Protein AF-A0A9D5WD44-F1 (afdb_monomer_lite)

Foldseek 3Di:
DVVVVVVVVVVVVVVVVVPDPDPDFDDQDADDDLVCCCVPFNDFQADWDWFDQLLALFIWTWTWHQQQKIWTAFPRNHDIDIDRPERGFQEGWAWAPQQPDSGTKIWTKAANDGNPDKGQKIWTFIARSNVRHTPDIDIDGAHFNEYWDWDQQLLFQGIWTWTDGQFIWIWDSVCVNVVDPIDIDTDHDQADFLEYKDWDQLQLFFHIKIKTWGDDPNWIKIWTWHDQSHGNDTDIDMDTDDAHANYAWQWDWDDDPFKIWIWTWGAHPLQKIWIKIWIHGPVVRDIDIGTQDIGRAFFGDQSNFYFDWFDFVPDAIWTWTATPVNAFIFTADSRVRDTDPQPLTHGDDQKFKFFFAQDPLGDTFTWGWDDDDQFIWIQGPSDIGTQGGLPDDGPATADIDTDHRDDDDPDDPDCFDQDPVSDTDHDSSDPDDHSDDDDDDPRDDRDDDRDAPCPVVVLVVVVVDDPLPCVVVVVVVLVVSCSSHVRDVVSVVSSVVVVVVSVVVVVVVVVLVVLLVVLVVCLVDDDLVVLVVCVVDHPNVVSVCVNCVVPVCSCVPPSNVVVVVSNVVSVVCVVPVPVCVVVCVPPVVPPVPDDDCPVVCVVVVVVVVLVVLLVVLVCVVVVDDDLPVVLVVCVVVVLLDPPDDPSSVVSVLSNLLVVLVDPPPSSVVVLVSSVCSVVVVVDDDLVNQLVVLVVSLVSLVVSLLSVQCVVPVVVSVVQVVVCVVPPLPPDDDCVLVVVNLVSLLVNLLSCVSNLVLVSNVLSLLVLLLCVVVNPPDPVSVVSNVVSLVSDDQVSLQVCCRNCVVVLDVRQDALLSQLSSLLVNVVDPHRSNSVVSSQVSNLVSCVVNSHRVCCSSFWGFNHRWDDLQQWIWTWTQGNNNRAIWIKTKGFCVLVVQPQSNDPLLQPADDLEFHFSHWRDHNTTIITITHDDPFDFQLVDLVVPDALVVLLLQLLQVLVSCVVRQPLQAQAQLDSRQWGDDPRHIHGYPGSGGNLSSVLSVCVVQVPPQAFDFDLFQLVCNVPSDRCVCRVGSLSSQLRNLLSSLQSSLCSQQVDGDTSVCSVPPPQQDQGPRFRLCSVLSSLSNDDSVRRDGSVVSSVSSVVGDRD

Sequence (1106 aa):
MNKLRILAILLLLLLLLNGNAEAGGTFWRFPENLSNYESLYGDISTPLTFGDIKGDGKNEIIFGTKKGYLFALEQNGKKAKSLKVGDSIKVQPLLLNLERDTYPDIVVFSRLSEYNKPAKESLMVIVDGKTFTKKLEIKIEGSVVSKPAVADFDNDGNVDFLVSGHGLYLIDGAYLANMASPQIHSYSMSGVSYTSPVVDDFNDDGISDFLIPYSSKNHNFIDVFLSTGKGFGYEKVTFQVDGEMKVPPTIIKTSDDAIVTWLLIAPHPDSSISTYTLSWSHEAEKLSLKFNKRVSSGVKTDSKNQTPLICETGKECRLMVRPADNSTLTLLDPVSGKSDNSSDIIPQYNNIPVYFRSDNEQSLSSNLIFIEGAALNAYENGKKIKLAPVSGEIPKLDEIYLFPLSKDKDGEFALIGTDEDGTIWCDSGNAFKANLFEPNEQGYLNQGVYPLKETGALFEDTDNFIDIRNESHLKEVLKLMAQLYPGNQDFHKKVEALKVRIKTEAVKYAKLGQMKDKLRKRASKYDYFVLVQWLLTNNIETDLNYVIKHDPEFLEEERIAGFYKDLGHVKSFLKAFFPIAIGILILTTVVLVIFNYSFFIKIYLNLFDRMGTTLLFKKLIKERDGVKELNEYLEAEDFFKWPPSQKTDFRFRIFLALLLKEKDCLWLEVLTAYEMAVLASGSLKDQDRWTFYRYLSYLYKRLFYKKIHKGSPFLWLIFQIRHALRRDFYDYPDKGDTEISILKYELARVFMNMNEYKPAFNYFHKLILNYSSILKTPEAVNDVLRFLEFIPEKKLENYLINYRRHFFSRVKGLTGQLKVLSFYRLKNLNNKTILLINSMCEESLLRGALPRVIVSNYTPVDVPRVHGAFLTIRAFNRLKRTEVVLRCISNKYQALSIGLDAEIKALPGAFARVINVHANKQWTVLVEQFLPYKSLKKAVAEGITVKEAGEILVLLAEYLLNNKPGWFVPNLHPSFIFRSDSNVYFAATGISKVNMDRIYLRAFKKKIKGEPSFIDPDFIKTPAAEKVLSSKQAIEKNTVALLGLIGYYLIEGQQLLQDNFVSGEHIIQLTKCKSAEKLINSAVSPSGERISLEEFCKLARETVWE

Radius of gyration: 39.27 Å; chains: 1; bounding box: 85×123×102 Å

pLDDT: mean 71.0, std 18.58, range [21.03, 96.12]

Structure (mmCIF, N/CA/C/O backbone):
data_AF-A0A9D5WD44-F1
#
_entry.id   AF-A0A9D5WD44-F1
#
loop_
_atom_site.group_PDB
_atom_site.id
_atom_site.type_symbol
_atom_site.label_atom_id
_atom_site.label_alt_id
_atom_site.label_comp_id
_atom_site.label_asym_id
_atom_site.label_entity_id
_atom_site.label_seq_id
_atom_site.pdbx_PDB_ins_code
_atom_site.Cartn_x
_atom_site.Cartn_y
_atom_site.Cartn_z
_atom_site.occupancy
_atom_site.B_iso_or_equiv
_atom_site.auth_seq_id
_atom_site.auth_comp_id
_atom_site.auth_asym_id
_atom_site.auth_atom_id
_atom_site.pdbx_PDB_model_num
ATOM 1 N N . MET A 1 1 ? 32.667 48.370 -51.409 1.00 42.94 1 MET A N 1
ATOM 2 C CA . MET A 1 1 ? 31.277 47.850 -51.405 1.00 42.94 1 MET A CA 1
ATOM 3 C C . MET A 1 1 ? 31.112 46.487 -52.087 1.00 42.94 1 MET A C 1
ATOM 5 O O . MET A 1 1 ? 30.470 45.634 -51.492 1.00 42.94 1 MET A O 1
ATOM 9 N N . ASN A 1 2 ? 31.729 46.206 -53.246 1.00 39.44 2 ASN A N 1
ATOM 10 C CA . ASN A 1 2 ? 31.581 44.890 -53.906 1.00 39.44 2 ASN A CA 1
ATOM 11 C C . ASN A 1 2 ? 32.272 43.710 -53.187 1.00 39.44 2 ASN A C 1
ATOM 13 O O . ASN A 1 2 ? 31.752 42.602 -53.226 1.00 39.44 2 ASN A O 1
ATOM 17 N N . LYS A 1 3 ? 33.357 43.932 -52.427 1.00 37.38 3 LYS A N 1
ATOM 18 C CA . LYS A 1 3 ? 33.966 42.876 -51.588 1.00 37.38 3 LYS A CA 1
ATOM 19 C C . LYS A 1 3 ? 33.118 42.488 -50.363 1.00 37.38 3 LYS A C 1
ATOM 21 O O . LYS A 1 3 ? 33.148 41.334 -49.967 1.00 37.38 3 LYS A O 1
ATOM 26 N N . LEU A 1 4 ? 32.310 43.407 -49.817 1.00 40.38 4 LEU A N 1
ATOM 27 C CA . LEU A 1 4 ? 31.376 43.099 -48.719 1.00 40.38 4 LEU A CA 1
ATOM 28 C C . LEU A 1 4 ? 30.124 42.353 -49.205 1.00 40.38 4 LEU A C 1
ATOM 30 O O . LEU A 1 4 ? 29.616 41.504 -48.484 1.00 40.38 4 LEU A O 1
ATOM 34 N N . ARG A 1 5 ? 29.650 42.622 -50.431 1.00 41.06 5 ARG A N 1
ATOM 35 C CA . ARG A 1 5 ? 28.539 41.867 -51.040 1.00 41.06 5 ARG A CA 1
ATOM 36 C C . ARG A 1 5 ? 28.939 40.437 -51.401 1.00 41.06 5 ARG A C 1
ATOM 38 O O . ARG A 1 5 ? 28.161 39.531 -51.149 1.00 41.06 5 ARG A O 1
ATOM 45 N N . ILE A 1 6 ? 30.157 40.222 -51.904 1.00 53.00 6 ILE A N 1
ATOM 46 C CA . ILE A 1 6 ? 30.672 38.872 -52.191 1.00 53.00 6 ILE A CA 1
ATOM 47 C C . ILE A 1 6 ? 30.880 38.078 -50.893 1.00 53.00 6 ILE A C 1
ATOM 49 O O . ILE A 1 6 ? 30.505 36.913 -50.842 1.00 53.00 6 ILE A O 1
ATOM 53 N N . LEU A 1 7 ? 31.374 38.710 -49.818 1.00 45.69 7 LEU A N 1
ATOM 54 C CA . LEU A 1 7 ? 31.512 38.052 -48.513 1.00 45.69 7 LEU A CA 1
ATOM 55 C C . LEU A 1 7 ? 30.153 37.727 -47.870 1.00 45.69 7 LEU A C 1
ATOM 57 O O . LEU A 1 7 ? 30.009 36.672 -47.266 1.00 45.69 7 LEU A O 1
ATOM 61 N N . ALA A 1 8 ? 29.154 38.604 -48.025 1.00 48.66 8 ALA A N 1
ATOM 62 C CA . ALA A 1 8 ? 27.797 38.374 -47.530 1.00 48.66 8 ALA A CA 1
ATOM 63 C C . ALA A 1 8 ? 27.057 37.290 -48.331 1.00 48.66 8 ALA A C 1
ATOM 65 O O . ALA A 1 8 ? 26.327 36.509 -47.735 1.00 48.66 8 ALA A O 1
ATOM 66 N N . ILE A 1 9 ? 27.282 37.198 -49.648 1.00 52.09 9 ILE A N 1
ATOM 67 C CA . ILE A 1 9 ? 26.728 36.140 -50.510 1.00 52.09 9 ILE A CA 1
ATOM 68 C C . ILE A 1 9 ? 27.418 34.795 -50.235 1.00 52.09 9 ILE A C 1
ATOM 70 O O . ILE A 1 9 ? 26.730 33.785 -50.161 1.00 52.09 9 ILE A O 1
ATOM 74 N N . LEU A 1 10 ? 28.735 34.771 -49.983 1.00 41.91 10 LEU A N 1
ATOM 75 C CA . LEU A 1 10 ? 29.450 33.568 -49.531 1.00 41.91 10 LEU A CA 1
ATOM 76 C C . LEU A 1 10 ? 29.018 33.125 -48.128 1.00 41.91 10 LEU A C 1
ATOM 78 O O . LEU A 1 10 ? 28.858 31.930 -47.914 1.00 41.91 10 LEU A O 1
ATOM 82 N N . LEU A 1 11 ? 28.762 34.055 -47.196 1.00 43.09 11 LEU A N 1
ATOM 83 C CA . LEU A 1 11 ? 28.203 33.718 -45.880 1.00 43.09 11 LEU A CA 1
ATOM 84 C C . LEU A 1 11 ? 26.748 33.236 -45.971 1.00 43.09 11 LEU A C 1
ATOM 86 O O . LEU A 1 11 ? 26.385 32.325 -45.235 1.00 43.09 11 LEU A O 1
ATOM 90 N N . LEU A 1 12 ? 25.928 33.801 -46.869 1.00 40.03 12 LEU A N 1
ATOM 91 C CA . LEU A 1 12 ? 24.557 33.328 -47.102 1.00 40.03 12 LEU A CA 1
ATOM 92 C C . LEU A 1 12 ? 24.541 31.942 -47.762 1.00 40.03 12 LEU A C 1
ATOM 94 O O . LEU A 1 12 ? 23.732 31.108 -47.377 1.00 40.03 12 LEU A O 1
ATOM 98 N N . LEU A 1 13 ? 25.453 31.669 -48.703 1.00 37.88 13 LEU A N 1
ATOM 99 C CA . LEU A 1 13 ? 25.626 30.347 -49.317 1.00 37.88 13 LEU A CA 1
ATOM 100 C C . LEU A 1 13 ? 26.172 29.317 -48.316 1.00 37.88 13 LEU A C 1
ATOM 102 O O . LEU A 1 13 ? 25.689 28.193 -48.301 1.00 37.88 13 LEU A O 1
ATOM 106 N N . LEU A 1 14 ? 27.090 29.697 -47.419 1.00 40.06 14 LEU A N 1
ATOM 107 C CA . LEU A 1 14 ? 27.559 28.836 -46.320 1.00 40.06 14 LEU A CA 1
ATOM 108 C C . LEU A 1 14 ? 26.485 28.586 -45.245 1.00 40.06 14 LEU A C 1
ATOM 110 O O . LEU A 1 14 ? 26.495 27.530 -44.618 1.00 40.06 14 LEU A O 1
ATOM 114 N N . LEU A 1 15 ? 25.541 29.514 -45.055 1.00 39.19 15 LEU A N 1
ATOM 115 C CA . LEU A 1 15 ? 24.378 29.337 -44.175 1.00 39.19 15 LEU A CA 1
ATOM 116 C C . LEU A 1 15 ? 23.247 28.525 -44.831 1.00 39.19 15 LEU A C 1
ATOM 118 O O . LEU A 1 15 ? 22.488 27.874 -44.118 1.00 39.19 15 LEU A O 1
ATOM 122 N N . LEU A 1 16 ? 23.162 28.512 -46.165 1.00 35.72 16 LEU A N 1
ATOM 123 C CA . LEU A 1 16 ? 22.208 27.702 -46.936 1.00 35.72 16 LEU A CA 1
ATOM 124 C C . LEU A 1 16 ? 22.726 26.286 -47.260 1.00 35.72 16 LEU A C 1
ATOM 126 O O . LEU A 1 16 ? 21.929 25.416 -47.588 1.00 35.72 16 LEU A O 1
ATOM 130 N N . LEU A 1 17 ? 24.031 26.022 -47.118 1.00 33.91 17 LEU A N 1
ATOM 131 C CA . LEU A 1 17 ? 24.652 24.714 -47.393 1.00 33.91 17 LEU A CA 1
ATOM 132 C C . LEU A 1 17 ? 24.687 23.741 -46.198 1.00 33.91 17 LEU A C 1
ATOM 134 O O . LEU A 1 17 ? 25.182 22.631 -46.349 1.00 33.91 17 LEU A O 1
ATOM 138 N N . ASN A 1 18 ? 24.126 24.101 -45.038 1.00 34.56 18 ASN A N 1
ATOM 139 C CA . ASN A 1 18 ? 23.958 23.173 -43.903 1.00 34.56 18 ASN A CA 1
ATOM 140 C C . ASN A 1 18 ? 22.511 22.688 -43.702 1.00 34.56 18 ASN A C 1
ATOM 142 O O . ASN A 1 18 ? 22.189 22.086 -42.680 1.00 34.56 18 ASN A O 1
ATOM 146 N N . GLY A 1 19 ? 21.640 22.929 -44.680 1.00 37.03 19 GLY A N 1
ATOM 147 C CA . GLY A 1 19 ? 20.267 22.440 -44.697 1.00 37.03 19 GLY A CA 1
ATOM 148 C C . GLY A 1 19 ? 20.010 21.627 -45.952 1.00 37.03 19 GLY A C 1
ATOM 149 O O . GLY A 1 19 ? 19.379 22.134 -46.865 1.00 37.03 19 GLY A O 1
ATOM 150 N N . ASN A 1 20 ? 20.567 20.418 -46.008 1.00 32.97 20 ASN A N 1
ATOM 151 C CA . ASN A 1 20 ? 20.069 19.274 -46.778 1.00 32.97 20 ASN A CA 1
ATOM 152 C C . ASN A 1 20 ? 20.936 18.061 -46.413 1.00 32.97 20 ASN A C 1
ATOM 154 O O . ASN A 1 20 ? 21.757 17.594 -47.195 1.00 32.97 20 ASN A O 1
ATOM 158 N N . ALA A 1 21 ? 20.772 17.576 -45.180 1.00 28.72 21 ALA A N 1
ATOM 159 C CA . ALA A 1 21 ? 20.881 16.142 -44.974 1.00 28.72 21 ALA A CA 1
ATOM 160 C C . ALA A 1 21 ? 19.544 15.570 -45.447 1.00 28.72 21 ALA A C 1
ATOM 162 O O . ALA A 1 21 ? 18.483 15.992 -44.987 1.00 28.72 21 ALA A O 1
ATOM 163 N N . GLU A 1 22 ? 19.641 14.719 -46.454 1.00 29.38 22 GLU A N 1
ATOM 164 C CA . GLU A 1 22 ? 18.562 14.036 -47.144 1.00 29.38 22 GLU A CA 1
ATOM 165 C C . GLU A 1 22 ? 17.509 13.483 -46.177 1.00 29.38 22 GLU A C 1
ATOM 167 O O . GLU A 1 22 ? 17.808 13.073 -45.054 1.00 29.38 22 GLU A O 1
ATOM 172 N N . ALA A 1 23 ? 16.266 13.435 -46.652 1.00 30.44 23 ALA A N 1
ATOM 173 C CA . ALA A 1 23 ? 15.204 12.617 -46.091 1.00 30.44 23 ALA A CA 1
ATOM 174 C C . ALA A 1 23 ? 15.568 11.121 -46.218 1.00 30.44 23 ALA A C 1
ATOM 176 O O . ALA A 1 23 ? 15.019 10.396 -47.040 1.00 30.44 23 ALA A O 1
ATOM 177 N N . GLY A 1 24 ? 16.530 10.682 -45.411 1.00 25.75 24 GLY A N 1
ATOM 178 C CA . GLY A 1 24 ? 16.918 9.301 -45.175 1.00 25.75 24 GLY A CA 1
ATOM 179 C C . GLY A 1 24 ? 17.007 9.122 -43.666 1.00 25.75 24 GLY A C 1
ATOM 180 O O . GLY A 1 24 ? 17.791 9.800 -43.002 1.00 25.75 24 GLY A O 1
ATOM 181 N N . GLY A 1 25 ? 16.131 8.295 -43.100 1.00 30.00 25 GLY A N 1
ATOM 182 C CA . GLY A 1 25 ? 16.007 8.165 -41.654 1.00 30.00 25 GLY A CA 1
ATOM 183 C C . GLY A 1 25 ? 17.313 7.727 -40.985 1.00 30.00 25 GLY A C 1
ATOM 184 O O . GLY A 1 25 ? 18.151 7.029 -41.554 1.00 30.00 25 GLY A O 1
ATOM 185 N N . THR A 1 26 ? 17.521 8.190 -39.755 1.00 31.95 26 THR A N 1
ATOM 186 C CA . THR A 1 26 ? 18.718 7.880 -38.973 1.00 31.95 26 THR A CA 1
ATOM 187 C C . THR A 1 26 ? 18.736 6.397 -38.604 1.00 31.95 26 THR A C 1
ATOM 189 O O . THR A 1 26 ? 18.000 5.971 -37.715 1.00 31.95 26 THR A O 1
ATOM 192 N N . PHE A 1 27 ? 19.582 5.618 -39.274 1.00 33.94 27 PHE A N 1
ATOM 193 C CA . PHE A 1 27 ? 19.852 4.222 -38.936 1.00 33.94 27 PHE A CA 1
ATOM 194 C C . PHE A 1 27 ? 20.670 4.109 -37.641 1.00 33.94 27 PHE A C 1
ATOM 196 O O . PHE A 1 27 ? 21.608 4.876 -37.402 1.00 33.94 27 PHE A O 1
ATOM 203 N N . TRP A 1 28 ? 20.340 3.121 -36.812 1.00 39.44 28 TRP A N 1
ATOM 204 C CA . TRP A 1 28 ? 21.116 2.742 -35.632 1.00 39.44 28 TRP A CA 1
ATOM 205 C C . TRP A 1 28 ? 22.316 1.901 -36.073 1.00 39.44 28 TRP A C 1
ATOM 207 O O . TRP A 1 28 ? 22.133 0.851 -36.678 1.00 39.44 28 TRP A O 1
ATOM 217 N N . ARG A 1 29 ? 23.548 2.338 -35.785 1.00 39.91 29 ARG A N 1
ATOM 218 C CA . ARG A 1 29 ? 24.767 1.572 -36.104 1.00 39.91 29 ARG A CA 1
ATOM 219 C C . ARG A 1 29 ? 25.520 1.188 -34.835 1.00 39.91 29 ARG A C 1
ATOM 221 O O . ARG A 1 29 ? 25.861 2.055 -34.032 1.00 39.91 29 ARG A O 1
ATOM 228 N N . PHE A 1 30 ? 25.795 -0.109 -34.689 1.00 44.00 30 PHE A N 1
ATOM 229 C CA . PHE A 1 30 ? 26.792 -0.635 -33.753 1.00 44.00 30 PHE A CA 1
ATOM 230 C C . PHE A 1 30 ? 28.186 -0.062 -34.084 1.00 44.00 30 PHE A C 1
ATOM 232 O O . PHE A 1 30 ? 28.474 0.149 -35.266 1.00 44.00 30 PHE A O 1
ATOM 239 N N . PRO A 1 31 ? 29.076 0.187 -33.105 1.00 39.06 31 PRO A N 1
ATOM 240 C CA . PRO A 1 31 ? 30.435 0.628 -33.407 1.00 39.06 31 PRO A CA 1
ATOM 241 C C . PRO A 1 31 ? 31.314 -0.516 -33.953 1.00 39.06 31 PRO A C 1
ATOM 243 O O . PRO A 1 31 ? 31.342 -1.593 -33.371 1.00 39.06 31 PRO A O 1
ATOM 246 N N . GLU A 1 32 ? 32.021 -0.202 -35.046 1.00 43.16 32 GLU A N 1
ATOM 247 C CA . GLU A 1 32 ? 33.225 -0.789 -35.681 1.00 43.16 32 GLU A CA 1
ATOM 248 C C . GLU A 1 32 ? 33.395 -2.330 -35.800 1.00 43.16 32 GLU A C 1
ATOM 250 O O . GLU A 1 32 ? 33.543 -3.056 -34.823 1.00 43.16 32 GLU A O 1
ATOM 255 N N . ASN A 1 33 ? 33.508 -2.789 -37.063 1.00 46.78 33 ASN A N 1
ATOM 256 C CA . ASN A 1 33 ? 33.787 -4.156 -37.553 1.00 46.78 33 ASN A CA 1
ATOM 257 C C . ASN A 1 33 ? 32.738 -5.244 -37.227 1.00 46.78 33 ASN A C 1
ATOM 259 O O . ASN A 1 33 ? 33.015 -6.236 -36.551 1.00 46.78 33 ASN A O 1
ATOM 263 N N . LEU A 1 34 ? 31.546 -5.094 -37.823 1.00 48.91 34 LEU A N 1
ATOM 264 C CA . LEU A 1 34 ? 30.432 -6.060 -37.808 1.00 48.91 34 LEU A CA 1
ATOM 265 C C . LEU A 1 34 ? 30.809 -7.472 -38.290 1.00 48.91 34 LEU A C 1
ATOM 267 O O . LEU A 1 34 ? 30.267 -8.442 -37.766 1.00 48.91 34 LEU A O 1
ATOM 271 N N . SER A 1 35 ? 31.782 -7.607 -39.197 1.00 52.72 35 SER A N 1
ATOM 272 C CA . SER A 1 35 ? 32.226 -8.906 -39.729 1.00 52.72 35 SER A CA 1
ATOM 273 C C . SER A 1 35 ? 32.725 -9.884 -38.656 1.00 52.72 35 SER A C 1
ATOM 275 O O . SER A 1 35 ? 32.674 -11.094 -38.858 1.00 52.72 35 SER A O 1
ATOM 277 N N . ASN A 1 36 ? 33.147 -9.387 -37.487 1.00 57.97 36 ASN A N 1
ATOM 278 C CA . ASN A 1 36 ? 33.573 -10.223 -36.363 1.00 57.97 36 ASN A CA 1
ATOM 279 C C . ASN A 1 36 ? 32.527 -10.336 -35.237 1.00 57.97 36 ASN A C 1
ATOM 281 O O . ASN A 1 36 ? 32.721 -11.143 -34.330 1.00 57.97 36 ASN A O 1
ATOM 285 N N . TYR A 1 37 ? 31.430 -9.567 -35.255 1.00 65.19 37 TYR A N 1
ATOM 286 C CA . TYR A 1 37 ? 30.470 -9.514 -34.141 1.00 65.19 37 TYR A CA 1
ATOM 287 C C . TYR A 1 37 ? 29.722 -10.835 -33.950 1.00 65.19 37 TYR A C 1
ATOM 289 O O . TYR A 1 37 ? 29.741 -11.401 -32.859 1.00 65.19 37 TYR A O 1
ATOM 297 N N . GLU A 1 38 ? 29.108 -11.360 -35.008 1.00 61.81 38 GLU A N 1
ATOM 298 C CA . GLU A 1 38 ? 28.381 -12.635 -34.966 1.00 61.81 38 GLU A CA 1
ATOM 299 C C . GLU A 1 38 ? 29.325 -13.796 -34.597 1.00 61.81 38 GLU A C 1
ATOM 301 O O . GLU A 1 38 ? 29.022 -14.652 -33.758 1.00 61.81 38 GLU A O 1
ATOM 306 N N . SER A 1 39 ? 30.551 -13.752 -35.126 1.00 71.00 39 SER A N 1
ATOM 307 C CA . SER A 1 39 ? 31.614 -14.700 -34.791 1.00 71.00 39 SER A CA 1
ATOM 308 C C . SER A 1 39 ? 32.066 -14.611 -33.324 1.00 71.00 39 SER A C 1
ATOM 310 O O . SER A 1 39 ? 32.369 -15.636 -32.716 1.00 71.00 39 SER A O 1
ATOM 312 N N . LEU A 1 40 ? 32.052 -13.438 -32.692 1.00 73.81 40 LEU A N 1
ATOM 313 C CA . LEU A 1 40 ? 32.491 -13.270 -31.299 1.00 73.81 40 LEU A CA 1
ATOM 314 C C . LEU A 1 40 ? 31.355 -13.454 -30.280 1.00 73.81 40 LEU A C 1
ATOM 316 O O . LEU A 1 40 ? 31.533 -14.145 -29.277 1.00 73.81 40 LEU A O 1
ATOM 320 N N . TYR A 1 41 ? 30.181 -12.881 -30.542 1.00 77.88 41 TYR A N 1
ATOM 321 C CA . TYR A 1 41 ? 29.088 -12.741 -29.573 1.00 77.88 41 TYR A CA 1
ATOM 322 C C . TYR A 1 41 ? 27.814 -13.508 -29.960 1.00 77.88 41 TYR A C 1
ATOM 324 O O . TYR A 1 41 ? 27.002 -13.817 -29.088 1.00 77.88 41 TYR A O 1
ATOM 332 N N . GLY A 1 42 ? 27.673 -13.892 -31.232 1.00 73.56 42 GLY A N 1
ATOM 333 C CA . GLY A 1 42 ? 26.468 -14.518 -31.782 1.00 73.56 42 GLY A CA 1
ATOM 334 C C . GLY A 1 42 ? 25.276 -13.570 -31.883 1.00 73.56 42 GLY A C 1
ATOM 335 O O . GLY A 1 42 ? 25.270 -12.491 -31.290 1.00 73.56 42 GLY A O 1
ATOM 336 N N . ASP A 1 43 ? 24.251 -14.005 -32.614 1.00 76.25 43 ASP A N 1
ATOM 337 C CA . ASP A 1 43 ? 23.070 -13.178 -32.871 1.00 76.25 43 ASP A CA 1
ATOM 338 C C . ASP A 1 43 ? 22.332 -12.792 -31.599 1.00 76.25 43 ASP A C 1
ATOM 340 O O . ASP A 1 43 ? 22.348 -13.503 -30.586 1.00 76.25 43 ASP A O 1
ATOM 344 N N . ILE A 1 44 ? 21.607 -11.683 -31.689 1.00 76.06 44 ILE A N 1
ATOM 345 C CA . ILE A 1 44 ? 20.612 -11.314 -30.692 1.00 76.06 44 ILE A CA 1
ATOM 346 C C . ILE A 1 44 ? 19.556 -12.419 -30.654 1.00 76.06 44 ILE A C 1
ATOM 348 O O . ILE A 1 44 ? 19.058 -12.883 -31.673 1.00 76.06 44 ILE A O 1
ATOM 352 N N . SER A 1 45 ? 19.247 -12.874 -29.449 1.00 72.56 45 SER A N 1
ATOM 353 C CA . SER A 1 45 ? 18.470 -14.099 -29.227 1.00 72.56 45 SER A CA 1
ATOM 354 C C . SER A 1 45 ? 17.251 -13.901 -28.335 1.00 72.56 45 SER A C 1
ATOM 356 O O . SER A 1 45 ? 16.497 -14.846 -28.101 1.00 72.56 45 SER A O 1
ATOM 358 N N . THR A 1 46 ? 17.073 -12.682 -27.826 1.00 64.12 46 THR A N 1
ATOM 359 C CA . THR A 1 46 ? 15.991 -12.298 -26.924 1.00 64.12 46 THR A CA 1
ATOM 360 C C . THR A 1 46 ? 15.271 -11.061 -27.452 1.00 64.12 46 THR A C 1
ATOM 362 O O . THR A 1 46 ? 15.891 -10.248 -28.143 1.00 64.12 46 THR A O 1
ATOM 365 N N . PRO A 1 47 ? 14.011 -10.835 -27.044 1.00 66.12 47 PRO A N 1
ATOM 366 C CA . PRO A 1 47 ? 13.392 -9.517 -27.143 1.00 66.12 47 PRO A CA 1
ATOM 367 C C . PRO A 1 47 ? 14.240 -8.438 -26.448 1.00 66.12 47 PRO A C 1
ATOM 369 O O . PRO A 1 47 ? 15.036 -8.744 -25.552 1.00 66.12 47 PRO A O 1
ATOM 372 N N . LEU A 1 48 ? 14.050 -7.179 -26.851 1.00 62.41 48 LEU A N 1
ATOM 373 C CA . LEU A 1 48 ? 14.706 -6.028 -26.231 1.00 62.41 48 LEU A CA 1
ATOM 374 C C . LEU A 1 48 ? 14.008 -5.654 -24.916 1.00 62.41 48 LEU A C 1
ATOM 376 O O . LEU A 1 48 ? 12.780 -5.620 -24.839 1.00 62.41 48 LEU A O 1
ATOM 380 N N . THR A 1 49 ? 14.799 -5.327 -23.901 1.00 65.94 49 THR A N 1
ATOM 381 C CA . THR A 1 49 ? 14.344 -4.775 -22.621 1.00 65.94 49 THR A CA 1
ATOM 382 C C . THR A 1 49 ? 14.854 -3.343 -22.496 1.00 65.94 49 THR A C 1
ATOM 384 O O . THR A 1 49 ? 16.012 -3.076 -22.804 1.00 65.94 49 THR A O 1
ATOM 387 N N . PHE A 1 50 ? 14.011 -2.415 -22.046 1.00 64.94 50 PHE A N 1
ATOM 388 C CA . PHE A 1 50 ? 14.382 -1.008 -21.883 1.00 64.94 50 PHE A CA 1
ATOM 389 C C . PHE A 1 50 ? 14.289 -0.600 -20.417 1.00 64.94 50 PHE A C 1
ATOM 391 O O . PHE A 1 50 ? 13.268 -0.847 -19.778 1.00 64.94 50 PHE A O 1
ATOM 398 N N . GLY A 1 51 ? 15.315 0.069 -19.896 1.00 61.16 51 GLY A N 1
ATOM 399 C CA . GLY A 1 51 ? 15.233 0.669 -18.568 1.00 61.16 51 GLY A CA 1
ATOM 400 C C . GLY A 1 51 ? 16.480 1.429 -18.160 1.00 61.16 51 GLY A C 1
ATOM 401 O O . GLY A 1 51 ? 17.564 1.213 -18.694 1.00 61.16 51 GLY A O 1
ATOM 402 N N . ASP A 1 52 ? 16.285 2.354 -17.232 1.00 67.50 52 ASP A N 1
ATOM 403 C CA . ASP A 1 52 ? 17.320 3.221 -16.694 1.00 67.50 52 ASP A CA 1
ATOM 404 C C . ASP A 1 52 ? 18.142 2.485 -15.624 1.00 67.50 52 ASP A C 1
ATOM 406 O O . ASP A 1 52 ? 17.886 2.596 -14.425 1.00 67.50 52 ASP A O 1
ATOM 410 N N . ILE A 1 53 ? 19.132 1.704 -16.057 1.00 73.44 53 ILE A N 1
ATOM 411 C CA . ILE A 1 53 ? 19.987 0.925 -15.146 1.00 73.44 53 ILE A CA 1
ATOM 412 C C . ILE A 1 53 ? 21.072 1.790 -14.489 1.00 73.44 53 ILE A C 1
ATOM 414 O O . ILE A 1 53 ? 21.732 1.356 -13.544 1.00 73.44 53 ILE A O 1
ATOM 418 N N . LYS A 1 54 ? 21.267 3.028 -14.965 1.00 72.19 54 LYS A N 1
ATOM 419 C CA . LYS A 1 54 ? 22.275 3.968 -14.447 1.00 72.19 54 LYS A CA 1
ATOM 420 C C . LYS A 1 54 ? 21.688 5.096 -13.600 1.00 72.19 54 LYS A C 1
ATOM 422 O O . LYS A 1 54 ? 22.467 5.936 -13.146 1.00 72.19 54 LYS A O 1
ATOM 427 N N . GLY A 1 55 ? 20.375 5.086 -13.349 1.00 62.31 55 GLY A N 1
ATOM 428 C CA . GLY A 1 55 ? 19.628 6.080 -12.561 1.00 62.31 55 GLY A CA 1
ATOM 429 C C . GLY A 1 55 ? 19.773 7.473 -13.142 1.00 62.31 55 GLY A C 1
ATOM 430 O O . GLY A 1 55 ? 19.989 8.453 -12.426 1.00 62.31 55 GLY A O 1
ATOM 431 N N . ASP A 1 56 ? 19.753 7.488 -14.462 1.00 60.03 56 ASP A N 1
ATOM 432 C CA . ASP A 1 56 ? 20.034 8.570 -15.333 1.00 60.03 56 ASP A CA 1
ATOM 433 C C . ASP A 1 56 ? 18.831 9.150 -16.083 1.00 60.03 56 ASP A C 1
ATOM 435 O O . ASP A 1 56 ? 18.947 9.981 -16.980 1.00 60.03 56 ASP A O 1
ATOM 439 N N . GLY A 1 57 ? 17.642 8.679 -15.767 1.00 52.38 57 GLY A N 1
ATOM 440 C CA . GLY A 1 57 ? 16.416 8.986 -16.474 1.00 52.38 57 GLY A CA 1
ATOM 441 C C . GLY A 1 57 ? 16.409 8.640 -17.960 1.00 52.38 57 GLY A C 1
ATOM 442 O O . GLY A 1 57 ? 15.564 9.180 -18.679 1.00 52.38 57 GLY A O 1
ATOM 443 N N . LYS A 1 58 ? 17.367 7.852 -18.464 1.00 58.47 58 LYS A N 1
ATOM 444 C CA . LYS A 1 58 ? 17.627 7.659 -19.894 1.00 58.47 58 LYS A CA 1
ATOM 445 C C . LYS A 1 58 ? 17.874 6.180 -20.175 1.00 58.47 58 LYS A C 1
ATOM 447 O O . LYS A 1 58 ? 19.001 5.713 -20.193 1.00 58.47 58 LYS A O 1
ATOM 452 N N . ASN A 1 59 ? 16.792 5.475 -20.494 1.00 59.84 59 ASN A N 1
ATOM 453 C CA . ASN A 1 59 ? 16.809 4.026 -20.669 1.00 59.84 59 ASN A CA 1
ATOM 454 C C . ASN A 1 59 ? 17.928 3.498 -21.577 1.00 59.84 59 ASN A C 1
ATOM 456 O O . ASN A 1 59 ? 18.100 3.930 -22.723 1.00 59.84 59 ASN A O 1
ATOM 460 N N . GLU A 1 60 ? 18.614 2.479 -21.072 1.00 73.75 60 GLU A N 1
ATOM 461 C CA . GLU A 1 60 ? 19.439 1.575 -21.854 1.00 73.75 60 GLU A CA 1
ATOM 462 C C . GLU A 1 60 ? 18.592 0.522 -22.583 1.00 73.75 60 GLU A C 1
ATOM 464 O O . GLU A 1 60 ? 17.494 0.171 -22.149 1.00 73.75 60 GLU A O 1
ATOM 469 N N . ILE A 1 61 ? 19.137 -0.007 -23.683 1.00 72.31 61 ILE A N 1
ATOM 470 C CA . ILE A 1 61 ? 18.600 -1.139 -24.449 1.00 72.31 61 ILE A CA 1
ATOM 471 C C . ILE A 1 61 ? 19.360 -2.402 -24.046 1.00 72.31 61 ILE A C 1
ATOM 473 O O . ILE A 1 61 ? 20.577 -2.469 -24.218 1.00 72.31 61 ILE A O 1
ATOM 477 N N . ILE A 1 62 ? 18.654 -3.402 -23.533 1.00 76.94 62 ILE A N 1
ATOM 478 C CA . ILE A 1 62 ? 19.223 -4.598 -22.911 1.00 76.94 62 ILE A CA 1
ATOM 479 C C . ILE A 1 62 ? 18.740 -5.847 -23.645 1.00 76.94 62 ILE A C 1
ATOM 481 O O . ILE A 1 62 ? 17.550 -5.983 -23.922 1.00 76.94 62 ILE A O 1
ATOM 485 N N . PHE A 1 63 ? 19.651 -6.769 -23.961 1.00 77.38 63 PHE A N 1
ATOM 486 C CA . PHE A 1 63 ? 19.325 -8.023 -24.658 1.00 77.38 63 PHE A CA 1
ATOM 487 C C . PHE A 1 63 ? 20.399 -9.100 -24.457 1.00 77.38 63 PHE A C 1
ATOM 489 O O . PHE A 1 63 ? 21.540 -8.806 -24.096 1.00 77.38 63 PHE A O 1
ATOM 496 N N . GLY A 1 64 ? 20.026 -10.357 -24.701 1.00 82.25 64 GLY A N 1
ATOM 497 C CA . GLY A 1 64 ? 20.906 -11.523 -24.675 1.00 82.25 64 GLY A CA 1
ATOM 498 C C . GLY A 1 64 ? 21.211 -12.082 -26.068 1.00 82.25 64 GLY A C 1
ATOM 499 O O . GLY A 1 64 ? 20.446 -11.895 -27.017 1.00 82.25 64 GLY A O 1
ATOM 500 N N . THR A 1 65 ? 22.311 -12.824 -26.188 1.00 85.50 65 THR A N 1
ATOM 501 C CA . THR A 1 65 ? 22.805 -13.381 -27.466 1.00 85.50 65 THR A CA 1
ATOM 502 C C . THR A 1 65 ? 22.870 -14.913 -27.501 1.00 85.50 65 THR A C 1
ATOM 504 O O . THR A 1 65 ? 22.919 -15.585 -26.460 1.00 85.50 65 THR A O 1
ATOM 507 N N . LYS A 1 66 ? 22.946 -15.477 -28.719 1.00 85.25 66 LYS A N 1
ATOM 508 C CA . LYS A 1 66 ? 23.086 -16.919 -28.983 1.00 85.25 66 LYS A CA 1
ATOM 509 C C . LYS A 1 66 ? 24.361 -17.506 -28.360 1.00 85.25 66 LYS A C 1
ATOM 511 O O . LYS A 1 66 ? 24.343 -18.688 -28.022 1.00 85.25 66 LYS A O 1
ATOM 516 N N . LYS A 1 67 ? 25.419 -16.702 -28.143 1.00 86.69 67 LYS A N 1
ATOM 517 C CA . LYS A 1 67 ? 26.624 -17.096 -27.379 1.00 86.69 67 LYS A CA 1
ATOM 518 C C . LYS A 1 67 ? 26.615 -16.593 -25.935 1.00 86.69 67 LYS A C 1
ATOM 520 O O . LYS A 1 67 ? 27.669 -16.490 -25.322 1.00 86.69 67 LYS A O 1
ATOM 525 N N . GLY A 1 68 ? 25.463 -16.253 -25.366 1.00 91.25 68 GLY A N 1
ATOM 526 C CA . GLY A 1 68 ? 25.290 -16.067 -23.923 1.00 91.25 68 GLY A CA 1
ATOM 527 C C . GLY A 1 68 ? 25.904 -14.795 -23.329 1.00 91.25 68 GLY A C 1
ATOM 528 O O . GLY A 1 68 ? 26.176 -14.739 -22.126 1.00 91.25 68 GLY A O 1
ATOM 529 N N . TYR A 1 69 ? 26.112 -13.773 -24.158 1.00 92.69 69 TYR A N 1
ATOM 530 C CA . TYR A 1 69 ? 26.430 -12.414 -23.723 1.00 92.69 69 TYR A CA 1
ATOM 531 C C . TYR A 1 69 ? 25.157 -11.601 -23.491 1.00 92.69 69 TYR A C 1
ATOM 533 O O . TYR A 1 69 ? 24.275 -11.583 -24.350 1.00 92.69 69 TYR A O 1
ATOM 541 N N . LEU A 1 70 ? 25.102 -10.904 -22.357 1.00 94.00 70 LEU A N 1
ATOM 542 C CA . LEU A 1 70 ? 24.155 -9.835 -22.057 1.00 94.00 70 LEU A CA 1
ATOM 543 C C . LEU A 1 70 ? 24.766 -8.498 -22.476 1.00 94.00 70 LEU A C 1
ATOM 545 O O . LEU A 1 70 ? 25.897 -8.201 -22.091 1.00 94.00 70 LEU A O 1
ATOM 549 N N . PHE A 1 71 ? 24.011 -7.680 -23.198 1.00 86.31 71 PHE A N 1
ATOM 550 C CA . PHE A 1 71 ? 24.403 -6.331 -23.590 1.00 86.31 71 PHE A CA 1
ATOM 551 C C . PHE A 1 71 ? 23.514 -5.275 -22.939 1.00 86.31 71 PHE A C 1
ATOM 553 O O . PHE A 1 71 ? 22.336 -5.520 -22.702 1.00 86.31 71 PHE A O 1
ATOM 560 N N . ALA A 1 72 ? 24.085 -4.095 -22.697 1.00 84.62 72 ALA A N 1
ATOM 561 C CA . ALA A 1 72 ? 23.359 -2.860 -22.422 1.00 84.62 72 ALA A CA 1
ATOM 562 C C . ALA A 1 72 ? 23.921 -1.730 -23.289 1.00 84.62 72 ALA A C 1
ATOM 564 O O . ALA A 1 72 ? 25.091 -1.357 -23.151 1.00 84.62 72 ALA A O 1
ATOM 565 N N . LEU A 1 73 ? 23.089 -1.201 -24.183 1.00 74.94 73 LEU A N 1
ATOM 566 C CA . LEU A 1 73 ? 23.407 -0.099 -25.086 1.00 74.94 73 LEU A CA 1
ATOM 567 C C . LEU A 1 73 ? 22.783 1.199 -24.581 1.00 74.94 73 LEU A C 1
ATOM 569 O O . LEU A 1 73 ? 21.654 1.203 -24.103 1.00 74.94 73 LEU A O 1
ATOM 573 N N . GLU A 1 74 ? 23.476 2.321 -24.740 1.00 65.75 74 GLU A N 1
ATOM 574 C CA . GLU A 1 74 ? 22.841 3.633 -24.565 1.00 65.75 74 GLU A CA 1
ATOM 575 C C . GLU A 1 74 ? 21.768 3.892 -25.637 1.00 65.75 74 GLU A C 1
ATOM 577 O O . GLU A 1 74 ? 21.853 3.376 -26.752 1.00 65.75 74 GLU A O 1
ATOM 582 N N . GLN A 1 75 ? 20.824 4.796 -25.343 1.00 54.41 75 GLN A N 1
ATOM 583 C CA . GLN A 1 75 ? 19.745 5.248 -26.242 1.00 54.41 75 GLN A CA 1
ATOM 584 C C . GLN A 1 75 ? 20.220 5.848 -27.582 1.00 54.41 75 GLN A C 1
ATOM 586 O O . GLN A 1 75 ? 19.413 6.330 -28.361 1.00 54.41 75 GLN A O 1
ATOM 591 N N . ASN A 1 76 ? 21.521 5.908 -27.858 1.00 52.81 76 ASN A N 1
ATOM 592 C CA . ASN A 1 76 ? 22.089 6.384 -29.122 1.00 52.81 76 ASN A CA 1
ATOM 593 C C . ASN A 1 76 ? 22.894 5.295 -29.862 1.00 52.81 76 ASN A C 1
ATOM 595 O O . ASN A 1 76 ? 23.496 5.593 -30.890 1.00 52.81 76 ASN A O 1
ATOM 599 N N . GLY A 1 77 ? 22.956 4.069 -29.321 1.00 54.56 77 GLY A N 1
ATOM 600 C CA . GLY A 1 77 ? 23.698 2.928 -29.869 1.00 54.56 77 GLY A CA 1
ATOM 601 C C . GLY A 1 77 ? 25.228 3.000 -29.742 1.00 54.56 77 GLY A C 1
ATOM 602 O O . GLY A 1 77 ? 25.908 2.035 -30.074 1.00 54.56 77 GLY A O 1
ATOM 603 N N . LYS A 1 78 ? 25.801 4.109 -29.249 1.00 54.44 78 LYS A N 1
ATOM 604 C CA . LYS A 1 78 ? 27.251 4.385 -29.330 1.00 54.44 78 LYS A CA 1
ATOM 605 C C . LYS A 1 78 ? 28.092 3.746 -28.229 1.00 54.44 78 LYS A C 1
ATOM 607 O O . LYS A 1 78 ? 29.311 3.686 -28.369 1.00 54.44 78 LYS A O 1
ATOM 612 N N . LYS A 1 79 ? 27.483 3.312 -27.123 1.00 62.62 79 LYS A N 1
ATOM 613 C CA . LYS A 1 79 ? 28.205 2.721 -25.989 1.00 62.62 79 LYS A CA 1
ATOM 614 C C . LYS A 1 79 ? 27.519 1.449 -25.520 1.00 62.62 79 LYS A C 1
ATOM 616 O O . LYS A 1 79 ? 26.375 1.501 -25.076 1.00 62.62 79 LYS A O 1
ATOM 621 N N . ALA A 1 80 ? 28.252 0.342 -25.594 1.00 70.69 80 ALA A N 1
ATOM 622 C CA . ALA A 1 80 ? 27.823 -0.976 -25.160 1.00 70.69 80 ALA A CA 1
ATOM 623 C C . ALA A 1 80 ? 28.606 -1.409 -23.916 1.00 70.69 80 ALA A C 1
ATOM 625 O O . ALA A 1 80 ? 29.835 -1.326 -23.895 1.00 70.69 80 ALA A O 1
ATOM 626 N N . LYS A 1 81 ? 27.912 -1.896 -22.887 1.00 84.50 81 LYS A N 1
ATOM 627 C CA . LYS A 1 81 ? 28.498 -2.821 -21.910 1.00 84.50 81 LYS A CA 1
ATOM 628 C C . LYS A 1 81 ? 28.088 -4.236 -22.299 1.00 84.50 81 LYS A C 1
ATOM 630 O O . LYS A 1 81 ? 26.959 -4.436 -22.738 1.00 84.50 81 LYS A O 1
ATOM 635 N N . SER A 1 82 ? 28.985 -5.199 -22.125 1.00 87.81 82 SER A N 1
ATOM 636 C CA . SER A 1 82 ? 28.704 -6.611 -22.383 1.00 87.81 82 SER A CA 1
ATOM 637 C C . SER A 1 82 ? 29.211 -7.479 -21.244 1.00 87.81 82 SER A C 1
ATOM 639 O O . SER A 1 82 ? 30.302 -7.235 -20.728 1.00 87.81 82 SER A O 1
ATOM 641 N N . LEU A 1 83 ? 28.462 -8.518 -20.899 1.00 94.00 83 LEU A N 1
ATOM 642 C CA . LEU A 1 83 ? 28.807 -9.463 -19.846 1.00 94.00 83 LEU A CA 1
ATOM 643 C C . LEU A 1 83 ? 28.512 -10.884 -20.323 1.00 94.00 83 LEU A C 1
ATOM 645 O O . LEU A 1 83 ? 27.391 -11.183 -20.725 1.00 94.00 83 LEU A O 1
ATOM 649 N N . LYS A 1 84 ? 29.505 -11.775 -20.267 1.00 94.75 84 LYS A N 1
ATOM 650 C CA . LYS A 1 84 ? 29.304 -13.203 -20.540 1.00 94.75 84 LYS A CA 1
ATOM 651 C C . LYS A 1 84 ? 28.619 -13.842 -19.333 1.00 94.75 84 LYS A C 1
ATOM 653 O O . LYS A 1 84 ? 29.184 -13.884 -18.239 1.00 94.75 84 LYS A O 1
ATOM 658 N N . VAL A 1 85 ? 27.392 -14.316 -19.527 1.00 94.75 85 VAL A N 1
ATOM 659 C CA . VAL A 1 85 ? 26.571 -14.894 -18.455 1.00 94.75 85 VAL A CA 1
ATOM 660 C C . VAL A 1 85 ? 26.661 -16.418 -18.466 1.00 94.75 85 VAL A C 1
ATOM 662 O O . VAL A 1 85 ? 26.895 -17.002 -17.415 1.00 94.75 85 VAL A O 1
ATOM 665 N N . GLY A 1 86 ? 26.560 -17.036 -19.647 1.00 93.31 86 GLY A N 1
ATOM 666 C CA . GLY A 1 86 ? 26.738 -18.478 -19.878 1.00 93.31 86 GLY A CA 1
ATOM 667 C C . GLY A 1 86 ? 26.919 -18.761 -21.371 1.00 93.31 86 GLY A C 1
ATOM 668 O O . GLY A 1 86 ? 27.437 -17.902 -22.084 1.00 93.31 86 GLY A O 1
ATOM 669 N N . ASP A 1 87 ? 26.486 -19.916 -21.869 1.00 95.06 87 ASP A N 1
ATOM 670 C CA . ASP A 1 87 ? 26.761 -20.324 -23.255 1.00 95.06 87 ASP A CA 1
ATOM 671 C C . ASP A 1 87 ? 25.713 -19.842 -24.253 1.00 95.06 87 ASP A C 1
ATOM 673 O O . ASP A 1 87 ? 26.061 -19.545 -25.392 1.00 95.06 87 ASP A O 1
ATOM 677 N N . SER A 1 88 ? 24.457 -19.689 -23.833 1.00 93.06 88 SER A N 1
ATOM 678 C CA . SER A 1 88 ? 23.410 -19.070 -24.649 1.00 93.06 88 SER A CA 1
ATOM 679 C C . SER A 1 88 ? 22.296 -18.476 -23.792 1.00 93.06 88 SER A C 1
ATOM 681 O O . SER A 1 88 ? 21.910 -19.059 -22.783 1.00 93.06 88 SER A O 1
ATOM 683 N N . ILE A 1 89 ? 21.735 -17.338 -24.200 1.00 88.25 89 ILE A N 1
ATOM 684 C CA . ILE A 1 89 ? 20.565 -16.747 -23.539 1.00 88.25 89 ILE A CA 1
ATOM 685 C C . ILE A 1 89 ? 19.355 -16.968 -24.452 1.00 88.25 89 ILE A C 1
ATOM 687 O O . ILE A 1 89 ? 19.447 -16.816 -25.662 1.00 88.25 89 ILE A O 1
ATOM 691 N N . LYS A 1 90 ? 18.229 -17.410 -23.890 1.00 82.06 90 LYS A N 1
ATOM 692 C CA . LYS A 1 90 ? 16.947 -17.546 -24.616 1.00 82.06 90 LYS A CA 1
ATOM 693 C C . LYS A 1 90 ? 15.813 -16.774 -23.961 1.00 82.06 90 LYS A C 1
ATOM 695 O O . LYS A 1 90 ? 14.832 -16.439 -24.612 1.00 82.06 90 LYS A O 1
ATOM 700 N N . VAL A 1 91 ? 15.959 -16.494 -22.673 1.00 78.81 91 VAL A N 1
ATOM 701 C CA . VAL A 1 91 ? 14.956 -15.803 -21.876 1.00 78.81 91 VAL A CA 1
ATOM 702 C C . VAL A 1 91 ? 15.228 -14.307 -21.914 1.00 78.81 91 VAL A C 1
ATOM 704 O O . VAL A 1 91 ? 16.374 -13.877 -21.779 1.00 78.81 91 VAL A O 1
ATOM 707 N N . GLN A 1 92 ? 14.169 -13.518 -22.080 1.00 78.19 92 GLN A N 1
ATOM 708 C CA . GLN A 1 92 ? 14.245 -12.063 -22.023 1.00 78.19 92 GLN A CA 1
ATOM 709 C C . GLN A 1 92 ? 14.826 -11.598 -20.670 1.00 78.19 92 GLN A C 1
ATOM 711 O O . GLN A 1 92 ? 14.306 -12.012 -19.629 1.00 78.19 92 GLN A O 1
ATOM 716 N N . PRO A 1 93 ? 15.864 -10.736 -20.655 1.00 82.12 93 PRO A N 1
ATOM 717 C CA . PRO A 1 93 ? 16.375 -10.138 -19.423 1.00 82.12 93 PRO A CA 1
ATOM 718 C C . PRO A 1 93 ? 15.293 -9.338 -18.689 1.00 82.12 93 PRO A C 1
ATOM 720 O O . PRO A 1 93 ? 14.554 -8.574 -19.316 1.00 82.12 93 PRO A O 1
ATOM 723 N N . LEU A 1 94 ? 15.226 -9.484 -17.366 1.00 81.75 94 LEU A N 1
ATOM 724 C CA . LEU A 1 94 ? 14.269 -8.782 -16.509 1.00 81.75 94 LEU A CA 1
ATOM 725 C C . LEU A 1 94 ? 14.956 -7.644 -15.766 1.00 81.75 94 LEU A C 1
ATOM 727 O O . LEU A 1 94 ? 16.079 -7.815 -15.301 1.00 81.75 94 LEU A O 1
ATOM 731 N N . LEU A 1 95 ? 14.265 -6.519 -15.605 1.00 77.69 95 LEU A N 1
ATOM 732 C CA . LEU A 1 95 ? 14.704 -5.425 -14.745 1.00 77.69 95 LEU A CA 1
ATOM 733 C C . LEU A 1 95 ? 13.906 -5.450 -13.451 1.00 77.69 95 LEU A C 1
ATOM 735 O O . LEU A 1 95 ? 12.680 -5.408 -13.486 1.00 77.69 95 LEU A O 1
ATOM 739 N N . LEU A 1 96 ? 14.597 -5.551 -12.319 1.00 72.75 96 LEU A N 1
ATOM 740 C CA . LEU A 1 96 ? 13.978 -5.624 -11.001 1.00 72.75 96 LEU A CA 1
ATOM 741 C C . LEU A 1 96 ? 14.817 -4.850 -9.995 1.00 72.75 96 LEU A C 1
ATOM 743 O O . LEU A 1 96 ? 16.024 -5.030 -9.898 1.00 72.75 96 LEU A O 1
ATOM 747 N N . ASN A 1 97 ? 14.169 -4.010 -9.199 1.00 70.75 97 ASN A N 1
ATOM 748 C CA . ASN A 1 97 ? 14.830 -3.343 -8.087 1.00 70.75 97 ASN A CA 1
ATOM 749 C C . ASN A 1 97 ? 14.769 -4.233 -6.838 1.00 70.75 97 ASN A C 1
ATOM 751 O O . ASN A 1 97 ? 13.827 -4.148 -6.041 1.00 70.75 97 ASN A O 1
ATOM 755 N N . LEU A 1 98 ? 15.747 -5.130 -6.716 1.00 70.00 98 LEU A N 1
ATOM 756 C CA . LEU A 1 98 ? 15.785 -6.157 -5.674 1.00 70.00 98 LEU A CA 1
ATOM 757 C C . LEU A 1 98 ? 16.202 -5.575 -4.317 1.00 70.00 98 LEU A C 1
ATOM 759 O O . LEU A 1 98 ? 15.682 -5.987 -3.283 1.00 70.00 98 LEU A O 1
ATOM 763 N N . GLU A 1 99 ? 17.058 -4.552 -4.320 1.00 66.88 99 GLU A N 1
ATOM 764 C CA . GLU A 1 99 ? 17.573 -3.894 -3.109 1.00 66.88 99 GLU A CA 1
ATOM 765 C C . GLU A 1 99 ? 16.773 -2.642 -2.697 1.00 66.88 99 GLU A C 1
ATOM 767 O O . GLU A 1 99 ? 17.079 -2.003 -1.689 1.00 66.88 99 GLU A O 1
ATOM 772 N N . ARG A 1 100 ? 15.701 -2.312 -3.434 1.00 63.50 100 ARG A N 1
ATOM 773 C CA . ARG A 1 100 ? 14.851 -1.119 -3.241 1.00 63.50 100 ARG A CA 1
ATOM 774 C C . ARG A 1 100 ? 15.638 0.198 -3.273 1.00 63.50 100 ARG A C 1
ATOM 776 O O . ARG A 1 100 ? 15.294 1.147 -2.561 1.00 63.50 100 ARG A O 1
ATOM 783 N N . ASP A 1 101 ? 16.681 0.265 -4.089 1.00 58.12 101 ASP A N 1
ATOM 784 C CA . ASP A 1 101 ? 17.480 1.469 -4.289 1.00 58.12 101 ASP A CA 1
ATOM 785 C C . ASP A 1 101 ? 16.939 2.296 -5.478 1.00 58.12 101 ASP A C 1
ATOM 787 O O . ASP A 1 101 ? 15.754 2.229 -5.802 1.00 58.12 101 ASP A O 1
ATOM 791 N N . THR A 1 102 ? 17.746 3.159 -6.091 1.00 60.09 102 THR A N 1
ATOM 792 C CA . THR A 1 102 ? 17.320 3.940 -7.267 1.00 60.09 102 THR A CA 1
ATOM 793 C C . THR A 1 102 ? 17.680 3.291 -8.607 1.00 60.09 102 THR A C 1
ATOM 795 O O . THR A 1 102 ? 17.373 3.888 -9.634 1.00 60.09 102 THR A O 1
ATOM 798 N N . TYR A 1 103 ? 18.335 2.126 -8.621 1.00 72.94 103 TYR A N 1
ATOM 799 C CA . TYR A 1 103 ? 18.924 1.507 -9.810 1.00 72.94 103 TYR A CA 1
ATOM 800 C C . TYR A 1 103 ? 18.405 0.065 -9.979 1.00 72.94 103 TYR A C 1
ATOM 802 O O . TYR A 1 103 ? 18.705 -0.795 -9.160 1.00 72.94 103 TYR A O 1
ATOM 810 N N . PRO A 1 104 ? 17.642 -0.261 -11.035 1.00 71.81 104 PRO A N 1
ATOM 811 C CA . PRO A 1 104 ? 17.185 -1.631 -11.240 1.00 71.81 104 PRO A CA 1
ATOM 812 C C . PRO A 1 104 ? 18.363 -2.582 -11.517 1.00 71.81 104 PRO A C 1
ATOM 814 O O . PRO A 1 104 ? 19.229 -2.291 -12.344 1.00 71.81 104 PRO A O 1
ATOM 817 N N . ASP A 1 105 ? 18.356 -3.746 -10.867 1.00 85.44 105 ASP A N 1
ATOM 818 C CA . ASP A 1 105 ? 19.208 -4.884 -11.207 1.00 85.44 105 ASP A CA 1
ATOM 819 C C . ASP A 1 105 ? 18.652 -5.608 -12.446 1.00 85.44 105 ASP A C 1
ATOM 821 O O . ASP A 1 105 ? 17.469 -5.503 -12.783 1.00 85.44 105 ASP A O 1
ATOM 825 N N . ILE A 1 106 ? 19.506 -6.378 -13.122 1.00 89.56 106 ILE A N 1
ATOM 826 C CA . ILE A 1 106 ? 19.148 -7.180 -14.294 1.00 89.56 106 ILE A CA 1
ATOM 827 C C . ILE A 1 106 ? 19.191 -8.659 -13.919 1.00 89.56 106 ILE A C 1
ATOM 829 O O . ILE A 1 106 ? 20.243 -9.176 -13.547 1.00 89.56 106 ILE A O 1
ATOM 833 N N . VAL A 1 107 ? 18.076 -9.366 -14.067 1.00 90.94 107 VAL A N 1
ATOM 834 C CA . VAL A 1 107 ? 18.007 -10.820 -13.884 1.00 90.94 107 VAL A CA 1
ATOM 835 C C . VAL A 1 107 ? 18.041 -11.498 -15.246 1.00 90.94 107 VAL A C 1
ATOM 837 O O . VAL A 1 107 ? 17.230 -11.206 -16.127 1.00 90.94 107 VAL A O 1
ATOM 840 N N . VAL A 1 108 ? 18.993 -12.410 -15.428 1.00 93.50 108 VAL A N 1
ATOM 841 C CA . VAL A 1 108 ? 19.248 -13.093 -16.698 1.00 93.50 108 VAL A CA 1
ATOM 842 C C . VAL A 1 108 ? 19.271 -14.595 -16.488 1.00 93.50 108 VAL A C 1
ATOM 844 O O . VAL A 1 108 ? 19.981 -15.090 -15.617 1.00 93.50 108 VAL A O 1
ATOM 847 N N . PHE A 1 109 ? 18.552 -15.320 -17.343 1.00 91.81 109 PHE A N 1
ATOM 848 C CA . PHE A 1 109 ? 18.603 -16.777 -17.394 1.00 91.81 109 PHE A CA 1
ATOM 849 C C . PHE A 1 109 ? 19.406 -17.210 -18.618 1.00 91.81 109 PHE A C 1
ATOM 851 O O . PHE A 1 109 ? 19.021 -16.957 -19.763 1.00 91.81 109 PHE A O 1
ATOM 858 N N . SER A 1 110 ? 20.550 -17.834 -18.365 1.00 94.31 110 SER A N 1
ATOM 859 C CA . SER A 1 110 ? 21.466 -18.336 -19.386 1.00 94.31 110 SER A CA 1
ATOM 860 C C . SER A 1 110 ? 21.551 -19.853 -19.307 1.00 94.31 110 SER A C 1
ATOM 862 O O . SER A 1 110 ? 21.376 -20.436 -18.247 1.00 94.31 110 SER A O 1
ATOM 864 N N . ARG A 1 111 ? 21.830 -20.519 -20.418 1.00 94.06 111 ARG A N 1
ATOM 865 C CA . ARG A 1 111 ? 21.971 -21.974 -20.488 1.00 94.06 111 ARG A CA 1
ATOM 866 C C . ARG A 1 111 ? 23.442 -22.351 -20.578 1.00 94.06 111 ARG A C 1
ATOM 868 O O . ARG A 1 111 ? 24.213 -21.657 -21.241 1.00 94.06 111 ARG A O 1
ATOM 875 N N . LEU A 1 112 ? 23.813 -23.476 -19.968 1.00 95.62 112 LEU A N 1
ATOM 876 C CA . LEU A 1 112 ? 25.144 -24.086 -20.100 1.00 95.62 112 LEU A CA 1
ATOM 877 C C . LEU A 1 112 ? 25.172 -25.058 -21.289 1.00 95.62 112 LEU A C 1
ATOM 879 O O . LEU A 1 112 ? 25.468 -26.247 -21.167 1.00 95.62 112 LEU A O 1
ATOM 883 N N . SER A 1 113 ? 24.700 -24.565 -22.433 1.00 93.50 113 SER A N 1
ATOM 884 C CA . SER A 1 113 ? 24.701 -25.267 -23.712 1.00 93.50 113 SER A CA 1
ATOM 885 C C . SER A 1 113 ? 24.555 -24.273 -24.861 1.00 93.50 113 SER A C 1
ATOM 887 O O . SER A 1 113 ? 24.034 -23.164 -24.695 1.00 93.50 113 SER A O 1
ATOM 889 N N . GLU A 1 114 ? 24.978 -24.699 -26.047 1.00 90.88 114 GLU A N 1
ATOM 890 C CA . GLU A 1 114 ? 24.813 -23.963 -27.299 1.00 90.88 114 GLU A CA 1
ATOM 891 C C . GLU A 1 114 ? 23.334 -23.672 -27.613 1.00 90.88 114 GLU A C 1
ATOM 893 O O . GLU A 1 114 ? 22.417 -24.377 -27.178 1.00 90.88 114 GLU A O 1
ATOM 898 N N . TYR A 1 115 ? 23.087 -22.648 -28.439 1.00 84.25 115 TYR A N 1
ATOM 899 C CA . TYR A 1 115 ? 21.738 -22.139 -28.691 1.00 84.25 115 TYR A CA 1
ATOM 900 C C . TYR A 1 115 ? 20.732 -23.220 -29.138 1.00 84.25 115 TYR A C 1
ATOM 902 O O . TYR A 1 115 ? 19.619 -23.285 -28.608 1.00 84.25 115 TYR A O 1
ATOM 910 N N . ASN A 1 116 ? 21.141 -24.117 -30.037 1.00 85.06 116 ASN A N 1
ATOM 911 C CA . ASN A 1 116 ? 20.271 -25.121 -30.660 1.00 85.06 116 ASN A CA 1
ATOM 912 C C . ASN A 1 116 ? 20.191 -26.459 -29.908 1.00 85.06 116 ASN A C 1
ATOM 914 O O . ASN A 1 116 ? 19.468 -27.352 -30.341 1.00 85.06 116 ASN A O 1
ATOM 918 N N . LYS A 1 117 ? 20.906 -26.616 -28.787 1.00 85.31 117 LYS A N 1
ATOM 919 C CA . LYS A 1 117 ? 20.924 -27.859 -28.005 1.00 85.31 117 LYS A CA 1
ATOM 920 C C . LYS A 1 117 ? 20.138 -27.696 -26.697 1.00 85.31 117 LYS A C 1
ATOM 922 O O . LYS A 1 117 ? 20.081 -26.588 -26.145 1.00 85.31 117 LYS A O 1
ATOM 927 N N . PRO A 1 118 ? 19.498 -28.769 -26.194 1.00 81.12 118 PRO A N 1
ATOM 928 C CA . PRO A 1 118 ? 18.942 -28.768 -24.849 1.00 81.12 118 PRO A CA 1
ATOM 929 C C . PRO A 1 118 ? 20.081 -28.706 -23.825 1.00 81.12 118 PRO A C 1
ATOM 931 O O . PRO A 1 118 ? 21.104 -29.376 -23.973 1.00 81.12 118 PRO A O 1
ATOM 934 N N . ALA A 1 119 ? 19.901 -27.902 -22.781 1.00 87.69 119 ALA A N 1
ATOM 935 C CA . ALA A 1 119 ? 20.863 -27.790 -21.692 1.00 87.69 119 ALA A CA 1
ATOM 936 C C . ALA A 1 119 ? 20.499 -28.723 -20.531 1.00 87.69 119 ALA A C 1
ATOM 938 O O . ALA A 1 119 ? 19.327 -28.856 -20.181 1.00 87.69 119 ALA A O 1
ATOM 939 N N . LYS A 1 120 ? 21.512 -29.351 -19.921 1.00 90.81 120 LYS A N 1
ATOM 940 C CA . LYS A 1 120 ? 21.344 -30.098 -18.662 1.00 90.81 120 LYS A CA 1
ATOM 941 C C . LYS A 1 120 ? 21.244 -29.171 -17.452 1.00 90.81 120 LYS A C 1
ATOM 943 O O . LYS A 1 120 ? 20.589 -29.520 -16.482 1.00 90.81 120 LYS A O 1
ATOM 948 N N . GLU A 1 121 ? 21.885 -28.010 -17.530 1.00 93.38 121 GLU A N 1
ATOM 949 C CA . GLU A 1 121 ? 21.909 -26.988 -16.488 1.00 93.38 121 GLU A CA 1
ATOM 950 C C . GLU A 1 121 ? 21.722 -25.605 -17.119 1.00 93.38 121 GLU A C 1
ATOM 952 O O . GLU A 1 121 ? 22.167 -25.331 -18.241 1.00 93.38 121 GLU A O 1
ATOM 957 N N . SER A 1 122 ? 21.093 -24.721 -16.361 1.00 94.56 122 SER A N 1
ATOM 958 C CA . SER A 1 122 ? 20.960 -23.299 -16.647 1.00 94.56 122 SER A CA 1
ATOM 959 C C . SER A 1 122 ? 21.423 -22.484 -15.440 1.00 94.56 122 SER A C 1
ATOM 961 O O . SER A 1 122 ? 21.555 -22.996 -14.332 1.00 94.56 122 SER A O 1
ATOM 963 N N . LEU A 1 123 ? 21.681 -21.204 -15.661 1.00 94.75 123 LEU A N 1
ATOM 964 C CA . LEU A 1 123 ? 22.093 -20.230 -14.667 1.00 94.75 123 LEU A CA 1
ATOM 965 C C . LEU A 1 123 ? 21.046 -19.126 -14.573 1.00 94.75 123 LEU A C 1
ATOM 967 O O . LEU A 1 123 ? 20.689 -18.540 -15.594 1.00 94.75 123 LEU A O 1
ATOM 971 N N . MET A 1 124 ? 20.627 -18.791 -13.359 1.00 94.06 124 MET A N 1
ATOM 972 C CA . MET A 1 124 ? 20.038 -17.494 -13.041 1.00 94.06 124 MET A CA 1
ATOM 973 C C . MET A 1 124 ? 21.150 -16.580 -12.535 1.00 94.06 124 MET A C 1
ATOM 975 O O . MET A 1 124 ? 21.836 -16.909 -11.570 1.00 94.06 124 MET A O 1
ATOM 979 N N . VAL A 1 125 ? 21.335 -15.434 -13.182 1.00 93.75 125 VAL A N 1
ATOM 980 C CA . VAL A 1 125 ? 22.371 -14.462 -12.834 1.00 93.75 125 VAL A CA 1
ATOM 981 C C . VAL A 1 125 ? 21.737 -13.111 -12.579 1.00 93.75 125 VAL A C 1
ATOM 983 O O . VAL A 1 125 ? 20.992 -12.603 -13.415 1.00 93.75 125 VAL A O 1
ATOM 986 N N . ILE A 1 126 ? 22.070 -12.520 -11.437 1.00 92.19 126 ILE A N 1
ATOM 987 C CA . ILE A 1 126 ? 21.690 -11.149 -11.104 1.00 92.19 126 ILE A CA 1
ATOM 988 C C . ILE A 1 126 ? 22.885 -10.257 -11.400 1.00 92.19 126 ILE A C 1
ATOM 990 O O . ILE A 1 126 ? 24.002 -10.520 -10.949 1.00 92.19 126 ILE A O 1
ATOM 994 N N . VAL A 1 127 ? 22.651 -9.209 -12.176 1.00 92.44 127 VAL A N 1
ATOM 995 C CA . VAL A 1 127 ? 23.650 -8.245 -12.620 1.00 92.44 127 VAL A CA 1
ATOM 996 C C . VAL A 1 127 ? 23.280 -6.883 -12.056 1.00 92.44 127 VAL A C 1
ATOM 998 O O . VAL A 1 127 ? 22.165 -6.411 -12.247 1.00 92.44 127 VAL A O 1
ATOM 1001 N N . ASP A 1 128 ? 24.230 -6.243 -11.389 1.00 89.62 128 ASP A N 1
ATOM 1002 C CA . ASP A 1 128 ? 24.068 -4.883 -10.880 1.00 89.62 128 ASP A CA 1
ATOM 1003 C C . ASP A 1 128 ? 23.891 -3.909 -12.052 1.00 89.62 128 ASP A C 1
ATOM 1005 O O . ASP A 1 128 ? 24.759 -3.832 -12.924 1.00 89.62 128 ASP A O 1
ATOM 1009 N N . GLY A 1 129 ? 22.781 -3.169 -12.100 1.00 85.00 129 GLY A N 1
ATOM 1010 C CA . GLY A 1 129 ? 22.479 -2.283 -13.232 1.00 85.00 129 GLY A CA 1
ATOM 1011 C C . GLY A 1 129 ? 23.510 -1.164 -13.426 1.00 85.00 129 GLY A C 1
ATOM 1012 O O . GLY A 1 129 ? 23.908 -0.834 -14.550 1.00 85.00 129 GLY A O 1
ATOM 1013 N N . LYS A 1 130 ? 24.034 -0.627 -12.322 1.00 84.06 130 LYS A N 1
ATOM 1014 C CA . LYS A 1 130 ? 24.943 0.523 -12.315 1.00 84.06 130 LYS A CA 1
ATOM 1015 C C . LYS A 1 130 ? 26.341 0.144 -12.806 1.00 84.06 130 LYS A C 1
ATOM 1017 O O . LYS A 1 130 ? 26.929 0.790 -13.686 1.00 84.06 130 LYS A O 1
ATOM 1022 N N . THR A 1 131 ? 26.897 -0.916 -12.240 1.00 88.25 131 THR A N 1
ATOM 1023 C CA . THR A 1 131 ? 28.254 -1.404 -12.514 1.00 88.25 131 THR A CA 1
ATOM 1024 C C . THR A 1 131 ? 28.285 -2.361 -13.704 1.00 88.25 131 THR A C 1
ATOM 1026 O O . THR A 1 131 ? 29.231 -2.295 -14.492 1.00 88.25 131 THR A O 1
ATOM 1029 N N . PHE A 1 132 ? 27.197 -3.096 -13.951 1.00 91.06 132 PHE A N 1
ATOM 1030 C CA . PHE A 1 132 ? 27.059 -4.168 -14.946 1.00 91.06 132 PHE A CA 1
ATOM 1031 C C . PHE A 1 132 ? 27.921 -5.402 -14.635 1.00 91.06 132 PHE A C 1
ATOM 1033 O O . PHE A 1 132 ? 28.475 -6.039 -15.531 1.00 91.06 132 PHE A O 1
ATOM 1040 N N . THR A 1 133 ? 28.063 -5.723 -13.347 1.00 92.75 133 THR A N 1
ATOM 1041 C CA . THR A 1 133 ? 28.806 -6.893 -12.851 1.00 92.75 133 THR A CA 1
ATOM 1042 C C . THR A 1 133 ? 27.873 -7.931 -12.233 1.00 92.75 133 THR A C 1
ATOM 1044 O O . THR A 1 133 ? 26.837 -7.569 -11.678 1.00 92.75 133 THR A O 1
ATOM 1047 N N . LYS A 1 134 ? 28.244 -9.218 -12.295 1.00 93.06 134 LYS A N 1
ATOM 1048 C CA . LYS A 1 134 ? 27.487 -10.300 -11.643 1.00 93.06 134 LYS A CA 1
ATOM 1049 C C . LYS A 1 134 ? 27.493 -10.101 -10.119 1.00 93.06 134 LYS A C 1
ATOM 1051 O O . LYS A 1 134 ? 28.566 -10.068 -9.523 1.00 93.06 134 LYS A O 1
ATOM 1056 N N . LYS A 1 135 ? 26.312 -10.004 -9.508 1.00 88.00 135 LYS A N 1
ATOM 1057 C CA . LYS A 1 135 ? 26.109 -10.026 -8.048 1.00 88.00 135 LYS A CA 1
ATOM 1058 C C . LYS A 1 135 ? 25.960 -11.456 -7.541 1.00 88.00 135 LYS A C 1
ATOM 1060 O O . LYS A 1 135 ? 26.491 -11.801 -6.493 1.00 88.00 135 LYS A O 1
ATOM 1065 N N . LEU A 1 136 ? 25.235 -12.276 -8.300 1.00 88.19 136 LEU A N 1
ATOM 1066 C CA . LEU A 1 136 ? 24.870 -13.631 -7.912 1.00 88.19 136 LEU A CA 1
ATOM 1067 C C . LEU A 1 136 ? 24.736 -14.533 -9.134 1.00 88.19 136 LEU A C 1
ATOM 1069 O O . LEU A 1 136 ? 24.304 -14.084 -10.195 1.00 88.19 136 LEU A O 1
ATOM 1073 N N . GLU A 1 137 ? 25.045 -15.811 -8.941 1.00 91.56 137 GLU A N 1
ATOM 1074 C CA . GLU A 1 137 ? 24.791 -16.886 -9.887 1.00 91.56 137 GLU A CA 1
ATOM 1075 C C . GLU A 1 137 ? 24.185 -18.097 -9.159 1.00 91.56 137 GLU A C 1
ATOM 1077 O O . GLU A 1 137 ? 24.726 -18.558 -8.154 1.00 91.56 137 GLU A O 1
ATOM 1082 N N . ILE A 1 138 ? 23.057 -18.600 -9.661 1.00 91.25 138 ILE A N 1
ATOM 1083 C CA . ILE A 1 138 ? 22.355 -19.785 -9.154 1.00 91.25 138 ILE A CA 1
ATOM 1084 C C . ILE A 1 138 ? 22.242 -20.800 -10.285 1.00 91.25 138 ILE A C 1
ATOM 1086 O O . ILE A 1 138 ? 21.808 -20.459 -11.386 1.00 91.25 138 ILE A O 1
ATOM 1090 N N . LYS A 1 139 ? 22.590 -22.057 -10.006 1.00 92.75 139 LYS A N 1
ATOM 1091 C CA . LYS A 1 139 ? 22.389 -23.168 -10.939 1.00 92.75 139 LYS A CA 1
ATOM 1092 C C . LYS A 1 139 ? 20.973 -23.724 -10.831 1.00 92.75 139 LYS A C 1
ATOM 1094 O O . LYS A 1 139 ? 20.485 -23.970 -9.733 1.00 92.75 139 LYS A O 1
ATOM 1099 N N . ILE A 1 140 ? 20.353 -23.956 -11.980 1.00 92.25 140 ILE A N 1
ATOM 1100 C CA . ILE A 1 140 ? 19.024 -24.547 -12.126 1.00 92.25 140 ILE A CA 1
ATOM 1101 C C . ILE A 1 140 ? 19.161 -25.774 -13.021 1.00 92.25 140 ILE A C 1
ATOM 1103 O O . ILE A 1 140 ? 19.752 -25.704 -14.100 1.00 92.25 140 ILE A O 1
ATOM 1107 N N . GLU A 1 141 ? 18.616 -26.903 -12.586 1.00 90.88 141 GLU A N 1
ATOM 1108 C CA . GLU A 1 141 ? 18.626 -28.124 -13.384 1.00 90.88 141 GLU A CA 1
ATOM 1109 C C . GLU A 1 141 ? 17.650 -28.029 -14.569 1.00 90.88 141 GLU A C 1
ATOM 1111 O O . GLU A 1 141 ? 16.500 -27.590 -14.468 1.00 90.88 141 GLU A O 1
ATOM 1116 N N . GLY A 1 142 ? 18.118 -28.490 -15.724 1.00 88.38 142 GLY A N 1
ATOM 1117 C CA . GLY A 1 142 ? 17.397 -28.461 -16.987 1.00 88.38 142 GLY A CA 1
ATOM 1118 C C . GLY A 1 142 ? 17.605 -27.187 -17.804 1.00 88.38 142 GLY A C 1
ATOM 1119 O O . GLY A 1 142 ? 18.380 -26.286 -17.474 1.00 88.38 142 GLY A O 1
ATOM 1120 N N . SER A 1 143 ? 16.912 -27.145 -18.938 1.00 86.88 143 SER A N 1
ATOM 1121 C CA . SER A 1 143 ? 17.023 -26.078 -19.928 1.00 86.88 143 SER A CA 1
ATOM 1122 C C . SER A 1 143 ? 15.958 -25.016 -19.686 1.00 86.88 143 SER A C 1
ATOM 1124 O O . SER A 1 143 ? 14.818 -25.185 -20.108 1.00 86.88 143 SER A O 1
ATOM 1126 N N . VAL A 1 144 ? 16.341 -23.893 -19.084 1.00 87.44 144 VAL A N 1
ATOM 1127 C CA . VAL A 1 144 ? 15.438 -22.759 -18.872 1.00 87.44 144 VAL A CA 1
ATOM 1128 C C . VAL A 1 144 ? 15.294 -21.985 -20.182 1.00 87.44 144 VAL A C 1
ATOM 1130 O O . VAL A 1 144 ? 16.241 -21.368 -20.675 1.00 87.44 144 VAL A O 1
ATOM 1133 N N . VAL A 1 145 ? 14.106 -22.065 -20.778 1.00 77.31 145 VAL A N 1
ATOM 1134 C CA . VAL A 1 145 ? 13.758 -21.392 -22.046 1.00 77.31 145 VAL A CA 1
ATOM 1135 C C . VAL A 1 145 ? 12.507 -20.523 -21.938 1.00 77.31 145 VAL A C 1
ATOM 1137 O O . VAL A 1 145 ? 12.269 -19.693 -22.809 1.00 77.31 145 VAL A O 1
ATOM 1140 N N . SER A 1 146 ? 11.738 -20.680 -20.862 1.00 74.75 146 SER A N 1
ATOM 1141 C CA . SER A 1 146 ? 10.553 -19.886 -20.545 1.00 74.75 146 SER A CA 1
ATOM 1142 C C . SER A 1 146 ? 10.906 -18.681 -19.668 1.00 74.75 146 SER A C 1
ATOM 1144 O O . SER A 1 146 ? 11.789 -18.770 -18.812 1.00 74.75 146 SER A O 1
ATOM 1146 N N . LYS A 1 147 ? 10.164 -17.576 -19.809 1.00 78.50 147 LYS A N 1
ATOM 1147 C CA . LYS A 1 147 ? 10.226 -16.441 -18.870 1.00 78.50 147 LYS A CA 1
ATOM 1148 C C . LYS A 1 147 ? 9.818 -16.921 -17.466 1.00 78.50 147 LYS A C 1
ATOM 1150 O O . LYS A 1 147 ? 8.829 -17.656 -17.384 1.00 78.50 147 LYS A O 1
ATOM 1155 N N . PRO A 1 148 ? 10.540 -16.566 -16.391 1.00 83.81 148 PRO A N 1
ATOM 1156 C CA . PRO A 1 148 ? 10.120 -16.924 -15.040 1.00 83.81 148 PRO A CA 1
ATOM 1157 C C . PRO A 1 148 ? 8.887 -16.112 -14.636 1.00 83.81 148 PRO A C 1
ATOM 1159 O O . PRO A 1 148 ? 8.689 -14.991 -15.119 1.00 83.81 148 PRO A O 1
ATOM 1162 N N . ALA A 1 149 ? 8.090 -16.652 -13.721 1.00 83.31 149 ALA A N 1
ATOM 1163 C CA . ALA A 1 149 ? 7.107 -15.857 -13.006 1.00 83.31 149 ALA A CA 1
ATOM 1164 C C . ALA A 1 149 ? 7.744 -15.236 -11.761 1.00 83.31 149 ALA A C 1
ATOM 1166 O O . ALA A 1 149 ? 8.644 -15.814 -11.155 1.00 83.31 149 ALA A O 1
ATOM 1167 N N . VAL A 1 150 ? 7.306 -14.029 -11.421 1.00 78.88 150 VAL A N 1
ATOM 1168 C CA . VAL A 1 150 ? 7.929 -13.194 -10.394 1.00 78.88 150 VAL A CA 1
ATOM 1169 C C . VAL A 1 150 ? 6.834 -12.699 -9.462 1.00 78.88 150 VAL A C 1
ATOM 1171 O O . VAL A 1 150 ? 5.936 -11.991 -9.913 1.00 78.88 150 VAL A O 1
ATOM 1174 N N . ALA A 1 151 ? 6.890 -13.078 -8.189 1.00 76.12 151 ALA A N 1
ATOM 1175 C CA . ALA A 1 151 ? 5.902 -12.698 -7.182 1.00 76.12 151 ALA A CA 1
ATOM 1176 C C . ALA A 1 151 ? 6.469 -12.862 -5.767 1.00 76.12 151 ALA A C 1
ATOM 1178 O O . ALA A 1 151 ? 7.555 -13.398 -5.597 1.00 76.12 151 ALA A O 1
ATOM 1179 N N . ASP A 1 152 ? 5.742 -12.362 -4.774 1.00 73.75 152 ASP A N 1
ATOM 1180 C CA . ASP A 1 152 ? 6.002 -12.602 -3.350 1.00 73.75 152 ASP A CA 1
ATOM 1181 C C . ASP A 1 152 ? 5.187 -13.853 -2.975 1.00 73.75 152 ASP A C 1
ATOM 1183 O O . ASP A 1 152 ? 3.976 -13.774 -2.748 1.00 73.75 152 ASP A O 1
ATOM 1187 N N . PHE A 1 153 ? 5.800 -15.029 -3.109 1.00 80.38 153 PHE A N 1
ATOM 1188 C CA . PHE A 1 153 ? 5.125 -16.329 -3.032 1.00 80.38 153 PHE A CA 1
ATOM 1189 C C . PHE A 1 153 ? 4.976 -16.831 -1.594 1.00 80.38 153 PHE A C 1
ATOM 1191 O O . PHE A 1 153 ? 4.093 -17.645 -1.325 1.00 80.38 153 PHE A O 1
ATOM 1198 N N . ASP A 1 154 ? 5.806 -16.354 -0.669 1.00 73.31 154 ASP A N 1
ATOM 1199 C CA . ASP A 1 154 ? 5.686 -16.635 0.764 1.00 73.31 154 ASP A CA 1
ATOM 1200 C C . ASP A 1 154 ? 5.199 -15.432 1.589 1.00 73.31 154 ASP A C 1
ATOM 1202 O O . ASP A 1 154 ? 5.057 -15.538 2.813 1.00 73.31 154 ASP A O 1
ATOM 1206 N N . ASN A 1 155 ? 4.875 -14.314 0.925 1.00 68.50 155 ASN A N 1
ATOM 1207 C CA . ASN A 1 155 ? 4.437 -13.070 1.553 1.00 68.50 155 ASN A CA 1
ATOM 1208 C C . ASN A 1 155 ? 5.457 -12.561 2.589 1.00 68.50 155 ASN A C 1
ATOM 1210 O O . ASN A 1 155 ? 5.080 -12.068 3.655 1.00 68.50 155 ASN A O 1
ATOM 1214 N N . ASP A 1 156 ? 6.760 -12.667 2.323 1.00 64.38 156 ASP A N 1
ATOM 1215 C CA . ASP A 1 156 ? 7.797 -12.117 3.197 1.00 64.38 156 ASP A CA 1
ATOM 1216 C C . ASP A 1 156 ? 8.147 -10.645 2.869 1.00 64.38 156 ASP A C 1
ATOM 1218 O O . ASP A 1 156 ? 8.780 -9.940 3.678 1.00 64.38 156 ASP A O 1
ATOM 1222 N N . GLY A 1 157 ? 7.651 -10.138 1.734 1.00 64.19 157 GLY A N 1
ATOM 1223 C CA . GLY A 1 157 ? 7.855 -8.782 1.229 1.00 64.19 157 GLY A CA 1
ATOM 1224 C C . GLY A 1 157 ? 9.010 -8.636 0.232 1.00 64.19 157 GLY A C 1
ATOM 1225 O O . GLY A 1 157 ? 9.275 -7.505 -0.215 1.00 64.19 157 GLY A O 1
ATOM 1226 N N . ASN A 1 158 ? 9.724 -9.716 -0.079 1.00 72.06 158 ASN A N 1
ATOM 1227 C CA . ASN A 1 158 ? 10.734 -9.786 -1.130 1.00 72.06 158 ASN A CA 1
ATOM 1228 C C . ASN A 1 158 ? 10.111 -10.344 -2.414 1.00 72.06 158 ASN A C 1
ATOM 1230 O O . ASN A 1 158 ? 8.907 -10.549 -2.507 1.00 72.06 158 ASN A O 1
ATOM 1234 N N . VAL A 1 159 ? 10.903 -10.384 -3.479 1.00 75.00 159 VAL A N 1
ATOM 1235 C CA . VAL A 1 159 ? 10.441 -10.848 -4.787 1.00 75.00 159 VAL A CA 1
ATOM 1236 C C . VAL A 1 159 ? 11.112 -12.175 -5.069 1.00 75.00 159 VAL A C 1
ATOM 1238 O O . VAL A 1 159 ? 12.337 -12.208 -5.175 1.00 75.00 159 VAL A O 1
ATOM 1241 N N . ASP A 1 160 ? 10.312 -13.212 -5.261 1.00 84.06 160 ASP A N 1
ATOM 1242 C CA . ASP A 1 160 ? 10.770 -14.562 -5.553 1.00 84.06 160 ASP A CA 1
ATOM 1243 C C . ASP A 1 160 ? 10.581 -14.886 -7.039 1.00 84.06 160 ASP A C 1
ATOM 1245 O O . ASP A 1 160 ? 9.895 -14.182 -7.794 1.00 84.06 160 ASP A O 1
ATOM 1249 N N . PHE A 1 161 ? 11.216 -15.972 -7.472 1.00 89.25 161 PHE A N 1
ATOM 1250 C CA . PHE A 1 161 ? 11.276 -16.365 -8.875 1.00 89.25 161 PHE A CA 1
ATOM 1251 C C . PHE A 1 161 ? 10.833 -17.808 -9.053 1.00 89.25 161 PHE A C 1
ATOM 1253 O O . PHE A 1 161 ? 11.475 -18.719 -8.542 1.00 89.25 161 PHE A O 1
ATOM 1260 N N . LEU A 1 162 ? 9.792 -18.026 -9.849 1.00 91.19 162 LEU A N 1
ATOM 1261 C CA . LEU A 1 162 ? 9.336 -19.348 -10.257 1.00 91.19 162 LEU A CA 1
ATOM 1262 C C . LEU A 1 162 ? 9.779 -19.634 -11.695 1.00 91.19 162 LEU A C 1
ATOM 1264 O O . LEU A 1 162 ? 9.395 -18.942 -12.640 1.00 91.19 162 LEU A O 1
ATOM 1268 N N . VAL A 1 163 ? 10.584 -20.676 -11.867 1.00 89.81 163 VAL A N 1
ATOM 1269 C CA . VAL A 1 163 ? 11.259 -21.012 -13.124 1.00 89.81 163 VAL A CA 1
ATOM 1270 C C . VAL A 1 163 ? 10.905 -22.435 -13.542 1.00 89.81 163 VAL A C 1
ATOM 1272 O O . VAL A 1 163 ? 10.946 -23.350 -12.722 1.00 89.81 163 VAL A O 1
ATOM 1275 N N . SER A 1 164 ? 10.609 -22.637 -14.828 1.00 86.69 164 SER A N 1
ATOM 1276 C CA . SER A 1 164 ? 10.468 -23.975 -15.411 1.00 86.69 164 SER A CA 1
ATOM 1277 C C . SER A 1 164 ? 11.787 -24.430 -16.049 1.00 86.69 164 SER A C 1
ATOM 1279 O O . SER A 1 164 ? 12.391 -23.711 -16.851 1.00 86.69 164 SER A O 1
ATOM 1281 N N . GLY A 1 165 ? 12.245 -25.617 -15.654 1.00 85.06 165 GLY A N 1
ATOM 1282 C CA . GLY A 1 165 ? 13.429 -26.309 -16.162 1.00 85.06 165 GLY A CA 1
ATOM 1283 C C . GLY A 1 165 ? 13.119 -27.795 -16.346 1.00 85.06 165 GLY A C 1
ATOM 1284 O O . GLY A 1 165 ? 12.191 -28.147 -17.067 1.00 85.06 165 GLY A O 1
ATOM 1285 N N . HIS A 1 166 ? 13.872 -28.684 -15.690 1.00 83.94 166 HIS A N 1
ATOM 1286 C CA . HIS A 1 166 ? 13.487 -30.106 -15.623 1.00 83.94 166 HIS A CA 1
ATOM 1287 C C . HIS A 1 166 ? 12.252 -30.340 -14.723 1.00 83.94 166 HIS A C 1
ATOM 1289 O O . HIS A 1 166 ? 11.472 -31.263 -14.950 1.00 83.94 166 HIS A O 1
ATOM 1295 N N . GLY A 1 167 ? 12.059 -29.480 -13.722 1.00 87.75 167 GLY A N 1
ATOM 1296 C CA . GLY A 1 167 ? 10.838 -29.339 -12.928 1.00 87.75 167 GLY A CA 1
ATOM 1297 C C . GLY A 1 167 ? 10.489 -27.862 -12.738 1.00 87.75 167 GLY A C 1
ATOM 1298 O O . GLY A 1 167 ? 10.898 -27.019 -13.542 1.00 87.75 167 GLY A O 1
ATOM 1299 N N . LEU A 1 168 ? 9.762 -27.538 -11.669 1.00 91.25 168 LEU A N 1
ATOM 1300 C CA . LEU A 1 168 ? 9.549 -26.152 -11.243 1.00 91.25 168 LEU A CA 1
ATOM 1301 C C . LEU A 1 168 ? 10.494 -25.820 -10.097 1.00 91.25 168 LEU A C 1
ATOM 1303 O O . LEU A 1 168 ? 10.584 -26.589 -9.142 1.00 91.25 168 LEU A O 1
ATOM 1307 N N . TYR A 1 169 ? 11.155 -24.673 -10.183 1.00 91.94 169 TYR A N 1
ATOM 1308 C CA . TYR A 1 169 ? 12.071 -24.175 -9.163 1.00 91.94 169 TYR A CA 1
ATOM 1309 C C . TYR A 1 169 ? 11.590 -22.810 -8.694 1.00 91.94 169 TYR A C 1
ATOM 1311 O O . TYR A 1 169 ? 11.526 -21.877 -9.493 1.00 91.94 169 TYR A O 1
ATOM 1319 N N . LEU A 1 170 ? 11.249 -22.709 -7.415 1.00 92.75 170 LEU A N 1
ATOM 1320 C CA . LEU A 1 170 ? 10.874 -21.470 -6.755 1.00 92.75 170 LEU A CA 1
ATOM 1321 C C . LEU A 1 170 ? 12.053 -21.004 -5.898 1.00 92.75 170 LEU A C 1
ATOM 1323 O O . LEU A 1 170 ? 12.519 -21.724 -5.017 1.00 92.75 170 LEU A O 1
ATOM 1327 N N . ILE A 1 171 ? 12.577 -19.829 -6.223 1.00 91.06 171 ILE A N 1
ATOM 1328 C CA . ILE A 1 171 ? 13.781 -19.246 -5.639 1.00 91.06 171 ILE A CA 1
ATOM 1329 C C . ILE A 1 171 ? 13.358 -18.054 -4.785 1.00 91.06 171 ILE A C 1
ATOM 1331 O O . ILE A 1 171 ? 12.932 -17.040 -5.338 1.00 91.06 171 ILE A O 1
ATOM 1335 N N . ASP A 1 172 ? 13.505 -18.192 -3.471 1.00 87.38 172 ASP A N 1
ATOM 1336 C CA . ASP A 1 172 ? 13.190 -17.173 -2.460 1.00 87.38 172 ASP A CA 1
ATOM 1337 C C . ASP A 1 172 ? 14.016 -15.898 -2.689 1.00 87.38 172 ASP A C 1
ATOM 1339 O O . ASP A 1 172 ? 15.228 -15.975 -2.832 1.00 87.38 172 ASP A O 1
ATOM 1343 N N . GLY A 1 173 ? 13.410 -14.716 -2.717 1.00 80.50 173 GLY A N 1
ATOM 1344 C CA . GLY A 1 173 ? 14.101 -13.436 -2.855 1.00 80.50 173 GLY A CA 1
ATOM 1345 C C . GLY A 1 173 ? 14.752 -12.916 -1.574 1.00 80.50 173 GLY A C 1
ATOM 1346 O O . GLY A 1 173 ? 15.597 -12.018 -1.630 1.00 80.50 173 GLY A O 1
ATOM 1347 N N . ALA A 1 174 ? 14.393 -13.445 -0.405 1.00 73.44 174 ALA A N 1
ATOM 1348 C CA . ALA A 1 174 ? 14.833 -12.966 0.901 1.00 73.44 174 ALA A CA 1
ATOM 1349 C C . ALA A 1 174 ? 16.351 -13.012 1.095 1.00 73.44 174 ALA A C 1
ATOM 1351 O O . ALA A 1 174 ? 16.909 -12.173 1.817 1.00 73.44 174 ALA A O 1
ATOM 1352 N N . TYR A 1 175 ? 17.043 -13.964 0.459 1.00 68.81 175 TYR A N 1
ATOM 1353 C CA . TYR A 1 175 ? 18.500 -14.063 0.563 1.00 68.81 175 TYR A CA 1
ATOM 1354 C C . TYR A 1 175 ? 19.200 -12.836 -0.044 1.00 68.81 175 TYR A C 1
ATOM 1356 O O . TYR A 1 175 ? 20.282 -12.475 0.420 1.00 68.81 175 TYR A O 1
ATOM 1364 N N . LEU A 1 176 ? 18.577 -12.153 -1.014 1.00 65.19 176 LEU A N 1
ATOM 1365 C CA . LEU A 1 176 ? 19.125 -10.943 -1.638 1.00 65.19 176 LEU A CA 1
ATOM 1366 C C . LEU A 1 176 ? 19.214 -9.783 -0.648 1.00 65.19 176 LEU A C 1
ATOM 1368 O O . LEU A 1 176 ? 20.136 -8.978 -0.723 1.00 65.19 176 LEU A O 1
ATOM 1372 N N . ALA A 1 177 ? 18.304 -9.736 0.327 1.00 58.97 177 ALA A N 1
ATOM 1373 C CA . ALA A 1 177 ? 18.309 -8.716 1.369 1.00 58.97 177 ALA A CA 1
ATOM 1374 C C . ALA A 1 177 ? 19.327 -8.997 2.492 1.00 58.97 177 ALA A C 1
ATOM 1376 O O . ALA A 1 177 ? 19.768 -8.062 3.157 1.00 58.97 177 ALA A O 1
ATOM 1377 N N . ASN A 1 178 ? 19.695 -10.266 2.721 1.00 58.16 178 ASN A N 1
ATOM 1378 C CA . ASN A 1 178 ? 20.463 -10.692 3.901 1.00 58.16 178 ASN A CA 1
ATOM 1379 C C . ASN A 1 178 ? 21.788 -11.424 3.592 1.00 58.16 178 ASN A C 1
ATOM 1381 O O . ASN A 1 178 ? 22.433 -11.896 4.526 1.00 58.16 178 ASN A O 1
ATOM 1385 N N . MET A 1 179 ? 22.205 -11.527 2.321 1.00 54.03 179 MET A N 1
ATOM 1386 C CA . MET A 1 179 ? 23.406 -12.264 1.871 1.00 54.03 179 MET A CA 1
ATOM 1387 C C . MET A 1 179 ? 23.531 -13.683 2.472 1.00 54.03 179 MET A C 1
ATOM 1389 O O . MET A 1 179 ? 24.628 -14.151 2.781 1.00 54.03 179 MET A O 1
ATOM 1393 N N . ALA A 1 180 ? 22.403 -14.371 2.662 1.00 58.88 180 ALA A N 1
ATOM 1394 C CA . ALA A 1 180 ? 22.375 -15.787 3.026 1.00 58.88 180 ALA A CA 1
ATOM 1395 C C . ALA A 1 180 ? 22.504 -16.669 1.766 1.00 58.88 180 ALA A C 1
ATOM 1397 O O . ALA A 1 180 ? 22.482 -16.169 0.642 1.00 58.88 180 ALA A O 1
ATOM 1398 N N . SER A 1 181 ? 22.645 -17.987 1.935 1.00 71.38 181 SER A N 1
ATOM 1399 C CA . SER A 1 181 ? 22.586 -18.912 0.794 1.00 71.38 181 SER A CA 1
ATOM 1400 C C . SER A 1 181 ? 21.182 -18.901 0.160 1.00 71.38 181 SER A C 1
ATOM 1402 O O . SER A 1 181 ? 20.197 -18.793 0.895 1.00 71.38 181 SER A O 1
ATOM 1404 N N . PRO A 1 182 ? 21.068 -18.988 -1.181 1.00 78.75 182 PRO A N 1
ATOM 1405 C CA . PRO A 1 182 ? 19.774 -18.976 -1.854 1.00 78.75 182 PRO A CA 1
ATOM 1406 C C . PRO A 1 182 ? 18.968 -20.224 -1.490 1.00 78.75 182 PRO A C 1
ATOM 1408 O O . PRO A 1 182 ? 19.473 -21.343 -1.603 1.00 78.75 182 PRO A O 1
ATOM 1411 N N . GLN A 1 183 ? 17.716 -20.035 -1.067 1.00 86.12 183 GLN A N 1
ATOM 1412 C CA . GLN A 1 183 ? 16.778 -21.137 -0.862 1.00 86.12 183 GLN A CA 1
ATOM 1413 C C . GLN A 1 183 ? 16.049 -21.435 -2.170 1.00 86.12 183 GLN A C 1
ATOM 1415 O O . GLN A 1 183 ? 15.544 -20.531 -2.836 1.00 86.12 183 GLN A O 1
ATOM 1420 N N . ILE A 1 184 ? 16.039 -22.710 -2.554 1.00 89.75 184 ILE A N 1
ATOM 1421 C CA . ILE A 1 184 ? 15.425 -23.188 -3.792 1.00 89.75 184 ILE A CA 1
ATOM 1422 C C . ILE A 1 184 ? 14.474 -24.321 -3.427 1.00 89.75 184 ILE A C 1
ATOM 1424 O O . ILE A 1 184 ? 14.894 -25.350 -2.897 1.00 89.75 184 ILE A O 1
ATOM 1428 N N . HIS A 1 185 ? 13.200 -24.134 -3.742 1.00 91.50 185 HIS A N 1
ATOM 1429 C CA . HIS A 1 185 ? 12.146 -25.122 -3.572 1.00 91.50 185 HIS A CA 1
ATOM 1430 C C . HIS A 1 185 ? 11.844 -25.752 -4.925 1.00 91.50 185 HIS A C 1
ATOM 1432 O O . HIS A 1 185 ? 11.601 -25.045 -5.902 1.00 91.50 185 HIS A O 1
ATOM 1438 N N . SER A 1 186 ? 11.887 -27.080 -5.005 1.00 90.75 186 SER A N 1
ATOM 1439 C CA . SER A 1 186 ? 11.611 -27.807 -6.240 1.00 90.75 186 SER A CA 1
ATOM 1440 C C . SER A 1 186 ? 10.277 -28.542 -6.166 1.00 90.75 186 SER A C 1
ATOM 1442 O O . SER A 1 186 ? 9.961 -29.205 -5.177 1.00 90.75 186 SER A O 1
ATOM 1444 N N . TYR A 1 187 ? 9.503 -28.459 -7.246 1.00 89.81 187 TYR A N 1
ATOM 1445 C CA . TYR A 1 187 ? 8.252 -29.195 -7.409 1.00 89.81 187 TYR A CA 1
ATOM 1446 C C . TYR A 1 187 ? 8.354 -30.095 -8.635 1.00 89.81 187 TYR A C 1
ATOM 1448 O O . TYR A 1 187 ? 8.739 -29.671 -9.730 1.00 89.81 187 TYR A O 1
ATOM 1456 N N . SER A 1 188 ? 8.020 -31.370 -8.439 1.00 83.06 188 SER A N 1
ATOM 1457 C CA . SER A 1 188 ? 8.071 -32.370 -9.503 1.00 83.06 188 SER A CA 1
ATOM 1458 C C . SER A 1 188 ? 6.901 -32.194 -10.468 1.00 83.06 188 SER A C 1
ATOM 1460 O O . SER A 1 188 ? 5.740 -32.162 -10.055 1.00 83.06 188 SER A O 1
ATOM 1462 N N . MET A 1 189 ? 7.205 -32.145 -11.764 1.00 80.06 189 MET A N 1
ATOM 1463 C CA . MET A 1 189 ? 6.209 -32.159 -12.834 1.00 80.06 189 MET A CA 1
ATOM 1464 C C . MET A 1 189 ? 6.054 -33.572 -13.395 1.00 80.06 189 MET A C 1
ATOM 1466 O O . MET A 1 189 ? 7.025 -34.308 -13.542 1.00 80.06 189 MET A O 1
ATOM 1470 N N . SER A 1 190 ? 4.821 -33.963 -13.723 1.00 80.81 190 SER A N 1
ATOM 1471 C CA . SER A 1 190 ? 4.513 -35.296 -14.279 1.00 80.81 190 SER A CA 1
ATOM 1472 C C . SER A 1 190 ? 4.728 -35.394 -15.798 1.00 80.81 190 SER A C 1
ATOM 1474 O O . SER A 1 190 ? 4.415 -36.416 -16.415 1.00 80.81 190 SER A O 1
ATOM 1476 N N . GLY A 1 191 ? 5.236 -34.331 -16.417 1.00 84.12 191 GLY A N 1
ATOM 1477 C CA . GLY A 1 191 ? 5.483 -34.231 -17.849 1.00 84.12 191 GLY A CA 1
ATOM 1478 C C . GLY A 1 191 ? 6.318 -33.002 -18.185 1.00 84.12 191 GLY A C 1
ATOM 1479 O O . GLY A 1 191 ? 6.927 -32.398 -17.305 1.00 84.12 191 GLY A O 1
ATOM 1480 N N . VAL A 1 192 ? 6.344 -32.642 -19.465 1.00 79.44 192 VAL A N 1
ATOM 1481 C CA . VAL A 1 192 ? 7.165 -31.540 -19.979 1.00 79.44 192 VAL A CA 1
ATOM 1482 C C . VAL A 1 192 ? 6.299 -30.297 -20.140 1.00 79.44 192 VAL A C 1
ATOM 1484 O O . VAL A 1 192 ? 5.229 -30.363 -20.748 1.00 79.44 192 VAL A O 1
ATOM 1487 N N . SER A 1 193 ? 6.765 -29.166 -19.610 1.00 80.88 193 SER A N 1
ATOM 1488 C CA . SER A 1 193 ? 6.207 -27.855 -19.935 1.00 80.88 193 SER A CA 1
ATOM 1489 C C . SER A 1 193 ? 7.078 -27.149 -20.965 1.00 80.88 193 SER A C 1
ATOM 1491 O O . SER A 1 193 ? 8.306 -27.211 -20.918 1.00 80.88 193 SER A O 1
ATOM 1493 N N . TYR A 1 194 ? 6.416 -26.468 -21.893 1.00 70.38 194 TYR A N 1
ATOM 1494 C CA . TYR A 1 194 ? 7.044 -25.581 -22.868 1.00 70.38 194 TYR A CA 1
ATOM 1495 C C . TYR A 1 194 ? 6.682 -24.111 -22.615 1.00 70.38 194 TYR A C 1
ATOM 1497 O O . TYR A 1 194 ? 7.044 -23.250 -23.413 1.00 70.38 194 TYR A O 1
ATOM 1505 N N . THR A 1 195 ? 5.968 -23.813 -21.523 1.00 73.50 195 THR A N 1
ATOM 1506 C CA . THR A 1 195 ? 5.397 -22.490 -21.250 1.00 73.50 195 THR A CA 1
ATOM 1507 C C . THR A 1 195 ? 5.979 -21.871 -19.989 1.00 73.50 195 THR A C 1
ATOM 1509 O O . THR A 1 195 ? 6.502 -22.550 -19.109 1.00 73.50 195 THR A O 1
ATOM 1512 N N . SER A 1 196 ? 5.828 -20.554 -19.866 1.00 81.44 196 SER A N 1
ATOM 1513 C CA . SER A 1 196 ? 6.009 -19.880 -18.582 1.00 81.44 196 SER A CA 1
ATOM 1514 C C . SER A 1 196 ? 4.899 -20.266 -17.594 1.00 81.44 196 SER A C 1
ATOM 1516 O O . SER A 1 196 ? 3.759 -20.463 -18.032 1.00 81.44 196 SER A O 1
ATOM 1518 N N . PRO A 1 197 ? 5.204 -20.360 -16.287 1.00 85.88 197 PRO A N 1
ATOM 1519 C CA . PRO A 1 197 ? 4.184 -20.428 -15.247 1.00 85.88 197 PRO A CA 1
ATOM 1520 C C . PRO A 1 197 ? 3.390 -19.119 -15.189 1.00 85.88 197 PRO A C 1
ATOM 1522 O O . PRO A 1 197 ? 3.918 -18.050 -15.505 1.00 85.88 197 PRO A O 1
ATOM 1525 N N . VAL A 1 198 ? 2.129 -19.206 -14.776 1.00 85.25 198 VAL A N 1
ATOM 1526 C CA . VAL A 1 198 ? 1.248 -18.052 -14.565 1.00 85.25 198 VAL A CA 1
ATOM 1527 C C . VAL A 1 198 ? 0.953 -17.910 -13.078 1.00 85.25 198 VAL A C 1
ATOM 1529 O O . VAL A 1 198 ? 0.729 -18.915 -12.414 1.00 85.25 198 VAL A O 1
ATOM 1532 N N . VAL A 1 199 ? 0.970 -16.682 -12.563 1.00 83.19 199 VAL A N 1
ATOM 1533 C CA . VAL A 1 199 ? 0.777 -16.375 -11.139 1.00 83.19 199 VAL A CA 1
ATOM 1534 C C . VAL A 1 199 ? -0.468 -15.526 -10.959 1.00 83.19 199 VAL A C 1
ATOM 1536 O O . VAL A 1 199 ? -0.631 -14.519 -11.645 1.00 83.19 199 VAL A O 1
ATOM 1539 N N . ASP A 1 200 ? -1.315 -15.942 -10.030 1.00 81.94 200 ASP A N 1
ATOM 1540 C CA . ASP A 1 200 ? -2.480 -15.220 -9.514 1.00 81.94 200 ASP A CA 1
ATOM 1541 C C . ASP A 1 200 ? -2.836 -15.855 -8.158 1.00 81.94 200 ASP A C 1
ATOM 1543 O O . ASP A 1 200 ? -2.231 -16.839 -7.770 1.00 81.94 200 ASP A O 1
ATOM 1547 N N . ASP A 1 201 ? -3.795 -15.308 -7.432 1.00 78.88 201 ASP A N 1
ATOM 1548 C CA . ASP A 1 201 ? -4.344 -15.841 -6.181 1.00 78.88 201 ASP A CA 1
ATOM 1549 C C . ASP A 1 201 ? -5.595 -16.675 -6.514 1.00 78.88 201 ASP A C 1
ATOM 1551 O O . ASP A 1 201 ? -6.700 -16.128 -6.539 1.00 78.88 201 ASP A O 1
ATOM 1555 N N . PHE A 1 202 ? -5.409 -17.947 -6.898 1.00 85.50 202 PHE A N 1
ATOM 1556 C CA . PHE A 1 202 ? -6.423 -18.850 -7.468 1.00 85.50 202 PHE A CA 1
ATOM 1557 C C . PHE A 1 202 ? -7.406 -19.420 -6.431 1.00 85.50 202 PHE A C 1
ATOM 1559 O O . PHE A 1 202 ? -8.396 -20.049 -6.818 1.00 85.50 202 PHE A O 1
ATOM 1566 N N . ASN A 1 203 ? -7.177 -19.181 -5.140 1.00 81.38 203 ASN A N 1
ATOM 1567 C CA . ASN A 1 203 ? -8.105 -19.486 -4.046 1.00 81.38 203 ASN A CA 1
ATOM 1568 C C . ASN A 1 203 ? -8.599 -18.230 -3.280 1.00 81.38 203 ASN A C 1
ATOM 1570 O O . ASN A 1 203 ? -9.354 -18.360 -2.314 1.00 81.38 203 ASN A O 1
ATOM 1574 N N . ASP A 1 204 ? -8.240 -17.022 -3.736 1.00 73.81 204 ASP A N 1
ATOM 1575 C CA . ASP A 1 204 ? -8.621 -15.731 -3.133 1.00 73.81 204 ASP A CA 1
ATOM 1576 C C . ASP A 1 204 ? -8.221 -15.624 -1.643 1.00 73.81 204 ASP A C 1
ATOM 1578 O O . ASP A 1 204 ? -8.908 -14.975 -0.845 1.00 73.81 204 ASP A O 1
ATOM 1582 N N . ASP A 1 205 ? -7.116 -16.276 -1.257 1.00 66.00 205 ASP A N 1
ATOM 1583 C CA . ASP A 1 205 ? -6.558 -16.271 0.098 1.00 66.00 205 ASP A CA 1
ATOM 1584 C C . ASP A 1 205 ? -5.516 -15.166 0.335 1.00 66.00 205 ASP A C 1
ATOM 1586 O O . ASP A 1 205 ? -5.144 -14.915 1.484 1.00 66.00 205 ASP A O 1
ATOM 1590 N N . GLY A 1 206 ? -5.126 -14.453 -0.730 1.00 65.81 206 GLY A N 1
ATOM 1591 C CA . GLY A 1 206 ? -4.208 -13.311 -0.729 1.00 65.81 206 GLY A CA 1
ATOM 1592 C C . GLY A 1 206 ? -2.735 -13.650 -0.764 1.00 65.81 206 GLY A C 1
ATOM 1593 O O . GLY A 1 206 ? -1.904 -12.758 -0.523 1.00 65.81 206 GLY A O 1
ATOM 1594 N N . ILE A 1 207 ? -2.418 -14.905 -1.042 1.00 71.06 207 ILE A N 1
ATOM 1595 C CA . ILE A 1 207 ? -1.078 -15.418 -1.254 1.00 71.06 207 ILE A CA 1
ATOM 1596 C C . ILE A 1 207 ? -0.957 -15.793 -2.731 1.00 71.06 207 ILE A C 1
ATOM 1598 O O . ILE A 1 207 ? -1.933 -16.118 -3.401 1.00 71.06 207 ILE A O 1
ATOM 1602 N N . SER A 1 208 ? 0.241 -15.632 -3.291 1.00 80.19 208 SER A N 1
ATOM 1603 C CA . SER A 1 208 ? 0.445 -15.922 -4.709 1.00 80.19 208 SER A CA 1
ATOM 1604 C C . SER A 1 208 ? 0.372 -17.432 -4.943 1.00 80.19 208 SER A C 1
ATOM 1606 O O . SER A 1 208 ? 1.208 -18.173 -4.430 1.00 80.19 208 SER A O 1
ATOM 1608 N N . ASP A 1 209 ? -0.573 -17.869 -5.768 1.00 88.38 209 ASP A N 1
ATOM 1609 C CA . ASP A 1 209 ? -0.642 -19.217 -6.322 1.00 88.38 209 ASP A CA 1
ATOM 1610 C C . ASP A 1 209 ? 0.020 -19.250 -7.700 1.00 88.38 209 ASP A C 1
ATOM 1612 O O . ASP A 1 209 ? 0.427 -18.230 -8.269 1.00 88.38 209 ASP A O 1
ATOM 1616 N N . PHE A 1 210 ? 0.122 -20.437 -8.291 1.00 92.00 210 PHE A N 1
ATOM 1617 C CA . PHE A 1 210 ? 0.569 -20.529 -9.673 1.00 92.00 210 PHE A CA 1
ATOM 1618 C C . PHE A 1 210 ? -0.028 -21.693 -10.443 1.00 92.00 210 PHE A C 1
ATOM 1620 O O . PHE A 1 210 ? -0.438 -22.715 -9.903 1.00 92.00 210 PHE A O 1
ATOM 1627 N N . LEU A 1 211 ? -0.041 -21.527 -11.757 1.00 92.19 211 LEU A N 1
ATOM 1628 C CA . LEU A 1 211 ? -0.590 -22.455 -12.723 1.00 92.19 211 LEU A CA 1
ATOM 1629 C C . LEU A 1 211 ? 0.469 -22.759 -13.783 1.00 92.19 211 LEU A C 1
ATOM 1631 O O . LEU A 1 211 ? 1.095 -21.847 -14.330 1.00 92.19 211 LEU A O 1
ATOM 1635 N N . ILE A 1 212 ? 0.651 -24.040 -14.107 1.00 90.50 212 ILE A N 1
ATOM 1636 C CA . ILE A 1 212 ? 1.537 -24.478 -15.189 1.00 90.50 212 ILE A CA 1
ATOM 1637 C C . ILE A 1 212 ? 0.840 -25.497 -16.110 1.00 90.50 212 ILE A C 1
ATOM 1639 O O . ILE A 1 212 ? 0.416 -26.568 -15.665 1.00 90.50 212 ILE A O 1
ATOM 1643 N N . PRO A 1 213 ? 0.727 -25.204 -17.416 1.00 89.00 213 PRO A N 1
ATOM 1644 C CA . PRO A 1 213 ? 0.379 -26.201 -18.420 1.00 89.00 213 PRO A CA 1
ATOM 1645 C C . PRO A 1 213 ? 1.537 -27.170 -18.680 1.00 89.00 213 PRO A C 1
ATOM 1647 O O . PRO A 1 213 ? 2.703 -26.772 -18.704 1.00 89.00 213 PRO A O 1
ATOM 1650 N N . TYR A 1 214 ? 1.232 -28.442 -18.929 1.00 87.94 214 TYR A N 1
ATOM 1651 C CA . TYR A 1 214 ? 2.225 -29.437 -19.335 1.00 87.94 214 TYR A CA 1
ATOM 1652 C C . TYR A 1 214 ? 1.613 -30.562 -20.168 1.00 87.94 214 TYR A C 1
ATOM 1654 O O . TYR A 1 214 ? 0.405 -30.796 -20.155 1.00 87.94 214 TYR A O 1
ATOM 1662 N N . SER A 1 215 ? 2.477 -31.282 -20.880 1.00 86.88 215 SER A N 1
ATOM 1663 C CA . SER A 1 215 ? 2.109 -32.451 -21.679 1.00 86.88 215 SER A CA 1
ATOM 1664 C C . SER A 1 215 ? 2.750 -33.716 -21.115 1.00 86.88 215 SER A C 1
ATOM 1666 O O . SER A 1 215 ? 3.939 -33.734 -20.788 1.00 86.88 215 SER A O 1
ATOM 1668 N N . SER A 1 216 ? 1.976 -34.796 -21.009 1.00 87.44 216 SER A N 1
ATOM 1669 C CA . SER A 1 216 ? 2.458 -36.114 -20.581 1.00 87.44 216 SER A CA 1
ATOM 1670 C C . SER A 1 216 ? 1.700 -37.224 -21.305 1.00 87.44 216 SER A C 1
ATOM 1672 O O . SER A 1 216 ? 0.473 -37.226 -21.325 1.00 87.44 216 SER A O 1
ATOM 1674 N N . LYS A 1 217 ? 2.423 -38.184 -21.902 1.00 85.56 217 LYS A N 1
ATOM 1675 C CA . LYS A 1 217 ? 1.852 -39.366 -22.586 1.00 85.56 217 LYS A CA 1
ATOM 1676 C C . LYS A 1 217 ? 0.721 -39.028 -23.584 1.00 85.56 217 LYS A C 1
ATOM 1678 O O . LYS A 1 217 ? -0.307 -39.694 -23.587 1.00 85.56 217 LYS A O 1
ATOM 1683 N N . ASN A 1 218 ? 0.907 -37.999 -24.417 1.00 81.75 218 ASN A N 1
ATOM 1684 C CA . ASN A 1 218 ? -0.078 -37.475 -25.386 1.00 81.75 218 ASN A CA 1
ATOM 1685 C C . ASN A 1 218 ? -1.352 -36.848 -24.785 1.00 81.75 218 ASN A C 1
ATOM 1687 O O . ASN A 1 218 ? -2.280 -36.528 -25.525 1.00 81.75 218 ASN A O 1
ATOM 1691 N N . HIS A 1 219 ? -1.395 -36.634 -23.472 1.00 87.44 219 HIS A N 1
ATOM 1692 C CA . HIS A 1 219 ? -2.437 -35.864 -22.806 1.00 87.44 219 HIS A CA 1
ATOM 1693 C C . HIS A 1 219 ? -1.883 -34.521 -22.332 1.00 87.44 219 HIS A C 1
ATOM 1695 O O . HIS A 1 219 ? -0.698 -34.397 -22.011 1.00 87.44 219 HIS A O 1
ATOM 1701 N N . ASN A 1 220 ? -2.760 -33.524 -22.284 1.00 89.81 220 ASN A N 1
ATOM 1702 C CA . ASN A 1 220 ? -2.427 -32.168 -21.875 1.00 89.81 220 ASN A CA 1
ATOM 1703 C C . ASN A 1 220 ? -3.112 -31.874 -20.548 1.00 89.81 220 ASN A C 1
ATOM 1705 O O . ASN A 1 220 ? -4.277 -32.230 -20.346 1.00 89.81 220 ASN A O 1
ATOM 1709 N N . PHE A 1 221 ? -2.385 -31.224 -19.655 1.00 92.12 221 PHE A N 1
ATOM 1710 C CA . PHE A 1 221 ? -2.831 -30.953 -18.302 1.00 92.12 221 PHE A CA 1
ATOM 1711 C C . PHE A 1 221 ? -2.480 -29.531 -17.892 1.00 92.12 221 PHE A C 1
ATOM 1713 O O . PHE A 1 221 ? -1.586 -28.894 -18.450 1.00 92.12 221 PHE A O 1
ATOM 1720 N N . ILE A 1 222 ? -3.178 -29.069 -16.868 1.00 92.00 222 ILE A N 1
ATOM 1721 C CA . ILE A 1 222 ? -2.852 -27.887 -16.095 1.00 92.00 222 ILE A CA 1
ATOM 1722 C C . ILE A 1 222 ? -2.712 -28.335 -14.644 1.00 92.00 222 ILE A C 1
ATOM 1724 O O . ILE A 1 222 ? -3.658 -28.886 -14.083 1.00 92.00 222 ILE A O 1
ATOM 1728 N N . ASP A 1 223 ? -1.552 -28.082 -14.044 1.00 93.19 223 ASP A N 1
ATOM 1729 C CA . ASP A 1 223 ? -1.387 -28.153 -12.593 1.00 93.19 223 ASP A CA 1
ATOM 1730 C C . ASP A 1 223 ? -1.570 -26.741 -12.017 1.00 93.19 223 ASP A C 1
ATOM 1732 O O . ASP A 1 223 ? -0.920 -25.796 -12.467 1.00 93.19 223 ASP A O 1
ATOM 1736 N N . VAL A 1 224 ? -2.452 -26.608 -11.028 1.00 94.38 224 VAL A N 1
ATOM 1737 C CA . VAL A 1 224 ? -2.616 -25.412 -10.194 1.00 94.38 224 VAL A CA 1
ATOM 1738 C C . VAL A 1 224 ? -2.063 -25.726 -8.810 1.00 94.38 224 VAL A C 1
ATOM 1740 O O . VAL A 1 224 ? -2.427 -26.735 -8.209 1.00 94.38 224 VAL A O 1
ATOM 1743 N N . PHE A 1 225 ? -1.171 -24.878 -8.324 1.00 93.81 225 PHE A N 1
ATOM 1744 C CA . PHE A 1 225 ? -0.530 -24.971 -7.023 1.00 93.81 225 PHE A CA 1
ATOM 1745 C C . PHE A 1 225 ? -1.103 -23.870 -6.138 1.00 93.81 225 PHE A C 1
ATOM 1747 O O . PHE A 1 225 ? -0.811 -22.699 -6.362 1.00 93.81 225 PHE A O 1
ATOM 1754 N N . LEU A 1 226 ? -1.921 -24.269 -5.167 1.00 91.62 226 LEU A N 1
ATOM 1755 C CA . LEU A 1 226 ? -2.555 -23.396 -4.185 1.00 91.62 226 LEU A CA 1
ATOM 1756 C C . LEU A 1 226 ? -1.675 -23.297 -2.942 1.00 91.62 226 LEU A C 1
ATOM 1758 O O . LEU A 1 226 ? -1.247 -24.321 -2.407 1.00 91.62 226 LEU A O 1
ATOM 1762 N N . SER A 1 227 ? -1.382 -22.088 -2.489 1.00 86.19 227 SER A N 1
ATOM 1763 C CA . SER A 1 227 ? -0.580 -21.852 -1.302 1.00 86.19 227 SER A CA 1
ATOM 1764 C C . SER A 1 227 ? -1.273 -22.405 -0.060 1.00 86.19 227 SER A C 1
ATOM 1766 O O . SER A 1 227 ? -2.486 -22.347 0.109 1.00 86.19 227 SER A O 1
ATOM 1768 N N . THR A 1 228 ? -0.471 -22.945 0.851 1.00 79.56 228 THR A N 1
ATOM 1769 C CA . THR A 1 228 ? -0.923 -23.377 2.187 1.00 79.56 228 THR A CA 1
ATOM 1770 C C . THR A 1 228 ? -0.819 -22.256 3.224 1.00 79.56 228 THR A C 1
ATOM 1772 O O . THR A 1 228 ? -1.099 -22.466 4.408 1.00 79.56 228 THR A O 1
ATOM 1775 N N . GLY A 1 229 ? -0.303 -21.091 2.818 1.00 67.25 229 GLY A N 1
ATOM 1776 C CA . GLY A 1 229 ? 0.037 -19.970 3.691 1.00 67.25 229 GLY A CA 1
ATOM 1777 C C . GLY A 1 229 ? 1.178 -20.217 4.677 1.00 67.25 229 GLY A C 1
ATOM 1778 O O . GLY A 1 229 ? 1.416 -19.403 5.570 1.00 67.25 229 GLY A O 1
ATOM 1779 N N . LYS A 1 230 ? 1.914 -21.324 4.526 1.00 68.69 230 LYS A N 1
ATOM 1780 C CA . LYS A 1 230 ? 3.086 -21.667 5.342 1.00 68.69 230 LYS A CA 1
ATOM 1781 C C . LYS A 1 230 ? 4.351 -21.682 4.486 1.00 68.69 230 LYS A C 1
ATOM 1783 O O . LYS A 1 230 ? 4.796 -22.744 4.051 1.00 68.69 230 LYS A O 1
ATOM 1788 N N . GLY A 1 231 ? 4.952 -20.510 4.281 1.00 76.56 231 GLY A N 1
ATOM 1789 C CA . GLY A 1 231 ? 6.135 -20.372 3.424 1.00 76.56 231 GLY A CA 1
ATOM 1790 C C . GLY A 1 231 ? 5.841 -20.839 1.995 1.00 76.56 231 GLY A C 1
ATOM 1791 O O . GLY A 1 231 ? 4.745 -20.632 1.488 1.00 76.56 231 GLY A O 1
ATOM 1792 N N . PHE A 1 232 ? 6.777 -21.567 1.384 1.00 87.12 232 PHE A N 1
ATOM 1793 C CA . PHE A 1 232 ? 6.636 -22.139 0.037 1.00 87.12 232 PHE A CA 1
ATOM 1794 C C . PHE A 1 232 ? 5.913 -23.504 0.005 1.00 87.12 232 PHE A C 1
ATOM 1796 O O . PHE A 1 232 ? 6.253 -24.394 -0.779 1.00 87.12 232 PHE A O 1
ATOM 1803 N N . GLY A 1 233 ? 4.940 -23.727 0.890 1.00 88.25 233 GLY A N 1
ATOM 1804 C CA . GLY A 1 233 ? 4.114 -24.936 0.883 1.00 88.25 233 GLY A CA 1
ATOM 1805 C C . GLY A 1 233 ? 2.915 -24.793 -0.055 1.00 88.25 233 GLY A C 1
ATOM 1806 O O . GLY A 1 233 ? 2.121 -23.878 0.147 1.00 88.25 233 GLY A O 1
ATOM 1807 N N . TYR A 1 234 ? 2.751 -25.716 -1.010 1.00 91.19 234 TYR A N 1
ATOM 1808 C CA . TYR A 1 234 ? 1.654 -25.702 -1.988 1.00 91.19 234 TYR A CA 1
ATOM 1809 C C . TYR A 1 234 ? 0.909 -27.037 -2.061 1.00 91.19 234 TYR A C 1
ATOM 1811 O O . TYR A 1 234 ? 1.527 -28.105 -2.082 1.00 91.19 234 TYR A O 1
ATOM 1819 N N . GLU A 1 235 ? -0.413 -26.964 -2.179 1.00 91.44 235 GLU A N 1
ATOM 1820 C CA . GLU A 1 235 ? -1.291 -28.069 -2.553 1.00 91.44 235 GLU A CA 1
ATOM 1821 C C . GLU A 1 235 ? -1.554 -28.056 -4.056 1.00 91.44 235 GLU A C 1
ATOM 1823 O O . GLU A 1 235 ? -1.801 -27.015 -4.658 1.00 91.44 235 GLU A O 1
ATOM 1828 N N . LYS A 1 236 ? -1.498 -29.230 -4.687 1.00 93.00 236 LYS A N 1
ATOM 1829 C CA . LYS A 1 236 ? -1.575 -29.348 -6.144 1.00 93.00 236 LYS A CA 1
ATOM 1830 C C . LYS A 1 236 ? -2.916 -29.908 -6.599 1.00 93.00 236 LYS A C 1
ATOM 1832 O O . LYS A 1 236 ? -3.303 -31.001 -6.188 1.00 93.00 236 LYS A O 1
ATOM 1837 N N . VAL A 1 237 ? -3.555 -29.216 -7.535 1.00 94.12 237 VAL A N 1
ATOM 1838 C CA . VAL A 1 237 ? -4.771 -29.645 -8.230 1.00 94.12 237 VAL A CA 1
ATOM 1839 C C . VAL A 1 237 ? -4.465 -29.802 -9.718 1.00 94.12 237 VAL A C 1
ATOM 1841 O O . VAL A 1 237 ? -3.945 -28.886 -10.347 1.00 94.12 237 VAL A O 1
ATOM 1844 N N . THR A 1 238 ? -4.792 -30.957 -10.298 1.00 94.06 238 THR A N 1
ATOM 1845 C CA . THR A 1 238 ? -4.528 -31.255 -11.715 1.00 94.06 238 THR A CA 1
ATOM 1846 C C . THR A 1 238 ? -5.831 -31.302 -12.506 1.00 94.06 238 THR A C 1
ATOM 1848 O O . THR A 1 238 ? -6.764 -32.013 -12.134 1.00 94.06 238 THR A O 1
ATOM 1851 N N . PHE A 1 239 ? -5.868 -30.610 -13.644 1.00 94.19 239 PHE A N 1
ATOM 1852 C CA . PHE A 1 239 ? -6.969 -30.651 -14.605 1.00 94.19 239 PHE A CA 1
ATOM 1853 C C . PHE A 1 239 ? -6.480 -31.127 -15.971 1.00 94.19 239 PHE A C 1
ATOM 1855 O O . PHE A 1 239 ? -5.432 -30.697 -16.446 1.00 94.19 239 PHE A O 1
ATOM 1862 N N . GLN A 1 240 ? -7.247 -31.991 -16.633 1.00 92.75 240 GLN A N 1
ATOM 1863 C CA . GLN A 1 240 ? -6.995 -32.366 -18.026 1.00 92.75 240 GLN A CA 1
ATOM 1864 C C . GLN A 1 240 ? -7.603 -31.324 -18.976 1.00 92.75 240 GLN A C 1
ATOM 1866 O O . GLN A 1 240 ? -8.702 -30.827 -18.731 1.00 92.75 240 GLN A O 1
ATOM 1871 N N . VAL A 1 241 ? -6.901 -31.014 -20.068 1.00 91.31 241 VAL A N 1
ATOM 1872 C CA . VAL A 1 241 ? -7.305 -30.015 -21.073 1.00 91.31 241 VAL A CA 1
ATOM 1873 C C . VAL A 1 241 ? -7.243 -30.579 -22.498 1.00 91.31 241 VAL A C 1
ATOM 1875 O O . VAL A 1 241 ? -6.538 -31.550 -22.772 1.00 91.31 241 VAL A O 1
ATOM 1878 N N . ASP A 1 242 ? -8.004 -29.973 -23.414 1.00 82.88 242 ASP A N 1
ATOM 1879 C CA . ASP A 1 242 ? -8.303 -30.500 -24.760 1.00 82.88 242 ASP A CA 1
ATOM 1880 C C . ASP A 1 242 ? -7.160 -30.325 -25.787 1.00 82.88 242 ASP A C 1
ATOM 1882 O O . ASP A 1 242 ? -7.208 -30.853 -26.898 1.00 82.88 242 ASP A O 1
ATOM 1886 N N . GLY A 1 243 ? -6.082 -29.614 -25.443 1.00 79.19 243 GLY A N 1
ATOM 1887 C CA . GLY A 1 243 ? -4.973 -29.418 -26.375 1.00 79.19 243 GLY A CA 1
ATOM 1888 C C . GLY A 1 243 ? -3.684 -28.925 -25.738 1.00 79.19 243 GLY A C 1
ATOM 1889 O O . GLY A 1 243 ? -3.678 -28.391 -24.629 1.00 79.19 243 GLY A O 1
ATOM 1890 N N . GLU A 1 244 ? -2.587 -29.121 -26.469 1.00 81.31 244 GLU A N 1
ATOM 1891 C CA . GLU A 1 244 ? -1.250 -28.703 -26.054 1.00 81.31 244 GLU A CA 1
ATOM 1892 C C . GLU A 1 244 ? -1.201 -27.178 -25.964 1.00 81.31 244 GLU A C 1
ATOM 1894 O O . GLU A 1 244 ? -1.606 -26.475 -26.895 1.00 81.31 244 GLU A O 1
ATOM 1899 N N . MET A 1 245 ? -0.704 -26.673 -24.838 1.00 78.56 245 MET A N 1
ATOM 1900 C CA . MET A 1 245 ? -0.465 -25.251 -24.623 1.00 78.56 245 MET A CA 1
ATOM 1901 C C . MET A 1 245 ? 1.039 -25.019 -24.740 1.00 78.56 245 MET A C 1
ATOM 1903 O O . MET A 1 245 ? 1.800 -25.436 -23.872 1.00 78.56 245 MET A O 1
ATOM 1907 N N . LYS A 1 246 ? 1.477 -24.397 -25.841 1.00 70.75 246 LYS A N 1
ATOM 1908 C CA . LYS A 1 246 ? 2.893 -24.035 -26.064 1.00 70.75 246 LYS A CA 1
ATOM 1909 C C . LYS A 1 246 ? 3.241 -22.637 -25.566 1.00 70.75 246 LYS A C 1
ATOM 1911 O O . LYS A 1 246 ? 4.412 -22.287 -25.475 1.00 70.75 246 LYS A O 1
ATOM 1916 N N . VAL A 1 247 ? 2.224 -21.861 -25.212 1.00 68.94 247 VAL A N 1
ATOM 1917 C CA . VAL A 1 247 ? 2.341 -20.527 -24.631 1.00 68.94 247 VAL A CA 1
ATOM 1918 C C . VAL A 1 247 ? 1.517 -20.446 -23.353 1.00 68.94 247 VAL A C 1
ATOM 1920 O O . VAL A 1 247 ? 0.521 -21.165 -23.233 1.00 68.94 247 VAL A O 1
ATOM 1923 N N . PRO A 1 248 ? 1.915 -19.592 -22.394 1.00 72.81 248 PRO A N 1
ATOM 1924 C CA . PRO A 1 248 ? 1.125 -19.372 -21.189 1.00 72.81 248 PRO A CA 1
ATOM 1925 C C . PRO A 1 248 ? -0.288 -18.889 -21.558 1.00 72.81 248 PRO A C 1
ATOM 1927 O O . PRO A 1 248 ? -0.403 -17.995 -22.401 1.00 72.81 248 PRO A O 1
ATOM 1930 N N . PRO A 1 249 ? -1.361 -19.440 -20.960 1.00 77.12 249 PRO A N 1
ATOM 1931 C CA . PRO A 1 249 ? -2.718 -18.987 -21.245 1.00 77.12 249 PRO A CA 1
ATOM 1932 C C . PRO A 1 249 ? -2.891 -17.517 -20.847 1.00 77.12 249 PRO A C 1
ATOM 1934 O O . PRO A 1 249 ? -2.343 -17.071 -19.838 1.00 77.12 249 PRO A O 1
ATOM 1937 N N . THR A 1 250 ? -3.670 -16.767 -21.625 1.00 74.69 250 THR A N 1
ATOM 1938 C CA . THR A 1 250 ? -4.108 -15.425 -21.217 1.00 74.69 250 THR A CA 1
ATOM 1939 C C . THR A 1 250 ? -5.180 -15.589 -20.143 1.00 74.69 250 THR A C 1
ATOM 1941 O O . THR A 1 250 ? -6.132 -16.343 -20.352 1.00 74.69 250 THR A O 1
ATOM 1944 N N . ILE A 1 251 ? -5.030 -14.909 -19.004 1.00 73.62 251 ILE A N 1
ATOM 1945 C CA . ILE A 1 251 ? -5.957 -15.006 -17.869 1.00 73.62 251 ILE A CA 1
ATOM 1946 C C . ILE A 1 251 ? -6.732 -13.701 -17.714 1.00 73.62 251 ILE A C 1
ATOM 1948 O O . ILE A 1 251 ? -6.147 -12.621 -17.750 1.00 73.62 251 ILE A O 1
ATOM 1952 N N . ILE A 1 252 ? -8.045 -13.808 -17.510 1.00 72.88 252 ILE A N 1
ATOM 1953 C CA . ILE A 1 252 ? -8.907 -12.691 -17.117 1.00 72.88 252 ILE A CA 1
ATOM 1954 C C . ILE A 1 252 ? -9.570 -13.056 -15.797 1.00 72.88 252 ILE A C 1
ATOM 1956 O O . ILE A 1 252 ? -10.409 -13.959 -15.754 1.00 72.88 252 ILE A O 1
ATOM 1960 N N . LYS A 1 253 ? -9.192 -12.358 -14.727 1.00 71.56 253 LYS A N 1
ATOM 1961 C CA . LYS A 1 253 ? -9.825 -12.497 -13.417 1.00 71.56 253 LYS A CA 1
ATOM 1962 C C . LYS A 1 253 ? -11.105 -11.670 -13.389 1.00 71.56 253 LYS A C 1
ATOM 1964 O O . LYS A 1 253 ? -11.088 -10.476 -13.679 1.00 71.56 253 LYS A O 1
ATOM 1969 N N . THR A 1 254 ? -12.211 -12.300 -13.025 1.00 68.75 254 THR A N 1
ATOM 1970 C CA . THR A 1 254 ? -13.485 -11.629 -12.754 1.00 68.75 254 THR A CA 1
ATOM 1971 C C . THR A 1 254 ? -14.039 -12.143 -11.432 1.00 68.75 254 THR A C 1
ATOM 1973 O O . THR A 1 254 ? -13.791 -13.287 -11.047 1.00 68.75 254 THR A O 1
ATOM 1976 N N . SER A 1 255 ? -14.751 -11.297 -10.698 1.00 60.59 255 SER A N 1
ATOM 1977 C CA . SER A 1 255 ? -15.337 -11.683 -9.418 1.00 60.59 255 SER A CA 1
ATOM 1978 C C . SER A 1 255 ? -16.763 -11.177 -9.319 1.00 60.59 255 SER A C 1
ATOM 1980 O O . SER A 1 255 ? -16.982 -9.970 -9.418 1.00 60.59 255 SER A O 1
ATOM 1982 N N . ASP A 1 256 ? -17.675 -12.093 -9.021 1.00 59.09 256 ASP A N 1
ATOM 1983 C CA . ASP A 1 256 ? -18.935 -11.769 -8.359 1.00 59.09 256 ASP A CA 1
ATOM 1984 C C . ASP A 1 256 ? -18.734 -12.017 -6.850 1.00 59.09 256 ASP A C 1
ATOM 1986 O O . ASP A 1 256 ? -17.886 -12.826 -6.470 1.00 59.09 256 ASP A O 1
ATOM 1990 N N . ASP A 1 257 ? -19.484 -11.347 -5.967 1.00 53.41 257 ASP A N 1
ATOM 1991 C CA . ASP A 1 257 ? -19.250 -11.324 -4.502 1.00 53.41 257 ASP A CA 1
ATOM 1992 C C . ASP A 1 257 ? -19.111 -12.710 -3.812 1.00 53.41 257 ASP A C 1
ATOM 1994 O O . ASP A 1 257 ? -18.606 -12.793 -2.688 1.00 53.41 257 ASP A O 1
ATOM 1998 N N . ALA A 1 258 ? -19.536 -13.804 -4.460 1.00 58.62 258 ALA A N 1
ATOM 1999 C CA . ALA A 1 258 ? -19.480 -15.172 -3.933 1.00 58.62 258 ALA A CA 1
ATOM 2000 C C . ALA A 1 258 ? -18.456 -16.105 -4.615 1.00 58.62 258 ALA A C 1
ATOM 2002 O O . ALA A 1 258 ? -18.017 -17.072 -3.988 1.00 58.62 258 ALA A O 1
ATOM 2003 N N . ILE A 1 259 ? -18.081 -15.859 -5.877 1.00 71.19 259 ILE A N 1
ATOM 2004 C CA . ILE A 1 259 ? -17.237 -16.764 -6.676 1.00 71.19 259 ILE A CA 1
ATOM 2005 C C . ILE A 1 259 ? -16.216 -15.934 -7.449 1.00 71.19 259 ILE A C 1
ATOM 2007 O O . ILE A 1 259 ? -16.570 -15.049 -8.230 1.00 71.19 259 ILE A O 1
ATOM 2011 N N . VAL A 1 260 ? -14.940 -16.268 -7.272 1.00 73.75 260 VAL A N 1
ATOM 2012 C CA . VAL A 1 260 ? -13.866 -15.717 -8.100 1.00 73.75 260 VAL A CA 1
ATOM 2013 C C . VAL A 1 260 ? -13.637 -16.657 -9.274 1.00 73.75 260 VAL A C 1
ATOM 2015 O O . VAL A 1 260 ? -13.559 -17.878 -9.102 1.00 73.75 260 VAL A O 1
ATOM 2018 N N . THR A 1 261 ? -13.572 -16.093 -10.478 1.00 82.94 261 THR A N 1
ATOM 2019 C CA . THR A 1 261 ? -13.380 -16.861 -11.703 1.00 82.94 261 THR A CA 1
ATOM 2020 C C . THR A 1 261 ? -12.235 -16.316 -12.543 1.00 82.94 261 THR A C 1
ATOM 2022 O O . THR A 1 261 ? -12.000 -15.110 -12.619 1.00 82.94 261 THR A O 1
ATOM 2025 N N . TRP A 1 262 ? -11.538 -17.229 -13.210 1.00 85.94 262 TRP A N 1
ATOM 2026 C CA . TRP A 1 262 ? -10.469 -16.926 -14.147 1.00 85.94 262 TRP A CA 1
ATOM 2027 C C . TRP A 1 262 ? -10.820 -17.515 -15.502 1.00 85.94 262 TRP A C 1
ATOM 2029 O O . TRP A 1 262 ? -10.922 -18.735 -15.655 1.00 85.94 262 TRP A O 1
ATOM 2039 N N . LEU A 1 263 ? -11.004 -16.652 -16.498 1.00 83.69 263 LEU A N 1
ATOM 2040 C CA . LEU A 1 263 ? -11.131 -17.075 -17.884 1.00 83.69 263 LEU A CA 1
ATOM 2041 C C . LEU A 1 263 ? -9.730 -17.301 -18.452 1.00 83.69 263 LEU A C 1
ATOM 2043 O O . LEU A 1 263 ? -8.968 -16.354 -18.633 1.00 83.69 263 LEU A O 1
ATOM 2047 N N . LEU A 1 264 ? -9.401 -18.560 -18.720 1.00 84.31 264 LEU A N 1
ATOM 2048 C CA . LEU A 1 264 ? -8.159 -18.995 -19.344 1.00 84.31 264 LEU A CA 1
ATOM 2049 C C . LEU A 1 264 ? -8.371 -19.112 -20.851 1.00 84.31 264 LEU A C 1
ATOM 2051 O O . LEU A 1 264 ? -9.278 -19.814 -21.302 1.00 84.31 264 LEU A O 1
ATOM 2055 N N . ILE A 1 265 ? -7.514 -18.465 -21.632 1.00 80.44 265 ILE A N 1
ATOM 2056 C CA . ILE A 1 265 ? -7.575 -18.458 -23.094 1.00 80.44 265 ILE A CA 1
ATOM 2057 C C . ILE A 1 265 ? -6.284 -19.078 -23.617 1.00 80.44 265 ILE A C 1
ATOM 2059 O O . ILE A 1 265 ? -5.194 -18.534 -23.429 1.00 80.44 265 ILE A O 1
ATOM 2063 N N . ALA A 1 266 ? -6.414 -20.237 -24.254 1.00 83.44 266 ALA A N 1
ATOM 2064 C CA . ALA A 1 266 ? -5.301 -21.098 -24.615 1.00 83.44 266 ALA A CA 1
ATOM 2065 C C . ALA A 1 266 ? -5.244 -21.320 -26.136 1.00 83.44 266 ALA A C 1
ATOM 2067 O O . ALA A 1 266 ? -6.055 -22.081 -26.673 1.00 83.44 266 ALA A O 1
ATOM 2068 N N . PRO A 1 267 ? -4.310 -20.672 -26.853 1.00 77.75 267 PRO A N 1
ATOM 2069 C CA . PRO A 1 267 ? -4.083 -20.953 -28.264 1.00 77.75 267 PRO A CA 1
ATOM 2070 C C . PRO A 1 267 ? -3.322 -22.276 -28.443 1.00 77.75 267 PRO A C 1
ATOM 2072 O O . PRO A 1 267 ? -2.449 -22.635 -27.648 1.00 77.75 267 PRO A O 1
ATOM 2075 N N . HIS A 1 268 ? -3.645 -22.988 -29.519 1.00 81.12 268 HIS A N 1
ATOM 2076 C CA . HIS A 1 268 ? -3.111 -24.309 -29.835 1.00 81.12 268 HIS A CA 1
ATOM 2077 C C . HIS A 1 268 ? -2.227 -24.306 -31.098 1.00 81.12 268 HIS A C 1
ATOM 2079 O O . HIS A 1 268 ? -2.342 -23.414 -31.944 1.00 81.12 268 HIS A O 1
ATOM 2085 N N . PRO A 1 269 ? -1.357 -25.324 -31.274 1.00 77.44 269 PRO A N 1
ATOM 2086 C CA . PRO A 1 269 ? -0.521 -25.491 -32.470 1.00 77.44 269 PRO A CA 1
ATOM 2087 C C . PRO A 1 269 ? -1.282 -25.595 -33.797 1.00 77.44 269 PRO A C 1
ATOM 2089 O O . PRO A 1 269 ? -0.729 -25.278 -34.845 1.00 77.44 269 PRO A O 1
ATOM 2092 N N . ASP A 1 270 ? -2.538 -26.034 -33.762 1.00 80.56 270 ASP A N 1
ATOM 2093 C CA . ASP A 1 270 ? -3.421 -26.156 -34.927 1.00 80.56 270 ASP A CA 1
ATOM 2094 C C . ASP A 1 270 ? -4.137 -24.839 -35.284 1.00 80.56 270 ASP A C 1
ATOM 2096 O O . ASP A 1 270 ? -5.106 -24.841 -36.042 1.00 80.56 270 ASP A O 1
ATOM 2100 N N . SER A 1 271 ? -3.670 -23.716 -34.728 1.00 75.12 271 SER A N 1
ATOM 2101 C CA . SER A 1 271 ? -4.249 -22.380 -34.875 1.00 75.12 271 SER A CA 1
ATOM 2102 C C . SER A 1 271 ? -5.665 -22.209 -34.297 1.00 75.12 271 SER A C 1
ATOM 2104 O O . SER A 1 271 ? -6.302 -21.186 -34.559 1.00 75.12 271 SER A O 1
ATOM 2106 N N . SER A 1 272 ? -6.148 -23.158 -33.485 1.00 82.12 272 SER A N 1
ATOM 2107 C CA . SER A 1 272 ? -7.391 -23.013 -32.718 1.00 82.12 272 SER A CA 1
ATOM 2108 C C . SER A 1 272 ? -7.159 -22.359 -31.347 1.00 82.12 272 SER A C 1
ATOM 2110 O O . SER A 1 272 ? -6.025 -22.242 -30.878 1.00 82.12 272 SER A O 1
ATOM 2112 N N . ILE A 1 273 ? -8.235 -21.910 -30.696 1.00 81.50 273 ILE A N 1
ATOM 2113 C CA . ILE A 1 273 ? -8.218 -21.380 -29.320 1.00 81.50 273 ILE A CA 1
ATOM 2114 C C . ILE A 1 273 ? -9.218 -22.163 -28.484 1.00 81.50 273 ILE A C 1
ATOM 2116 O O . ILE A 1 273 ? -10.379 -22.252 -28.872 1.00 81.50 273 ILE A O 1
ATOM 2120 N N . SER A 1 274 ? -8.807 -22.655 -27.320 1.00 86.88 274 SER A N 1
ATOM 2121 C CA . SER A 1 274 ? -9.728 -23.163 -26.300 1.00 86.88 274 SER A CA 1
ATOM 2122 C C . SER A 1 274 ? -9.862 -22.170 -25.157 1.00 86.88 274 SER A C 1
ATOM 2124 O O . SER A 1 274 ? -8.868 -21.595 -24.712 1.00 86.88 274 SER A O 1
ATOM 2126 N N . THR A 1 275 ? -11.078 -21.993 -24.650 1.00 86.56 275 THR A N 1
ATOM 2127 C CA . THR A 1 275 ? -11.332 -21.187 -23.456 1.00 86.56 275 THR A CA 1
ATOM 2128 C C . THR A 1 275 ? -11.869 -22.039 -22.316 1.00 86.56 275 THR A C 1
ATOM 2130 O O . THR A 1 275 ? -12.667 -22.958 -22.520 1.00 86.56 275 THR A O 1
ATOM 2133 N N . TYR A 1 276 ? -11.406 -21.743 -21.104 1.00 89.25 276 TYR A N 1
ATOM 2134 C CA . TYR A 1 276 ? -11.773 -22.448 -19.880 1.00 89.25 276 TYR A CA 1
ATOM 2135 C C . TYR A 1 276 ? -12.115 -21.442 -18.790 1.00 89.25 276 TYR A C 1
ATOM 2137 O O . TYR A 1 276 ? -11.469 -20.406 -18.689 1.00 89.25 276 TYR A O 1
ATOM 2145 N N . THR A 1 277 ? -13.083 -21.761 -17.943 1.00 90.38 277 THR A N 1
ATOM 2146 C CA . THR A 1 277 ? -13.356 -21.004 -16.722 1.00 90.38 277 THR A CA 1
ATOM 2147 C C . THR A 1 277 ? -12.868 -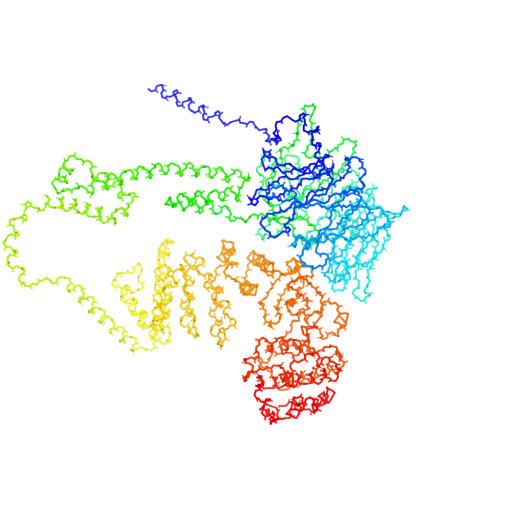21.814 -15.535 1.00 90.38 277 THR A C 1
ATOM 2149 O O . THR A 1 277 ? -13.392 -22.892 -15.254 1.00 90.38 277 THR A O 1
ATOM 2152 N N . LEU A 1 278 ? -11.855 -21.300 -14.848 1.00 91.88 278 LEU A N 1
ATOM 2153 C CA . LEU A 1 278 ? -11.445 -21.771 -13.533 1.00 91.88 278 LEU A CA 1
ATOM 2154 C C . LEU A 1 278 ? -12.272 -21.018 -12.482 1.00 91.88 278 LEU A C 1
ATOM 2156 O O . LEU A 1 278 ? -12.494 -19.817 -12.624 1.00 91.88 278 LEU A O 1
ATOM 2160 N N . SER A 1 279 ? -12.778 -21.697 -11.460 1.00 90.75 279 SER A N 1
ATOM 2161 C CA . SER A 1 279 ? -13.635 -21.086 -10.437 1.00 90.75 279 SER A CA 1
ATOM 2162 C C . SER A 1 279 ? -13.303 -21.609 -9.051 1.00 90.75 279 SER A C 1
ATOM 2164 O O . SER A 1 279 ? -13.220 -22.827 -8.857 1.00 90.75 279 SER A O 1
ATOM 2166 N N . TRP A 1 280 ? -13.171 -20.684 -8.101 1.00 88.06 280 TRP A N 1
ATOM 2167 C CA . TRP A 1 280 ? -13.019 -20.977 -6.681 1.00 88.06 280 TRP A CA 1
ATOM 2168 C C . TRP A 1 280 ? -14.342 -20.752 -5.946 1.00 88.06 280 TRP A C 1
ATOM 2170 O O . TRP A 1 280 ? -14.892 -19.647 -5.959 1.00 88.06 280 TRP A O 1
ATOM 2180 N N . SER A 1 281 ? -14.859 -21.808 -5.309 1.00 81.62 281 SER A N 1
ATOM 2181 C CA . SER A 1 281 ? -16.021 -21.720 -4.422 1.00 81.62 281 SER A CA 1
ATOM 2182 C C . SER A 1 281 ? -15.559 -21.572 -2.977 1.00 81.62 281 SER A C 1
ATOM 2184 O O . SER A 1 281 ? -14.992 -22.506 -2.414 1.00 81.62 281 SER A O 1
ATOM 2186 N N . HIS A 1 282 ? -15.865 -20.424 -2.369 1.00 72.69 282 HIS A N 1
ATOM 2187 C CA . HIS A 1 282 ? -15.588 -20.166 -0.951 1.00 72.69 282 HIS A CA 1
ATOM 2188 C C . HIS A 1 282 ? -16.396 -21.068 -0.006 1.00 72.69 282 HIS A C 1
ATOM 2190 O O . HIS A 1 282 ? -15.932 -21.360 1.086 1.00 72.69 282 HIS A O 1
ATOM 2196 N N . GLU A 1 283 ? -17.588 -21.519 -0.408 1.00 70.00 283 GLU A N 1
ATOM 2197 C CA . GLU A 1 283 ? -18.427 -22.402 0.420 1.00 70.00 283 GLU A CA 1
ATOM 2198 C C . GLU A 1 283 ? -17.939 -23.854 0.417 1.00 70.00 283 GLU A C 1
ATOM 2200 O O . GLU A 1 283 ? -17.998 -24.529 1.441 1.00 70.00 283 GLU A O 1
ATOM 2205 N N . ALA A 1 284 ? -17.480 -24.345 -0.737 1.00 75.44 284 ALA A N 1
ATOM 2206 C CA . ALA A 1 284 ? -17.028 -25.727 -0.897 1.00 75.44 284 ALA A CA 1
ATOM 2207 C C . ALA A 1 284 ? -15.510 -25.900 -0.724 1.00 75.44 284 ALA A C 1
ATOM 2209 O O . ALA A 1 284 ? -15.036 -27.032 -0.804 1.00 75.44 284 ALA A O 1
ATOM 2210 N N . GLU A 1 285 ? -14.767 -24.795 -0.570 1.00 80.25 285 GLU A N 1
ATOM 2211 C CA . GLU A 1 285 ? -13.296 -24.731 -0.541 1.00 80.25 285 GLU A CA 1
ATOM 2212 C C . GLU A 1 285 ? -12.652 -25.568 -1.655 1.00 80.25 285 GLU A C 1
ATOM 2214 O O . GLU A 1 285 ? -11.729 -26.357 -1.448 1.00 80.25 285 GLU A O 1
ATOM 2219 N N . LYS A 1 286 ? -13.198 -25.442 -2.870 1.00 86.12 286 LYS A N 1
ATOM 2220 C CA . LYS A 1 286 ? -12.814 -26.288 -3.998 1.00 86.12 286 LYS A CA 1
ATOM 2221 C C . LYS A 1 286 ? -12.618 -25.487 -5.272 1.00 86.12 286 LYS A C 1
ATOM 2223 O O . LYS A 1 286 ? -13.488 -24.721 -5.693 1.00 86.12 286 LYS A O 1
ATOM 2228 N N . LEU A 1 287 ? -11.496 -25.769 -5.929 1.00 93.00 287 LEU A N 1
ATOM 2229 C CA . LEU A 1 287 ? -11.179 -25.282 -7.261 1.00 93.00 287 LEU A CA 1
ATOM 2230 C C . LEU A 1 287 ? -11.785 -26.203 -8.328 1.00 93.00 287 LEU A C 1
ATOM 2232 O O . LEU A 1 287 ? -11.696 -27.431 -8.244 1.00 93.00 287 LEU A O 1
ATOM 2236 N N . SER A 1 288 ? -12.391 -25.614 -9.354 1.00 93.50 288 SER A N 1
ATOM 2237 C CA . SER A 1 288 ? -12.981 -26.346 -10.478 1.00 93.50 288 SER A CA 1
ATOM 2238 C C . SER A 1 288 ? -12.611 -25.707 -11.811 1.00 93.50 288 SER A C 1
ATOM 2240 O O . SER A 1 288 ? -12.471 -24.491 -11.893 1.00 93.50 288 SER A O 1
ATOM 2242 N N . LEU A 1 289 ? -12.464 -26.527 -12.854 1.00 94.00 289 LEU A N 1
ATOM 2243 C CA . LEU A 1 289 ? -12.205 -26.080 -14.220 1.00 94.00 289 LEU A CA 1
ATOM 2244 C C . LEU A 1 289 ? -13.343 -26.538 -15.133 1.00 94.00 289 LEU A C 1
ATOM 2246 O O . LEU A 1 289 ? -13.667 -27.725 -15.192 1.00 94.00 289 LEU A O 1
ATOM 2250 N N . LYS A 1 290 ? -13.915 -25.600 -15.883 1.00 92.19 290 LYS A N 1
ATOM 2251 C CA . LYS A 1 290 ? -14.933 -25.850 -16.901 1.00 92.19 290 LYS A CA 1
ATOM 2252 C C . LYS A 1 290 ? -14.377 -25.501 -18.277 1.00 92.19 290 LYS A C 1
ATOM 2254 O O . LYS A 1 290 ? -13.942 -24.377 -18.498 1.00 92.19 290 LYS A O 1
ATOM 2259 N N . PHE A 1 291 ? -14.425 -26.440 -19.217 1.00 91.00 291 PHE A N 1
ATOM 2260 C CA . PHE A 1 291 ? -14.201 -26.133 -20.630 1.00 91.00 291 PHE A CA 1
ATOM 2261 C C . PHE A 1 291 ? -15.402 -25.361 -21.186 1.00 91.00 291 PHE A C 1
ATOM 2263 O O . PHE A 1 291 ? -16.545 -25.790 -21.016 1.00 91.00 291 PHE A O 1
ATOM 2270 N N . ASN A 1 292 ? -15.146 -24.230 -21.843 1.00 86.88 292 ASN A N 1
ATOM 2271 C CA . ASN A 1 292 ? -16.195 -23.392 -22.418 1.00 86.88 292 ASN A CA 1
ATOM 2272 C C . ASN A 1 292 ? -16.394 -23.716 -23.895 1.00 86.88 292 ASN A C 1
ATOM 2274 O O . ASN A 1 292 ? -17.453 -24.206 -24.288 1.00 86.88 292 ASN A O 1
ATOM 2278 N N . LYS A 1 293 ? -15.386 -23.424 -24.723 1.00 85.81 293 LYS A N 1
ATOM 2279 C CA . LYS A 1 293 ? -15.477 -23.587 -26.173 1.00 85.81 293 LYS A CA 1
ATOM 2280 C C . LYS A 1 293 ? -14.099 -23.661 -26.816 1.00 85.81 293 LYS A C 1
ATOM 2282 O O . LYS A 1 293 ? -13.161 -23.009 -26.366 1.00 85.81 293 LYS A O 1
ATOM 2287 N N . ARG A 1 294 ? -14.017 -24.391 -27.930 1.00 86.50 294 ARG A N 1
ATOM 2288 C CA . ARG A 1 294 ? -12.898 -24.332 -28.873 1.00 86.50 294 ARG A CA 1
ATOM 2289 C C . ARG A 1 294 ? -13.328 -23.609 -30.144 1.00 86.50 294 ARG A C 1
ATOM 2291 O O . ARG A 1 294 ? -14.350 -23.943 -30.741 1.00 86.50 294 ARG A O 1
ATOM 2298 N N . VAL A 1 295 ? -12.562 -22.604 -30.543 1.00 79.81 295 VAL A N 1
ATOM 2299 C CA . VAL A 1 295 ? -12.769 -21.803 -31.750 1.00 79.81 295 VAL A CA 1
ATOM 2300 C C . VAL A 1 295 ? -11.731 -22.236 -32.780 1.00 79.81 295 VAL A C 1
ATOM 2302 O O . VAL A 1 295 ? -10.540 -21.988 -32.605 1.00 79.81 295 VAL A O 1
ATOM 2305 N N . SER A 1 296 ? -12.182 -22.927 -33.829 1.00 73.00 296 SER A N 1
ATOM 2306 C CA . SER A 1 296 ? -11.333 -23.471 -34.903 1.00 73.00 296 SER A CA 1
ATOM 2307 C C . SER A 1 296 ? -11.700 -22.953 -36.299 1.00 73.00 296 SER A C 1
ATOM 2309 O O . SER A 1 296 ? -10.847 -22.882 -37.178 1.00 73.00 296 SER A O 1
ATOM 2311 N N . SER A 1 297 ? -12.958 -22.568 -36.530 1.00 62.91 297 SER A N 1
ATOM 2312 C CA . SER A 1 297 ? -13.436 -22.108 -37.836 1.00 62.91 297 SER A CA 1
ATOM 2313 C C . SER A 1 297 ? -13.225 -20.606 -38.020 1.00 62.91 297 SER A C 1
ATOM 2315 O O . SER A 1 297 ? -13.758 -19.811 -37.248 1.00 62.91 297 SER A O 1
ATOM 2317 N N . GLY A 1 298 ? -12.511 -20.219 -39.079 1.00 61.16 298 GLY A N 1
ATOM 2318 C CA . GLY A 1 298 ? -12.395 -18.820 -39.496 1.00 61.16 298 GLY A CA 1
ATOM 2319 C C . GLY A 1 298 ? -11.375 -17.994 -38.716 1.00 61.16 298 GLY A C 1
ATOM 2320 O O . GLY A 1 298 ? -11.322 -16.794 -38.939 1.00 61.16 298 GLY A O 1
ATOM 2321 N N . VAL A 1 299 ? -10.548 -18.609 -37.863 1.00 64.38 299 VAL A N 1
ATOM 2322 C CA . VAL A 1 299 ? -9.532 -17.942 -37.034 1.00 64.38 299 VAL A CA 1
ATOM 2323 C C . VAL A 1 299 ? -8.167 -18.605 -37.230 1.00 64.38 299 VAL A C 1
ATOM 2325 O O . VAL A 1 299 ? -8.076 -19.806 -37.458 1.00 64.38 299 VAL A O 1
ATOM 2328 N N . LYS A 1 300 ? -7.101 -17.814 -37.149 1.00 66.44 300 LYS A N 1
ATOM 2329 C CA . LYS A 1 300 ? -5.704 -18.208 -37.239 1.00 66.44 300 LYS A CA 1
ATOM 2330 C C . LYS A 1 300 ? -4.921 -17.571 -36.097 1.00 66.44 300 LYS A C 1
ATOM 2332 O O . LYS A 1 300 ? -4.680 -16.363 -36.099 1.00 66.44 300 LYS A O 1
ATOM 2337 N N . THR A 1 301 ? -4.497 -18.385 -35.139 1.00 63.38 301 THR A N 1
ATOM 2338 C CA . THR A 1 301 ? -3.592 -17.958 -34.066 1.00 63.38 301 THR A CA 1
ATOM 2339 C C . THR A 1 301 ? -2.142 -18.321 -34.348 1.00 63.38 301 THR A C 1
ATOM 2341 O O . THR A 1 301 ? -1.847 -19.266 -35.087 1.00 63.38 301 THR A O 1
ATOM 2344 N N . ASP A 1 302 ? -1.234 -17.544 -33.757 1.00 60.00 302 ASP A N 1
ATOM 2345 C CA . ASP A 1 302 ? 0.177 -17.895 -33.649 1.00 60.00 302 ASP A CA 1
ATOM 2346 C C . ASP A 1 302 ? 0.376 -18.730 -32.383 1.00 60.00 302 ASP A C 1
ATOM 2348 O O . ASP A 1 302 ? 0.224 -18.241 -31.267 1.00 60.00 302 ASP A O 1
ATOM 2352 N N . SER A 1 303 ? 0.733 -20.000 -32.557 1.00 55.88 303 SER A N 1
ATOM 2353 C CA . SER A 1 303 ? 0.958 -20.929 -31.450 1.00 55.88 303 SER A CA 1
ATOM 2354 C C . SER A 1 303 ? 2.205 -20.620 -30.616 1.00 55.88 303 SER A C 1
ATOM 2356 O O . SER A 1 303 ? 2.471 -21.329 -29.648 1.00 55.88 303 SER A O 1
ATOM 2358 N N . LYS A 1 304 ? 3.020 -19.642 -31.029 1.00 53.94 304 LYS A N 1
ATOM 2359 C CA . LYS A 1 304 ? 4.237 -19.217 -30.329 1.00 53.94 304 LYS A CA 1
ATOM 2360 C C . LYS A 1 304 ? 4.032 -17.972 -29.469 1.00 53.94 304 LYS A C 1
ATOM 2362 O O . LYS A 1 304 ? 4.923 -17.659 -28.686 1.00 53.94 304 LYS A O 1
ATOM 2367 N N . ASN A 1 305 ? 2.884 -17.294 -29.572 1.00 54.81 305 ASN A N 1
ATOM 2368 C CA . ASN A 1 305 ? 2.602 -16.078 -28.808 1.00 54.81 305 ASN A CA 1
ATOM 2369 C C . ASN A 1 305 ? 1.236 -16.109 -28.112 1.00 54.81 305 ASN A C 1
ATOM 2371 O O . ASN A 1 305 ? 0.304 -16.786 -28.542 1.00 54.81 305 ASN A O 1
ATOM 2375 N N . GLN A 1 306 ? 1.119 -15.363 -27.011 1.00 60.94 306 GLN A N 1
ATOM 2376 C CA . GLN A 1 306 ? -0.165 -15.161 -26.339 1.00 60.94 306 GLN A CA 1
ATOM 2377 C C . GLN A 1 306 ? -1.135 -14.407 -27.252 1.00 60.94 306 GLN A C 1
ATOM 2379 O O . GLN A 1 306 ? -0.726 -13.576 -28.064 1.00 60.94 306 GLN A O 1
ATOM 2384 N N . THR A 1 307 ? -2.433 -14.686 -27.113 1.00 60.03 307 THR A N 1
ATOM 2385 C CA . THR A 1 307 ? -3.448 -13.977 -27.901 1.00 60.03 307 THR A CA 1
ATOM 2386 C C . THR A 1 307 ? -3.710 -12.606 -27.273 1.00 60.03 307 THR A C 1
ATOM 2388 O O . THR A 1 307 ? -4.046 -12.557 -26.084 1.00 60.03 307 THR A O 1
ATOM 2391 N N . PRO A 1 308 ? -3.560 -11.503 -28.030 1.00 58.03 308 PRO A N 1
ATOM 2392 C CA . PRO A 1 308 ? -3.795 -10.165 -27.510 1.00 58.03 308 PRO A CA 1
ATOM 2393 C C . PRO A 1 308 ? -5.267 -9.966 -27.134 1.00 58.03 308 PRO A C 1
ATOM 2395 O O . PRO A 1 308 ? -6.184 -10.393 -27.842 1.00 58.03 308 PRO A O 1
ATOM 2398 N N . LEU A 1 309 ? -5.470 -9.294 -26.005 1.00 58.31 309 LEU A N 1
ATOM 2399 C CA . LEU A 1 309 ? -6.769 -9.005 -25.413 1.00 58.31 309 LEU A CA 1
ATOM 2400 C C . LEU A 1 309 ? -6.974 -7.489 -25.351 1.00 58.31 309 LEU A C 1
ATOM 2402 O O . LEU A 1 309 ? -6.047 -6.751 -25.025 1.00 58.31 309 LEU A O 1
ATOM 2406 N N . ILE A 1 310 ? -8.188 -7.032 -25.639 1.00 56.84 310 ILE A N 1
ATOM 2407 C CA . ILE A 1 310 ? -8.604 -5.634 -25.514 1.00 56.84 310 ILE A CA 1
ATOM 2408 C C . ILE A 1 310 ? -9.676 -5.566 -24.434 1.00 56.84 310 ILE A C 1
ATOM 2410 O O . ILE A 1 310 ? -10.699 -6.236 -24.547 1.00 56.84 310 ILE A O 1
ATOM 2414 N N . CYS A 1 311 ? -9.450 -4.763 -23.399 1.00 52.19 311 CYS A N 1
ATOM 2415 C CA . CYS A 1 311 ? -10.409 -4.530 -22.325 1.00 52.19 311 CYS A CA 1
ATOM 2416 C C . CYS A 1 311 ? -10.714 -3.031 -22.270 1.00 52.19 311 CYS A C 1
ATOM 2418 O O . CYS A 1 311 ? -9.887 -2.244 -21.817 1.00 52.19 311 CYS A O 1
ATOM 2420 N N . GLU A 1 312 ? -11.886 -2.628 -22.761 1.00 48.22 312 GLU A N 1
ATOM 2421 C CA . GLU A 1 312 ? -12.344 -1.241 -22.647 1.00 48.22 312 GLU A CA 1
ATOM 2422 C C . GLU A 1 312 ? -13.032 -1.021 -21.293 1.00 48.22 312 GLU A C 1
ATOM 2424 O O . GLU A 1 312 ? -13.791 -1.869 -20.815 1.00 48.22 312 GLU A O 1
ATOM 2429 N N . THR A 1 313 ? -12.808 0.139 -20.672 1.00 41.00 313 THR A N 1
ATOM 2430 C CA . THR A 1 313 ? -13.425 0.492 -19.388 1.00 41.00 313 THR A CA 1
ATOM 2431 C C . THR A 1 313 ? -14.950 0.406 -19.469 1.00 41.00 313 THR A C 1
ATOM 2433 O O . THR A 1 313 ? -15.589 1.122 -20.236 1.00 41.00 313 THR A O 1
ATOM 2436 N N . GLY A 1 314 ? -15.548 -0.466 -18.652 1.00 43.84 314 GLY A N 1
ATOM 2437 C CA . GLY A 1 314 ? -17.001 -0.658 -18.602 1.00 43.84 314 GLY A CA 1
ATOM 2438 C C . GLY A 1 314 ? -17.571 -1.587 -19.680 1.00 43.84 314 GLY A C 1
ATOM 2439 O O . GLY A 1 314 ? -18.789 -1.743 -19.736 1.00 43.84 314 GLY A O 1
ATOM 2440 N N . LYS A 1 315 ? -16.725 -2.224 -20.500 1.00 53.19 315 LYS A N 1
ATOM 2441 C CA . LYS A 1 315 ? -17.121 -3.279 -21.441 1.00 53.19 315 LYS A CA 1
ATOM 2442 C C . LYS A 1 315 ? -16.396 -4.589 -21.137 1.00 53.19 315 LYS A C 1
ATOM 2444 O O . LYS A 1 315 ? -15.390 -4.623 -20.434 1.00 53.19 315 LYS A O 1
ATOM 2449 N N . GLU A 1 316 ? -16.927 -5.678 -21.675 1.00 59.78 316 GLU A N 1
ATOM 2450 C CA . GLU A 1 316 ? -16.283 -6.986 -21.611 1.00 59.78 316 GLU A CA 1
ATOM 2451 C C . GLU A 1 316 ? -15.013 -7.023 -22.468 1.00 59.78 316 GLU A C 1
ATOM 2453 O O . GLU A 1 316 ? -14.953 -6.430 -23.548 1.00 59.78 316 GLU A O 1
ATOM 2458 N N . CYS A 1 317 ? -14.008 -7.769 -22.008 1.00 61.97 317 CYS A N 1
ATOM 2459 C CA . CYS A 1 317 ? -12.788 -7.968 -22.776 1.00 61.97 317 CYS A CA 1
ATOM 2460 C C . CYS A 1 317 ? -13.058 -8.753 -24.073 1.00 61.97 317 CYS A C 1
ATOM 2462 O O . CYS A 1 317 ? -13.930 -9.627 -24.136 1.00 61.97 317 CYS A O 1
ATOM 2464 N N . ARG A 1 318 ? -12.281 -8.455 -25.116 1.00 68.12 318 ARG A N 1
ATOM 2465 C CA . ARG A 1 318 ? -12.382 -9.047 -26.455 1.00 68.12 318 ARG A CA 1
ATOM 2466 C C . ARG A 1 318 ? -11.030 -9.573 -26.916 1.00 68.12 318 ARG A C 1
ATOM 2468 O O . ARG A 1 318 ? -9.997 -8.948 -26.685 1.00 68.12 318 ARG A O 1
ATOM 2475 N N . LEU A 1 319 ? -11.040 -10.724 -27.580 1.00 67.12 319 LEU A N 1
ATOM 2476 C CA . LEU A 1 319 ? -9.852 -11.327 -28.175 1.00 67.12 319 LEU A CA 1
ATOM 2477 C C . LEU A 1 319 ? -9.618 -10.775 -29.568 1.00 67.12 319 LEU A C 1
ATOM 2479 O O . LEU A 1 319 ? -10.510 -10.833 -30.410 1.00 67.12 319 LEU A O 1
ATOM 2483 N N . MET A 1 320 ? -8.400 -10.314 -29.829 1.00 68.19 320 MET A N 1
ATOM 2484 C CA . MET A 1 320 ? -7.996 -9.915 -31.167 1.00 68.19 320 MET A CA 1
ATOM 2485 C C . MET A 1 320 ? -7.361 -11.106 -31.881 1.00 68.19 320 MET A C 1
ATOM 2487 O O . MET A 1 320 ? -6.318 -11.617 -31.471 1.00 68.19 320 MET A O 1
ATOM 2491 N N . VAL A 1 321 ? -7.995 -11.550 -32.965 1.00 67.12 321 VAL A N 1
ATOM 2492 C CA . VAL A 1 321 ? -7.557 -12.724 -33.723 1.00 67.12 321 VAL A CA 1
ATOM 2493 C C . VAL A 1 321 ? -7.504 -12.441 -35.219 1.00 67.12 321 VAL A C 1
ATOM 2495 O O . VAL A 1 321 ? -8.206 -11.577 -35.740 1.00 67.12 321 VAL A O 1
ATOM 2498 N N . ARG A 1 322 ? -6.660 -13.180 -35.942 1.00 64.88 322 ARG A N 1
ATOM 2499 C CA . ARG A 1 322 ? -6.575 -13.094 -37.404 1.00 64.88 322 ARG A CA 1
ATOM 2500 C C . ARG A 1 322 ? -7.550 -14.093 -38.021 1.00 64.88 322 ARG A C 1
ATOM 2502 O O . ARG A 1 322 ? -7.559 -15.229 -37.566 1.00 64.88 322 ARG A O 1
ATOM 2509 N N . PRO A 1 323 ? -8.340 -13.742 -39.039 1.00 62.41 323 PRO A N 1
ATOM 2510 C CA . PRO A 1 323 ? -9.174 -14.709 -39.723 1.00 62.41 323 PRO A CA 1
ATOM 2511 C C . PRO A 1 323 ? -8.359 -15.619 -40.645 1.00 62.41 323 PRO A C 1
ATOM 2513 O O . PRO A 1 323 ? -7.236 -15.298 -41.051 1.00 62.41 323 PRO A O 1
ATOM 2516 N N . ALA A 1 324 ? -8.916 -16.791 -40.956 1.00 63.06 324 ALA A N 1
ATOM 2517 C CA . ALA A 1 324 ? -8.231 -17.844 -41.714 1.00 63.06 324 ALA A CA 1
ATOM 2518 C C . ALA A 1 324 ? -7.827 -17.418 -43.142 1.00 63.06 324 ALA A C 1
ATOM 2520 O O . ALA A 1 324 ? -6.813 -17.883 -43.667 1.00 63.06 324 ALA A O 1
ATOM 2521 N N . ASP A 1 325 ? -8.590 -16.508 -43.743 1.00 60.62 325 ASP A N 1
ATOM 2522 C CA . ASP A 1 325 ? -8.371 -15.935 -45.075 1.00 60.62 325 ASP A CA 1
ATOM 2523 C C . ASP A 1 325 ? -7.267 -14.859 -45.108 1.00 60.62 325 ASP A C 1
ATOM 2525 O O . ASP A 1 325 ? -6.899 -14.387 -46.181 1.00 60.62 325 ASP A O 1
ATOM 2529 N N . ASN A 1 326 ? -6.699 -14.494 -43.951 1.00 57.44 326 ASN A N 1
ATOM 2530 C CA . ASN A 1 326 ? -5.741 -13.403 -43.803 1.00 57.44 326 ASN A CA 1
ATOM 2531 C C . ASN A 1 326 ? -6.256 -12.063 -44.362 1.00 57.44 326 ASN A C 1
ATOM 2533 O O . ASN A 1 326 ? -5.435 -11.264 -44.801 1.00 57.44 326 ASN A O 1
ATOM 2537 N N . SER A 1 327 ? -7.553 -11.771 -44.332 1.00 56.12 327 SER A N 1
ATOM 2538 C CA . SER A 1 327 ? -8.044 -10.479 -44.823 1.00 56.12 327 SER A CA 1
ATOM 2539 C C . SER A 1 327 ? -7.773 -9.347 -43.817 1.00 56.12 327 SER A C 1
ATOM 2541 O O . SER A 1 327 ? -7.034 -8.413 -44.130 1.00 56.12 327 SER A O 1
ATOM 2543 N N . THR A 1 328 ? -8.302 -9.438 -42.589 1.00 60.56 328 THR A N 1
ATOM 2544 C CA . THR A 1 328 ? -8.338 -8.326 -41.603 1.00 60.56 328 THR A CA 1
ATOM 2545 C C . THR A 1 328 ? -8.513 -8.823 -40.168 1.00 60.56 328 THR A C 1
ATOM 2547 O O . THR A 1 328 ? -9.268 -9.760 -39.978 1.00 60.56 328 THR A O 1
ATOM 2550 N N . LEU A 1 329 ? -7.887 -8.234 -39.143 1.00 63.09 329 LEU A N 1
ATOM 2551 C CA . LEU A 1 329 ? -8.076 -8.714 -37.756 1.00 63.09 329 LEU A CA 1
ATOM 2552 C C . LEU A 1 329 ? -9.538 -8.563 -37.294 1.00 63.09 329 LEU A C 1
ATOM 2554 O O . LEU A 1 329 ? -10.205 -7.595 -37.652 1.00 63.09 329 LEU A O 1
ATOM 2558 N N . THR A 1 330 ? -10.010 -9.513 -36.484 1.00 66.50 330 THR A N 1
ATOM 2559 C CA . THR A 1 330 ? -11.385 -9.603 -35.970 1.00 66.50 330 THR A CA 1
ATOM 2560 C C . THR A 1 330 ? -11.379 -9.670 -34.445 1.00 66.50 330 THR A C 1
ATOM 2562 O O . THR A 1 330 ? -10.504 -10.301 -33.847 1.00 66.50 330 THR A O 1
ATOM 2565 N N . LEU A 1 331 ? -12.371 -9.037 -33.818 1.00 69.69 331 LEU A N 1
ATOM 2566 C CA . LEU A 1 331 ? -12.614 -9.135 -32.382 1.00 69.69 331 LEU A CA 1
ATOM 2567 C C . LEU A 1 331 ? -13.601 -10.265 -32.084 1.00 69.69 331 LEU A C 1
ATOM 2569 O O . LEU A 1 331 ? -14.666 -10.351 -32.697 1.00 69.69 331 LEU A O 1
ATOM 2573 N N . LEU A 1 332 ? -13.245 -11.126 -31.134 1.00 71.44 332 LEU A N 1
ATOM 2574 C CA . LEU A 1 332 ? -14.100 -12.199 -30.641 1.00 71.44 332 LEU A CA 1
ATOM 2575 C C . LEU A 1 332 ? -14.455 -11.982 -29.178 1.00 71.44 332 LEU A C 1
ATOM 2577 O O . LEU A 1 332 ? -13.611 -11.618 -28.357 1.00 71.44 332 LEU A O 1
ATOM 2581 N N . ASP A 1 333 ? -15.695 -12.301 -28.837 1.00 74.44 333 ASP A N 1
ATOM 2582 C CA . ASP A 1 333 ? -16.072 -12.518 -27.450 1.00 74.44 333 ASP A CA 1
ATOM 2583 C C . ASP A 1 333 ? -15.387 -13.800 -26.917 1.00 74.44 333 ASP A C 1
ATOM 2585 O O . ASP A 1 333 ? -15.515 -14.865 -27.533 1.00 74.44 333 ASP A O 1
ATOM 2589 N N . PRO A 1 334 ? -14.639 -13.737 -25.800 1.00 66.44 334 PRO A N 1
ATOM 2590 C CA . PRO A 1 334 ? -13.812 -14.850 -25.335 1.00 66.44 334 PRO A CA 1
ATOM 2591 C C . PRO A 1 334 ? -14.619 -16.007 -24.724 1.00 66.44 334 PRO A C 1
ATOM 2593 O O . PRO A 1 334 ? -14.101 -17.117 -24.597 1.00 66.44 334 PRO A O 1
ATOM 2596 N N . VAL A 1 335 ? -15.886 -15.791 -24.364 1.00 70.06 335 VAL A N 1
ATOM 2597 C CA . VAL A 1 335 ? -16.741 -16.824 -23.760 1.00 70.06 335 VAL A CA 1
ATOM 2598 C C . VAL A 1 335 ? -17.558 -17.541 -24.836 1.00 70.06 335 VAL A C 1
ATOM 2600 O O . VAL A 1 335 ? -17.561 -18.768 -24.928 1.00 70.06 335 VAL A O 1
ATOM 2603 N N . SER A 1 336 ? -18.239 -16.780 -25.685 1.00 70.94 336 SER A N 1
ATOM 2604 C CA . SER A 1 336 ? -19.125 -17.273 -26.739 1.00 70.94 336 SER A CA 1
ATOM 2605 C C . SER A 1 336 ? -18.393 -17.608 -28.044 1.00 70.94 336 SER A C 1
ATOM 2607 O O . SER A 1 336 ? -18.904 -18.396 -28.854 1.00 70.94 336 SER A O 1
ATOM 2609 N N . GLY A 1 337 ? -17.205 -17.037 -28.270 1.00 67.62 337 GLY A N 1
ATOM 2610 C CA . GLY A 1 337 ? -16.420 -17.195 -29.496 1.00 67.62 337 GLY A CA 1
ATOM 2611 C C . GLY A 1 337 ? -17.103 -16.627 -30.742 1.00 67.62 337 GLY A C 1
ATOM 2612 O O . GLY A 1 337 ? -16.779 -17.051 -31.849 1.00 67.62 337 GLY A O 1
ATOM 2613 N N . LYS A 1 338 ? -18.105 -15.754 -30.579 1.00 71.25 338 LYS A N 1
ATOM 2614 C CA . LYS A 1 338 ? -18.792 -15.093 -31.694 1.00 71.25 338 LYS A CA 1
ATOM 2615 C C . LYS A 1 338 ? -18.005 -13.853 -32.121 1.00 71.25 338 LYS A C 1
ATOM 2617 O O . LYS A 1 338 ? -17.538 -13.100 -31.269 1.00 71.25 338 LYS A O 1
ATOM 2622 N N . SER A 1 339 ? -17.872 -13.665 -33.432 1.00 65.38 339 SER A N 1
ATOM 2623 C CA . SER A 1 339 ? -17.416 -12.408 -34.025 1.00 65.38 339 SER A CA 1
ATOM 2624 C C . SER A 1 339 ? -18.562 -11.406 -34.021 1.00 65.38 339 SER A C 1
ATOM 2626 O O . SER A 1 339 ? -19.674 -11.756 -34.426 1.00 65.38 339 SER A O 1
ATOM 2628 N N . ASP A 1 340 ? -18.301 -10.173 -33.598 1.00 57.66 340 ASP A N 1
ATOM 2629 C CA . ASP A 1 340 ? -19.273 -9.100 -33.782 1.00 57.66 340 ASP A CA 1
ATOM 2630 C C . ASP A 1 340 ? -19.348 -8.723 -35.266 1.00 57.66 340 ASP A C 1
ATOM 2632 O O . ASP A 1 340 ? -18.335 -8.536 -35.935 1.00 57.66 340 ASP A O 1
ATOM 2636 N N . ASN A 1 341 ? -20.571 -8.612 -35.788 1.00 45.84 341 ASN A N 1
ATOM 2637 C CA . ASN A 1 341 ? -20.845 -8.132 -37.146 1.00 45.84 341 ASN A CA 1
ATOM 2638 C C . ASN A 1 341 ? -20.744 -6.592 -37.254 1.00 45.84 341 ASN A C 1
ATOM 2640 O O . ASN A 1 341 ? -21.204 -6.022 -38.247 1.00 45.84 341 ASN A O 1
ATOM 2644 N N . SER A 1 342 ? -20.204 -5.895 -36.243 1.00 47.34 342 SER A N 1
ATOM 2645 C CA . SER A 1 342 ? -19.905 -4.467 -36.367 1.00 47.34 342 SER A CA 1
ATOM 2646 C C . SER A 1 342 ? -18.736 -4.287 -37.336 1.00 47.34 342 SER A C 1
ATOM 2648 O O . SER A 1 342 ? -17.847 -5.126 -37.435 1.00 47.34 342 SER A O 1
ATOM 2650 N N . SER A 1 343 ? -18.766 -3.205 -38.104 1.00 43.72 343 SER A N 1
ATOM 2651 C CA . SER A 1 343 ? -17.854 -2.794 -39.186 1.00 43.72 343 SER A CA 1
ATOM 2652 C C . SER A 1 343 ? -16.377 -2.575 -38.789 1.00 43.72 343 SER A C 1
ATOM 2654 O O . SER A 1 343 ? -15.657 -1.805 -39.425 1.00 43.72 343 SER A O 1
ATOM 2656 N N . ASP A 1 344 ? -15.916 -3.245 -37.744 1.00 50.06 344 ASP A N 1
ATOM 2657 C CA . ASP A 1 344 ? -14.738 -2.938 -36.943 1.00 50.06 344 ASP A CA 1
ATOM 2658 C C . ASP A 1 344 ? -13.541 -3.750 -37.443 1.00 50.06 344 ASP A C 1
ATOM 2660 O O . ASP A 1 344 ? -12.937 -4.575 -36.760 1.00 50.06 344 ASP A O 1
ATOM 2664 N N . ILE A 1 345 ? -13.265 -3.546 -38.725 1.00 53.94 345 ILE A N 1
ATOM 2665 C CA . ILE A 1 345 ? -12.291 -4.277 -39.520 1.00 53.94 345 ILE A CA 1
ATOM 2666 C C . ILE A 1 345 ? -10.948 -3.542 -39.435 1.00 53.94 345 ILE A C 1
ATOM 2668 O O . ILE A 1 345 ? -10.801 -2.446 -39.981 1.00 53.94 345 ILE A O 1
ATOM 2672 N N . ILE A 1 346 ? -9.950 -4.139 -38.773 1.00 54.66 346 ILE A N 1
ATOM 2673 C CA . ILE A 1 346 ? -8.592 -3.576 -38.722 1.00 54.66 346 ILE A CA 1
ATOM 2674 C C . ILE A 1 346 ? -7.774 -4.164 -39.885 1.00 54.66 346 ILE A C 1
ATOM 2676 O O . ILE A 1 346 ? -7.621 -5.393 -39.959 1.00 54.66 346 ILE A O 1
ATOM 2680 N N . PRO A 1 347 ? -7.247 -3.333 -40.807 1.00 51.53 347 PRO A N 1
ATOM 2681 C CA . PRO A 1 347 ? -6.472 -3.830 -41.930 1.00 51.53 347 PRO A CA 1
ATOM 2682 C C . PRO A 1 347 ? -5.226 -4.573 -41.447 1.00 51.53 347 PRO A C 1
ATOM 2684 O O . PRO A 1 347 ? -4.641 -4.271 -40.406 1.00 51.53 347 PRO A O 1
ATOM 2687 N N . GLN A 1 348 ? -4.851 -5.601 -42.197 1.00 45.78 348 GLN A N 1
ATOM 2688 C CA . GLN A 1 348 ? -3.805 -6.522 -41.796 1.00 45.78 348 GLN A CA 1
ATOM 2689 C C . GLN A 1 348 ? -2.420 -5.866 -41.825 1.00 45.78 348 GLN A C 1
ATOM 2691 O O . GLN A 1 348 ? -1.862 -5.632 -42.893 1.00 45.78 348 GLN A O 1
ATOM 2696 N N . TYR A 1 349 ? -1.826 -5.698 -40.644 1.00 47.75 349 TYR A N 1
ATOM 2697 C CA . TYR A 1 349 ? -0.401 -5.418 -40.490 1.00 47.75 349 TYR A CA 1
ATOM 2698 C C . TYR A 1 349 ? 0.214 -6.442 -39.540 1.00 47.75 349 TYR A C 1
ATOM 2700 O O . TYR A 1 349 ? -0.313 -6.712 -38.460 1.00 47.75 349 TYR A O 1
ATOM 2708 N N . ASN A 1 350 ? 1.321 -7.056 -39.960 1.00 37.34 350 ASN A N 1
ATOM 2709 C CA . ASN A 1 350 ? 2.149 -7.833 -39.047 1.00 37.34 350 ASN A CA 1
ATOM 2710 C C . ASN A 1 350 ? 2.790 -6.811 -38.093 1.00 37.34 350 ASN A C 1
ATOM 2712 O O . ASN A 1 350 ? 3.523 -5.945 -38.563 1.00 37.34 350 ASN A O 1
ATOM 2716 N N . ASN A 1 351 ? 2.487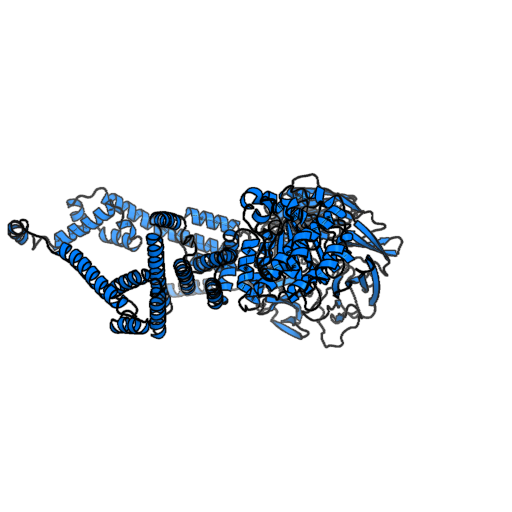 -6.905 -36.793 1.00 40.12 351 ASN A N 1
ATOM 2717 C CA . ASN A 1 351 ? 2.884 -5.975 -35.720 1.00 40.12 351 ASN A CA 1
ATOM 2718 C C . ASN A 1 351 ? 1.972 -4.743 -35.575 1.00 40.12 351 ASN A C 1
ATOM 2720 O O . ASN A 1 351 ? 2.402 -3.620 -35.819 1.00 40.12 351 ASN A O 1
ATOM 2724 N N . ILE A 1 352 ? 0.724 -4.946 -35.135 1.00 43.12 352 ILE A N 1
ATOM 2725 C CA . ILE A 1 352 ? -0.109 -3.850 -34.614 1.00 43.12 352 ILE A CA 1
ATOM 2726 C C . ILE A 1 352 ? 0.291 -3.618 -33.157 1.00 43.12 352 ILE A C 1
ATOM 2728 O O . ILE A 1 352 ? 0.020 -4.484 -32.321 1.00 43.12 352 ILE A O 1
ATOM 2732 N N . PRO A 1 353 ? 0.948 -2.501 -32.823 1.00 41.84 353 PRO A N 1
ATOM 2733 C CA . PRO A 1 353 ? 1.252 -2.196 -31.441 1.00 41.84 353 PRO A CA 1
ATOM 2734 C C . PRO A 1 353 ? -0.031 -1.723 -30.750 1.00 41.84 353 PRO A C 1
ATOM 2736 O O . PRO A 1 353 ? -0.847 -0.994 -31.327 1.00 41.84 353 PRO A O 1
ATOM 2739 N N . VAL A 1 354 ? -0.212 -2.154 -29.505 1.00 42.22 354 VAL A N 1
ATOM 2740 C CA . VAL A 1 354 ? -1.249 -1.604 -28.631 1.00 42.22 354 VAL A CA 1
ATOM 2741 C C . VAL A 1 354 ? -0.629 -0.400 -27.936 1.00 42.22 354 VAL A C 1
ATOM 2743 O O . VAL A 1 354 ? 0.407 -0.514 -27.276 1.00 42.22 354 VAL A O 1
ATOM 2746 N N . TYR A 1 355 ? -1.240 0.759 -28.128 1.00 46.00 355 TYR A N 1
ATOM 2747 C CA . TYR A 1 355 ? -0.826 2.015 -27.524 1.00 46.00 355 TYR A CA 1
ATOM 2748 C C . TYR A 1 355 ? -1.810 2.378 -26.436 1.00 46.00 355 TYR A C 1
ATOM 2750 O O . TYR A 1 355 ? -3.000 2.117 -26.565 1.00 46.00 355 TYR A O 1
ATOM 2758 N N . PHE A 1 356 ? -1.338 3.046 -25.398 1.00 41.59 356 PHE A N 1
ATOM 2759 C CA . PHE A 1 356 ? -2.235 3.697 -24.459 1.00 41.59 356 PHE A CA 1
ATOM 2760 C C . PHE A 1 356 ? -2.070 5.201 -24.595 1.00 41.59 356 PHE A C 1
ATOM 2762 O O . PHE A 1 356 ? -0.952 5.722 -24.656 1.00 41.59 356 PHE A O 1
ATOM 2769 N N . ARG A 1 357 ? -3.196 5.903 -24.705 1.00 40.81 357 ARG A N 1
ATOM 2770 C CA . ARG A 1 357 ? -3.220 7.363 -24.718 1.00 40.81 357 ARG A CA 1
ATOM 2771 C C . ARG A 1 357 ? -3.828 7.826 -23.410 1.00 40.81 357 ARG A C 1
ATOM 2773 O O . ARG A 1 357 ? -4.922 7.373 -23.070 1.00 40.81 357 ARG A O 1
ATOM 2780 N N . SER A 1 358 ? -3.139 8.728 -22.711 1.00 39.41 358 SER A N 1
ATOM 2781 C CA . SER A 1 358 ? -3.796 9.478 -21.652 1.00 39.41 358 SER A CA 1
ATOM 2782 C C . SER A 1 358 ? -4.830 10.392 -22.302 1.00 39.41 358 SER A C 1
ATOM 2784 O O . SER A 1 358 ? -4.521 11.252 -23.132 1.00 39.41 358 SER A O 1
ATOM 2786 N N . ASP A 1 359 ? -6.093 10.153 -21.991 1.00 42.78 359 ASP A N 1
ATOM 2787 C CA . ASP A 1 359 ? -7.130 11.141 -22.244 1.00 42.78 359 ASP A CA 1
ATOM 2788 C C . ASP A 1 359 ? -6.917 12.360 -21.319 1.00 42.78 359 ASP A C 1
ATOM 2790 O O . ASP A 1 359 ? -5.999 12.416 -20.491 1.00 42.78 359 ASP A O 1
ATOM 2794 N N . ASN A 1 360 ? -7.746 13.396 -21.472 1.00 38.06 360 ASN A N 1
ATOM 2795 C CA . ASN A 1 360 ? -7.615 14.637 -20.696 1.00 38.06 360 ASN A CA 1
ATOM 2796 C C . ASN A 1 360 ? -7.723 14.424 -19.167 1.00 38.06 360 ASN A C 1
ATOM 2798 O O . ASN A 1 360 ? -7.390 15.336 -18.406 1.00 38.06 360 ASN A O 1
ATOM 2802 N N . GLU A 1 361 ? -8.152 13.238 -18.724 1.00 35.53 361 GLU A N 1
ATOM 2803 C CA . GLU A 1 361 ? -8.288 12.831 -17.323 1.00 35.53 361 GLU A CA 1
ATOM 2804 C C . GLU A 1 361 ? -7.175 11.886 -16.835 1.00 35.53 361 GLU A C 1
ATOM 2806 O O . GLU A 1 361 ? -7.160 11.531 -15.659 1.00 35.53 361 GLU A O 1
ATOM 2811 N N . GLN A 1 362 ? -6.193 11.560 -17.684 1.00 36.16 362 GLN A N 1
ATOM 2812 C CA . GLN A 1 362 ? -5.109 10.610 -17.401 1.00 36.16 362 GLN A CA 1
ATOM 2813 C C . GLN A 1 362 ? -5.551 9.149 -17.226 1.00 36.16 362 GLN A C 1
ATOM 2815 O O . GLN A 1 362 ? -4.754 8.341 -16.746 1.00 36.16 362 GLN A O 1
ATOM 2820 N N . SER A 1 363 ? -6.760 8.775 -17.656 1.00 34.88 363 SER A N 1
ATOM 2821 C CA . SER A 1 363 ? -7.073 7.366 -17.887 1.00 34.88 363 SER A CA 1
ATOM 2822 C C . SER A 1 363 ? -6.356 6.881 -19.145 1.00 34.88 363 SER A C 1
ATOM 2824 O O . SER A 1 363 ? -6.297 7.554 -20.176 1.00 34.88 363 SER A O 1
ATOM 2826 N N . LEU A 1 364 ? -5.759 5.694 -19.049 1.00 37.22 364 LEU A N 1
ATOM 2827 C CA . LEU A 1 364 ? -5.139 5.033 -20.188 1.00 37.22 364 LEU A CA 1
ATOM 2828 C C . LEU A 1 364 ? -6.247 4.378 -21.015 1.00 37.22 364 LEU A C 1
ATOM 2830 O O . LEU A 1 364 ? -6.827 3.375 -20.607 1.00 37.22 364 LEU A O 1
ATOM 2834 N N . SER A 1 365 ? -6.542 4.947 -22.181 1.00 42.19 365 SER A N 1
ATOM 2835 C CA . SER A 1 365 ? -7.392 4.297 -23.182 1.00 42.19 365 SER A CA 1
ATOM 2836 C C . SER A 1 365 ? -6.519 3.459 -24.114 1.00 42.19 365 SER A C 1
ATOM 2838 O O . SER A 1 365 ? -5.550 3.967 -24.690 1.00 42.19 365 SER A O 1
ATOM 2840 N N . SER A 1 366 ? -6.825 2.163 -24.241 1.00 43.03 366 SER A N 1
ATOM 2841 C CA . SER A 1 366 ? -6.150 1.288 -25.201 1.00 43.03 366 SER A CA 1
ATOM 2842 C C . SER A 1 366 ? -6.553 1.681 -26.619 1.00 43.03 366 SER A C 1
ATOM 2844 O O . SER A 1 366 ? -7.725 1.604 -26.979 1.00 43.03 366 SER A O 1
ATOM 2846 N N . ASN A 1 367 ? -5.574 2.064 -27.423 1.00 50.53 367 ASN A N 1
ATOM 2847 C CA . ASN A 1 367 ? -5.701 2.420 -28.823 1.00 50.53 367 ASN A CA 1
ATOM 2848 C C . ASN A 1 367 ? -4.868 1.452 -29.665 1.00 50.53 367 ASN A C 1
ATOM 2850 O O . ASN A 1 367 ? -3.661 1.315 -29.465 1.00 50.53 367 ASN A O 1
ATOM 2854 N N . LEU A 1 368 ? -5.480 0.797 -30.648 1.00 52.97 368 LEU A N 1
ATOM 2855 C CA . LEU A 1 368 ? -4.724 0.020 -31.639 1.00 52.97 368 LEU A CA 1
ATOM 2856 C C . LEU A 1 368 ? -4.258 0.979 -32.721 1.00 52.97 368 LEU A C 1
ATOM 2858 O O . LEU A 1 368 ? -5.100 1.551 -33.406 1.00 52.97 368 LEU A O 1
ATOM 2862 N N . ILE A 1 369 ? -2.953 1.169 -32.897 1.00 52.81 369 ILE A N 1
ATOM 2863 C CA . ILE A 1 369 ? -2.457 2.042 -33.967 1.00 52.81 369 ILE A CA 1
ATOM 2864 C C . ILE A 1 369 ? -1.897 1.190 -35.087 1.00 52.81 369 ILE A C 1
ATOM 2866 O O . ILE A 1 369 ? -1.158 0.236 -34.871 1.00 52.81 369 ILE A O 1
ATOM 2870 N N . PHE A 1 370 ? -2.247 1.554 -36.306 1.00 51.91 370 PHE A N 1
ATOM 2871 C CA . PHE A 1 370 ? -1.811 0.880 -37.510 1.00 51.91 370 PHE A CA 1
ATOM 2872 C C . PHE A 1 370 ? -1.596 1.906 -38.618 1.00 51.91 370 PHE A C 1
ATOM 2874 O O . PHE A 1 370 ? -2.207 2.977 -38.657 1.00 51.91 370 PHE A O 1
ATOM 2881 N N . ILE A 1 371 ? -0.693 1.587 -39.531 1.00 50.16 371 ILE A N 1
ATOM 2882 C CA . ILE A 1 371 ? -0.441 2.409 -40.713 1.00 50.16 371 ILE A CA 1
ATOM 2883 C C . ILE A 1 371 ? -1.422 1.972 -41.779 1.00 50.16 371 ILE A C 1
ATOM 2885 O O . ILE A 1 371 ? -1.626 0.790 -41.927 1.00 50.16 371 ILE A O 1
ATOM 2889 N N . GLU A 1 372 ? -2.036 2.877 -42.527 1.00 49.69 372 GLU A N 1
ATOM 2890 C CA . GLU A 1 372 ? -2.826 2.520 -43.704 1.00 49.69 372 GLU A CA 1
ATOM 2891 C C . GLU A 1 372 ? -2.560 3.524 -44.820 1.00 49.69 372 GLU A C 1
ATOM 2893 O O . GLU A 1 372 ? -2.811 4.725 -44.674 1.00 49.69 372 GLU A O 1
ATOM 2898 N N . GLY A 1 373 ? -2.005 3.036 -45.931 1.00 59.47 373 GLY A N 1
ATOM 2899 C CA . GLY A 1 373 ? -1.461 3.896 -46.979 1.00 59.47 373 GLY A CA 1
ATOM 2900 C C . GLY A 1 373 ? -0.375 4.827 -46.426 1.00 59.47 373 GLY A C 1
ATOM 2901 O O . GLY A 1 373 ? 0.519 4.391 -45.708 1.00 59.47 373 GLY A O 1
ATOM 2902 N N . ALA A 1 374 ? -0.468 6.124 -46.732 1.00 51.41 374 ALA A N 1
ATOM 2903 C CA . ALA A 1 374 ? 0.451 7.153 -46.235 1.00 51.41 374 ALA A CA 1
ATOM 2904 C C . ALA A 1 374 ? -0.027 7.819 -44.927 1.00 51.41 374 ALA A C 1
ATOM 2906 O O . ALA A 1 374 ? 0.312 8.976 -44.671 1.00 51.41 374 ALA A O 1
ATOM 2907 N N . ALA A 1 375 ? -0.840 7.141 -44.109 1.00 46.97 375 ALA A N 1
ATOM 2908 C CA . ALA A 1 375 ? -1.356 7.679 -42.850 1.00 46.97 375 ALA A CA 1
ATOM 2909 C C . ALA A 1 375 ? -1.223 6.708 -41.669 1.00 46.97 375 ALA A C 1
ATOM 2911 O O . ALA A 1 375 ? -1.453 5.514 -41.806 1.00 46.97 375 ALA A O 1
ATOM 2912 N N . LEU A 1 376 ? -0.923 7.251 -40.493 1.00 54.31 376 LEU A N 1
ATOM 2913 C CA . LEU A 1 376 ? -1.029 6.590 -39.199 1.00 54.31 376 LEU A CA 1
ATOM 2914 C C . LEU A 1 376 ? -2.469 6.730 -38.681 1.00 54.31 376 LEU A C 1
ATOM 2916 O O . LEU A 1 376 ? -2.998 7.844 -38.623 1.00 54.31 376 LEU A O 1
ATOM 2920 N N . ASN A 1 377 ? -3.102 5.625 -38.296 1.00 57.66 377 ASN A N 1
ATOM 2921 C CA . ASN A 1 377 ? -4.476 5.573 -37.793 1.00 57.66 377 ASN A CA 1
ATOM 2922 C C . ASN A 1 377 ? -4.522 4.879 -36.427 1.00 57.66 377 ASN A C 1
ATOM 2924 O O . ASN A 1 377 ? -3.721 3.992 -36.172 1.00 57.66 377 ASN A O 1
ATOM 2928 N N . ALA A 1 378 ? -5.470 5.258 -35.574 1.00 61.47 378 ALA A N 1
ATOM 2929 C CA . ALA A 1 378 ? -5.800 4.609 -34.311 1.00 61.47 378 ALA A CA 1
ATOM 2930 C C . ALA A 1 378 ? -7.206 4.008 -34.357 1.00 61.47 378 ALA A C 1
ATOM 2932 O O . ALA A 1 378 ? -8.075 4.502 -35.075 1.00 61.47 378 ALA A O 1
ATOM 2933 N N . TYR A 1 379 ? -7.434 2.978 -33.555 1.00 58.25 379 TYR A N 1
ATOM 2934 C CA . TYR A 1 379 ? -8.741 2.419 -33.255 1.00 58.25 379 TYR A CA 1
ATOM 2935 C C . TYR A 1 379 ? -9.096 2.743 -31.803 1.00 58.25 379 TYR A C 1
ATOM 2937 O O . TYR A 1 379 ? -8.428 2.244 -30.898 1.00 58.25 379 TYR A O 1
ATOM 2945 N N . GLU A 1 380 ? -10.113 3.580 -31.597 1.00 59.25 380 GLU A N 1
ATOM 2946 C CA . GLU A 1 380 ? -10.540 4.090 -30.289 1.00 59.25 380 GLU A CA 1
ATOM 2947 C C . GLU A 1 380 ? -12.066 3.954 -30.160 1.00 59.25 380 GLU A C 1
ATOM 2949 O O . GLU A 1 380 ? -12.807 4.446 -31.015 1.00 59.25 380 GLU A O 1
ATOM 2954 N N . ASN A 1 381 ? -12.556 3.292 -29.103 1.00 55.56 381 ASN A N 1
ATOM 2955 C CA . ASN A 1 381 ? -13.989 3.146 -28.797 1.00 55.56 381 ASN A CA 1
ATOM 2956 C C . ASN A 1 381 ? -14.842 2.621 -29.973 1.00 55.56 381 ASN A C 1
ATOM 2958 O O . ASN A 1 381 ? -15.938 3.128 -30.239 1.00 55.56 381 ASN A O 1
ATOM 2962 N N . GLY A 1 382 ? -14.338 1.628 -30.711 1.00 51.38 382 GLY A N 1
ATOM 2963 C CA . GLY A 1 382 ? -15.039 1.078 -31.877 1.00 51.38 382 GLY A CA 1
ATOM 2964 C C . GLY A 1 382 ? -15.025 1.983 -33.116 1.00 51.38 382 GLY A C 1
ATOM 2965 O O . GLY A 1 382 ? -15.864 1.823 -33.997 1.00 51.38 382 GLY A O 1
ATOM 2966 N N . LYS A 1 383 ? -14.130 2.979 -33.193 1.00 56.09 383 LYS A N 1
ATOM 2967 C CA . LYS A 1 383 ? -14.008 3.869 -34.357 1.00 56.09 383 LYS A CA 1
ATOM 2968 C C . LYS A 1 383 ? -12.555 4.071 -34.771 1.00 56.09 383 LYS A C 1
ATOM 2970 O O . LYS A 1 383 ? -11.669 4.288 -33.949 1.00 56.09 383 LYS A O 1
ATOM 2975 N N . LYS A 1 384 ? -12.323 4.077 -36.085 1.00 65.50 384 LYS A N 1
ATOM 2976 C CA . LYS A 1 384 ? -11.036 4.439 -36.690 1.00 65.50 384 LYS A CA 1
ATOM 2977 C C . LYS A 1 384 ? -10.849 5.961 -36.699 1.00 65.50 384 LYS A C 1
ATOM 2979 O O . LYS A 1 384 ? -11.714 6.692 -37.178 1.00 65.50 384 LYS A O 1
ATOM 2984 N N . ILE A 1 385 ? -9.692 6.430 -36.239 1.00 65.25 385 ILE A N 1
ATOM 2985 C CA . ILE A 1 385 ? -9.292 7.841 -36.176 1.00 65.25 385 ILE A CA 1
ATOM 2986 C C . ILE A 1 385 ? -7.950 8.010 -36.892 1.00 65.25 385 ILE A C 1
ATOM 2988 O O . ILE A 1 385 ? -7.009 7.265 -36.645 1.00 65.25 385 ILE A O 1
ATOM 2992 N N . LYS A 1 386 ? -7.818 9.006 -37.770 1.00 65.25 386 LYS A N 1
ATOM 2993 C CA . LYS A 1 386 ? -6.538 9.326 -38.422 1.00 65.25 386 LYS A CA 1
ATOM 2994 C C . LYS A 1 386 ? -5.677 10.181 -37.486 1.00 65.25 386 LYS A C 1
ATOM 2996 O O . LYS A 1 386 ? -6.115 11.255 -37.084 1.00 65.25 386 LYS A O 1
ATOM 3001 N N . LEU A 1 387 ? -4.466 9.728 -37.162 1.00 56.09 387 LEU A N 1
ATOM 3002 C CA . LEU A 1 387 ? -3.555 10.414 -36.239 1.00 56.09 387 LEU A CA 1
ATOM 3003 C C . LEU A 1 387 ? -2.608 11.387 -36.947 1.00 56.09 387 LEU A C 1
ATOM 3005 O O . LEU A 1 387 ? -2.441 12.515 -36.495 1.00 56.09 387 LEU A O 1
ATOM 3009 N N . ALA A 1 388 ? -1.979 10.950 -38.038 1.00 50.50 388 ALA A N 1
ATOM 3010 C CA . ALA A 1 388 ? -0.990 11.737 -38.778 1.00 50.50 388 ALA A CA 1
ATOM 3011 C C . ALA A 1 388 ? -0.776 11.164 -40.193 1.00 50.50 388 ALA A C 1
ATOM 3013 O O . ALA A 1 388 ? -1.113 10.007 -40.444 1.00 50.50 388 ALA A O 1
ATOM 3014 N N . PRO A 1 389 ? -0.227 11.927 -41.152 1.00 49.09 389 PRO A N 1
ATOM 3015 C CA . PRO A 1 389 ? 0.418 11.347 -42.330 1.00 49.09 389 PRO A CA 1
ATOM 3016 C C . PRO A 1 389 ? 1.734 10.641 -41.935 1.00 49.09 389 PRO A C 1
ATOM 3018 O O . PRO A 1 389 ? 2.355 11.028 -40.953 1.00 49.09 389 PRO A O 1
ATOM 3021 N N . VAL A 1 390 ? 2.180 9.634 -42.696 1.00 43.47 390 VAL A N 1
ATOM 3022 C CA . VAL A 1 390 ? 3.393 8.819 -42.417 1.00 43.47 390 VAL A CA 1
ATOM 3023 C C . VAL A 1 390 ? 4.670 9.668 -42.321 1.00 43.47 390 VAL A C 1
ATOM 3025 O O . VAL A 1 390 ? 5.601 9.302 -41.619 1.00 43.47 390 VAL A O 1
ATOM 3028 N N . SER A 1 391 ? 4.696 10.835 -42.970 1.00 41.56 391 SER A N 1
ATOM 3029 C CA . SER A 1 391 ? 5.795 11.808 -42.909 1.00 41.56 391 SER A CA 1
ATOM 3030 C C . SER A 1 391 ? 5.517 13.020 -42.001 1.00 41.56 391 SER A C 1
ATOM 3032 O O . SER A 1 391 ? 6.255 14.002 -42.054 1.00 41.56 391 SER A O 1
ATOM 3034 N N . GLY A 1 392 ? 4.414 13.017 -41.246 1.00 38.75 392 GLY A N 1
ATOM 3035 C CA . GLY A 1 392 ? 4.024 14.104 -40.343 1.00 38.75 392 GLY A CA 1
ATOM 3036 C C . GLY A 1 392 ? 4.511 13.893 -38.912 1.00 38.75 392 GLY A C 1
ATOM 3037 O O . GLY A 1 392 ? 4.870 12.783 -38.526 1.00 38.75 392 GLY A O 1
ATOM 3038 N N . GLU A 1 393 ? 4.491 14.955 -38.100 1.00 34.22 393 GLU A N 1
ATOM 3039 C CA . GLU A 1 393 ? 4.720 14.811 -36.661 1.00 34.22 393 GLU A CA 1
ATOM 3040 C C . GLU A 1 393 ? 3.636 13.921 -36.050 1.00 34.22 393 GLU A C 1
ATOM 3042 O O . GLU A 1 393 ? 2.440 14.216 -36.101 1.00 34.22 393 GLU A O 1
ATOM 3047 N N . ILE A 1 394 ? 4.080 12.814 -35.468 1.00 39.94 394 ILE A N 1
ATOM 3048 C CA . ILE A 1 394 ? 3.242 11.921 -34.685 1.00 39.94 394 ILE A CA 1
ATOM 3049 C C . ILE A 1 394 ? 2.774 12.693 -33.435 1.00 39.94 394 ILE A C 1
ATOM 3051 O O . ILE A 1 394 ? 3.608 13.308 -32.760 1.00 39.94 394 ILE A O 1
ATOM 3055 N N . PRO A 1 395 ? 1.473 12.680 -33.082 1.00 38.47 395 PRO A N 1
ATOM 3056 C CA . PRO A 1 395 ? 1.017 13.267 -31.825 1.00 38.47 395 PRO A CA 1
ATOM 3057 C C . PRO A 1 395 ? 1.750 12.621 -30.639 1.00 38.47 395 PRO A C 1
ATOM 3059 O O . PRO A 1 395 ? 2.057 11.434 -30.673 1.00 38.47 395 PRO A O 1
ATOM 3062 N N . LYS A 1 396 ? 2.041 13.384 -29.575 1.00 37.31 396 LYS A N 1
ATOM 3063 C CA . LYS A 1 396 ? 2.654 12.827 -28.354 1.00 37.31 396 LYS A CA 1
ATOM 3064 C C . LYS A 1 396 ? 1.796 11.668 -27.832 1.00 37.31 396 LYS A C 1
ATOM 3066 O O . LYS A 1 396 ? 0.662 11.902 -27.421 1.00 37.31 396 LYS A O 1
ATOM 3071 N N . LEU A 1 397 ? 2.343 10.456 -27.864 1.00 38.00 397 LEU A N 1
ATOM 3072 C CA . LEU A 1 397 ? 1.746 9.261 -27.273 1.00 38.00 397 LEU A CA 1
ATOM 3073 C C . LEU A 1 397 ? 2.506 8.885 -26.005 1.00 38.00 397 LEU A C 1
ATOM 3075 O O . LEU A 1 397 ? 3.716 9.117 -25.917 1.00 38.00 397 LEU A O 1
ATOM 3079 N N . ASP A 1 398 ? 1.782 8.327 -25.039 1.00 33.81 398 ASP A N 1
ATOM 3080 C CA . ASP A 1 398 ? 2.302 8.103 -23.696 1.00 33.81 398 ASP A CA 1
ATOM 3081 C C . ASP A 1 398 ? 2.986 6.726 -23.560 1.00 33.81 398 ASP A C 1
ATOM 3083 O O . ASP A 1 398 ? 4.104 6.710 -23.071 1.00 33.81 398 ASP A O 1
ATOM 3087 N N . GLU A 1 399 ? 2.453 5.605 -24.084 1.00 35.19 399 GLU A N 1
ATOM 3088 C CA . GLU A 1 399 ? 3.106 4.272 -23.974 1.00 35.19 399 GLU A CA 1
ATOM 3089 C C . GLU A 1 399 ? 2.954 3.340 -25.202 1.00 35.19 399 GLU A C 1
ATOM 3091 O O . GLU A 1 399 ? 1.994 3.464 -25.966 1.00 35.19 399 GLU A O 1
ATOM 3096 N N . ILE A 1 400 ? 3.882 2.374 -25.375 1.00 33.78 400 ILE A N 1
ATOM 3097 C CA . ILE A 1 400 ? 3.904 1.365 -26.464 1.00 33.78 400 ILE A CA 1
ATOM 3098 C C . ILE A 1 400 ? 4.157 -0.042 -25.911 1.00 33.78 400 ILE A C 1
ATOM 3100 O O . ILE A 1 400 ? 5.178 -0.266 -25.261 1.00 33.78 400 ILE A O 1
ATOM 3104 N N . TYR A 1 401 ? 3.316 -1.012 -26.286 1.00 33.31 401 TYR A N 1
ATOM 3105 C CA . TYR A 1 401 ? 3.588 -2.443 -26.105 1.00 33.31 401 TYR A CA 1
ATOM 3106 C C . TYR A 1 401 ? 3.712 -3.131 -27.472 1.00 33.31 401 TYR A C 1
ATOM 3108 O O . TYR A 1 401 ? 2.787 -3.103 -28.286 1.00 33.31 401 TYR A O 1
ATOM 3116 N N . LEU A 1 402 ? 4.870 -3.747 -27.738 1.00 29.97 402 LEU A N 1
ATOM 3117 C CA . LEU A 1 402 ? 5.107 -4.564 -28.933 1.00 29.97 402 LEU A CA 1
ATOM 3118 C C . LEU A 1 402 ? 4.902 -6.042 -28.591 1.00 29.97 402 LEU A C 1
ATOM 3120 O O . LEU A 1 402 ? 5.641 -6.598 -27.781 1.00 29.97 402 LEU A O 1
ATOM 3124 N N . PHE A 1 403 ? 3.942 -6.687 -29.250 1.00 30.75 403 PHE A N 1
ATOM 3125 C CA . PHE A 1 403 ? 3.835 -8.145 -29.289 1.00 30.75 403 PHE A CA 1
ATOM 3126 C C . PHE A 1 403 ? 4.434 -8.642 -30.613 1.00 30.75 403 PHE A C 1
ATOM 3128 O O . PHE A 1 403 ? 3.916 -8.270 -31.669 1.00 30.75 403 PHE A O 1
ATOM 3135 N N . PRO A 1 404 ? 5.509 -9.450 -30.616 1.00 28.50 404 PRO A N 1
ATOM 3136 C CA . PRO A 1 404 ? 5.957 -10.098 -31.842 1.00 28.50 404 PRO A CA 1
ATOM 3137 C C . PRO A 1 404 ? 5.007 -11.253 -32.193 1.00 28.50 404 PRO A C 1
ATOM 3139 O O . PRO A 1 404 ? 4.610 -12.005 -31.311 1.00 28.50 404 PRO A O 1
ATOM 3142 N N . LEU A 1 405 ? 4.667 -11.415 -33.475 1.00 29.72 405 LEU A N 1
ATOM 3143 C CA . LEU A 1 405 ? 4.086 -12.646 -34.030 1.00 29.72 405 LEU A CA 1
ATOM 3144 C C . LEU A 1 405 ? 5.130 -13.276 -34.961 1.00 29.72 405 LEU A C 1
ATOM 3146 O O . LEU A 1 405 ? 5.657 -12.610 -35.851 1.00 29.72 405 LEU A O 1
ATOM 3150 N N . SER A 1 406 ? 5.456 -14.547 -34.745 1.00 27.77 406 SER A N 1
ATOM 3151 C CA . SER A 1 406 ? 6.460 -15.290 -35.510 1.00 27.77 406 SER A CA 1
ATOM 3152 C C . SER A 1 406 ? 5.791 -16.017 -36.677 1.00 27.77 406 SER A C 1
ATOM 3154 O O . SER A 1 406 ? 4.753 -16.656 -36.519 1.00 27.77 406 SER A O 1
ATOM 3156 N N . LYS A 1 407 ? 6.410 -15.982 -37.863 1.00 27.56 407 LYS A N 1
ATOM 3157 C CA . LYS A 1 407 ? 6.076 -16.904 -38.954 1.00 27.56 407 LYS A CA 1
ATOM 3158 C C . LYS A 1 407 ? 7.362 -17.506 -39.508 1.00 27.56 407 LYS A C 1
ATOM 3160 O O . LYS A 1 407 ? 8.119 -16.822 -40.186 1.00 27.56 407 LYS A O 1
ATOM 3165 N N . ASP A 1 408 ? 7.587 -18.788 -39.239 1.00 29.56 408 ASP A N 1
ATOM 3166 C CA . ASP A 1 408 ? 8.716 -19.512 -39.825 1.00 29.56 408 ASP A CA 1
ATOM 3167 C C . ASP A 1 408 ? 8.439 -19.836 -41.300 1.00 29.56 408 ASP A C 1
ATOM 3169 O O . ASP A 1 408 ? 7.353 -20.303 -41.659 1.00 29.56 408 ASP A O 1
ATOM 3173 N N . LYS A 1 409 ? 9.475 -19.680 -42.128 1.00 34.69 409 LYS A N 1
ATOM 3174 C CA . LYS A 1 409 ? 10.190 -20.858 -42.651 1.00 34.69 409 LYS A CA 1
ATOM 3175 C C . LYS A 1 409 ? 11.646 -20.595 -43.054 1.00 34.69 409 LYS A C 1
ATOM 3177 O O . LYS A 1 409 ? 12.354 -21.574 -43.146 1.00 34.69 409 LYS A O 1
ATOM 3182 N N . ASP A 1 410 ? 12.087 -19.339 -43.147 1.00 36.38 410 ASP A N 1
ATOM 3183 C CA . ASP A 1 410 ? 13.502 -18.892 -43.108 1.00 36.38 410 ASP A CA 1
ATOM 3184 C C . ASP A 1 410 ? 13.558 -17.390 -42.723 1.00 36.38 410 ASP A C 1
ATOM 3186 O O . ASP A 1 410 ? 14.235 -16.578 -43.341 1.00 36.38 410 ASP A O 1
ATOM 3190 N N . GLY A 1 411 ? 12.747 -16.973 -41.742 1.00 29.09 411 GLY A N 1
ATOM 3191 C CA . GLY A 1 411 ? 12.512 -15.558 -41.427 1.00 29.09 411 GLY A CA 1
ATOM 3192 C C . GLY A 1 411 ? 12.525 -15.295 -39.929 1.00 29.09 411 GLY A C 1
ATOM 3193 O O . GLY A 1 411 ? 11.495 -15.407 -39.264 1.00 29.09 411 GLY A O 1
ATOM 3194 N N . GLU A 1 412 ? 13.699 -14.947 -39.407 1.00 24.98 412 GLU A N 1
ATOM 3195 C CA . GLU A 1 412 ? 13.853 -14.338 -38.089 1.00 24.98 412 GLU A CA 1
ATOM 3196 C C . GLU A 1 412 ? 13.167 -12.958 -38.100 1.00 24.98 412 GLU A C 1
ATOM 3198 O O . GLU A 1 412 ? 13.523 -12.084 -38.884 1.00 24.98 412 GLU A O 1
ATOM 3203 N N . PHE A 1 413 ? 12.176 -12.738 -37.231 1.00 27.02 413 PHE A N 1
ATOM 3204 C CA . PHE A 1 413 ? 11.723 -11.383 -36.905 1.00 27.02 413 PHE A CA 1
ATOM 3205 C C . PHE A 1 413 ? 12.475 -10.909 -35.666 1.00 27.02 413 PHE A C 1
ATOM 3207 O O . PHE A 1 413 ? 11.983 -10.988 -34.541 1.00 27.02 413 PHE A O 1
ATOM 3214 N N . ALA A 1 414 ? 13.677 -10.393 -35.888 1.00 25.83 414 ALA A N 1
ATOM 3215 C CA . ALA A 1 414 ? 14.161 -9.269 -35.112 1.00 25.83 414 ALA A CA 1
ATOM 3216 C C . ALA A 1 414 ? 13.829 -7.997 -35.906 1.00 25.83 414 ALA A C 1
ATOM 3218 O O . ALA A 1 414 ? 13.750 -8.017 -37.133 1.00 25.83 414 ALA A O 1
ATOM 3219 N N . LEU A 1 415 ? 13.712 -6.853 -35.241 1.00 31.16 415 LEU A N 1
ATOM 3220 C CA . LEU A 1 415 ? 14.007 -5.569 -35.886 1.00 31.16 415 LEU A CA 1
ATOM 3221 C C . LEU A 1 415 ? 15.518 -5.499 -36.211 1.00 31.16 415 LEU A C 1
ATOM 3223 O O . LEU A 1 415 ? 16.185 -4.594 -35.7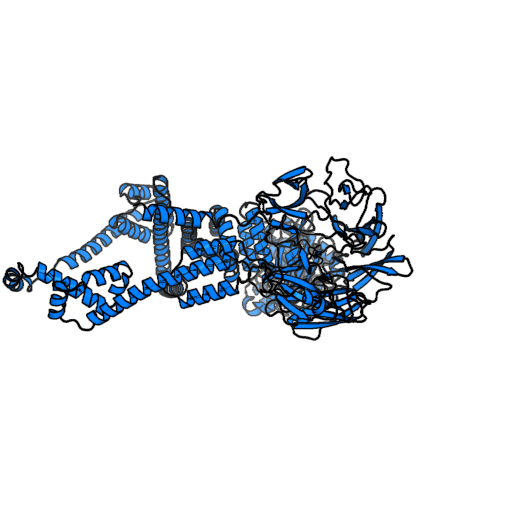40 1.00 31.16 415 LEU A O 1
ATOM 3227 N N . ILE A 1 416 ? 16.074 -6.498 -36.904 1.00 32.06 416 ILE A N 1
ATOM 3228 C CA . ILE A 1 416 ? 17.467 -6.645 -37.338 1.00 32.06 416 ILE A CA 1
ATOM 3229 C C . ILE A 1 416 ? 17.463 -7.735 -38.422 1.00 32.06 416 ILE A C 1
ATOM 3231 O O . ILE A 1 416 ? 17.228 -8.900 -38.119 1.00 32.06 416 ILE A O 1
ATOM 3235 N N . GLY A 1 417 ? 17.733 -7.366 -39.669 1.00 33.19 417 GLY A N 1
ATOM 3236 C CA . GLY A 1 417 ? 18.275 -8.286 -40.671 1.00 33.19 417 GLY A CA 1
ATOM 3237 C C . GLY A 1 417 ? 19.621 -7.746 -41.141 1.00 33.19 417 GLY A C 1
ATOM 3238 O O . GLY A 1 417 ? 19.768 -6.527 -41.250 1.00 33.19 417 GLY A O 1
ATOM 3239 N N . THR A 1 418 ? 20.596 -8.623 -41.369 1.00 31.73 418 THR A N 1
ATOM 3240 C CA . THR A 1 418 ? 21.872 -8.303 -42.024 1.00 31.73 418 THR A CA 1
ATOM 3241 C C . THR A 1 418 ? 21.743 -8.489 -43.535 1.00 31.73 418 THR A C 1
ATOM 3243 O O . THR A 1 418 ? 21.185 -9.487 -43.986 1.00 31.73 418 THR A O 1
ATOM 3246 N N . ASP A 1 419 ? 22.223 -7.529 -44.328 1.00 37.06 419 ASP A N 1
ATOM 3247 C CA . ASP A 1 419 ? 22.437 -7.744 -45.766 1.00 37.06 419 ASP A CA 1
ATOM 3248 C C . ASP A 1 419 ? 23.687 -8.609 -46.027 1.00 37.06 419 ASP A C 1
ATOM 3250 O O . ASP A 1 419 ? 24.426 -8.949 -45.098 1.00 37.06 419 ASP A O 1
ATOM 3254 N N . GLU A 1 420 ? 23.928 -8.970 -47.294 1.00 32.47 420 GLU A N 1
ATOM 3255 C CA . GLU A 1 420 ? 25.111 -9.739 -47.732 1.00 32.47 420 GLU A CA 1
ATOM 3256 C C . GLU A 1 420 ? 26.449 -9.052 -47.366 1.00 32.47 420 GLU A C 1
ATOM 3258 O O . GLU A 1 420 ? 27.487 -9.712 -47.328 1.00 32.47 420 GLU A O 1
ATOM 3263 N N . ASP A 1 421 ? 26.411 -7.763 -47.003 1.00 31.52 421 ASP A N 1
ATOM 3264 C CA . ASP A 1 421 ? 27.551 -6.947 -46.571 1.00 31.52 421 ASP A CA 1
ATOM 3265 C C . ASP A 1 421 ? 27.669 -6.816 -45.032 1.00 31.52 421 ASP A C 1
ATOM 3267 O O . ASP A 1 421 ? 28.552 -6.118 -44.519 1.00 31.52 421 ASP A O 1
ATOM 3271 N N . GLY A 1 422 ? 26.809 -7.493 -44.259 1.00 32.34 422 GLY A N 1
ATOM 3272 C CA . GLY A 1 422 ? 26.838 -7.500 -42.792 1.00 32.34 422 GLY A CA 1
ATOM 3273 C C . GLY A 1 422 ? 26.247 -6.248 -42.131 1.00 32.34 422 GLY A C 1
ATOM 3274 O O . GLY A 1 422 ? 26.484 -6.004 -40.944 1.00 32.34 422 GLY A O 1
ATOM 3275 N N . THR A 1 423 ? 25.474 -5.445 -42.864 1.00 31.83 423 THR A N 1
ATOM 3276 C CA . THR A 1 423 ? 24.809 -4.233 -42.369 1.00 31.83 423 THR A CA 1
ATOM 3277 C C . THR A 1 423 ? 23.443 -4.571 -41.783 1.00 31.83 423 THR A C 1
ATOM 3279 O O . THR A 1 423 ? 22.587 -5.117 -42.469 1.00 31.83 423 THR A O 1
ATOM 3282 N N . ILE A 1 424 ? 23.210 -4.214 -40.516 1.00 35.16 424 ILE A N 1
ATOM 3283 C CA . ILE A 1 424 ? 21.912 -4.388 -39.850 1.00 35.16 424 ILE A CA 1
ATOM 3284 C C . ILE A 1 424 ? 20.940 -3.279 -40.284 1.00 35.16 424 ILE A C 1
ATOM 3286 O O . ILE A 1 424 ? 21.206 -2.101 -40.032 1.00 35.16 424 ILE A O 1
ATOM 3290 N N . TRP A 1 425 ? 19.794 -3.642 -40.866 1.00 33.94 425 TRP A N 1
ATOM 3291 C CA . TRP A 1 425 ? 18.739 -2.700 -41.261 1.00 33.94 425 TRP A CA 1
ATOM 3292 C C . TRP A 1 425 ? 17.556 -2.705 -40.286 1.00 33.94 425 TRP A C 1
ATOM 3294 O O . TRP A 1 425 ? 17.123 -3.748 -39.798 1.00 33.94 425 TRP A O 1
ATOM 3304 N N . CYS A 1 426 ? 17.015 -1.511 -40.032 1.00 32.25 426 CYS A N 1
ATOM 3305 C CA . CYS A 1 426 ? 15.796 -1.272 -39.266 1.00 32.25 426 CYS A CA 1
ATOM 3306 C C . CYS A 1 426 ? 15.040 -0.122 -39.951 1.00 32.25 426 CYS A C 1
ATOM 3308 O O . CYS A 1 426 ? 15.634 0.934 -40.192 1.00 32.25 426 CYS A O 1
ATOM 3310 N N . ASP A 1 427 ? 13.775 -0.332 -40.328 1.00 29.30 427 ASP A N 1
ATOM 3311 C CA . ASP A 1 427 ? 12.982 0.685 -41.027 1.00 29.30 427 ASP A CA 1
ATOM 3312 C C . ASP A 1 427 ? 12.687 1.860 -40.081 1.00 29.30 427 ASP A C 1
ATOM 3314 O O . ASP A 1 427 ? 12.029 1.731 -39.046 1.00 29.30 427 ASP A O 1
ATOM 3318 N N . SER A 1 428 ? 13.244 3.018 -40.422 1.00 28.08 428 SER A N 1
ATOM 3319 C CA . SER A 1 428 ? 13.272 4.227 -39.597 1.00 28.08 428 SER A CA 1
ATOM 3320 C C . SER A 1 428 ? 12.025 5.103 -39.760 1.00 28.08 428 SER A C 1
ATOM 3322 O O . SER A 1 428 ? 11.919 6.133 -39.092 1.00 28.08 428 SER A O 1
ATOM 3324 N N . GLY A 1 429 ? 11.044 4.680 -40.568 1.00 28.23 429 GLY A N 1
ATOM 3325 C CA . GLY A 1 429 ? 9.760 5.371 -40.720 1.00 28.23 429 GLY A CA 1
ATOM 3326 C C . GLY A 1 429 ? 8.877 5.394 -39.462 1.00 28.23 429 GLY A C 1
ATOM 3327 O O . GLY A 1 429 ? 7.939 6.178 -39.405 1.00 28.23 429 GLY A O 1
ATOM 3328 N N . ASN A 1 430 ? 9.184 4.590 -38.435 1.00 30.16 430 ASN A N 1
ATOM 3329 C CA . ASN A 1 430 ? 8.420 4.518 -37.179 1.00 30.16 430 ASN A CA 1
ATOM 3330 C C . ASN A 1 430 ? 9.308 4.584 -35.927 1.00 30.16 430 ASN A C 1
ATOM 3332 O O . ASN A 1 430 ? 9.154 3.800 -34.989 1.00 30.16 430 ASN A O 1
ATOM 3336 N N . ALA A 1 431 ? 10.249 5.529 -35.882 1.00 22.89 431 ALA A N 1
ATOM 3337 C CA . ALA A 1 431 ? 10.977 5.832 -34.653 1.00 22.89 431 ALA A CA 1
ATOM 3338 C C . ALA A 1 431 ? 10.051 6.543 -33.648 1.00 22.89 431 ALA A C 1
ATOM 3340 O O . ALA A 1 431 ? 9.961 7.770 -33.604 1.00 22.89 431 ALA A O 1
ATOM 3341 N N . PHE A 1 432 ? 9.353 5.768 -32.823 1.00 25.86 432 PHE A N 1
ATOM 3342 C CA . PHE A 1 432 ? 8.564 6.323 -31.735 1.00 25.86 432 PHE A CA 1
ATOM 3343 C C . PHE A 1 432 ? 9.455 6.753 -30.563 1.00 25.86 432 PHE A C 1
ATOM 3345 O O . PHE A 1 432 ? 10.150 5.950 -29.942 1.00 25.86 432 PHE A O 1
ATOM 3352 N N . LYS A 1 433 ? 9.379 8.042 -30.222 1.00 24.59 433 LYS A N 1
ATOM 3353 C CA . LYS A 1 433 ? 9.704 8.569 -28.891 1.00 24.59 433 LYS A CA 1
ATOM 3354 C C . LYS A 1 433 ? 8.500 8.297 -27.982 1.00 24.59 433 LYS A C 1
ATOM 3356 O O . LYS A 1 433 ? 7.464 8.923 -28.181 1.00 24.59 433 LYS A O 1
ATOM 3361 N N . ALA A 1 434 ? 8.646 7.428 -26.985 1.00 23.22 434 ALA A N 1
ATOM 3362 C CA . ALA A 1 434 ? 7.681 7.276 -25.893 1.00 23.22 434 ALA A CA 1
ATOM 3363 C C . ALA A 1 434 ? 8.408 7.319 -24.538 1.00 23.22 434 ALA A C 1
ATOM 3365 O O . ALA A 1 434 ? 9.502 6.768 -24.398 1.00 23.22 434 ALA A O 1
ATOM 3366 N N . ASN A 1 435 ? 7.814 8.022 -23.570 1.00 21.19 435 ASN A N 1
ATOM 3367 C CA . ASN A 1 435 ? 8.223 8.025 -22.165 1.00 21.19 435 ASN A CA 1
ATOM 3368 C C . ASN A 1 435 ? 7.522 6.841 -21.497 1.00 21.19 435 ASN A C 1
ATOM 3370 O O . ASN A 1 435 ? 6.307 6.870 -21.404 1.00 21.19 435 ASN A O 1
ATOM 3374 N N . LEU A 1 436 ? 8.245 5.818 -21.045 1.00 23.88 436 LEU A N 1
ATOM 3375 C CA . LEU A 1 436 ? 7.606 4.680 -20.367 1.00 23.88 436 LEU A CA 1
ATOM 3376 C C . LEU A 1 436 ? 7.163 5.050 -18.927 1.00 23.88 436 LEU A C 1
ATOM 3378 O O . LEU A 1 436 ? 7.559 6.095 -18.409 1.00 23.88 436 LEU A O 1
ATOM 3382 N N . PHE A 1 437 ? 6.407 4.141 -18.305 1.00 24.08 437 PHE A N 1
ATOM 3383 C CA . PHE A 1 437 ? 5.724 4.116 -16.996 1.00 24.08 437 PHE A CA 1
ATOM 3384 C C . PHE A 1 437 ? 4.292 4.656 -17.046 1.00 24.08 437 PHE A C 1
ATOM 3386 O O . PHE A 1 437 ? 4.091 5.843 -17.284 1.00 24.08 437 PHE A O 1
ATOM 3393 N N . GLU A 1 438 ? 3.249 3.854 -16.794 1.00 21.89 438 GLU A N 1
ATOM 3394 C CA . GLU A 1 438 ? 3.116 2.571 -16.073 1.00 21.89 438 GLU A CA 1
ATOM 3395 C C . GLU A 1 438 ? 2.294 1.486 -16.826 1.00 21.89 438 GLU A C 1
ATOM 3397 O O . GLU A 1 438 ? 1.253 1.822 -17.385 1.00 21.89 438 GLU A O 1
ATOM 3402 N N . PRO A 1 439 ? 2.574 0.174 -16.622 1.00 25.94 439 PRO A N 1
ATOM 3403 C CA . PRO A 1 439 ? 1.505 -0.827 -16.552 1.00 25.94 439 PRO A CA 1
ATOM 3404 C C . PRO A 1 439 ? 1.561 -1.566 -15.211 1.00 25.94 439 PRO A C 1
ATOM 3406 O O . PRO A 1 439 ? 2.361 -2.476 -15.014 1.00 25.94 439 PRO A O 1
ATOM 3409 N N . ASN A 1 440 ? 0.714 -1.201 -14.256 1.00 24.94 440 ASN A N 1
ATOM 3410 C CA . ASN A 1 440 ? 0.553 -2.003 -13.042 1.00 24.94 440 ASN A CA 1
ATOM 3411 C C . ASN A 1 440 ? -0.931 -2.294 -12.798 1.00 24.94 440 ASN A C 1
ATOM 3413 O O . ASN A 1 440 ? -1.513 -1.821 -11.827 1.00 24.94 440 ASN A O 1
ATOM 3417 N N . GLU A 1 441 ? -1.522 -3.129 -13.652 1.00 25.20 441 GLU A N 1
ATOM 3418 C CA . GLU A 1 441 ? -2.563 -4.051 -13.195 1.00 25.20 441 GLU A CA 1
ATOM 3419 C C . GLU A 1 441 ? -1.928 -5.437 -13.022 1.00 25.20 441 GLU A C 1
ATOM 3421 O O . GLU A 1 441 ? -1.161 -5.902 -13.871 1.00 25.20 441 GLU A O 1
ATOM 3426 N N . GLN A 1 442 ? -2.190 -6.070 -11.874 1.00 26.41 442 GLN A N 1
ATOM 3427 C CA . GLN A 1 442 ? -1.761 -7.437 -11.581 1.00 26.41 442 GLN A CA 1
ATOM 3428 C C . GLN A 1 442 ? -2.318 -8.372 -12.663 1.00 26.41 442 GLN A C 1
ATOM 3430 O O . GLN A 1 442 ? -3.509 -8.659 -12.701 1.00 26.41 442 GLN A O 1
ATOM 3435 N N . GLY A 1 443 ? -1.442 -8.778 -13.578 1.00 25.48 443 GLY A N 1
ATOM 3436 C CA . GLY A 1 443 ? -1.764 -9.594 -14.747 1.00 25.48 443 GLY A CA 1
ATOM 3437 C C . GLY A 1 443 ? -0.679 -9.536 -15.824 1.00 25.48 443 GLY A C 1
ATOM 3438 O O . GLY A 1 443 ? -0.465 -10.515 -16.530 1.00 25.48 443 GLY A O 1
ATOM 3439 N N . TYR A 1 444 ? 0.084 -8.438 -15.901 1.00 24.53 444 TYR A N 1
ATOM 3440 C CA . TYR A 1 444 ? 1.203 -8.286 -16.838 1.00 24.53 444 TYR A CA 1
ATOM 3441 C C . TYR A 1 444 ? 2.373 -7.545 -16.175 1.00 24.53 444 TYR A C 1
ATOM 3443 O O . TYR A 1 444 ? 2.343 -6.335 -15.991 1.00 24.53 444 TYR A O 1
ATOM 3451 N N . LEU A 1 445 ? 3.430 -8.271 -15.798 1.00 24.14 445 LEU A N 1
ATOM 3452 C CA . LEU A 1 445 ? 4.619 -7.692 -15.161 1.00 24.14 445 LEU A CA 1
ATOM 3453 C C . LEU A 1 445 ? 5.644 -7.202 -16.202 1.00 24.14 445 LEU A C 1
ATOM 3455 O O . LEU A 1 445 ? 6.355 -8.005 -16.814 1.00 24.14 445 LEU A O 1
ATOM 3459 N N . ASN A 1 446 ? 5.765 -5.876 -16.320 1.00 22.39 446 ASN A N 1
ATOM 3460 C CA . ASN A 1 446 ? 6.987 -5.150 -16.685 1.00 22.39 446 ASN A CA 1
ATOM 3461 C C . ASN A 1 446 ? 7.141 -3.984 -15.686 1.00 22.39 446 ASN A C 1
ATOM 3463 O O . ASN A 1 446 ? 6.421 -2.997 -15.780 1.00 22.39 446 ASN A O 1
ATOM 3467 N N . GLN A 1 447 ? 8.060 -4.092 -14.718 1.00 25.61 447 GLN A N 1
ATOM 3468 C CA . GLN A 1 447 ? 8.336 -3.033 -13.736 1.00 25.61 447 GLN A CA 1
ATOM 3469 C C . GLN A 1 447 ? 9.702 -2.384 -14.001 1.00 25.61 447 GLN A C 1
ATOM 3471 O O . GLN A 1 447 ? 10.736 -3.038 -13.956 1.00 25.61 447 GLN A O 1
ATOM 3476 N N . GLY A 1 448 ? 9.699 -1.072 -14.216 1.00 21.03 448 GLY A N 1
ATOM 3477 C CA . GLY A 1 448 ? 10.841 -0.170 -14.046 1.00 21.03 448 GLY A CA 1
ATOM 3478 C C . GLY A 1 448 ? 10.321 1.146 -13.444 1.00 21.03 448 GLY A C 1
ATOM 3479 O O . GLY A 1 448 ? 9.130 1.256 -13.165 1.00 21.03 448 GLY A O 1
ATOM 3480 N N . VAL A 1 449 ? 11.162 2.162 -13.275 1.00 22.39 449 VAL A N 1
ATOM 3481 C CA . VAL A 1 449 ? 10.790 3.505 -12.776 1.00 22.39 449 VAL A CA 1
ATOM 3482 C C . VAL A 1 449 ? 11.386 4.575 -13.722 1.00 22.39 449 VAL A C 1
ATOM 3484 O O . VAL A 1 449 ? 12.548 4.420 -14.082 1.00 22.39 449 VAL A O 1
ATOM 3487 N N . TYR A 1 450 ? 10.656 5.638 -14.145 1.00 23.56 450 TYR A N 1
ATOM 3488 C CA . TYR A 1 450 ? 11.184 6.800 -14.945 1.00 23.56 450 TYR A CA 1
ATOM 3489 C C . TYR A 1 450 ? 11.087 8.000 -14.010 1.00 23.56 450 TYR A C 1
ATOM 3491 O O . TYR A 1 450 ? 10.264 8.033 -13.084 1.00 23.56 450 TYR A O 1
ATOM 3499 N N . PRO A 1 451 ? 11.904 9.034 -14.260 1.00 25.58 451 PRO A N 1
ATOM 3500 C CA . PRO A 1 451 ? 11.837 10.283 -13.549 1.00 25.58 451 PRO A CA 1
ATOM 3501 C C . PRO A 1 451 ? 10.527 11.021 -13.823 1.00 25.58 451 PRO A C 1
ATOM 3503 O O . PRO A 1 451 ? 9.919 10.948 -14.889 1.00 25.58 451 PRO A O 1
ATOM 3506 N N . LEU A 1 452 ? 10.168 11.833 -12.837 1.00 29.89 452 LEU A N 1
ATOM 3507 C CA . LEU A 1 452 ? 9.051 12.762 -12.854 1.00 29.89 452 LEU A CA 1
ATOM 3508 C C . LEU A 1 452 ? 9.156 13.776 -14.013 1.00 29.89 452 LEU A C 1
ATOM 3510 O O . LEU A 1 452 ? 10.242 14.284 -14.317 1.00 29.89 452 LEU A O 1
ATOM 3514 N N . LYS A 1 453 ? 7.989 14.179 -14.547 1.00 32.28 453 LYS A N 1
ATOM 3515 C CA . LYS A 1 453 ? 7.764 15.351 -15.435 1.00 32.28 453 LYS A CA 1
ATOM 3516 C C . LYS A 1 453 ? 8.415 16.661 -14.929 1.00 32.28 453 LYS A C 1
ATOM 3518 O O . LYS A 1 453 ? 8.538 17.621 -15.682 1.00 32.28 453 LYS A O 1
ATOM 3523 N N . GLU A 1 454 ? 8.867 16.685 -13.676 1.00 37.41 454 GLU A N 1
ATOM 3524 C CA . GLU A 1 454 ? 9.595 17.756 -12.984 1.00 37.41 454 GLU A CA 1
ATOM 3525 C C . GLU A 1 454 ? 10.949 18.134 -13.618 1.00 37.41 454 GLU A C 1
ATOM 3527 O O . GLU A 1 454 ? 11.421 19.253 -13.430 1.00 37.41 454 GLU A O 1
ATOM 3532 N N . THR A 1 455 ? 11.598 17.248 -14.379 1.00 35.22 455 THR A N 1
ATOM 3533 C CA . THR A 1 455 ? 12.948 17.518 -14.923 1.00 35.22 455 THR A CA 1
ATOM 3534 C C . THR A 1 455 ? 12.970 18.609 -15.994 1.00 35.22 455 THR A C 1
ATOM 3536 O O . THR A 1 455 ? 13.952 19.339 -16.078 1.00 35.22 455 THR A O 1
ATOM 3539 N N . GLY A 1 456 ? 11.891 18.784 -16.767 1.00 37.03 456 GLY A N 1
ATOM 3540 C CA . GLY A 1 456 ? 11.763 19.894 -17.722 1.00 37.03 456 GLY A CA 1
ATOM 3541 C C . GLY A 1 456 ? 11.605 21.256 -17.038 1.00 37.03 456 GLY A C 1
ATOM 3542 O O . GLY A 1 456 ? 12.238 22.224 -17.451 1.00 37.03 456 GLY A O 1
ATOM 3543 N N . ALA A 1 457 ? 10.843 21.301 -15.940 1.00 42.31 457 ALA A N 1
ATOM 3544 C CA . ALA A 1 457 ? 10.647 22.505 -15.131 1.00 42.31 457 ALA A CA 1
ATOM 3545 C C . ALA A 1 457 ? 11.927 22.910 -14.380 1.00 42.31 457 ALA A C 1
ATOM 3547 O O . ALA A 1 457 ? 12.226 24.093 -14.254 1.00 42.31 457 ALA A O 1
ATOM 3548 N N . LEU A 1 458 ? 12.744 21.932 -13.962 1.00 36.97 458 LEU A N 1
ATOM 3549 C CA . LEU A 1 458 ? 14.029 22.189 -13.307 1.00 36.97 458 LEU A CA 1
ATOM 3550 C C . LEU A 1 458 ? 15.025 22.933 -14.217 1.00 36.97 458 LEU A C 1
ATOM 3552 O O . LEU A 1 458 ? 15.866 23.669 -13.705 1.00 36.97 458 LEU A O 1
ATOM 3556 N N . PHE A 1 459 ? 14.944 22.752 -15.544 1.00 38.66 459 PHE A N 1
ATOM 3557 C CA . PHE A 1 459 ? 15.780 23.460 -16.525 1.00 38.66 459 PHE A CA 1
ATOM 3558 C C . PHE A 1 459 ? 15.328 24.898 -16.764 1.00 38.66 459 PHE A C 1
ATOM 3560 O O . PHE A 1 459 ? 16.175 25.783 -16.843 1.00 38.66 459 PHE A O 1
ATOM 3567 N N . GLU A 1 460 ? 14.017 25.138 -16.826 1.00 43.38 460 GLU A N 1
ATOM 3568 C CA . GLU A 1 460 ? 13.471 26.500 -16.887 1.00 43.38 460 GLU A CA 1
ATOM 3569 C C . GLU A 1 460 ? 13.765 27.270 -15.587 1.00 43.38 460 GLU A C 1
ATOM 3571 O O . GLU A 1 460 ? 14.107 28.450 -15.634 1.00 43.38 460 GLU A O 1
ATOM 3576 N N . ASP A 1 461 ? 13.753 26.594 -14.433 1.00 42.78 461 ASP A N 1
ATOM 3577 C CA . ASP A 1 461 ? 14.114 27.189 -13.141 1.00 42.78 461 ASP A CA 1
ATOM 3578 C C . ASP A 1 461 ? 15.631 27.393 -12.956 1.00 42.78 461 ASP A C 1
ATOM 3580 O O . ASP A 1 461 ? 16.040 28.366 -12.319 1.00 42.78 461 ASP A O 1
ATOM 3584 N N . THR A 1 462 ? 16.493 26.529 -13.514 1.00 44.19 462 THR A N 1
ATOM 3585 C CA . THR A 1 462 ? 17.961 26.716 -13.444 1.00 44.19 462 THR A CA 1
ATOM 3586 C C . THR A 1 462 ? 18.482 27.762 -14.426 1.00 44.19 462 THR A C 1
ATOM 3588 O O . THR A 1 462 ? 19.448 28.445 -14.083 1.00 44.19 462 THR A O 1
ATOM 3591 N N . ASP A 1 463 ? 17.822 27.976 -15.571 1.00 41.31 463 ASP A N 1
ATOM 3592 C CA . ASP A 1 463 ? 18.079 29.147 -16.429 1.00 41.31 463 ASP A CA 1
ATOM 3593 C C . ASP A 1 463 ? 17.747 30.469 -15.701 1.00 41.31 463 ASP A C 1
ATOM 3595 O O . ASP A 1 463 ? 18.360 31.501 -15.978 1.00 41.31 463 ASP A O 1
ATOM 3599 N N . ASN A 1 464 ? 16.841 30.431 -14.712 1.00 45.25 464 ASN A N 1
ATOM 3600 C CA . ASN A 1 464 ? 16.423 31.592 -13.920 1.00 45.25 464 ASN A CA 1
ATOM 3601 C C . ASN A 1 464 ? 17.254 31.835 -12.635 1.00 45.25 464 ASN A C 1
ATOM 3603 O O . ASN A 1 464 ? 17.148 32.913 -12.050 1.00 45.25 464 ASN A O 1
ATOM 3607 N N . PHE A 1 465 ? 18.090 30.883 -12.187 1.00 43.97 465 PHE A N 1
ATOM 3608 C CA . PHE A 1 465 ? 18.803 30.924 -10.889 1.00 43.97 465 PHE A CA 1
ATOM 3609 C C . PHE A 1 465 ? 20.327 30.701 -10.992 1.00 43.97 465 PHE A C 1
ATOM 3611 O O . PHE A 1 465 ? 20.931 29.943 -10.230 1.00 43.97 465 PHE A O 1
ATOM 3618 N N . ILE A 1 466 ? 20.991 31.392 -11.917 1.00 44.19 466 ILE A N 1
ATOM 3619 C CA . ILE A 1 466 ? 22.457 31.389 -12.004 1.00 44.19 466 ILE A CA 1
ATOM 3620 C C . ILE A 1 466 ? 23.043 32.350 -10.940 1.00 44.19 466 ILE A C 1
ATOM 3622 O O . ILE A 1 466 ? 23.197 33.542 -11.189 1.00 44.19 466 ILE A O 1
ATOM 3626 N N . ASP A 1 467 ? 23.384 31.848 -9.741 1.00 47.81 467 ASP A N 1
ATOM 3627 C CA . ASP A 1 467 ? 24.283 32.549 -8.796 1.00 47.81 467 ASP A CA 1
ATOM 3628 C C . ASP A 1 467 ? 25.705 31.961 -8.913 1.00 47.81 467 ASP A C 1
ATOM 3630 O O . ASP A 1 467 ? 26.019 30.880 -8.409 1.00 47.81 467 ASP A O 1
ATOM 3634 N N . ILE A 1 468 ? 26.574 32.670 -9.640 1.00 46.56 468 ILE A N 1
ATOM 3635 C CA . ILE A 1 468 ? 27.913 32.229 -10.096 1.00 46.56 468 ILE A CA 1
ATOM 3636 C C . ILE A 1 468 ? 28.924 32.173 -8.939 1.00 46.56 468 ILE A C 1
ATOM 3638 O O . ILE A 1 468 ? 30.028 31.649 -9.086 1.00 46.56 468 ILE A O 1
ATOM 3642 N N . ARG A 1 469 ? 28.550 32.661 -7.750 1.00 45.28 469 ARG A N 1
ATOM 3643 C CA . ARG A 1 469 ? 29.429 32.738 -6.573 1.00 45.28 469 ARG A CA 1
ATOM 3644 C C . ARG A 1 469 ? 29.860 31.379 -6.014 1.00 45.28 469 ARG A C 1
ATOM 3646 O O . ARG A 1 469 ? 30.773 31.338 -5.197 1.00 45.28 469 ARG A O 1
ATOM 3653 N N . ASN A 1 470 ? 29.259 30.277 -6.465 1.00 53.56 470 ASN A N 1
ATOM 3654 C CA . ASN A 1 470 ? 29.574 28.927 -5.998 1.00 53.56 470 ASN A CA 1
ATOM 3655 C C . ASN A 1 470 ? 29.928 27.985 -7.160 1.00 53.56 470 ASN A C 1
ATOM 3657 O O . ASN A 1 470 ? 29.340 26.920 -7.333 1.00 53.56 470 ASN A O 1
ATOM 3661 N N . GLU A 1 471 ? 30.899 28.391 -7.983 1.00 49.00 471 GLU A N 1
ATOM 3662 C CA . GLU A 1 471 ? 31.315 27.665 -9.191 1.00 49.00 471 GLU A CA 1
ATOM 3663 C C . GLU A 1 471 ? 31.696 26.195 -8.914 1.00 49.00 471 GLU A C 1
ATOM 3665 O O . GLU A 1 471 ? 31.463 25.338 -9.765 1.00 49.00 471 GLU A O 1
ATOM 3670 N N . SER A 1 472 ? 32.230 25.868 -7.726 1.00 46.69 472 SER A N 1
ATOM 3671 C CA . SER A 1 472 ? 32.537 24.476 -7.354 1.00 46.69 472 SER A CA 1
ATOM 3672 C C . SER A 1 472 ? 31.278 23.663 -7.062 1.00 46.69 472 SER A C 1
ATOM 3674 O O . SER A 1 472 ? 31.174 22.539 -7.542 1.00 46.69 472 SER A O 1
ATOM 3676 N N . HIS A 1 473 ? 30.298 24.248 -6.368 1.00 47.59 473 HIS A N 1
ATOM 3677 C CA . HIS A 1 473 ? 29.033 23.598 -6.047 1.00 47.59 473 HIS A CA 1
ATOM 3678 C C . HIS A 1 473 ? 28.155 23.468 -7.291 1.00 47.59 473 HIS A C 1
ATOM 3680 O O . HIS A 1 473 ? 27.533 22.438 -7.491 1.00 47.59 473 HIS A O 1
ATOM 3686 N N . LEU A 1 474 ? 28.166 24.460 -8.188 1.00 48.91 474 LEU A N 1
ATOM 3687 C CA . LEU A 1 474 ? 27.473 24.377 -9.472 1.00 48.91 474 LEU A CA 1
ATOM 3688 C C . LEU A 1 474 ? 28.147 23.359 -10.403 1.00 48.91 474 LEU A C 1
ATOM 3690 O O . LEU A 1 474 ? 27.451 22.615 -11.080 1.00 48.91 474 LEU A O 1
ATOM 3694 N N . LYS A 1 475 ? 29.488 23.259 -10.412 1.00 53.22 475 LYS A N 1
ATOM 3695 C CA . LYS A 1 475 ? 30.207 22.191 -11.132 1.00 53.22 475 LYS A CA 1
ATOM 3696 C C . LYS A 1 475 ? 29.946 20.819 -10.524 1.00 53.22 475 LYS A C 1
ATOM 3698 O O . LYS A 1 475 ? 29.774 19.882 -11.289 1.00 53.22 475 LYS A O 1
ATOM 3703 N N . GLU A 1 476 ? 29.897 20.686 -9.200 1.00 48.16 476 GLU A N 1
ATOM 3704 C CA . GLU A 1 476 ? 29.528 19.438 -8.521 1.00 48.16 476 GLU A CA 1
ATOM 3705 C C . GLU A 1 476 ? 28.084 19.058 -8.797 1.00 48.16 476 GLU A C 1
ATOM 3707 O O . GLU A 1 476 ? 27.839 17.911 -9.131 1.00 48.16 476 GLU A O 1
ATOM 3712 N N . VAL A 1 477 ? 27.149 20.005 -8.733 1.00 48.16 477 VAL A N 1
ATOM 3713 C CA . VAL A 1 477 ? 25.733 19.792 -9.032 1.00 48.16 477 VAL A CA 1
ATOM 3714 C C . VAL A 1 477 ? 25.545 19.477 -10.509 1.00 48.16 477 VAL A C 1
ATOM 3716 O O . VAL A 1 477 ? 24.852 18.525 -10.809 1.00 48.16 477 VAL A O 1
ATOM 3719 N N . LEU A 1 478 ? 26.198 20.168 -11.446 1.00 49.03 478 LEU A N 1
ATOM 3720 C CA . LEU A 1 478 ? 26.143 19.831 -12.875 1.00 49.03 478 LEU A CA 1
ATOM 3721 C C . LEU A 1 478 ? 26.824 18.493 -13.177 1.00 49.03 478 LEU A C 1
ATOM 3723 O O . LEU A 1 478 ? 26.385 17.779 -14.071 1.00 49.03 478 LEU A O 1
ATOM 3727 N N . LYS A 1 479 ? 27.869 18.125 -12.428 1.00 49.53 479 LYS A N 1
ATOM 3728 C CA . LYS A 1 479 ? 28.531 16.817 -12.517 1.00 49.53 479 LYS A CA 1
ATOM 3729 C C . LYS A 1 479 ? 27.648 15.713 -11.930 1.00 49.53 479 LYS A C 1
ATOM 3731 O O . LYS A 1 479 ? 27.517 14.681 -12.570 1.00 49.53 479 LYS A O 1
ATOM 3736 N N . LEU A 1 480 ? 26.986 15.956 -10.799 1.00 43.00 480 LEU A N 1
ATOM 3737 C CA . LEU A 1 480 ? 25.995 15.082 -10.163 1.00 43.00 480 LEU A CA 1
ATOM 3738 C C . LEU A 1 480 ? 24.739 14.956 -11.021 1.00 43.00 480 LEU A C 1
ATOM 3740 O O . LEU A 1 480 ? 24.256 13.855 -11.201 1.00 43.00 480 LEU A O 1
ATOM 3744 N N . MET A 1 481 ? 24.239 16.038 -11.613 1.00 44.25 481 MET A N 1
ATOM 3745 C CA . MET A 1 481 ? 23.090 16.027 -12.517 1.00 44.25 481 MET A CA 1
ATOM 3746 C C . MET A 1 481 ? 23.444 15.356 -13.851 1.00 44.25 481 MET A C 1
ATOM 3748 O O . MET A 1 481 ? 22.632 14.616 -14.380 1.00 44.25 481 MET A O 1
ATOM 3752 N N . ALA A 1 482 ? 24.662 15.527 -14.376 1.00 44.56 482 ALA A N 1
ATOM 3753 C CA . ALA A 1 482 ? 25.137 14.782 -15.547 1.00 44.56 482 ALA A CA 1
ATOM 3754 C C . ALA A 1 482 ? 25.474 13.311 -15.251 1.00 44.56 482 ALA A C 1
ATOM 3756 O O . ALA A 1 482 ? 25.585 12.536 -16.195 1.00 44.56 482 ALA A O 1
ATOM 3757 N N . GLN A 1 483 ? 25.633 12.937 -13.975 1.00 41.69 483 GLN A N 1
ATOM 3758 C CA . GLN A 1 483 ? 25.779 11.558 -13.483 1.00 41.69 483 GLN A CA 1
ATOM 3759 C C . GLN A 1 483 ? 24.434 10.911 -13.122 1.00 41.69 483 GLN A C 1
ATOM 3761 O O . GLN A 1 483 ? 24.304 9.704 -13.263 1.00 41.69 483 GLN A O 1
ATOM 3766 N N . LEU A 1 484 ? 23.459 11.714 -12.690 1.00 35.06 484 LEU A N 1
ATOM 3767 C CA . LEU A 1 484 ? 22.051 11.371 -12.463 1.00 35.06 484 LEU A CA 1
ATOM 3768 C C . LEU A 1 484 ? 21.228 11.443 -13.744 1.00 35.06 484 LEU A C 1
ATOM 3770 O O . LEU A 1 484 ? 20.039 11.168 -13.672 1.00 35.06 484 LEU A O 1
ATOM 3774 N N . TYR A 1 485 ? 21.830 11.885 -14.862 1.00 40.56 485 TYR A N 1
ATOM 3775 C CA . TYR A 1 485 ? 21.247 11.849 -16.198 1.00 40.56 485 TYR A CA 1
ATOM 3776 C C . TYR A 1 485 ? 22.261 11.595 -17.377 1.00 40.56 485 TYR A C 1
ATOM 3778 O O . TYR A 1 485 ? 22.374 12.461 -18.245 1.00 40.56 485 TYR A O 1
ATOM 3786 N N . PRO A 1 486 ? 23.057 10.493 -17.476 1.00 36.09 486 PRO A N 1
ATOM 3787 C CA . PRO A 1 486 ? 23.872 10.073 -18.644 1.00 36.09 486 PRO A CA 1
ATOM 3788 C C . PRO A 1 486 ? 23.306 9.836 -20.092 1.00 36.09 486 PRO A C 1
ATOM 3790 O O . PRO A 1 486 ? 23.986 10.296 -21.001 1.00 36.09 486 PRO A O 1
ATOM 3793 N N . GLY A 1 487 ? 22.122 9.292 -20.437 1.00 35.78 487 GLY A N 1
ATOM 3794 C CA . GLY A 1 487 ? 21.698 8.951 -21.843 1.00 35.78 487 GLY A CA 1
ATOM 3795 C C . GLY A 1 487 ? 20.990 9.970 -22.822 1.00 35.78 487 GLY A C 1
ATOM 3796 O O . GLY A 1 487 ? 21.422 10.129 -23.952 1.00 35.78 487 GLY A O 1
ATOM 3797 N N . ASN A 1 488 ? 19.967 10.751 -22.448 1.00 43.12 488 ASN A N 1
ATOM 3798 C CA . ASN A 1 488 ? 19.300 11.920 -23.101 1.00 43.12 488 ASN A CA 1
ATOM 3799 C C . ASN A 1 488 ? 20.288 13.040 -23.512 1.00 43.12 488 ASN A C 1
ATOM 3801 O O . ASN A 1 488 ? 20.848 13.811 -22.725 1.00 43.12 488 ASN A O 1
ATOM 3805 N N . GLN A 1 489 ? 20.505 13.112 -24.815 1.00 42.25 489 GLN A N 1
ATOM 3806 C CA . GLN A 1 489 ? 21.446 14.028 -25.445 1.00 42.25 489 GLN A CA 1
ATOM 3807 C C . GLN A 1 489 ? 21.012 15.500 -25.385 1.00 42.25 489 GLN A C 1
ATOM 3809 O O . GLN A 1 489 ? 21.866 16.376 -25.501 1.00 42.25 489 GLN A O 1
ATOM 3814 N N . ASP A 1 490 ? 19.726 15.787 -25.171 1.00 44.84 490 ASP A N 1
ATOM 3815 C CA . ASP A 1 490 ? 19.199 17.152 -25.065 1.00 44.84 490 ASP A CA 1
ATOM 3816 C C . ASP A 1 490 ? 19.596 17.792 -23.724 1.00 44.84 490 ASP A C 1
ATOM 3818 O O . ASP A 1 490 ? 20.061 18.930 -23.681 1.00 44.84 490 ASP A O 1
ATOM 3822 N N . PHE A 1 491 ? 19.556 16.998 -22.647 1.00 48.88 491 PHE A N 1
ATOM 3823 C CA . PHE A 1 491 ? 20.129 17.331 -21.341 1.00 48.88 491 PHE A CA 1
ATOM 3824 C C . PHE A 1 491 ? 21.617 17.681 -21.471 1.00 48.88 491 PHE A C 1
ATOM 3826 O O . PHE A 1 491 ? 22.053 18.737 -21.019 1.00 48.88 491 PHE A O 1
ATOM 3833 N N . HIS A 1 492 ? 22.403 16.834 -22.148 1.00 52.09 492 HIS A N 1
ATOM 3834 C CA . HIS A 1 492 ? 23.846 17.060 -22.302 1.00 52.09 492 HIS A CA 1
ATOM 3835 C C . HIS A 1 492 ? 24.175 18.254 -23.196 1.00 52.09 492 HIS A C 1
ATOM 3837 O O . HIS A 1 492 ? 25.107 18.988 -22.882 1.00 52.09 492 HIS A O 1
ATOM 3843 N N . LYS A 1 493 ? 23.401 18.504 -24.262 1.00 55.34 493 LYS A N 1
ATOM 3844 C CA . LYS A 1 493 ? 23.544 19.711 -25.095 1.00 55.34 493 LYS A CA 1
ATOM 3845 C C . LYS A 1 493 ? 23.231 20.983 -24.309 1.00 55.34 493 LYS A C 1
ATOM 3847 O O . LYS A 1 493 ? 23.984 21.948 -24.418 1.00 55.34 493 LYS A O 1
ATOM 3852 N N . LYS A 1 494 ? 22.175 20.982 -23.489 1.00 54.66 494 LYS A N 1
ATOM 3853 C CA . LYS A 1 494 ? 21.829 22.111 -22.608 1.00 54.66 494 LYS A CA 1
ATOM 3854 C C . LYS A 1 494 ? 22.879 22.318 -21.517 1.00 54.66 494 LYS A C 1
ATOM 3856 O O . LYS A 1 494 ? 23.271 23.452 -21.268 1.00 54.66 494 LYS A O 1
ATOM 3861 N N . VAL A 1 495 ? 23.418 21.241 -20.945 1.00 56.28 495 VAL A N 1
ATOM 3862 C CA . VAL A 1 495 ? 24.529 21.300 -19.982 1.00 56.28 495 VAL A CA 1
ATOM 3863 C C . VAL A 1 495 ? 25.825 21.801 -20.630 1.00 56.28 495 VAL A C 1
ATOM 3865 O O . VAL A 1 495 ? 26.514 22.612 -20.022 1.00 56.28 495 VAL A O 1
ATOM 3868 N N . GLU A 1 496 ? 26.171 21.387 -21.852 1.00 61.38 496 GLU A N 1
ATOM 3869 C CA . GLU A 1 496 ? 27.331 21.923 -22.586 1.00 61.38 496 GLU A CA 1
ATOM 3870 C C . GLU A 1 496 ? 27.142 23.401 -22.958 1.00 61.38 496 GLU A C 1
ATOM 3872 O O . GLU A 1 496 ? 28.040 24.209 -22.722 1.00 61.38 496 GLU A O 1
ATOM 3877 N N . ALA A 1 497 ? 25.959 23.797 -23.439 1.00 61.41 497 ALA A N 1
ATOM 3878 C CA . ALA A 1 497 ? 25.635 25.200 -23.698 1.00 61.41 497 ALA A CA 1
ATOM 3879 C C . ALA A 1 497 ? 25.738 26.052 -22.418 1.00 61.41 497 ALA A C 1
ATOM 3881 O O . ALA A 1 497 ? 26.319 27.140 -22.440 1.00 61.41 497 ALA A O 1
ATOM 3882 N N . LEU A 1 498 ? 25.263 25.525 -21.284 1.00 56.97 498 LEU A N 1
ATOM 3883 C CA . LEU A 1 498 ? 25.386 26.149 -19.970 1.00 56.97 498 LEU A CA 1
ATOM 3884 C C . LEU A 1 498 ? 26.851 26.211 -19.505 1.00 56.97 498 LEU A C 1
ATOM 3886 O O . LEU A 1 498 ? 27.285 27.257 -19.040 1.00 56.97 498 LEU A O 1
ATOM 3890 N N . LYS A 1 499 ? 27.659 25.155 -19.693 1.00 59.88 499 LYS A N 1
ATOM 3891 C CA . LYS A 1 499 ? 29.107 25.159 -19.391 1.00 59.88 499 LYS A CA 1
ATOM 3892 C C . LYS A 1 499 ? 29.862 26.202 -20.212 1.00 59.88 499 LYS A C 1
ATOM 3894 O O . LYS A 1 499 ? 30.751 26.861 -19.675 1.00 59.88 499 LYS A O 1
ATOM 3899 N N . VAL A 1 500 ? 29.525 26.366 -21.493 1.00 67.69 500 VAL A N 1
ATOM 3900 C CA . VAL A 1 500 ? 30.101 27.404 -22.363 1.00 67.69 500 VAL A CA 1
ATOM 3901 C C . VAL A 1 500 ? 29.687 28.796 -21.877 1.00 67.69 500 VAL A C 1
ATOM 3903 O O . VAL A 1 500 ? 30.538 29.684 -21.784 1.00 67.69 500 VAL A O 1
ATOM 3906 N N . ARG A 1 501 ? 28.422 28.986 -21.477 1.00 61.47 501 ARG A N 1
ATOM 3907 C CA . ARG A 1 501 ? 27.936 30.234 -20.860 1.00 61.47 501 ARG A CA 1
ATOM 3908 C C . ARG A 1 501 ? 28.661 30.546 -19.549 1.00 61.47 501 ARG A C 1
ATOM 3910 O O . ARG A 1 501 ? 29.195 31.641 -19.420 1.00 61.47 501 ARG A O 1
ATOM 3917 N N . ILE A 1 502 ? 28.790 29.564 -18.653 1.00 60.25 502 ILE A N 1
ATOM 3918 C CA . ILE A 1 502 ? 29.534 29.666 -17.388 1.00 60.25 502 ILE A CA 1
ATOM 3919 C C . ILE A 1 502 ? 30.997 30.020 -17.658 1.00 60.25 502 ILE A C 1
ATOM 3921 O O . ILE A 1 502 ? 31.524 30.913 -17.011 1.00 60.25 502 ILE A O 1
ATOM 3925 N N . LYS A 1 503 ? 31.655 29.399 -18.648 1.00 61.75 503 LYS A N 1
ATOM 3926 C CA . LYS A 1 503 ? 33.019 29.779 -19.063 1.00 61.75 503 LYS A CA 1
ATOM 3927 C C . LYS A 1 503 ? 33.086 31.231 -19.542 1.00 61.75 503 LYS A C 1
ATOM 3929 O O . LYS A 1 503 ? 34.018 31.949 -19.192 1.00 61.75 503 LYS A O 1
ATOM 3934 N N . THR A 1 504 ? 32.106 31.667 -20.328 1.00 61.75 504 THR A N 1
ATOM 3935 C CA . THR A 1 504 ? 32.048 33.029 -20.879 1.00 61.75 504 THR A CA 1
ATOM 3936 C C . THR A 1 504 ? 31.800 34.072 -19.782 1.00 61.75 504 THR A C 1
ATOM 3938 O O . THR A 1 504 ? 32.400 35.147 -19.797 1.00 61.75 504 THR A O 1
ATOM 3941 N N . GLU A 1 505 ? 30.965 33.756 -18.790 1.00 60.06 505 GLU A N 1
ATOM 3942 C CA . GLU A 1 505 ? 30.729 34.610 -17.624 1.00 60.06 505 GLU A CA 1
ATOM 3943 C C . GLU A 1 505 ? 31.878 34.566 -16.613 1.00 60.06 505 GLU A C 1
ATOM 3945 O O . GLU A 1 505 ? 32.269 35.618 -16.113 1.00 60.06 505 GLU A O 1
ATOM 3950 N N . ALA A 1 506 ? 32.522 33.417 -16.400 1.00 59.25 506 ALA A N 1
ATOM 3951 C CA . ALA A 1 506 ? 33.724 33.293 -15.575 1.00 59.25 506 ALA A CA 1
ATOM 3952 C C . ALA A 1 506 ? 34.865 34.184 -16.092 1.00 59.25 506 ALA A C 1
ATOM 3954 O O . ALA A 1 506 ? 35.570 34.804 -15.299 1.00 59.25 506 ALA A O 1
ATOM 3955 N N . VAL A 1 507 ? 35.006 34.344 -17.415 1.00 63.81 507 VAL A N 1
ATOM 3956 C CA . VAL A 1 507 ? 35.959 35.297 -18.018 1.00 63.81 507 VAL A CA 1
ATOM 3957 C C . VAL A 1 507 ? 35.586 36.756 -17.700 1.00 63.81 507 VAL A C 1
ATOM 3959 O O . VAL A 1 507 ? 36.470 37.567 -17.410 1.00 63.81 507 VAL A O 1
ATOM 3962 N N . LYS A 1 508 ? 34.290 37.108 -17.686 1.00 60.84 508 LYS A N 1
ATOM 3963 C CA . LYS A 1 508 ? 33.828 38.446 -17.262 1.00 60.84 508 LYS A CA 1
ATOM 3964 C C . LYS A 1 508 ? 34.078 38.689 -15.766 1.00 60.84 508 LYS A C 1
ATOM 3966 O O . LYS A 1 508 ? 34.546 39.771 -15.406 1.00 60.84 508 LYS A O 1
ATOM 3971 N N . TYR A 1 509 ? 33.850 37.688 -14.913 1.00 61.16 509 TYR A N 1
ATOM 3972 C CA . TYR A 1 509 ? 34.132 37.755 -13.473 1.00 61.16 509 TYR A CA 1
ATOM 3973 C C . TYR A 1 509 ? 35.633 37.787 -13.161 1.00 61.16 509 TYR A C 1
ATOM 3975 O O . TYR A 1 509 ? 36.045 38.518 -12.264 1.00 61.16 509 TYR A O 1
ATOM 3983 N N . ALA A 1 510 ? 36.473 37.094 -13.935 1.00 63.41 510 ALA A N 1
ATOM 3984 C CA . ALA A 1 510 ? 37.929 37.164 -13.806 1.00 63.41 510 ALA A CA 1
ATOM 3985 C C . ALA A 1 510 ? 38.462 38.576 -14.108 1.00 63.41 510 ALA A C 1
ATOM 3987 O O . ALA A 1 510 ? 39.328 39.083 -13.391 1.00 63.41 510 ALA A O 1
ATOM 3988 N N . LYS A 1 511 ? 37.893 39.257 -15.117 1.00 68.25 511 LYS A N 1
ATOM 3989 C CA . LYS A 1 511 ? 38.196 40.668 -15.410 1.00 68.25 511 LYS A CA 1
ATOM 3990 C C . LYS A 1 511 ? 37.768 41.593 -14.262 1.00 68.25 511 LYS A C 1
ATOM 3992 O O . LYS A 1 511 ? 38.527 42.486 -13.888 1.00 68.25 511 LYS A O 1
ATOM 3997 N N . LEU A 1 512 ? 36.594 41.355 -13.669 1.00 71.56 512 LEU A N 1
ATOM 3998 C CA . LEU A 1 512 ? 36.112 42.087 -12.490 1.00 71.56 512 LEU A CA 1
ATOM 3999 C C . LEU A 1 512 ? 37.022 41.858 -11.267 1.00 71.56 512 LEU A C 1
ATOM 4001 O O . LEU A 1 512 ? 37.363 42.811 -10.571 1.00 71.56 512 LEU A O 1
ATOM 4005 N N . GLY A 1 513 ? 37.466 40.618 -11.041 1.00 71.50 513 GLY A N 1
ATOM 4006 C CA . GLY A 1 513 ? 38.405 40.248 -9.980 1.00 71.50 513 GLY A CA 1
ATOM 4007 C C . GLY A 1 513 ? 39.760 40.946 -10.118 1.00 71.50 513 GLY A C 1
ATOM 4008 O O . GLY A 1 513 ? 40.220 41.577 -9.170 1.00 71.50 513 GLY A O 1
ATOM 4009 N N . GLN A 1 514 ? 40.348 40.953 -11.323 1.00 76.12 514 GLN A N 1
ATOM 4010 C CA . GLN A 1 514 ? 41.587 41.698 -11.584 1.00 76.12 514 GLN A CA 1
ATOM 4011 C C . GLN A 1 514 ? 41.442 43.201 -11.301 1.00 76.12 514 GLN A C 1
ATOM 4013 O O . GLN A 1 514 ? 42.358 43.811 -10.748 1.00 76.12 514 GLN A O 1
ATOM 4018 N N . MET A 1 515 ? 40.304 43.810 -11.659 1.00 74.56 515 MET A N 1
ATOM 4019 C CA . MET A 1 515 ? 40.041 45.228 -11.382 1.00 74.56 515 MET A CA 1
ATOM 4020 C C . MET A 1 515 ? 39.874 45.501 -9.881 1.00 74.56 515 MET A C 1
ATOM 4022 O O . MET A 1 515 ? 40.460 46.460 -9.376 1.00 74.56 515 MET A O 1
ATOM 4026 N N . LYS A 1 516 ? 39.167 44.631 -9.147 1.00 76.38 516 LYS A N 1
ATOM 4027 C CA . LYS A 1 516 ? 39.044 44.708 -7.681 1.00 76.38 516 LYS A CA 1
ATOM 4028 C C . LYS A 1 516 ? 40.391 44.603 -6.979 1.00 76.38 516 LYS A C 1
ATOM 4030 O O . LYS A 1 516 ? 40.686 45.426 -6.120 1.00 76.38 516 LYS A O 1
ATOM 4035 N N . ASP A 1 517 ? 41.250 43.670 -7.380 1.00 80.75 517 ASP A N 1
ATOM 4036 C CA . ASP A 1 517 ? 42.578 43.521 -6.774 1.00 80.75 517 ASP A CA 1
ATOM 4037 C C . ASP A 1 517 ? 43.489 44.720 -7.066 1.00 80.75 517 ASP A C 1
ATOM 4039 O O . ASP A 1 517 ? 44.260 45.155 -6.205 1.00 80.75 517 ASP A O 1
ATOM 4043 N N . LYS A 1 518 ? 43.366 45.314 -8.259 1.00 80.25 518 LYS A N 1
ATOM 4044 C CA . LYS A 1 518 ? 44.059 46.560 -8.619 1.00 80.25 518 LYS A CA 1
ATOM 4045 C C . LYS A 1 518 ? 43.595 47.729 -7.740 1.00 80.25 518 LYS A C 1
ATOM 4047 O O . LYS A 1 518 ? 44.432 48.510 -7.284 1.00 80.25 518 LYS A O 1
ATOM 4052 N N . LEU A 1 519 ? 42.292 47.824 -7.461 1.00 78.81 519 LEU A N 1
ATOM 4053 C CA . LEU A 1 519 ? 41.703 48.833 -6.572 1.00 78.81 519 LEU A CA 1
ATOM 4054 C C . LEU A 1 519 ? 42.061 48.595 -5.100 1.00 78.81 519 LEU A C 1
ATOM 4056 O O . LEU A 1 519 ? 42.454 49.548 -4.438 1.00 78.81 519 LEU A O 1
ATOM 4060 N N . ARG A 1 520 ? 42.053 47.350 -4.606 1.00 79.88 520 ARG A N 1
ATOM 4061 C CA . ARG A 1 520 ? 42.527 47.000 -3.252 1.00 79.88 520 ARG A CA 1
ATOM 4062 C C . ARG A 1 520 ? 43.997 47.355 -3.050 1.00 79.88 520 ARG A C 1
ATOM 4064 O O . ARG A 1 520 ? 44.351 47.932 -2.026 1.00 79.88 520 ARG A O 1
ATOM 4071 N N . LYS A 1 521 ? 44.860 47.080 -4.038 1.00 80.62 521 LYS A N 1
ATOM 4072 C CA . LYS A 1 521 ? 46.275 47.492 -3.994 1.00 80.62 521 LYS A CA 1
ATOM 4073 C C . LYS A 1 521 ? 46.422 49.011 -3.892 1.00 80.62 521 LYS A C 1
ATOM 4075 O O . LYS A 1 521 ? 47.216 49.475 -3.077 1.00 80.62 521 LYS A O 1
ATOM 4080 N N . ARG A 1 522 ? 45.645 49.778 -4.664 1.00 78.31 522 ARG A N 1
ATOM 4081 C CA . ARG A 1 522 ? 45.631 51.251 -4.584 1.00 78.31 522 ARG A CA 1
ATOM 4082 C C . ARG A 1 522 ? 45.098 51.739 -3.231 1.00 78.31 522 ARG A C 1
ATOM 4084 O O . ARG A 1 522 ? 45.760 52.542 -2.587 1.00 78.31 522 ARG A O 1
ATOM 4091 N N . ALA A 1 523 ? 43.993 51.168 -2.756 1.00 74.06 523 ALA A N 1
ATOM 4092 C CA . ALA A 1 523 ? 43.391 51.447 -1.452 1.00 74.06 523 ALA A CA 1
ATOM 4093 C C . ALA A 1 523 ? 44.293 51.066 -0.258 1.00 74.06 523 ALA A C 1
ATOM 4095 O O . ALA A 1 523 ? 44.114 51.564 0.843 1.00 74.06 523 ALA A O 1
ATOM 4096 N N . SER A 1 524 ? 45.286 50.195 -0.449 1.00 74.75 524 SER A N 1
ATOM 4097 C CA . SER A 1 524 ? 46.212 49.803 0.624 1.00 74.75 524 SER A CA 1
ATOM 4098 C C . SER A 1 524 ? 47.433 50.715 0.787 1.00 74.75 524 SER A C 1
ATOM 4100 O O . SER A 1 524 ? 48.163 50.567 1.763 1.00 74.75 524 SER A O 1
ATOM 4102 N N . LYS A 1 525 ? 47.696 51.608 -0.176 1.00 70.19 525 LYS A N 1
ATOM 4103 C CA . LYS A 1 525 ? 48.942 52.393 -0.256 1.00 70.19 525 LYS A CA 1
ATOM 4104 C C . LYS A 1 525 ? 48.719 53.864 -0.623 1.00 70.19 525 LYS A C 1
ATOM 4106 O O . LYS A 1 525 ? 49.646 54.508 -1.103 1.00 70.19 525 LYS A O 1
ATOM 4111 N N . TYR A 1 526 ? 47.501 54.378 -0.478 1.00 71.44 526 TYR A N 1
ATOM 4112 C CA . TYR A 1 526 ? 47.207 55.763 -0.832 1.00 71.44 526 TYR A CA 1
ATOM 4113 C C . TYR A 1 526 ? 47.506 56.712 0.328 1.00 71.44 526 TYR A C 1
ATOM 4115 O O . TYR A 1 526 ? 47.270 56.387 1.488 1.00 71.44 526 TYR A O 1
ATOM 4123 N N . ASP A 1 527 ? 47.966 57.910 -0.012 1.00 77.12 527 ASP A N 1
ATOM 4124 C CA . ASP A 1 527 ? 47.882 59.087 0.843 1.00 77.12 527 ASP A CA 1
ATOM 4125 C C . ASP A 1 527 ? 47.080 60.172 0.109 1.00 77.12 527 ASP A C 1
ATOM 4127 O O . ASP A 1 527 ? 46.764 60.036 -1.077 1.00 77.12 527 ASP A O 1
ATOM 4131 N N . TYR A 1 528 ? 46.729 61.248 0.810 1.00 71.94 528 TYR A N 1
ATOM 4132 C CA . TYR A 1 528 ? 45.904 62.321 0.254 1.00 71.94 528 TYR A CA 1
ATOM 4133 C C . TYR A 1 528 ? 46.558 63.050 -0.933 1.00 71.94 528 TYR A C 1
ATOM 4135 O O . TYR A 1 528 ? 45.847 63.499 -1.831 1.00 71.94 528 TYR A O 1
ATOM 4143 N N . PHE A 1 529 ? 47.889 63.137 -0.983 1.00 71.94 529 PHE A N 1
ATOM 4144 C CA . PHE A 1 529 ? 48.620 63.809 -2.060 1.00 71.94 529 PHE A CA 1
ATOM 4145 C C . PHE A 1 529 ? 48.606 62.970 -3.348 1.00 71.94 529 PHE A C 1
ATOM 4147 O O . PHE A 1 529 ? 48.266 63.459 -4.427 1.00 71.94 529 PHE A O 1
ATOM 4154 N N . VAL A 1 530 ? 48.869 61.671 -3.217 1.00 71.94 530 VAL A N 1
ATOM 4155 C CA . VAL A 1 530 ? 48.799 60.674 -4.289 1.00 71.94 530 VAL A CA 1
ATOM 4156 C C . VAL A 1 530 ? 47.364 60.527 -4.813 1.00 71.94 530 VAL A C 1
ATOM 4158 O O . VAL A 1 530 ? 47.156 60.367 -6.017 1.00 71.94 530 VAL A O 1
ATOM 4161 N N . LEU A 1 531 ? 46.356 60.655 -3.944 1.00 73.44 531 LEU A N 1
ATOM 4162 C CA . LEU A 1 531 ? 44.939 60.624 -4.326 1.00 73.44 531 LEU A CA 1
ATOM 4163 C C . LEU A 1 531 ? 44.539 61.812 -5.209 1.00 73.44 531 LEU A C 1
ATOM 4165 O O . LEU A 1 531 ? 43.848 61.627 -6.212 1.00 73.44 531 LEU A O 1
ATOM 4169 N N . VAL A 1 532 ? 45.009 63.017 -4.866 1.00 70.75 532 VAL A N 1
ATOM 4170 C CA . VAL A 1 532 ? 44.823 64.232 -5.677 1.00 70.75 532 VAL A CA 1
ATOM 4171 C C . VAL A 1 532 ? 45.523 64.082 -7.030 1.00 70.75 532 VAL A C 1
ATOM 4173 O O . VAL A 1 532 ? 44.938 64.406 -8.063 1.00 70.75 532 VAL A O 1
ATOM 4176 N N . GLN A 1 533 ? 46.729 63.508 -7.057 1.00 71.06 533 GLN A N 1
ATOM 4177 C CA . GLN A 1 533 ? 47.453 63.249 -8.303 1.00 71.06 533 GLN A CA 1
ATOM 4178 C C . GLN A 1 533 ? 46.715 62.238 -9.202 1.00 71.06 533 GLN A C 1
ATOM 4180 O O . GLN A 1 533 ? 46.592 62.463 -10.407 1.00 71.06 533 GLN A O 1
ATOM 4185 N N . TRP A 1 534 ? 46.168 61.153 -8.643 1.00 75.44 534 TRP A N 1
ATOM 4186 C CA . TRP A 1 534 ? 45.394 60.154 -9.393 1.00 75.44 534 TRP A CA 1
ATOM 4187 C C . TRP A 1 534 ? 44.059 60.689 -9.921 1.00 75.44 534 TRP A C 1
ATOM 4189 O O . TRP A 1 534 ? 43.684 60.328 -11.034 1.00 75.44 534 TRP A O 1
ATOM 4199 N N . LEU A 1 535 ? 43.386 61.573 -9.177 1.00 69.88 535 LEU A N 1
ATOM 4200 C CA . LEU A 1 535 ? 42.173 62.276 -9.619 1.00 69.88 535 LEU A CA 1
ATOM 4201 C C . LEU A 1 535 ? 42.430 63.234 -10.793 1.00 69.88 535 LEU A C 1
ATOM 4203 O O . LEU A 1 535 ? 41.538 63.448 -11.609 1.00 69.88 535 LEU A O 1
ATOM 4207 N N . LEU A 1 536 ? 43.639 63.793 -10.888 1.00 65.19 536 LEU A N 1
ATOM 4208 C CA . LEU A 1 536 ? 44.025 64.734 -11.944 1.00 65.19 536 LEU A CA 1
ATOM 4209 C C . LEU A 1 536 ? 44.628 64.058 -13.188 1.00 65.19 536 LEU A C 1
ATOM 4211 O O . LEU A 1 536 ? 44.626 64.668 -14.253 1.00 65.19 536 LEU A O 1
ATOM 4215 N N . THR A 1 537 ? 45.150 62.826 -13.080 1.00 61.62 537 THR A N 1
ATOM 4216 C CA . THR A 1 537 ? 45.950 62.198 -14.158 1.00 61.62 537 THR A CA 1
ATOM 4217 C C . THR A 1 537 ? 45.538 60.784 -14.584 1.00 61.62 537 THR A C 1
ATOM 4219 O O . THR A 1 537 ? 46.049 60.311 -15.595 1.00 61.62 537 THR A O 1
ATOM 4222 N N . ASN A 1 538 ? 44.637 60.077 -13.885 1.00 62.19 538 ASN A N 1
ATOM 4223 C CA . ASN A 1 538 ? 44.340 58.669 -14.197 1.00 62.19 538 ASN A CA 1
ATOM 4224 C C . ASN A 1 538 ? 42.853 58.284 -14.113 1.00 62.19 538 ASN A C 1
ATOM 4226 O O . ASN A 1 538 ? 42.088 58.810 -13.312 1.00 62.19 538 ASN A O 1
ATOM 4230 N N . ASN A 1 539 ? 42.477 57.268 -14.904 1.00 62.16 539 ASN A N 1
ATOM 4231 C CA . ASN A 1 539 ? 41.125 56.697 -15.075 1.00 62.16 539 ASN A CA 1
ATOM 4232 C C . ASN A 1 539 ? 40.610 55.906 -13.840 1.00 62.16 539 ASN A C 1
ATOM 4234 O O . ASN A 1 539 ? 39.982 54.856 -13.946 1.00 62.16 539 ASN A O 1
ATOM 4238 N N . ILE A 1 540 ? 40.911 56.372 -12.626 1.00 75.25 540 ILE A N 1
ATOM 4239 C CA . ILE A 1 540 ? 40.571 55.659 -11.389 1.00 75.25 540 ILE A CA 1
ATOM 4240 C C . ILE A 1 540 ? 39.061 55.651 -11.123 1.00 75.25 540 ILE A C 1
ATOM 4242 O O . ILE A 1 540 ? 38.537 54.690 -10.569 1.00 75.25 540 ILE A O 1
ATOM 4246 N N . GLU A 1 541 ? 38.356 56.686 -11.581 1.00 72.44 541 GLU A N 1
ATOM 4247 C CA . GLU A 1 541 ? 36.906 56.823 -11.443 1.00 72.44 541 GLU A CA 1
ATOM 4248 C C . GLU A 1 541 ? 36.148 55.878 -12.388 1.00 72.44 541 GLU A C 1
ATOM 4250 O O . GLU A 1 541 ? 35.116 55.326 -12.015 1.00 72.44 541 GLU A O 1
ATOM 4255 N N . THR A 1 542 ? 36.678 55.612 -13.585 1.00 73.25 542 THR A N 1
ATOM 4256 C CA . THR A 1 542 ? 36.079 54.655 -14.528 1.00 73.25 542 THR A CA 1
ATOM 4257 C C . THR A 1 542 ? 36.276 53.211 -14.073 1.00 73.25 542 THR A C 1
ATOM 4259 O O . THR A 1 542 ? 35.318 52.440 -14.124 1.00 73.25 542 THR A O 1
ATOM 4262 N N . ASP A 1 543 ? 37.456 52.860 -13.551 1.00 78.56 543 ASP A N 1
ATOM 4263 C CA . ASP A 1 543 ? 37.710 51.541 -12.953 1.00 78.56 543 ASP A CA 1
ATOM 4264 C C . ASP A 1 543 ? 36.779 51.284 -11.748 1.00 78.56 543 ASP A C 1
ATOM 4266 O O . ASP A 1 543 ? 36.166 50.221 -11.637 1.00 78.56 543 ASP A O 1
ATOM 4270 N N . LEU A 1 544 ? 36.633 52.276 -10.863 1.00 75.00 544 LEU A N 1
ATOM 4271 C CA . LEU A 1 544 ? 35.825 52.191 -9.645 1.00 75.00 544 LEU A CA 1
ATOM 4272 C C . LEU A 1 544 ? 34.323 52.132 -9.962 1.00 75.00 544 LEU A C 1
ATOM 4274 O O . LEU A 1 544 ? 33.622 51.270 -9.439 1.00 75.00 544 LEU A O 1
ATOM 4278 N N . ASN A 1 545 ? 33.840 52.959 -10.895 1.00 76.06 545 ASN A N 1
ATOM 4279 C CA . ASN A 1 545 ? 32.447 52.924 -11.347 1.00 76.06 545 ASN A CA 1
ATOM 4280 C C . ASN A 1 545 ? 32.106 51.626 -12.087 1.00 76.06 545 ASN A C 1
ATOM 4282 O O . ASN A 1 545 ? 30.999 51.113 -11.935 1.00 76.06 545 ASN A O 1
ATOM 4286 N N . TYR A 1 546 ? 33.038 51.068 -12.868 1.00 77.38 546 TYR A N 1
ATOM 4287 C CA . TYR A 1 546 ? 32.829 49.776 -13.520 1.00 77.38 546 TYR A CA 1
ATOM 4288 C C . TYR A 1 546 ? 32.672 48.652 -12.488 1.00 77.38 546 TYR A C 1
ATOM 4290 O O . TYR A 1 546 ? 31.762 47.833 -12.623 1.00 77.38 546 TYR A O 1
ATOM 4298 N N . VAL A 1 547 ? 33.512 48.636 -11.447 1.00 77.50 547 VAL A N 1
ATOM 4299 C CA . VAL A 1 547 ? 33.440 47.634 -10.376 1.00 77.50 547 VAL A CA 1
ATOM 4300 C C . VAL A 1 547 ? 32.181 47.808 -9.528 1.00 77.50 547 VAL A C 1
ATOM 4302 O O . VAL A 1 547 ? 31.470 46.830 -9.346 1.00 77.50 547 VAL A O 1
ATOM 4305 N N . ILE A 1 548 ? 31.837 49.026 -9.102 1.00 74.75 548 ILE A N 1
ATOM 4306 C CA . ILE A 1 548 ? 30.636 49.300 -8.287 1.00 74.75 548 ILE A CA 1
ATOM 4307 C C . ILE A 1 548 ? 29.348 48.978 -9.053 1.00 74.75 548 ILE A C 1
ATOM 4309 O O . ILE A 1 548 ? 28.397 48.455 -8.479 1.00 74.75 548 ILE A O 1
ATOM 4313 N N . LYS A 1 549 ? 29.309 49.248 -10.364 1.00 74.12 549 LYS A N 1
ATOM 4314 C CA . LYS A 1 549 ? 28.143 48.940 -11.203 1.00 74.12 549 LYS A CA 1
ATOM 4315 C C . LYS A 1 549 ? 27.855 47.436 -11.294 1.00 74.12 549 LYS A C 1
ATOM 4317 O O . LYS A 1 549 ? 26.703 47.065 -11.491 1.00 74.12 549 LYS A O 1
ATOM 4322 N N . HIS A 1 550 ? 28.882 46.591 -11.190 1.00 67.06 550 HIS A N 1
ATOM 4323 C CA . HIS A 1 550 ? 28.757 45.137 -11.354 1.00 67.06 550 HIS A CA 1
ATOM 4324 C C . HIS A 1 550 ? 28.919 44.350 -10.042 1.00 67.06 550 HIS A C 1
ATOM 4326 O O . HIS A 1 550 ? 28.513 43.195 -9.990 1.00 67.06 550 HIS A O 1
ATOM 4332 N N . ASP A 1 551 ? 29.491 44.949 -8.996 1.00 69.25 551 ASP A N 1
ATOM 4333 C CA . ASP A 1 551 ? 29.473 44.447 -7.623 1.00 69.25 551 ASP A CA 1
ATOM 4334 C C . ASP A 1 551 ? 29.410 45.611 -6.611 1.00 69.25 551 ASP A C 1
ATOM 4336 O O . ASP A 1 551 ? 30.452 46.127 -6.187 1.00 69.25 551 ASP A O 1
ATOM 4340 N N . PRO A 1 552 ? 28.196 46.035 -6.224 1.00 69.62 552 PRO A N 1
ATOM 4341 C CA . PRO A 1 552 ? 27.989 47.129 -5.278 1.00 69.62 552 PRO A CA 1
ATOM 4342 C C . PRO A 1 552 ? 28.528 46.822 -3.872 1.00 69.62 552 PRO A C 1
ATOM 4344 O O . PRO A 1 552 ? 28.930 47.748 -3.167 1.00 69.62 552 PRO A O 1
ATOM 4347 N N . GLU A 1 553 ? 28.576 45.540 -3.482 1.00 68.69 553 GLU A N 1
ATOM 4348 C CA . GLU A 1 553 ? 29.032 45.075 -2.160 1.00 68.69 553 GLU A CA 1
ATOM 4349 C C . GLU A 1 553 ? 30.543 45.294 -1.962 1.00 68.69 553 GLU A C 1
ATOM 4351 O O . GLU A 1 553 ? 31.026 45.351 -0.835 1.00 68.69 553 GLU A O 1
ATOM 4356 N N . PHE A 1 554 ? 31.308 45.524 -3.038 1.00 74.94 554 PHE A N 1
ATOM 4357 C CA . PHE A 1 554 ? 32.735 45.862 -2.960 1.00 74.94 554 PHE A CA 1
ATOM 4358 C C . PHE A 1 554 ? 33.014 47.136 -2.134 1.00 74.94 554 PHE A C 1
ATOM 4360 O O . PHE A 1 554 ? 34.113 47.307 -1.610 1.00 74.94 554 PHE A O 1
ATOM 4367 N N . LEU A 1 555 ? 32.018 48.018 -1.985 1.00 65.62 555 LEU A N 1
ATOM 4368 C CA . LEU A 1 555 ? 32.075 49.212 -1.133 1.00 65.62 555 LEU A CA 1
ATOM 4369 C C . LEU A 1 555 ? 31.896 48.927 0.362 1.00 65.62 555 LEU A C 1
ATOM 4371 O O . LEU A 1 555 ? 32.095 49.838 1.158 1.00 65.62 555 LEU A O 1
ATOM 4375 N N . GLU A 1 556 ? 31.514 47.712 0.752 1.00 70.75 556 GLU A N 1
ATOM 4376 C CA . GLU A 1 556 ? 31.370 47.322 2.159 1.00 70.75 556 GLU A CA 1
ATOM 4377 C C . GLU A 1 556 ? 32.709 46.913 2.793 1.00 70.75 556 GLU A C 1
ATOM 4379 O O . GLU A 1 556 ? 32.842 46.907 4.016 1.00 70.75 556 GLU A O 1
ATOM 4384 N N . GLU A 1 557 ? 33.735 46.618 1.984 1.00 75.56 557 GLU A N 1
ATOM 4385 C CA . GLU A 1 557 ? 35.090 46.372 2.482 1.00 75.56 557 GLU A CA 1
ATOM 4386 C C . GLU A 1 557 ? 35.649 47.640 3.127 1.00 75.56 557 GLU A C 1
ATOM 4388 O O . GLU A 1 557 ? 35.888 48.628 2.445 1.00 75.56 557 GLU A O 1
ATOM 4393 N N . GLU A 1 558 ? 35.931 47.606 4.429 1.00 66.94 558 GLU A N 1
ATOM 4394 C CA . GLU A 1 558 ? 36.259 48.788 5.241 1.00 66.94 558 GLU A CA 1
ATOM 4395 C C . GLU A 1 558 ? 37.364 49.685 4.641 1.00 66.94 558 GLU A C 1
ATOM 4397 O O . GLU A 1 558 ? 37.249 50.911 4.640 1.00 66.94 558 GLU A O 1
ATOM 4402 N N . ARG A 1 559 ? 38.403 49.090 4.034 1.00 72.00 559 ARG A N 1
ATOM 4403 C CA . ARG A 1 559 ? 39.484 49.830 3.349 1.00 72.00 559 ARG A CA 1
ATOM 4404 C C . ARG A 1 559 ? 39.074 50.415 1.992 1.00 72.00 559 ARG A C 1
ATOM 4406 O O . ARG A 1 559 ? 39.594 51.459 1.612 1.00 72.00 559 ARG A O 1
ATOM 4413 N N . ILE A 1 560 ? 38.167 49.767 1.259 1.00 80.00 560 ILE A N 1
ATOM 4414 C CA . ILE A 1 560 ? 37.617 50.266 -0.014 1.00 80.00 560 ILE A CA 1
ATOM 4415 C C . ILE A 1 560 ? 36.536 51.314 0.252 1.00 80.00 560 ILE A C 1
ATOM 4417 O O . ILE A 1 560 ? 36.506 52.329 -0.434 1.00 80.00 560 ILE A O 1
ATOM 4421 N N . ALA A 1 561 ? 35.697 51.104 1.267 1.00 71.38 561 ALA A N 1
ATOM 4422 C CA . ALA A 1 561 ? 34.736 52.066 1.783 1.00 71.38 561 ALA A CA 1
ATOM 4423 C C . ALA A 1 561 ? 35.455 53.348 2.206 1.00 71.38 561 ALA A C 1
ATOM 4425 O O . ALA A 1 561 ? 35.066 54.431 1.777 1.00 71.38 561 ALA A O 1
ATOM 4426 N N . GLY A 1 562 ? 36.542 53.209 2.980 1.00 76.94 562 GLY A N 1
ATOM 4427 C CA . GLY A 1 562 ? 37.441 54.298 3.360 1.00 76.94 562 GLY A CA 1
ATOM 4428 C C . GLY A 1 562 ? 38.041 54.995 2.143 1.00 76.94 562 GLY A C 1
ATOM 4429 O O . GLY A 1 562 ? 37.836 56.188 1.971 1.00 76.94 562 GLY A O 1
ATOM 4430 N N . PHE A 1 563 ? 38.660 54.250 1.227 1.00 80.44 563 PHE A N 1
ATOM 4431 C CA . PHE A 1 563 ? 39.243 54.799 -0.001 1.00 80.44 563 PHE A CA 1
ATOM 4432 C C . PHE A 1 563 ? 38.224 55.520 -0.902 1.00 80.44 563 PHE A C 1
ATOM 4434 O O . PHE A 1 563 ? 38.498 56.618 -1.375 1.00 80.44 563 PHE A O 1
ATOM 4441 N N . TYR A 1 564 ? 37.036 54.947 -1.121 1.00 75.69 564 TYR A N 1
ATOM 4442 C CA . TYR A 1 564 ? 35.946 55.532 -1.913 1.00 75.69 564 TYR A CA 1
ATOM 4443 C C . TYR A 1 564 ? 35.385 56.794 -1.255 1.00 75.69 564 TYR A C 1
ATOM 4445 O O . TYR A 1 564 ? 35.153 57.809 -1.918 1.00 75.69 564 TYR A O 1
ATOM 4453 N N . LYS A 1 565 ? 35.205 56.740 0.067 1.00 75.44 565 LYS A N 1
ATOM 4454 C CA . LYS A 1 565 ? 34.756 57.857 0.891 1.00 75.44 565 LYS A CA 1
ATOM 4455 C C . LYS A 1 565 ? 35.792 58.983 0.899 1.00 75.44 565 LYS A C 1
ATOM 4457 O O . LYS A 1 565 ? 35.407 60.126 0.685 1.00 75.44 565 LYS A O 1
ATOM 4462 N N . ASP A 1 566 ? 37.081 58.680 1.017 1.00 77.00 566 ASP A N 1
ATOM 4463 C CA . ASP A 1 566 ? 38.182 59.650 0.967 1.00 77.00 566 ASP A CA 1
ATOM 4464 C C . ASP A 1 566 ? 38.328 60.277 -0.427 1.00 77.00 566 ASP A C 1
ATOM 4466 O O . ASP A 1 566 ? 38.529 61.482 -0.543 1.00 77.00 566 ASP A O 1
ATOM 4470 N N . LEU A 1 567 ? 38.120 59.510 -1.502 1.00 75.94 567 LEU A N 1
ATOM 4471 C CA . LEU A 1 567 ? 38.086 60.009 -2.886 1.00 75.94 567 LEU A CA 1
ATOM 4472 C C . LEU A 1 567 ? 36.903 60.966 -3.110 1.00 75.94 567 LEU A C 1
ATOM 4474 O O . LEU A 1 567 ? 37.057 62.030 -3.717 1.00 75.94 567 LEU A O 1
ATOM 4478 N N . GLY A 1 568 ? 35.735 60.639 -2.546 1.00 70.56 568 GLY A N 1
ATOM 4479 C CA . GLY A 1 568 ? 34.568 61.521 -2.500 1.00 70.56 568 GLY A CA 1
ATOM 4480 C C . GLY A 1 568 ? 34.775 62.755 -1.614 1.00 70.56 568 GLY A C 1
ATOM 4481 O O . GLY A 1 568 ? 34.326 63.848 -1.977 1.00 70.56 568 GLY A O 1
ATOM 4482 N N . HIS A 1 569 ? 35.496 62.617 -0.498 1.00 71.75 569 HIS A N 1
ATOM 4483 C CA . HIS A 1 569 ? 35.839 63.709 0.412 1.00 71.75 569 HIS A CA 1
ATOM 4484 C C . HIS A 1 569 ? 36.858 64.662 -0.204 1.00 71.75 569 HIS A C 1
ATOM 4486 O O . HIS A 1 569 ? 36.625 65.858 -0.141 1.00 71.75 569 HIS A O 1
ATOM 4492 N N . VAL A 1 570 ? 37.906 64.183 -0.877 1.00 70.19 570 VAL A N 1
ATOM 4493 C CA . VAL A 1 570 ? 38.895 65.015 -1.587 1.00 70.19 570 VAL A CA 1
ATOM 4494 C C . VAL A 1 570 ? 38.256 65.741 -2.774 1.00 70.19 570 VAL A C 1
ATOM 4496 O O . VAL A 1 570 ? 38.515 66.922 -2.987 1.00 70.19 570 VAL A O 1
ATOM 4499 N N . LYS A 1 571 ? 37.344 65.086 -3.507 1.00 68.12 571 LYS A N 1
ATOM 4500 C CA . LYS A 1 571 ? 36.576 65.701 -4.606 1.00 68.12 571 LYS A CA 1
ATOM 4501 C C . LYS A 1 571 ? 35.586 66.762 -4.111 1.00 68.12 571 LYS A C 1
ATOM 4503 O O . LYS A 1 571 ? 35.439 67.812 -4.737 1.00 68.12 571 LYS A O 1
ATOM 4508 N N . SER A 1 572 ? 34.924 66.506 -2.982 1.00 63.44 572 SER A N 1
ATOM 4509 C CA . SER A 1 572 ? 34.029 67.471 -2.329 1.00 63.44 572 SER A CA 1
ATOM 4510 C C . SER A 1 572 ? 34.810 68.601 -1.658 1.00 63.44 572 SER A C 1
ATOM 4512 O O . SER A 1 572 ? 34.381 69.741 -1.731 1.00 63.44 572 SER A O 1
ATOM 4514 N N . PHE A 1 573 ? 35.987 68.323 -1.096 1.00 61.84 573 PHE A N 1
ATOM 4515 C CA . PHE A 1 573 ? 36.929 69.298 -0.551 1.00 61.84 573 PHE A CA 1
ATOM 4516 C C . PHE A 1 573 ? 37.453 70.215 -1.661 1.00 61.84 573 PHE A C 1
ATOM 4518 O O . PHE A 1 573 ? 37.281 71.417 -1.567 1.00 61.84 573 PHE A O 1
ATOM 4525 N N . LEU A 1 574 ? 37.934 69.699 -2.795 1.00 60.47 574 LEU A N 1
ATOM 4526 C CA . LEU A 1 574 ? 38.336 70.532 -3.942 1.00 60.47 574 LEU A CA 1
ATOM 4527 C C . LEU A 1 574 ? 37.190 71.401 -4.500 1.00 60.47 574 LEU A C 1
ATOM 4529 O O . LEU A 1 574 ? 37.442 72.501 -4.986 1.00 60.47 574 LEU A O 1
ATOM 4533 N N . LYS A 1 575 ? 35.930 70.947 -4.399 1.00 56.41 575 LYS A N 1
ATOM 4534 C CA . LYS A 1 575 ? 34.737 71.719 -4.803 1.00 56.41 575 LYS A CA 1
ATOM 4535 C C . LYS A 1 575 ? 34.188 72.667 -3.726 1.00 56.41 575 LYS A C 1
ATOM 4537 O O . LYS A 1 575 ? 33.474 73.600 -4.078 1.00 56.41 575 LYS A O 1
ATOM 4542 N N . ALA A 1 576 ? 34.498 72.448 -2.447 1.00 54.22 576 ALA A N 1
ATOM 4543 C CA . ALA A 1 576 ? 33.940 73.184 -1.308 1.00 54.22 576 ALA A CA 1
ATOM 4544 C C . ALA A 1 576 ? 34.968 74.074 -0.581 1.00 54.22 576 ALA A C 1
ATOM 4546 O O . ALA A 1 576 ? 34.578 75.015 0.096 1.00 54.22 576 ALA A O 1
ATOM 4547 N N . PHE A 1 577 ? 36.274 73.832 -0.714 1.00 55.06 577 PHE A N 1
ATOM 4548 C CA . PHE A 1 577 ? 37.315 74.483 0.092 1.00 55.06 577 PHE A CA 1
ATOM 4549 C C . PHE A 1 577 ? 37.680 75.894 -0.384 1.00 55.06 577 PHE A C 1
ATOM 4551 O O . PHE A 1 577 ? 38.183 76.692 0.401 1.00 55.06 577 PHE A O 1
ATOM 4558 N N . PHE A 1 578 ? 37.367 76.249 -1.632 1.00 54.94 578 PHE A N 1
ATOM 4559 C CA . PHE A 1 578 ? 37.697 77.578 -2.156 1.00 54.94 578 PHE A CA 1
ATOM 4560 C C . PHE A 1 578 ? 36.839 78.717 -1.558 1.00 54.94 578 PHE A C 1
ATOM 4562 O O . PHE A 1 578 ? 37.397 79.766 -1.253 1.00 54.94 578 PHE A O 1
ATOM 4569 N N . PRO A 1 579 ? 35.523 78.540 -1.309 1.00 52.78 579 PRO A N 1
ATOM 4570 C CA . PRO A 1 579 ? 34.692 79.588 -0.693 1.00 52.78 579 PRO A CA 1
ATOM 4571 C C . PRO A 1 579 ? 34.534 79.480 0.838 1.00 52.78 579 PRO A C 1
ATOM 4573 O O . PRO A 1 579 ? 34.086 80.425 1.479 1.00 52.78 579 PRO A O 1
ATOM 4576 N N . ILE A 1 580 ? 34.867 78.331 1.439 1.00 51.00 580 ILE A N 1
ATOM 4577 C CA . ILE A 1 580 ? 34.489 77.974 2.821 1.00 51.00 580 ILE A CA 1
ATOM 4578 C C . ILE A 1 580 ? 35.634 78.181 3.839 1.00 51.00 580 ILE A C 1
ATOM 4580 O O . ILE A 1 580 ? 35.368 78.439 5.014 1.00 51.00 580 ILE A O 1
ATOM 4584 N N . ALA A 1 581 ? 36.902 78.172 3.411 1.00 53.34 581 ALA A N 1
ATOM 4585 C CA . ALA A 1 581 ? 38.061 78.378 4.295 1.00 53.34 581 ALA A CA 1
ATOM 4586 C C . ALA A 1 581 ? 38.104 79.775 4.961 1.00 53.34 581 ALA A C 1
ATOM 4588 O O . ALA A 1 581 ? 38.646 79.921 6.053 1.00 53.34 581 ALA A O 1
ATOM 4589 N N . ILE A 1 582 ? 37.475 80.784 4.345 1.00 55.16 582 ILE A N 1
ATOM 4590 C CA . ILE A 1 582 ? 37.401 82.166 4.857 1.00 55.16 582 ILE A CA 1
ATOM 4591 C C . ILE A 1 582 ? 36.222 82.350 5.837 1.00 55.16 582 ILE A C 1
ATOM 4593 O O . ILE A 1 582 ? 36.310 83.140 6.772 1.00 55.16 582 ILE A O 1
ATOM 4597 N N . GLY A 1 583 ? 35.137 81.581 5.681 1.00 52.81 583 GLY A N 1
ATOM 4598 C CA . GLY A 1 583 ? 33.947 81.663 6.543 1.00 52.81 583 GLY A CA 1
ATOM 4599 C C . GLY A 1 583 ? 34.019 80.809 7.815 1.00 52.81 583 GLY A C 1
ATOM 4600 O O . GLY A 1 583 ? 33.434 81.163 8.838 1.00 52.81 583 GLY A O 1
ATOM 4601 N N . ILE A 1 584 ? 34.769 79.701 7.786 1.00 51.19 584 ILE A N 1
ATOM 4602 C CA . ILE A 1 584 ? 34.887 78.768 8.919 1.00 51.19 584 ILE A CA 1
ATOM 4603 C C . ILE A 1 584 ? 35.738 79.341 10.065 1.00 51.19 584 ILE A C 1
ATOM 4605 O O . ILE A 1 584 ? 35.471 79.031 11.222 1.00 51.19 584 ILE A O 1
ATOM 4609 N N . LEU A 1 585 ? 36.698 80.235 9.820 1.00 53.72 585 LEU A N 1
ATOM 4610 C CA . LEU A 1 585 ? 37.566 80.743 10.895 1.00 53.72 585 LEU A CA 1
ATOM 4611 C C . LEU A 1 585 ? 36.855 81.714 11.866 1.00 53.72 585 LEU A C 1
ATOM 4613 O O . LEU A 1 585 ? 37.266 81.848 13.014 1.00 53.72 585 LEU A O 1
ATOM 4617 N N . ILE A 1 586 ? 35.771 82.363 11.420 1.00 54.75 586 ILE A N 1
ATOM 4618 C CA . ILE A 1 586 ? 35.044 83.401 12.178 1.00 54.75 586 ILE A CA 1
ATOM 4619 C C . ILE A 1 586 ? 33.846 82.811 12.946 1.00 54.75 586 ILE A C 1
ATOM 4621 O O . ILE A 1 586 ? 33.522 83.261 14.042 1.00 54.75 586 ILE A O 1
ATOM 4625 N N . LEU A 1 587 ? 33.207 81.767 12.408 1.00 45.28 587 LEU A N 1
ATOM 4626 C CA . LEU A 1 587 ? 31.976 81.192 12.969 1.00 45.28 587 LEU A CA 1
ATOM 4627 C C . LEU A 1 587 ? 32.238 80.058 13.984 1.00 45.28 587 LEU A C 1
ATOM 4629 O O . LEU A 1 587 ? 31.449 79.840 14.907 1.00 45.28 587 LEU A O 1
ATOM 4633 N N . THR A 1 588 ? 33.369 79.357 13.850 1.00 50.69 588 THR A N 1
ATOM 4634 C CA . THR A 1 588 ? 33.717 78.174 14.665 1.00 50.69 588 THR A CA 1
ATOM 4635 C C . THR A 1 588 ? 34.073 78.534 16.115 1.00 50.69 588 THR A C 1
ATOM 4637 O O . THR A 1 588 ? 33.872 77.723 17.014 1.00 50.69 588 THR A O 1
ATOM 4640 N N . THR A 1 589 ? 34.488 79.777 16.374 1.00 54.47 589 THR A N 1
ATOM 4641 C CA . THR A 1 589 ? 34.821 80.284 17.719 1.00 54.47 589 THR A CA 1
ATOM 4642 C C . THR A 1 589 ? 33.579 80.601 18.567 1.00 54.47 589 THR A C 1
ATOM 4644 O O . THR A 1 589 ? 33.661 80.605 19.790 1.00 54.47 589 THR A O 1
ATOM 4647 N N . VAL A 1 590 ? 32.414 80.833 17.944 1.00 53.66 590 VAL A N 1
ATOM 4648 C CA . VAL A 1 590 ? 31.194 81.280 18.650 1.00 53.66 590 VAL A CA 1
ATOM 4649 C C . VAL A 1 590 ? 30.180 80.146 18.851 1.00 53.66 590 VAL A C 1
ATOM 4651 O O . VAL A 1 590 ? 29.492 80.106 19.867 1.00 53.66 590 VAL A O 1
ATOM 4654 N N . VAL A 1 591 ? 30.092 79.186 17.923 1.00 51.94 591 VAL A N 1
ATOM 4655 C CA . VAL A 1 591 ? 29.003 78.184 17.926 1.00 51.94 591 VAL A CA 1
ATOM 4656 C C . VAL A 1 591 ? 29.345 76.903 18.706 1.00 51.94 591 VAL A C 1
ATOM 4658 O O . VAL A 1 591 ? 28.445 76.242 19.223 1.00 51.94 591 VAL A O 1
ATOM 4661 N N . LEU A 1 592 ? 30.630 76.574 18.881 1.00 54.09 592 LEU A N 1
ATOM 4662 C CA . LEU A 1 592 ? 31.076 75.381 19.622 1.00 54.09 592 LEU A CA 1
ATOM 4663 C C . LEU A 1 592 ? 30.876 75.453 21.147 1.00 54.09 592 LEU A C 1
ATOM 4665 O O . LEU A 1 592 ? 31.083 74.448 21.822 1.00 54.09 592 LEU A O 1
ATOM 4669 N N . VAL A 1 593 ? 30.440 76.591 21.697 1.00 56.00 593 VAL A N 1
ATOM 4670 C CA . VAL A 1 593 ? 30.221 76.736 23.145 1.00 56.00 593 VAL A CA 1
ATOM 4671 C C . VAL A 1 593 ? 28.814 76.304 23.585 1.00 56.00 593 VAL A C 1
ATOM 4673 O O . VAL A 1 593 ? 28.643 76.045 24.771 1.00 56.00 593 VAL A O 1
ATOM 4676 N N . ILE A 1 594 ? 27.798 76.200 22.704 1.00 55.19 594 ILE A N 1
ATOM 4677 C CA . ILE A 1 594 ? 26.400 76.128 23.191 1.00 55.19 594 ILE A CA 1
ATOM 4678 C C . ILE A 1 594 ? 25.539 74.915 22.726 1.00 55.19 594 ILE A C 1
ATOM 4680 O O . ILE A 1 594 ? 25.318 74.062 23.572 1.00 55.19 594 ILE A O 1
ATOM 4684 N N . PHE A 1 595 ? 25.023 74.710 21.498 1.00 50.97 595 PHE A N 1
ATOM 4685 C CA . PHE A 1 595 ? 24.088 73.566 21.256 1.00 50.97 595 PHE A CA 1
ATOM 4686 C C . PHE A 1 595 ? 23.951 73.122 19.781 1.00 50.97 595 PHE A C 1
ATOM 4688 O O . PHE A 1 595 ? 23.797 73.963 18.902 1.00 50.97 595 PHE A O 1
ATOM 4695 N N . ASN A 1 596 ? 23.882 71.805 19.499 1.00 56.09 596 ASN A N 1
ATOM 4696 C CA . ASN A 1 596 ? 23.424 71.265 18.200 1.00 56.09 596 ASN A CA 1
ATOM 4697 C C . ASN A 1 596 ? 22.109 70.468 18.360 1.00 56.09 596 ASN A C 1
ATOM 4699 O O . ASN A 1 596 ? 22.055 69.437 19.026 1.00 56.09 596 ASN A O 1
ATOM 4703 N N . TYR A 1 597 ? 21.039 70.981 17.748 1.00 52.22 597 TYR A N 1
ATOM 4704 C CA . TYR A 1 597 ? 19.635 70.786 18.143 1.00 52.22 597 TYR A CA 1
ATOM 4705 C C . TYR A 1 597 ? 18.834 69.849 17.196 1.00 52.22 597 TYR A C 1
ATOM 4707 O O . TYR A 1 597 ? 17.728 69.419 17.513 1.00 52.22 597 TYR A O 1
ATOM 4715 N N . SER A 1 598 ? 19.373 69.470 16.026 1.00 50.41 598 SER A N 1
ATOM 4716 C CA . SER A 1 598 ? 18.593 68.813 14.948 1.00 50.41 598 SER A CA 1
ATOM 4717 C C . SER A 1 598 ? 18.363 67.297 15.126 1.00 50.41 598 SER A C 1
ATOM 4719 O O . SER A 1 598 ? 17.297 66.774 14.789 1.00 50.41 598 SER A O 1
ATOM 4721 N N . PHE A 1 599 ? 19.325 66.569 15.702 1.00 51.94 599 PHE A N 1
ATOM 4722 C CA . PHE A 1 599 ? 19.196 65.123 15.953 1.00 51.94 599 PHE A CA 1
ATOM 4723 C C . PHE A 1 599 ? 18.285 64.826 17.156 1.00 51.94 599 PHE A C 1
ATOM 4725 O O . PHE A 1 599 ? 17.474 63.898 17.116 1.00 51.94 599 PHE A O 1
ATOM 4732 N N . PHE A 1 600 ? 18.354 65.679 18.185 1.00 52.84 600 PHE A N 1
ATOM 4733 C CA . PHE A 1 600 ? 17.480 65.618 19.354 1.00 52.84 600 PHE A CA 1
ATOM 4734 C C . PHE A 1 600 ? 16.014 65.831 18.955 1.00 52.84 600 PHE A C 1
ATOM 4736 O O . PHE A 1 600 ? 15.173 65.012 19.309 1.00 52.84 600 PHE A O 1
ATOM 4743 N N . ILE A 1 601 ? 15.712 66.827 18.111 1.00 55.72 601 ILE A N 1
ATOM 4744 C CA . ILE A 1 601 ? 14.352 67.071 17.602 1.00 55.72 601 ILE A CA 1
ATOM 4745 C C . ILE A 1 601 ? 13.783 65.857 16.848 1.00 55.72 601 ILE A C 1
ATOM 4747 O O . ILE A 1 601 ? 12.630 65.502 17.065 1.00 55.72 601 ILE A O 1
ATOM 4751 N N . LYS A 1 602 ? 14.556 65.168 15.997 1.00 54.28 602 LYS A N 1
ATOM 4752 C CA . LYS A 1 602 ? 14.050 63.993 15.252 1.00 54.28 602 LYS A CA 1
ATOM 4753 C C . LYS A 1 602 ? 13.700 62.798 16.148 1.00 54.28 602 LYS A C 1
ATOM 4755 O O . LYS A 1 602 ? 12.748 62.075 15.848 1.00 54.28 602 LYS A O 1
ATOM 4760 N N . ILE A 1 603 ? 14.449 62.579 17.227 1.00 58.75 603 ILE A N 1
ATOM 4761 C CA . ILE A 1 603 ? 14.152 61.533 18.219 1.00 58.75 603 ILE A CA 1
ATOM 4762 C C . ILE A 1 603 ? 12.977 61.965 19.102 1.00 58.75 603 ILE A C 1
ATOM 4764 O O . ILE A 1 603 ? 12.055 61.181 19.325 1.00 58.75 603 ILE A O 1
ATOM 4768 N N . TYR A 1 604 ? 12.977 63.226 19.535 1.00 57.25 604 TYR A N 1
ATOM 4769 C CA . TYR A 1 604 ? 11.967 63.812 20.412 1.00 57.25 604 TYR A CA 1
ATOM 4770 C C . TYR A 1 604 ? 10.585 63.885 19.742 1.00 57.25 604 TYR A C 1
ATOM 4772 O O . TYR A 1 604 ? 9.594 63.457 20.332 1.00 57.25 604 TYR A O 1
ATOM 4780 N N . LEU A 1 605 ? 10.511 64.312 18.474 1.00 59.59 605 LEU A N 1
ATOM 4781 C CA . LEU A 1 605 ? 9.267 64.355 17.693 1.00 59.59 605 LEU A CA 1
ATOM 4782 C C . LEU A 1 605 ? 8.698 62.956 17.413 1.00 59.59 605 LEU A C 1
ATOM 4784 O O . LEU A 1 605 ? 7.490 62.768 17.511 1.00 59.59 605 LEU A O 1
ATOM 4788 N N . ASN A 1 606 ? 9.541 61.954 17.129 1.00 61.47 606 ASN A N 1
ATOM 4789 C CA . ASN A 1 606 ? 9.082 60.569 16.942 1.00 61.47 606 ASN A CA 1
ATOM 4790 C C . ASN A 1 606 ? 8.565 59.937 18.245 1.00 61.47 606 ASN A C 1
ATOM 4792 O O . ASN A 1 606 ? 7.630 59.135 18.219 1.00 61.47 606 ASN A O 1
ATOM 4796 N N . LEU A 1 607 ? 9.161 60.282 19.390 1.00 65.38 607 LEU A N 1
ATOM 4797 C CA . LEU A 1 607 ? 8.699 59.834 20.706 1.00 65.38 607 LEU A CA 1
ATOM 4798 C C . LEU A 1 607 ? 7.346 60.463 21.068 1.00 65.38 607 LEU A C 1
ATOM 4800 O O . LEU A 1 607 ? 6.442 59.742 21.495 1.00 65.38 607 LEU A O 1
ATOM 4804 N N . PHE A 1 608 ? 7.180 61.766 20.827 1.00 65.69 608 PHE A N 1
ATOM 4805 C CA . PHE A 1 608 ? 5.922 62.476 21.069 1.00 65.69 608 PHE A CA 1
ATOM 4806 C C . PHE A 1 608 ? 4.796 62.041 20.124 1.00 65.69 608 PHE A C 1
ATOM 4808 O O . PHE A 1 608 ? 3.703 61.745 20.604 1.00 65.69 608 PHE A O 1
ATOM 4815 N N . ASP A 1 609 ? 5.049 61.910 18.815 1.00 69.38 609 ASP A N 1
ATOM 4816 C CA . ASP A 1 609 ? 4.038 61.429 17.856 1.00 69.38 609 ASP A CA 1
ATOM 4817 C C . ASP A 1 609 ? 3.605 59.992 18.196 1.00 69.38 609 ASP A C 1
ATOM 4819 O O . ASP A 1 609 ? 2.418 59.667 18.158 1.00 69.38 609 ASP A O 1
ATOM 4823 N N . ARG A 1 610 ? 4.534 59.139 18.658 1.00 73.69 610 ARG A N 1
ATOM 4824 C CA . ARG A 1 610 ? 4.212 57.791 19.149 1.00 73.69 610 ARG A CA 1
ATOM 4825 C C . ARG A 1 610 ? 3.347 57.813 20.408 1.00 73.69 610 ARG A C 1
ATOM 4827 O O . ARG A 1 610 ? 2.401 57.027 20.493 1.00 73.69 610 ARG A O 1
ATOM 4834 N N . MET A 1 611 ? 3.661 58.663 21.387 1.00 71.69 611 MET A N 1
ATOM 4835 C CA . MET A 1 611 ? 2.872 58.786 22.619 1.00 71.69 611 MET A CA 1
ATOM 4836 C C . MET A 1 611 ? 1.472 59.339 22.338 1.00 71.69 611 MET A C 1
ATOM 4838 O O . MET A 1 611 ? 0.495 58.732 22.776 1.00 71.69 611 MET A O 1
ATOM 4842 N N . GLY A 1 612 ? 1.368 60.413 21.549 1.00 74.56 612 GLY A N 1
ATOM 4843 C CA . GLY A 1 612 ? 0.096 61.026 21.157 1.00 74.56 612 GLY A CA 1
ATOM 4844 C C . GLY A 1 612 ? -0.794 60.068 20.365 1.00 74.56 612 GLY A C 1
ATOM 4845 O O . GLY A 1 612 ? -1.944 59.847 20.733 1.00 74.56 612 GLY A O 1
ATOM 4846 N N . THR A 1 613 ? -0.231 59.397 19.358 1.00 76.44 613 THR A N 1
ATOM 4847 C CA . THR A 1 613 ? -0.940 58.381 18.562 1.00 76.44 613 THR A CA 1
ATOM 4848 C C . THR A 1 613 ? -1.410 57.203 19.427 1.00 76.44 613 THR A C 1
ATOM 4850 O O . THR A 1 613 ? -2.527 56.715 19.279 1.00 76.44 613 THR A O 1
ATOM 4853 N N . THR A 1 614 ? -0.583 56.742 20.372 1.00 78.81 614 THR A N 1
ATOM 4854 C CA . THR A 1 614 ? -0.946 55.631 21.269 1.00 78.81 614 THR A CA 1
ATOM 4855 C C . THR A 1 614 ? -2.083 56.010 22.219 1.00 78.81 614 THR A C 1
ATOM 4857 O O . THR A 1 614 ? -2.945 55.178 22.493 1.00 78.81 614 THR A O 1
ATOM 4860 N N . LEU A 1 615 ? -2.083 57.239 22.744 1.00 78.62 615 LEU A N 1
ATOM 4861 C CA . LEU A 1 615 ? -3.149 57.753 23.607 1.00 78.62 615 LEU A CA 1
ATOM 4862 C C . LEU A 1 615 ? -4.466 57.894 22.841 1.00 78.62 615 LEU A C 1
ATOM 4864 O O . LEU A 1 615 ? -5.491 57.421 23.326 1.00 78.62 615 LEU A O 1
ATOM 4868 N N . LEU A 1 616 ? -4.414 58.459 21.631 1.00 78.31 616 LEU A N 1
ATOM 4869 C CA . LEU A 1 616 ? -5.564 58.593 20.738 1.00 78.31 616 LEU A CA 1
ATOM 4870 C C . LEU A 1 616 ? -6.199 57.230 20.437 1.00 78.31 616 LEU A C 1
ATOM 4872 O O . LEU A 1 616 ? -7.393 57.046 20.648 1.00 78.31 616 LEU A O 1
ATOM 4876 N N . PHE A 1 617 ? -5.400 56.244 20.023 1.00 80.25 617 PHE A N 1
ATOM 4877 C CA . PHE A 1 617 ? -5.919 54.913 19.707 1.00 80.25 617 PHE A CA 1
ATOM 4878 C C . PHE A 1 617 ? -6.411 54.141 20.928 1.00 80.25 617 PHE A C 1
ATOM 4880 O O . PHE A 1 617 ? -7.394 53.422 20.823 1.00 80.25 617 PHE A O 1
ATOM 4887 N N . LYS A 1 618 ? -5.783 54.297 22.100 1.00 79.56 618 LYS A N 1
ATOM 4888 C CA . LYS A 1 618 ? -6.320 53.718 23.342 1.00 79.56 618 LYS A CA 1
ATOM 4889 C C . LYS A 1 618 ? -7.672 54.317 23.715 1.00 79.56 618 LYS A C 1
ATOM 4891 O O . LYS A 1 618 ? -8.516 53.592 24.225 1.00 79.56 618 LYS A O 1
ATOM 4896 N N . LYS A 1 619 ? -7.856 55.620 23.487 1.00 76.81 619 LYS A N 1
ATOM 4897 C CA . LYS A 1 619 ? -9.133 56.303 23.700 1.00 76.81 619 LYS A CA 1
ATOM 4898 C C . LYS A 1 619 ? -10.186 55.774 22.721 1.00 76.81 619 LYS A C 1
ATOM 4900 O O . LYS A 1 619 ? -11.211 55.287 23.172 1.00 76.81 619 LYS A O 1
ATOM 4905 N N . LEU A 1 620 ? -9.853 55.720 21.429 1.00 72.62 620 LEU A N 1
ATOM 4906 C CA . LEU A 1 620 ? -10.713 55.151 20.387 1.00 72.62 620 LEU A CA 1
ATOM 4907 C C . LEU A 1 620 ? -11.119 53.700 20.675 1.00 72.62 620 LEU A C 1
ATOM 4909 O O . LEU A 1 620 ? -12.289 53.389 20.547 1.00 72.62 620 LEU A O 1
ATOM 4913 N N . ILE A 1 621 ? -10.192 52.828 21.087 1.00 75.56 621 ILE A N 1
ATOM 4914 C CA . ILE A 1 621 ? -10.489 51.418 21.414 1.00 75.56 621 ILE A CA 1
ATOM 4915 C C . ILE A 1 621 ? -11.393 51.303 22.654 1.00 75.56 621 ILE A C 1
ATOM 4917 O O . ILE A 1 621 ? -12.224 50.407 22.717 1.00 75.56 621 ILE A O 1
ATOM 4921 N N . LYS A 1 622 ? -11.244 52.201 23.637 1.00 74.19 622 LYS A N 1
ATOM 4922 C CA . LYS A 1 622 ? -11.988 52.170 24.907 1.00 74.19 622 LYS A CA 1
ATOM 4923 C C . LYS A 1 622 ? -13.413 52.730 24.799 1.00 74.19 622 LYS A C 1
ATOM 4925 O O . LYS A 1 622 ? -14.247 52.399 25.630 1.00 74.19 622 LYS A O 1
ATOM 4930 N N . GLU A 1 623 ? -13.674 53.602 23.829 1.00 67.69 623 GLU A N 1
ATOM 4931 C CA . GLU A 1 623 ? -14.944 54.332 23.675 1.00 67.69 623 GLU A CA 1
ATOM 4932 C C . GLU A 1 623 ? -16.012 53.580 22.854 1.00 67.69 623 GLU A C 1
ATOM 4934 O O . GLU A 1 623 ? -17.004 54.193 22.479 1.00 67.69 623 GLU A O 1
ATOM 4939 N N . ARG A 1 624 ? -15.839 52.287 22.543 1.00 61.84 624 ARG A N 1
ATOM 4940 C CA . ARG A 1 624 ? -16.626 51.616 21.489 1.00 61.84 624 ARG A CA 1
ATOM 4941 C C . ARG A 1 624 ? -17.337 50.339 21.906 1.00 61.84 624 ARG A C 1
ATOM 4943 O O . ARG A 1 624 ? -16.761 49.523 22.616 1.00 61.84 624 ARG A O 1
ATOM 4950 N N . ASP A 1 625 ? -18.501 50.145 21.276 1.00 54.88 625 ASP A N 1
ATOM 4951 C CA . ASP A 1 625 ? -19.326 48.926 21.293 1.00 54.88 625 ASP A CA 1
ATOM 4952 C C . ASP A 1 625 ? -19.332 48.158 19.940 1.00 54.88 625 ASP A C 1
ATOM 4954 O O . ASP A 1 625 ? -20.009 47.138 19.818 1.00 54.88 625 ASP A O 1
ATOM 4958 N N . GLY A 1 626 ? -18.577 48.574 18.903 1.00 56.81 626 GLY A N 1
ATOM 4959 C CA . GLY A 1 626 ? -18.544 47.830 17.629 1.00 56.81 626 GLY A CA 1
ATOM 4960 C C . GLY A 1 626 ? -17.502 48.228 16.565 1.00 56.81 626 GLY A C 1
ATOM 4961 O O . GLY A 1 626 ? -16.892 49.297 16.586 1.00 56.81 626 GLY A O 1
ATOM 4962 N N . VAL A 1 627 ? -17.321 47.320 15.597 1.00 59.12 627 VAL A N 1
ATOM 4963 C CA . VAL A 1 627 ? -16.280 47.286 14.538 1.00 59.12 627 VAL A CA 1
ATOM 4964 C C . VAL A 1 627 ? -16.530 48.293 13.409 1.00 59.12 627 VAL A C 1
ATOM 4966 O O . VAL A 1 627 ? -15.599 48.795 12.778 1.00 59.12 627 VAL A O 1
ATOM 4969 N N . LYS A 1 628 ? -17.798 48.623 13.158 1.00 62.88 628 LYS A N 1
ATOM 4970 C CA . LYS A 1 628 ? -18.228 49.430 12.009 1.00 62.88 628 LYS A CA 1
ATOM 4971 C C . LYS A 1 628 ? -17.719 50.870 12.073 1.00 62.88 628 LYS A C 1
ATOM 4973 O O . LYS A 1 628 ? -17.073 51.337 11.143 1.00 62.88 628 LYS A O 1
ATOM 4978 N N . GLU A 1 629 ? -17.863 51.504 13.231 1.00 66.62 629 GLU A N 1
ATOM 4979 C CA . GLU A 1 629 ? -17.346 52.849 13.496 1.00 66.62 629 GLU A CA 1
ATOM 4980 C C . GLU A 1 629 ? -15.812 52.916 13.304 1.00 66.62 629 GLU A C 1
ATOM 4982 O O . GLU A 1 629 ? -15.215 53.991 13.272 1.00 66.62 629 GLU A O 1
ATOM 4987 N N . LEU A 1 630 ? -15.109 51.767 13.370 1.00 70.06 630 LEU A N 1
ATOM 4988 C CA . LEU A 1 630 ? -13.638 51.703 13.474 1.00 70.06 630 LEU A CA 1
ATOM 4989 C C . LEU A 1 630 ? -13.067 51.738 12.082 1.00 70.06 630 LEU A C 1
ATOM 4991 O O . LEU A 1 630 ? -12.155 52.509 11.810 1.00 70.06 630 LEU A O 1
ATOM 4995 N N . ASN A 1 631 ? -13.691 50.960 11.206 1.00 68.50 631 ASN A N 1
ATOM 4996 C CA . ASN A 1 631 ? -13.458 51.020 9.782 1.00 68.50 631 ASN A CA 1
ATOM 4997 C C . ASN A 1 631 ? -13.839 52.397 9.226 1.00 68.50 631 ASN A C 1
ATOM 4999 O O . ASN A 1 631 ? -13.036 52.949 8.492 1.00 68.50 631 ASN A O 1
ATOM 5003 N N . GLU A 1 632 ? -14.945 53.013 9.662 1.00 72.19 632 GLU A N 1
ATOM 5004 C CA . GLU A 1 632 ? -15.317 54.381 9.244 1.00 72.19 632 GLU A CA 1
ATOM 5005 C C . GLU A 1 632 ? -14.256 55.429 9.636 1.00 72.19 632 GLU A C 1
ATOM 5007 O O . GLU A 1 632 ? -13.880 56.276 8.827 1.00 72.19 632 GLU A O 1
ATOM 5012 N N . TYR A 1 633 ? -13.703 55.348 10.852 1.00 75.62 633 TYR A N 1
ATOM 5013 C CA . TYR A 1 633 ? -12.601 56.222 11.274 1.00 75.62 633 TYR A CA 1
ATOM 5014 C C . TYR A 1 633 ? -11.307 55.956 10.485 1.00 75.62 633 TYR A C 1
ATOM 5016 O O . TYR A 1 633 ? -10.612 56.890 10.086 1.00 75.62 633 TYR A O 1
ATOM 5024 N N . LEU A 1 634 ? -10.969 54.684 10.255 1.00 74.88 634 LEU A N 1
ATOM 5025 C CA . LEU A 1 634 ? -9.784 54.296 9.487 1.00 74.88 634 LEU A CA 1
ATOM 5026 C C . LEU A 1 634 ? -9.899 54.704 8.009 1.00 74.88 634 LEU A C 1
ATOM 5028 O O . LEU A 1 634 ? -8.900 55.106 7.413 1.00 74.88 634 LEU A O 1
ATOM 5032 N N . GLU A 1 635 ? -11.101 54.648 7.435 1.00 75.44 635 GLU A N 1
ATOM 5033 C CA . GLU A 1 635 ? -11.413 55.147 6.093 1.00 75.44 635 GLU A CA 1
ATOM 5034 C C . GLU A 1 635 ? -11.277 56.669 6.015 1.00 75.44 635 GLU A C 1
ATOM 5036 O O . GLU A 1 635 ? -10.601 57.165 5.116 1.00 75.44 635 GLU A O 1
ATOM 5041 N N . ALA A 1 636 ? -11.836 57.406 6.982 1.00 74.31 636 ALA A N 1
ATOM 5042 C CA . ALA A 1 636 ? -11.753 58.868 7.034 1.00 74.31 636 ALA A CA 1
ATOM 5043 C C . ALA A 1 636 ? -10.308 59.394 7.160 1.00 74.31 636 ALA A C 1
ATOM 5045 O O . ALA A 1 636 ? -9.991 60.476 6.670 1.00 74.31 636 ALA A O 1
ATOM 5046 N N . GLU A 1 637 ? -9.423 58.622 7.793 1.00 72.44 637 GLU A N 1
ATOM 5047 C CA . GLU A 1 637 ? -8.000 58.939 7.981 1.00 72.44 637 GLU A CA 1
ATOM 5048 C C . GLU A 1 637 ? -7.084 58.302 6.912 1.00 72.44 637 GLU A C 1
ATOM 5050 O O . GLU A 1 637 ? -5.864 58.230 7.093 1.00 72.44 637 GLU A O 1
ATOM 5055 N N . ASP A 1 638 ? -7.644 57.834 5.790 1.00 73.62 638 ASP A N 1
ATOM 5056 C CA . ASP A 1 638 ? -6.902 57.291 4.644 1.00 73.62 638 ASP A CA 1
ATOM 5057 C C . ASP A 1 638 ? -6.017 56.056 4.962 1.00 73.62 638 ASP A C 1
ATOM 5059 O O . ASP A 1 638 ? -5.070 55.747 4.227 1.00 73.62 638 ASP A O 1
ATOM 5063 N N . PHE A 1 639 ? -6.309 55.295 6.028 1.00 72.88 639 PHE A N 1
ATOM 5064 C CA . PHE A 1 639 ? -5.492 54.135 6.429 1.00 72.88 639 PHE A CA 1
ATOM 5065 C C . PHE A 1 639 ? -5.516 52.989 5.419 1.00 72.88 639 PHE A C 1
ATOM 5067 O O . PHE A 1 639 ? -4.539 52.244 5.320 1.00 72.88 639 PHE A O 1
ATOM 5074 N N . PHE A 1 640 ? -6.605 52.848 4.665 1.00 76.69 640 PHE A N 1
ATOM 5075 C CA . PHE A 1 640 ? -6.780 51.754 3.714 1.00 76.69 640 PHE A CA 1
ATOM 5076 C C . PHE A 1 640 ? -6.238 52.053 2.303 1.00 76.69 640 PHE A C 1
ATOM 5078 O O . PHE A 1 640 ? -6.389 51.230 1.401 1.00 76.69 640 PHE A O 1
ATOM 5085 N N . LYS A 1 641 ? -5.538 53.182 2.101 1.00 73.19 641 LYS A N 1
ATOM 5086 C CA . LYS A 1 641 ? -4.870 53.498 0.826 1.00 73.19 641 LYS A CA 1
ATOM 5087 C C . LYS A 1 641 ? -3.604 52.657 0.611 1.00 73.19 641 LYS A C 1
ATOM 5089 O O . LYS A 1 641 ? -2.770 52.502 1.506 1.00 73.19 641 LYS A O 1
ATOM 5094 N N . TRP A 1 642 ? -3.432 52.156 -0.613 1.00 71.94 642 TRP A N 1
ATOM 5095 C CA . TRP A 1 642 ? -2.231 51.451 -1.069 1.00 71.94 642 TRP A CA 1
ATOM 5096 C C . TRP A 1 642 ? -1.522 52.242 -2.187 1.00 71.94 642 TRP A C 1
ATOM 5098 O O . TRP A 1 642 ? -2.201 52.666 -3.122 1.00 71.94 642 TRP A O 1
ATOM 5108 N N . PRO A 1 643 ? -0.184 52.421 -2.144 1.00 70.06 643 PRO A N 1
ATOM 5109 C CA . PRO A 1 643 ? 0.738 52.050 -1.064 1.00 70.06 643 PRO A CA 1
ATOM 5110 C C . PRO A 1 643 ? 0.645 53.005 0.146 1.00 70.06 643 PRO A C 1
ATOM 5112 O O . PRO A 1 643 ? 0.444 54.208 -0.034 1.00 70.06 643 PRO A O 1
ATOM 5115 N N . PRO A 1 644 ? 0.821 52.517 1.390 1.00 74.88 644 PRO A N 1
ATOM 5116 C CA . PRO A 1 644 ? 0.733 53.366 2.572 1.00 74.88 644 PRO A CA 1
ATOM 5117 C C . PRO A 1 644 ? 1.958 54.287 2.693 1.00 74.88 644 PRO A C 1
ATOM 5119 O O . PRO A 1 644 ? 3.099 53.876 2.477 1.00 74.88 644 PRO A O 1
ATOM 5122 N N . SER A 1 645 ? 1.740 55.539 3.102 1.00 78.00 645 SER A N 1
ATOM 5123 C CA . SER A 1 645 ? 2.822 56.468 3.457 1.00 78.00 645 SER A CA 1
ATOM 5124 C C . SER A 1 645 ? 3.592 55.989 4.698 1.00 78.00 645 SER A C 1
ATOM 5126 O O . SER A 1 645 ? 3.029 55.318 5.562 1.00 78.00 645 SER A O 1
ATOM 5128 N N . GLN A 1 646 ? 4.855 56.403 4.868 1.00 76.12 646 GLN A N 1
ATOM 5129 C CA . GLN A 1 646 ? 5.649 56.053 6.061 1.00 76.12 646 GLN A CA 1
ATOM 5130 C C . GLN A 1 646 ? 4.951 56.460 7.376 1.00 76.12 646 GLN A C 1
ATOM 5132 O O . GLN A 1 646 ? 5.087 55.780 8.394 1.00 76.12 646 GLN A O 1
ATOM 5137 N N . LYS A 1 647 ? 4.180 57.555 7.351 1.00 75.31 647 LYS A N 1
ATOM 5138 C CA . LYS A 1 647 ? 3.434 58.073 8.503 1.00 75.31 647 LYS A CA 1
ATOM 5139 C C . LYS A 1 647 ? 2.176 57.244 8.788 1.00 75.31 647 LYS A C 1
ATOM 5141 O O . LYS A 1 647 ? 1.958 56.861 9.936 1.00 75.31 647 LYS A O 1
ATOM 5146 N N . THR A 1 648 ? 1.371 56.939 7.768 1.00 75.69 648 THR A N 1
ATOM 5147 C CA . THR A 1 648 ? 0.145 56.130 7.918 1.00 75.69 648 THR A CA 1
ATOM 5148 C C . THR A 1 648 ? 0.476 54.693 8.304 1.00 75.69 648 THR A C 1
ATOM 5150 O O . THR A 1 648 ? -0.100 54.175 9.253 1.00 75.69 648 THR A O 1
ATOM 5153 N N . ASP A 1 649 ? 1.484 54.084 7.679 1.00 80.94 649 ASP A N 1
ATOM 5154 C CA . ASP A 1 649 ? 1.987 52.756 8.035 1.00 80.94 649 ASP A CA 1
ATOM 5155 C C . ASP A 1 649 ? 2.500 52.698 9.489 1.00 80.94 649 ASP A C 1
ATOM 5157 O O . ASP A 1 649 ? 2.172 51.766 10.228 1.00 80.94 649 ASP A O 1
ATOM 5161 N N . PHE A 1 650 ? 3.250 53.706 9.950 1.00 81.12 650 PHE A N 1
ATOM 5162 C CA . PHE A 1 650 ? 3.700 53.768 11.344 1.00 81.12 650 PHE A CA 1
ATOM 5163 C C . PHE A 1 650 ? 2.521 53.782 12.326 1.00 81.12 650 PHE A C 1
ATOM 5165 O O . PHE A 1 650 ? 2.503 52.993 13.278 1.00 81.12 650 PHE A O 1
ATOM 5172 N N . ARG A 1 651 ? 1.516 54.629 12.072 1.00 81.12 651 ARG A N 1
ATOM 5173 C CA . ARG A 1 651 ? 0.299 54.719 12.891 1.00 81.12 651 ARG A CA 1
ATOM 5174 C C . ARG A 1 651 ? -0.516 53.422 12.836 1.00 81.12 651 ARG A C 1
ATOM 5176 O O . ARG A 1 651 ? -0.900 52.911 13.885 1.00 81.12 651 ARG A O 1
ATOM 5183 N N . PHE A 1 652 ? -0.673 52.824 11.657 1.00 84.19 652 PHE A N 1
ATOM 5184 C CA . PHE A 1 652 ? -1.425 51.583 11.454 1.00 84.19 652 PHE A CA 1
ATOM 5185 C C . PHE A 1 652 ? -0.798 50.412 12.215 1.00 84.19 652 PHE A C 1
ATOM 5187 O O . PHE A 1 652 ? -1.474 49.655 12.912 1.00 84.19 652 PHE A O 1
ATOM 5194 N N . ARG A 1 653 ? 0.536 50.307 12.187 1.00 83.88 653 ARG A N 1
ATOM 5195 C CA . ARG A 1 653 ? 1.267 49.296 12.963 1.00 83.88 653 ARG A CA 1
ATOM 5196 C C . ARG A 1 653 ? 1.119 49.488 14.466 1.00 83.88 653 ARG A C 1
ATOM 5198 O O . ARG A 1 653 ? 1.125 48.487 15.179 1.00 83.88 653 ARG A O 1
ATOM 5205 N N . ILE A 1 654 ? 1.056 50.729 14.960 1.00 82.81 654 ILE A N 1
ATOM 5206 C CA . ILE A 1 654 ? 0.781 51.017 16.379 1.00 82.81 654 ILE A CA 1
ATOM 5207 C C . ILE A 1 654 ? -0.639 50.577 16.725 1.00 82.81 654 ILE A C 1
ATOM 5209 O O . ILE A 1 654 ? -0.836 49.948 17.764 1.00 82.81 654 ILE A O 1
ATOM 5213 N N . PHE A 1 655 ? -1.590 50.853 15.839 1.00 84.31 655 PHE A N 1
ATOM 5214 C CA . PHE A 1 655 ? -2.991 50.512 16.009 1.00 84.31 655 PHE A CA 1
ATOM 5215 C C . PHE A 1 655 ? -3.222 48.994 16.108 1.00 84.31 655 PHE A C 1
ATOM 5217 O O . PHE A 1 655 ? -3.682 48.514 17.143 1.00 84.31 655 PHE A O 1
ATOM 5224 N N . LEU A 1 656 ? -2.755 48.210 15.129 1.00 85.69 656 LEU A N 1
ATOM 5225 C CA . LEU A 1 656 ? -2.817 46.736 15.168 1.00 85.69 656 LEU A CA 1
ATOM 5226 C C . LEU A 1 656 ? -2.116 46.154 16.408 1.00 85.69 656 LEU A C 1
ATOM 5228 O O . LEU A 1 656 ? -2.564 45.192 17.028 1.00 85.69 656 LEU A O 1
ATOM 5232 N N . ALA A 1 657 ? -1.004 46.770 16.812 1.00 82.56 657 ALA A N 1
ATOM 5233 C CA . ALA A 1 657 ? -0.272 46.414 18.020 1.00 82.56 657 ALA A CA 1
ATOM 5234 C C . ALA A 1 657 ? -1.068 46.637 19.317 1.00 82.56 657 ALA A C 1
ATOM 5236 O O . ALA A 1 657 ? -0.752 45.976 20.315 1.00 82.56 657 ALA A O 1
ATOM 5237 N N . LEU A 1 658 ? -1.979 47.609 19.345 1.00 82.69 658 LEU A N 1
ATOM 5238 C CA . LEU A 1 658 ? -2.870 47.867 20.473 1.00 82.69 658 LEU A CA 1
ATOM 5239 C C . LEU A 1 658 ? -4.056 46.906 20.446 1.00 82.69 658 LEU A C 1
ATOM 5241 O O . LEU A 1 658 ? -4.317 46.304 21.478 1.00 82.69 658 LEU A O 1
ATOM 5245 N N . LEU A 1 659 ? -4.657 46.661 19.278 1.00 81.12 659 LEU A N 1
ATOM 5246 C CA . LEU A 1 659 ? -5.754 45.699 19.117 1.00 81.12 659 LEU A CA 1
ATOM 5247 C C . LEU A 1 659 ? -5.373 44.261 19.498 1.00 81.12 659 LEU A C 1
ATOM 5249 O O . LEU A 1 659 ? -6.179 43.558 20.085 1.00 81.12 659 LEU A O 1
ATOM 5253 N N . LEU A 1 660 ? -4.122 43.833 19.279 1.00 81.62 660 LEU A N 1
ATOM 5254 C CA . LEU A 1 660 ? -3.613 42.533 19.767 1.00 81.62 660 LEU A CA 1
ATOM 5255 C C . LEU A 1 660 ? -3.617 42.409 21.312 1.00 81.62 660 LEU A C 1
ATOM 5257 O O . LEU A 1 660 ? -3.259 41.372 21.871 1.00 81.62 660 LEU A O 1
ATOM 5261 N N . LYS A 1 661 ? -3.892 43.494 22.046 1.00 75.69 661 LYS A N 1
ATOM 5262 C CA . LYS A 1 661 ? -4.047 43.447 23.505 1.00 75.69 661 LYS A CA 1
ATOM 5263 C C . LYS A 1 661 ? -5.487 43.192 23.941 1.00 75.69 661 LYS A C 1
ATOM 5265 O O . LYS A 1 661 ? -5.642 42.770 25.085 1.00 75.69 661 LYS A O 1
ATOM 5270 N N . GLU A 1 662 ? -6.454 43.412 23.057 1.00 73.19 662 GLU A N 1
ATOM 5271 C CA . GLU A 1 662 ? -7.870 43.119 23.272 1.00 73.19 662 GLU A CA 1
ATOM 5272 C C . GLU A 1 662 ? -8.141 41.625 23.040 1.00 73.19 662 GLU A C 1
ATOM 5274 O O . GLU A 1 662 ? -7.407 40.969 22.297 1.00 73.19 662 GLU A O 1
ATOM 5279 N N . LYS A 1 663 ? -9.155 41.060 23.708 1.00 60.94 663 LYS A N 1
ATOM 5280 C CA . LYS A 1 663 ? -9.423 39.607 23.696 1.00 60.94 663 LYS A CA 1
ATOM 5281 C C . LYS A 1 663 ? -10.215 39.114 22.474 1.00 60.94 663 LYS A C 1
ATOM 5283 O O . LYS A 1 663 ? -10.253 37.910 22.248 1.00 60.94 663 LYS A O 1
ATOM 5288 N N . ASP A 1 664 ? -10.760 40.017 21.660 1.00 68.19 664 ASP A N 1
ATOM 5289 C CA . ASP A 1 664 ? -11.776 39.679 20.647 1.00 68.19 664 ASP A CA 1
ATOM 5290 C C . ASP A 1 664 ? -11.233 39.595 19.210 1.00 68.19 664 ASP A C 1
ATOM 5292 O O . ASP A 1 664 ? -11.977 39.696 18.245 1.00 68.19 664 ASP A O 1
ATOM 5296 N N . CYS A 1 665 ? -9.916 39.442 19.029 1.00 72.88 665 CYS A N 1
ATOM 5297 C CA . CYS A 1 665 ? -9.281 39.332 17.704 1.00 72.88 665 CYS A CA 1
ATOM 5298 C C . CYS A 1 665 ? -9.592 40.476 16.710 1.00 72.88 665 CYS A C 1
ATOM 5300 O O . CYS A 1 665 ? -9.369 40.306 15.516 1.00 72.88 665 CYS A O 1
ATOM 5302 N N . LEU A 1 666 ? -9.999 41.664 17.177 1.00 77.19 666 LEU A N 1
ATOM 5303 C CA . LEU A 1 666 ? -10.350 42.837 16.347 1.00 77.19 666 LEU A CA 1
ATOM 5304 C C . LEU A 1 666 ? -9.284 43.220 15.299 1.00 77.19 666 LEU A C 1
ATOM 5306 O O . LEU A 1 666 ? -9.582 43.811 14.263 1.00 77.19 666 LEU A O 1
ATOM 5310 N N . TRP A 1 667 ? -8.017 42.876 15.543 1.00 84.50 667 TRP A N 1
ATOM 5311 C CA . TRP A 1 667 ? -6.931 43.061 14.577 1.00 84.50 667 TRP A CA 1
ATOM 5312 C C . TRP A 1 667 ? -7.138 42.266 13.275 1.00 84.50 667 TRP A C 1
ATOM 5314 O O . TRP A 1 667 ? -6.672 42.711 12.227 1.00 84.50 667 TRP A O 1
ATOM 5324 N N . LEU A 1 668 ? -7.812 41.112 13.324 1.00 83.38 668 LEU A N 1
ATOM 5325 C CA . LEU A 1 668 ? -8.104 40.266 12.167 1.00 83.38 668 LEU A CA 1
ATOM 5326 C C . LEU A 1 668 ? -9.137 40.933 11.262 1.00 83.38 668 LEU A C 1
ATOM 5328 O O . LEU A 1 668 ? -8.953 40.992 10.049 1.00 83.38 668 LEU A O 1
ATOM 5332 N N . GLU A 1 669 ? -10.196 41.478 11.852 1.00 79.06 669 GLU A N 1
ATOM 5333 C CA . GLU A 1 669 ? -11.264 42.155 11.119 1.00 79.06 669 GLU A CA 1
ATOM 5334 C C . GLU A 1 669 ? -10.751 43.422 10.434 1.00 79.06 669 GLU A C 1
ATOM 5336 O O . GLU A 1 669 ? -11.035 43.639 9.260 1.00 79.06 669 GLU A O 1
ATOM 5341 N N . VAL A 1 670 ? -9.901 44.202 11.114 1.00 83.81 670 VAL A N 1
ATOM 5342 C CA . VAL A 1 670 ? -9.249 45.385 10.526 1.00 83.81 670 VAL A CA 1
ATOM 5343 C C . VAL A 1 670 ? -8.331 45.007 9.358 1.00 83.81 670 VAL A C 1
ATOM 5345 O O . VAL A 1 670 ? -8.327 45.685 8.332 1.00 83.81 670 VAL A O 1
ATOM 5348 N N . LEU A 1 671 ? -7.556 43.922 9.474 1.00 87.19 671 LEU A N 1
ATOM 5349 C CA . LEU A 1 671 ? -6.713 43.442 8.370 1.00 87.19 671 LEU A CA 1
ATOM 5350 C C . LEU A 1 671 ? -7.536 42.878 7.206 1.00 87.19 671 LEU A C 1
ATOM 5352 O O . LEU A 1 671 ? -7.144 43.044 6.052 1.00 87.19 671 LEU A O 1
ATOM 5356 N N . THR A 1 672 ? -8.679 42.258 7.495 1.00 83.50 672 THR A N 1
ATOM 5357 C CA . THR A 1 672 ? -9.605 41.743 6.478 1.00 83.50 672 THR A CA 1
ATOM 5358 C C . THR A 1 672 ? -10.292 42.892 5.741 1.00 83.50 672 THR A C 1
ATOM 5360 O O . THR A 1 672 ? -10.343 42.887 4.514 1.00 83.50 672 THR A O 1
ATOM 5363 N N . ALA A 1 673 ? -10.747 43.921 6.464 1.00 82.81 673 ALA A N 1
ATOM 5364 C CA . ALA A 1 673 ? -11.289 45.147 5.882 1.00 82.81 673 ALA A CA 1
ATOM 5365 C C . ALA A 1 673 ? -10.250 45.859 5.005 1.00 82.81 673 ALA A C 1
ATOM 5367 O O . ALA A 1 673 ? -10.566 46.261 3.887 1.00 82.81 673 ALA A O 1
ATOM 5368 N N . TYR A 1 674 ? -8.992 45.924 5.456 1.00 86.19 674 TYR A N 1
ATOM 5369 C CA . TYR A 1 674 ? -7.899 46.471 4.654 1.00 86.19 674 TYR A CA 1
ATOM 5370 C C . TYR A 1 674 ? -7.672 45.683 3.358 1.00 86.19 674 TYR A C 1
ATOM 5372 O O . TYR A 1 674 ? -7.551 46.278 2.289 1.00 86.19 674 TYR A O 1
ATOM 5380 N N . GLU A 1 675 ? -7.648 44.348 3.429 1.00 86.81 675 GLU A N 1
ATOM 5381 C CA . GLU A 1 675 ? -7.528 43.495 2.244 1.00 86.81 675 GLU A CA 1
ATOM 5382 C C . GLU A 1 675 ? -8.688 43.712 1.265 1.00 86.81 675 GLU A C 1
ATOM 5384 O O . GLU A 1 675 ? -8.446 43.911 0.074 1.00 86.81 675 GLU A O 1
ATOM 5389 N N . MET A 1 676 ? -9.930 43.747 1.754 1.00 83.75 676 MET A N 1
ATOM 5390 C CA . MET A 1 676 ? -11.110 43.992 0.919 1.00 83.75 676 MET A CA 1
ATOM 5391 C C . MET A 1 676 ? -11.086 45.376 0.263 1.00 83.75 676 MET A C 1
ATOM 5393 O O . MET A 1 676 ? -11.323 45.469 -0.938 1.00 83.75 676 MET A O 1
ATOM 5397 N N . ALA A 1 677 ? -10.753 46.433 1.008 1.00 81.62 677 ALA A N 1
ATOM 5398 C CA . ALA A 1 677 ? -10.686 47.799 0.487 1.00 81.62 677 ALA A CA 1
ATOM 5399 C C . ALA A 1 677 ? -9.635 47.938 -0.628 1.00 81.62 677 ALA A C 1
ATOM 5401 O O . ALA A 1 677 ? -9.895 48.531 -1.678 1.00 81.62 677 ALA A O 1
ATOM 5402 N N . VAL A 1 678 ? -8.460 47.332 -0.439 1.00 81.00 678 VAL A N 1
ATOM 5403 C CA . VAL A 1 678 ? -7.386 47.354 -1.438 1.00 81.00 678 VAL A CA 1
ATOM 5404 C C . VAL A 1 678 ? -7.771 46.551 -2.686 1.00 81.00 678 VAL A C 1
ATOM 5406 O O . VAL A 1 678 ? -7.554 47.028 -3.800 1.00 81.00 678 VAL A O 1
ATOM 5409 N N . LEU A 1 679 ? -8.390 45.376 -2.535 1.00 79.75 679 LEU A N 1
ATOM 5410 C CA . LEU A 1 679 ? -8.854 44.568 -3.672 1.00 79.75 679 LEU A CA 1
ATOM 5411 C C . LEU A 1 679 ? -10.023 45.225 -4.431 1.00 79.75 679 LEU A C 1
ATOM 5413 O O . LEU A 1 679 ? -10.051 45.170 -5.660 1.00 79.75 679 LEU A O 1
ATOM 5417 N N . ALA A 1 680 ? -10.949 45.884 -3.729 1.00 76.06 680 ALA A N 1
ATOM 5418 C CA . ALA A 1 680 ? -12.095 46.580 -4.322 1.00 76.06 680 ALA A CA 1
ATOM 5419 C C . ALA A 1 680 ? -11.691 47.819 -5.142 1.00 76.06 680 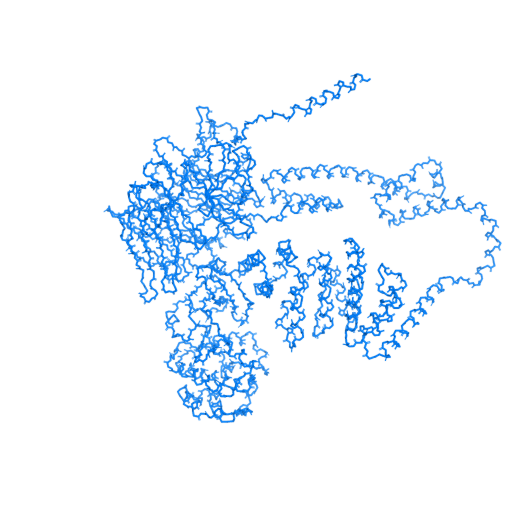ALA A C 1
ATOM 5421 O O . ALA A 1 680 ? -12.410 48.209 -6.058 1.00 76.06 680 ALA A O 1
ATOM 5422 N N . SER A 1 681 ? -10.517 48.402 -4.873 1.00 69.38 681 SER A N 1
ATOM 5423 C CA . SER A 1 681 ? -9.987 49.556 -5.616 1.00 69.38 681 SER A CA 1
ATOM 5424 C C . SER A 1 681 ? -9.619 49.266 -7.086 1.00 69.38 681 SER A C 1
ATOM 5426 O O . SER A 1 681 ? -9.223 50.179 -7.809 1.00 69.38 681 SER A O 1
ATOM 5428 N N . GLY A 1 682 ? -9.731 48.008 -7.543 1.00 55.62 682 GLY A N 1
ATOM 5429 C CA . GLY A 1 682 ? -9.692 47.612 -8.960 1.00 55.62 682 GLY A CA 1
ATOM 5430 C C . GLY A 1 682 ? -8.364 47.825 -9.702 1.00 55.62 682 GLY A C 1
ATOM 5431 O O . GLY A 1 682 ? -8.314 47.631 -10.913 1.00 55.62 682 GLY A O 1
ATOM 5432 N N . SER A 1 683 ? -7.288 48.224 -9.014 1.00 54.41 683 SER A N 1
ATOM 5433 C CA . SER A 1 683 ? -6.096 48.826 -9.643 1.00 54.41 683 SER A CA 1
ATOM 5434 C C . SER A 1 683 ? -4.816 47.976 -9.635 1.00 54.41 683 SER A C 1
ATOM 5436 O O . SER A 1 683 ? -3.792 48.410 -10.163 1.00 54.41 683 SER A O 1
ATOM 5438 N N . LEU A 1 684 ? -4.826 46.772 -9.057 1.00 64.88 684 LEU A N 1
ATOM 5439 C CA . LEU A 1 684 ? -3.589 46.016 -8.837 1.00 64.88 684 LEU A CA 1
ATOM 5440 C C . LEU A 1 684 ? -3.210 45.141 -10.040 1.00 64.88 684 LEU A C 1
ATOM 5442 O O . LEU A 1 684 ? -3.858 44.130 -10.311 1.00 64.88 684 LEU A O 1
ATOM 5446 N N . LYS A 1 685 ? -2.095 45.475 -10.705 1.00 72.81 685 LYS A N 1
ATOM 5447 C CA . LYS A 1 685 ? -1.374 44.540 -11.588 1.00 72.81 685 LYS A CA 1
ATOM 5448 C C . LYS A 1 685 ? -0.771 43.398 -10.754 1.00 72.81 685 LYS A C 1
ATOM 5450 O O . LYS A 1 685 ? -0.566 43.552 -9.549 1.00 72.81 685 LYS A O 1
ATOM 5455 N N . ASP A 1 686 ? -0.408 42.271 -11.374 1.00 67.19 686 ASP A N 1
ATOM 5456 C CA . ASP A 1 686 ? 0.122 41.087 -10.661 1.00 67.19 686 ASP A CA 1
ATOM 5457 C C . ASP A 1 686 ? 1.328 41.393 -9.751 1.00 67.19 686 ASP A C 1
ATOM 5459 O O . ASP A 1 686 ? 1.429 40.879 -8.635 1.00 67.19 686 ASP A O 1
ATOM 5463 N N . GLN A 1 687 ? 2.219 42.287 -10.189 1.00 67.94 687 GLN A N 1
ATOM 5464 C CA . GLN A 1 687 ? 3.395 42.707 -9.421 1.00 67.94 687 GLN A CA 1
ATOM 5465 C C . GLN A 1 687 ? 3.029 43.563 -8.193 1.00 67.94 687 GLN A C 1
ATOM 5467 O O . GLN A 1 687 ? 3.636 43.429 -7.125 1.00 67.94 687 GLN A O 1
ATOM 5472 N N . ASP A 1 688 ? 1.994 44.395 -8.309 1.00 74.62 688 ASP A N 1
ATOM 5473 C CA . ASP A 1 688 ? 1.486 45.215 -7.207 1.00 74.62 688 ASP A CA 1
ATOM 5474 C C . ASP A 1 688 ? 0.718 44.353 -6.201 1.00 74.62 688 ASP A C 1
ATOM 5476 O O . ASP A 1 688 ? 0.855 44.538 -4.991 1.00 74.62 688 ASP A O 1
ATOM 5480 N N . ARG A 1 689 ? -0.008 43.338 -6.689 1.00 78.06 689 ARG A N 1
ATOM 5481 C CA . ARG A 1 689 ? -0.684 42.333 -5.860 1.00 78.06 689 ARG A CA 1
ATOM 5482 C C . ARG A 1 689 ? 0.314 41.530 -5.029 1.00 78.06 689 ARG A C 1
ATOM 5484 O O . ARG A 1 689 ? 0.105 41.345 -3.831 1.00 78.06 689 ARG A O 1
ATOM 5491 N N . TRP A 1 690 ? 1.423 41.097 -5.626 1.00 79.31 690 TRP A N 1
ATOM 5492 C CA . TRP A 1 690 ? 2.491 40.418 -4.889 1.00 79.31 690 TRP A CA 1
ATOM 5493 C C . TRP A 1 690 ? 3.120 41.327 -3.823 1.00 79.31 690 TRP A C 1
ATOM 5495 O O . TRP A 1 690 ? 3.311 40.911 -2.680 1.00 79.31 690 TRP A O 1
ATOM 5505 N N . THR A 1 691 ? 3.379 42.593 -4.163 1.00 82.69 691 THR A N 1
ATOM 5506 C CA . THR A 1 691 ? 3.938 43.585 -3.228 1.00 82.69 691 THR A CA 1
ATOM 5507 C C . THR A 1 691 ? 2.990 43.854 -2.055 1.00 82.69 691 THR A C 1
ATOM 5509 O O . THR A 1 691 ? 3.429 43.920 -0.903 1.00 82.69 691 THR A O 1
ATOM 5512 N N . PHE A 1 692 ? 1.687 43.926 -2.329 1.00 86.25 692 PHE A N 1
ATOM 5513 C CA . PHE A 1 692 ? 0.643 44.055 -1.319 1.00 86.25 692 PHE A CA 1
ATOM 5514 C C . PHE A 1 692 ? 0.603 42.848 -0.373 1.00 86.25 692 PHE A C 1
ATOM 5516 O O . PHE A 1 692 ? 0.707 43.014 0.843 1.00 86.25 692 PHE A O 1
ATOM 5523 N N . TYR A 1 693 ? 0.544 41.620 -0.900 1.00 87.00 693 TYR A N 1
ATOM 5524 C CA . TYR A 1 693 ? 0.537 40.425 -0.051 1.00 87.00 693 TYR A CA 1
ATOM 5525 C C . TYR A 1 693 ? 1.841 40.246 0.730 1.00 87.00 693 TYR A C 1
ATOM 5527 O O . TYR A 1 693 ? 1.812 39.787 1.872 1.00 87.00 693 TYR A O 1
ATOM 5535 N N . ARG A 1 694 ? 2.981 40.695 0.193 1.00 85.31 694 ARG A N 1
ATOM 5536 C CA . ARG A 1 694 ? 4.244 40.733 0.938 1.00 85.31 694 ARG A CA 1
ATOM 5537 C C . ARG A 1 694 ? 4.165 41.692 2.121 1.00 85.31 694 ARG A C 1
ATOM 5539 O O . ARG A 1 694 ? 4.612 41.339 3.216 1.00 85.31 694 ARG A O 1
ATOM 5546 N N . TYR A 1 695 ? 3.568 42.865 1.934 1.00 87.00 695 TYR A N 1
ATOM 5547 C CA . TYR A 1 695 ? 3.316 43.809 3.019 1.00 87.00 695 TYR A CA 1
ATOM 5548 C C . TYR A 1 695 ? 2.346 43.239 4.064 1.00 87.00 695 TYR A C 1
ATOM 5550 O O . TYR A 1 695 ? 2.640 43.271 5.261 1.00 87.00 695 TYR A O 1
ATOM 5558 N N . LEU A 1 696 ? 1.253 42.612 3.626 1.00 87.94 696 LEU A N 1
ATOM 5559 C CA . LEU A 1 696 ? 0.294 41.951 4.509 1.00 87.94 696 LEU A CA 1
ATOM 5560 C C . LEU A 1 696 ? 0.955 40.814 5.313 1.00 87.94 696 LEU A C 1
ATOM 5562 O O . LEU A 1 696 ? 0.777 40.716 6.528 1.00 87.94 696 LEU A O 1
ATOM 5566 N N . SER A 1 697 ? 1.820 40.017 4.673 1.00 87.31 697 SER A N 1
ATOM 5567 C CA . SER A 1 697 ? 2.602 38.962 5.334 1.00 87.31 697 SER A CA 1
ATOM 5568 C C . SER A 1 697 ? 3.507 39.529 6.431 1.00 87.31 697 SER A C 1
ATOM 5570 O O . SER A 1 697 ? 3.649 38.935 7.501 1.00 87.31 697 SER A O 1
ATOM 5572 N N . TYR A 1 698 ? 4.101 40.703 6.198 1.00 88.38 698 TYR A N 1
ATOM 5573 C CA . TYR A 1 698 ? 4.943 41.386 7.172 1.00 88.38 698 TYR A CA 1
ATOM 5574 C C . TYR A 1 698 ? 4.132 41.836 8.396 1.00 88.38 698 TYR A C 1
ATOM 5576 O O . TYR A 1 698 ? 4.599 41.666 9.528 1.00 88.38 698 TYR A O 1
ATOM 5584 N N . LEU A 1 699 ? 2.910 42.342 8.195 1.00 88.31 699 LEU A N 1
ATOM 5585 C CA . LEU A 1 699 ? 2.012 42.717 9.290 1.00 88.31 699 LEU A CA 1
ATOM 5586 C C . LEU A 1 699 ? 1.632 41.502 10.149 1.00 88.31 699 LEU A C 1
ATOM 5588 O O . LEU A 1 699 ? 1.827 41.542 11.368 1.00 88.31 699 LEU A O 1
ATOM 5592 N N . TYR A 1 700 ? 1.202 40.396 9.532 1.00 88.31 700 TYR A N 1
ATOM 5593 C CA . TYR A 1 700 ? 0.876 39.160 10.255 1.00 88.31 700 TYR A CA 1
ATOM 5594 C C . TYR A 1 700 ? 2.083 38.584 11.012 1.00 88.31 700 TYR A C 1
ATOM 5596 O O . TYR A 1 700 ? 1.971 38.248 12.193 1.00 88.31 700 TYR A O 1
ATOM 5604 N N . LYS A 1 701 ? 3.273 38.546 10.391 1.00 86.19 701 LYS A N 1
ATOM 5605 C CA . LYS A 1 701 ? 4.518 38.102 11.051 1.00 86.19 701 LYS A CA 1
ATOM 5606 C C . LYS A 1 701 ? 4.813 38.942 12.292 1.00 86.19 701 LYS A C 1
ATOM 5608 O O . LYS A 1 701 ? 5.163 38.408 13.343 1.00 86.19 701 LYS A O 1
ATOM 5613 N N . ARG A 1 702 ? 4.652 40.263 12.197 1.00 85.38 702 ARG A N 1
ATOM 5614 C CA . ARG A 1 702 ? 4.891 41.185 13.313 1.00 85.38 702 ARG A CA 1
ATOM 5615 C C . ARG A 1 702 ? 3.918 40.959 14.470 1.00 85.38 702 ARG A C 1
ATOM 5617 O O . ARG A 1 702 ? 4.358 40.983 15.622 1.00 85.38 702 ARG A O 1
ATOM 5624 N N . LEU A 1 703 ? 2.638 40.718 14.185 1.00 86.81 703 LEU A N 1
ATOM 5625 C CA . LEU A 1 703 ? 1.647 40.362 15.206 1.00 86.81 703 LEU A CA 1
ATOM 5626 C C . LEU A 1 703 ? 1.998 39.027 15.871 1.00 86.81 703 LEU A C 1
ATOM 5628 O O . LEU A 1 703 ? 2.049 38.959 17.099 1.00 86.81 703 LEU A O 1
ATOM 5632 N N . PHE A 1 704 ? 2.378 38.021 15.081 1.00 85.50 704 PHE A N 1
ATOM 5633 C CA . PHE A 1 704 ? 2.836 36.719 15.569 1.00 85.50 704 PHE A CA 1
ATOM 5634 C C . PHE A 1 704 ? 4.039 36.827 16.515 1.00 85.50 704 PHE A C 1
ATOM 5636 O O . PHE A 1 704 ? 3.992 36.336 17.646 1.00 85.50 704 PHE A O 1
ATOM 5643 N N . TYR A 1 705 ? 5.094 37.552 16.122 1.00 85.12 705 TYR A N 1
ATOM 5644 C CA . TYR A 1 705 ? 6.256 37.772 16.990 1.00 85.12 705 TYR A CA 1
ATOM 5645 C C . TYR A 1 705 ? 5.878 38.486 18.290 1.00 85.12 705 TYR A C 1
ATOM 5647 O O . TYR A 1 705 ? 6.386 38.138 19.357 1.00 85.12 705 TYR A O 1
ATOM 5655 N N . LYS A 1 706 ? 4.985 39.478 18.214 1.00 83.94 706 LYS A N 1
ATOM 5656 C CA . LYS A 1 706 ? 4.558 40.251 19.380 1.00 83.94 706 LYS A CA 1
ATOM 5657 C C . LYS A 1 706 ? 3.728 39.412 20.355 1.00 83.94 706 LYS A C 1
ATOM 5659 O O . LYS A 1 706 ? 3.925 39.539 21.565 1.00 83.94 706 LYS A O 1
ATOM 5664 N N . LYS A 1 707 ? 2.846 38.548 19.846 1.00 85.00 707 LYS A N 1
ATOM 5665 C CA . LYS A 1 707 ? 2.043 37.618 20.652 1.00 85.00 707 LYS A CA 1
ATOM 5666 C C . LYS A 1 707 ? 2.938 36.622 21.393 1.00 85.00 707 LYS A C 1
ATOM 5668 O O . LYS A 1 707 ? 2.838 36.520 22.614 1.00 85.00 707 LYS A O 1
ATOM 5673 N N . ILE A 1 708 ? 3.893 35.994 20.697 1.00 83.44 708 ILE A N 1
ATOM 5674 C CA . ILE A 1 708 ? 4.848 35.063 21.323 1.00 83.44 708 ILE A CA 1
ATOM 5675 C C . ILE A 1 708 ? 5.693 35.763 22.393 1.00 83.44 708 ILE A C 1
ATOM 5677 O O . ILE A 1 708 ? 5.845 35.239 23.496 1.00 83.44 708 ILE A O 1
ATOM 5681 N N . HIS A 1 709 ? 6.216 36.958 22.097 1.00 83.06 709 HIS A N 1
ATOM 5682 C CA . HIS A 1 709 ? 7.007 37.732 23.057 1.00 83.06 709 HIS A CA 1
ATOM 5683 C C . HIS A 1 709 ? 6.214 38.059 24.331 1.00 83.06 709 HIS A C 1
ATOM 5685 O O . HIS A 1 709 ? 6.768 38.006 25.425 1.00 83.06 709 HIS A O 1
ATOM 5691 N N . LYS A 1 710 ? 4.920 38.386 24.208 1.00 79.25 710 LYS A N 1
ATOM 5692 C CA . LYS A 1 710 ? 4.038 38.642 25.358 1.00 79.25 710 LYS A CA 1
ATOM 5693 C C . LYS A 1 710 ? 3.812 37.380 26.198 1.00 79.25 710 LYS A C 1
ATOM 5695 O O . LYS A 1 710 ? 3.794 37.483 27.418 1.00 79.25 710 LYS A O 1
ATOM 5700 N N . GLY A 1 711 ? 3.642 36.219 25.561 1.00 77.56 711 GLY A N 1
ATOM 5701 C CA . GLY A 1 711 ? 3.430 34.947 26.261 1.00 77.56 711 GLY A CA 1
ATOM 5702 C C . GLY A 1 711 ? 4.680 34.444 26.987 1.00 77.56 711 GLY A C 1
ATOM 5703 O O . GLY A 1 711 ? 4.601 33.992 28.126 1.00 77.56 711 GLY A O 1
ATOM 5704 N N . SER A 1 712 ? 5.850 34.530 26.348 1.00 81.94 712 SER A N 1
ATOM 5705 C CA . SER A 1 712 ? 7.136 34.210 26.974 1.00 81.94 712 SER A CA 1
ATOM 5706 C C . SER A 1 712 ? 8.301 34.814 26.175 1.00 81.94 712 SER A C 1
ATOM 5708 O O . SER A 1 712 ? 8.616 34.317 25.087 1.00 81.94 712 SER A O 1
ATOM 5710 N N . PRO A 1 713 ? 9.010 35.823 26.718 1.00 80.50 713 PRO A N 1
ATOM 5711 C CA . PRO A 1 713 ? 10.193 36.405 26.077 1.00 80.50 713 PRO A CA 1
ATOM 5712 C C . PRO A 1 713 ? 11.309 35.379 25.828 1.00 80.50 713 PRO A C 1
ATOM 5714 O O . PRO A 1 713 ? 12.017 35.444 24.825 1.00 80.50 713 PRO A O 1
ATOM 5717 N N . PHE A 1 714 ? 11.430 34.381 26.708 1.00 78.25 714 PHE A N 1
ATOM 5718 C CA . PHE A 1 714 ? 12.396 33.291 26.571 1.00 78.25 714 PHE A CA 1
ATOM 5719 C C . PHE A 1 714 ? 12.048 32.345 25.411 1.00 78.25 714 PHE A C 1
ATOM 5721 O O . PHE A 1 714 ? 12.901 32.048 24.575 1.00 78.25 714 PHE A O 1
ATOM 5728 N N . LEU A 1 715 ? 10.784 31.910 25.298 1.00 75.00 715 LEU A N 1
ATOM 5729 C CA . LEU A 1 715 ? 10.352 31.081 24.165 1.00 75.00 715 LEU A CA 1
ATOM 5730 C C . LEU A 1 715 ? 10.380 31.859 22.846 1.00 75.00 715 LEU A C 1
ATOM 5732 O O . LEU A 1 715 ? 10.668 31.269 21.807 1.00 75.00 715 LEU A O 1
ATOM 5736 N N . TRP A 1 716 ? 10.126 33.169 22.882 1.00 83.12 716 TRP A N 1
ATOM 5737 C CA . TRP A 1 716 ? 10.317 34.059 21.739 1.00 83.12 716 TRP A CA 1
ATOM 5738 C C . TRP A 1 716 ? 11.770 34.066 21.259 1.00 83.12 716 TRP A C 1
ATOM 5740 O O . TRP A 1 716 ? 12.011 33.923 20.063 1.00 83.12 716 TRP A O 1
ATOM 5750 N N . LEU A 1 717 ? 12.739 34.164 22.173 1.00 79.25 717 LEU A N 1
ATOM 5751 C CA . LEU A 1 717 ? 14.161 34.138 21.827 1.00 79.25 717 LEU A CA 1
ATOM 5752 C C . LEU A 1 717 ? 14.571 32.783 21.228 1.00 79.25 717 LEU A C 1
ATOM 5754 O O . LEU A 1 717 ? 15.213 32.738 20.180 1.00 79.25 717 LEU A O 1
ATOM 5758 N N . ILE A 1 718 ? 14.131 31.672 21.834 1.00 78.38 718 ILE A N 1
ATOM 5759 C CA . ILE A 1 718 ? 14.339 30.320 21.283 1.00 78.38 718 ILE A CA 1
ATOM 5760 C C . ILE A 1 718 ? 13.731 30.209 19.882 1.00 78.38 718 ILE A C 1
ATOM 5762 O O . ILE A 1 718 ? 14.336 29.627 18.980 1.00 78.38 718 ILE A O 1
ATOM 5766 N N . PHE A 1 719 ? 12.536 30.762 19.693 1.00 79.81 719 PHE A N 1
ATOM 5767 C CA . PHE A 1 719 ? 11.861 30.785 18.408 1.00 79.81 719 PHE A CA 1
ATOM 5768 C C . PHE A 1 719 ? 12.650 31.584 17.358 1.00 79.81 719 PHE A C 1
ATOM 5770 O O . PHE A 1 719 ? 12.866 31.066 16.265 1.00 79.81 719 PHE A O 1
ATOM 5777 N N . GLN A 1 720 ? 13.160 32.776 17.694 1.00 77.31 720 GLN A N 1
ATOM 5778 C CA . GLN A 1 720 ? 14.011 33.581 16.803 1.00 77.31 720 GLN A CA 1
ATOM 5779 C C . GLN A 1 720 ? 15.278 32.827 16.380 1.00 77.31 720 GLN A C 1
ATOM 5781 O O . GLN A 1 720 ? 15.596 32.778 15.193 1.00 77.31 720 GLN A O 1
ATOM 5786 N N . ILE A 1 721 ? 15.959 32.168 17.323 1.00 76.00 721 ILE A N 1
ATOM 5787 C CA . ILE A 1 721 ? 17.158 31.362 17.040 1.00 76.00 721 ILE A CA 1
ATOM 5788 C C . ILE A 1 721 ? 16.817 30.195 16.101 1.00 76.00 721 ILE A C 1
ATOM 5790 O O . ILE A 1 721 ? 17.508 29.960 15.110 1.00 76.00 721 ILE A O 1
ATOM 5794 N N . ARG A 1 722 ? 15.721 29.473 16.364 1.00 71.44 722 ARG A N 1
ATOM 5795 C CA . ARG A 1 722 ? 15.275 28.357 15.511 1.00 71.44 722 ARG A CA 1
ATOM 5796 C C . ARG A 1 722 ? 14.874 28.815 14.111 1.00 71.44 722 ARG A C 1
ATOM 5798 O O . ARG A 1 722 ? 15.203 28.132 13.145 1.00 71.44 722 ARG A O 1
ATOM 5805 N N . HIS A 1 723 ? 14.190 29.950 14.008 1.00 70.50 723 HIS A N 1
ATOM 5806 C CA . HIS A 1 723 ? 13.790 30.555 12.741 1.00 70.50 723 HIS A CA 1
ATOM 5807 C C . HIS A 1 723 ? 15.004 31.044 11.930 1.00 70.50 723 HIS A C 1
ATOM 5809 O O . HIS A 1 723 ? 15.019 30.917 10.709 1.00 70.50 723 HIS A O 1
ATOM 5815 N N . ALA A 1 724 ? 16.053 31.544 12.591 1.00 67.38 724 ALA A N 1
ATOM 5816 C CA . ALA A 1 724 ? 17.307 31.915 11.933 1.00 67.38 724 ALA A CA 1
ATOM 5817 C C . ALA A 1 724 ? 18.067 30.692 11.381 1.00 67.38 724 ALA A C 1
ATOM 5819 O O . ALA A 1 724 ? 18.595 30.741 10.273 1.00 67.38 724 ALA A O 1
ATOM 5820 N N . LEU A 1 725 ? 18.078 29.578 12.123 1.00 64.50 725 LEU A N 1
ATOM 5821 C CA . LEU A 1 725 ? 18.750 28.331 11.724 1.00 64.50 725 LEU A CA 1
ATOM 5822 C C . LEU A 1 725 ? 17.977 27.523 10.670 1.00 64.50 725 LEU A C 1
ATOM 5824 O O . LEU A 1 725 ? 18.563 26.748 9.917 1.00 64.50 725 LEU A O 1
ATOM 5828 N N . ARG A 1 726 ? 16.650 27.663 10.628 1.00 60.09 726 ARG A N 1
ATOM 5829 C CA . ARG A 1 726 ? 15.766 26.996 9.669 1.00 60.09 726 ARG A CA 1
ATOM 5830 C C . ARG A 1 726 ? 14.877 28.062 9.036 1.00 60.09 726 ARG A C 1
ATOM 5832 O O . ARG A 1 726 ? 13.844 28.402 9.605 1.00 60.09 726 ARG A O 1
ATOM 5839 N N . ARG A 1 727 ? 15.279 28.589 7.871 1.00 54.28 727 ARG A N 1
ATOM 5840 C CA . ARG A 1 727 ? 14.476 29.565 7.110 1.00 54.28 727 ARG A CA 1
ATOM 5841 C C . ARG A 1 727 ? 13.028 29.057 6.963 1.00 54.28 727 ARG A C 1
ATOM 5843 O O . ARG A 1 727 ? 12.816 27.877 6.677 1.00 54.28 727 ARG A O 1
ATOM 5850 N N . ASP A 1 728 ? 12.066 29.941 7.233 1.00 55.19 728 ASP A N 1
ATOM 5851 C CA . ASP A 1 728 ? 10.607 29.714 7.209 1.00 55.19 728 ASP A CA 1
ATOM 5852 C C . ASP A 1 728 ? 10.043 28.776 8.296 1.00 55.19 728 ASP A C 1
ATOM 5854 O O . ASP A 1 728 ? 8.993 28.149 8.138 1.00 55.19 728 ASP A O 1
ATOM 5858 N N . PHE A 1 729 ? 10.723 28.676 9.440 1.00 55.81 729 PHE A N 1
ATOM 5859 C CA . PHE A 1 729 ? 10.302 27.832 10.560 1.00 55.81 729 PHE A CA 1
ATOM 5860 C C . PHE A 1 729 ? 9.463 28.607 11.593 1.00 55.81 729 PHE A C 1
ATOM 5862 O O . PHE A 1 729 ? 9.967 28.997 12.642 1.00 55.81 729 PHE A O 1
ATOM 5869 N N . TYR A 1 730 ? 8.161 28.790 11.330 1.00 63.16 730 TYR A N 1
ATOM 5870 C CA . TYR A 1 730 ? 7.184 29.378 12.275 1.00 63.16 730 TYR A CA 1
ATOM 5871 C C . TYR A 1 730 ? 6.612 28.358 13.286 1.00 63.16 730 TYR A C 1
ATOM 5873 O O . TYR A 1 730 ? 5.432 28.372 13.638 1.00 63.16 730 TYR A O 1
ATOM 5881 N N . ASP A 1 731 ? 7.452 27.426 13.743 1.00 63.53 731 ASP A N 1
ATOM 5882 C CA . ASP A 1 731 ? 7.052 26.330 14.628 1.00 63.53 731 ASP A CA 1
ATOM 5883 C C . ASP A 1 731 ? 7.031 26.770 16.097 1.00 63.53 731 ASP A C 1
ATOM 5885 O O . ASP A 1 731 ? 8.034 26.696 16.812 1.00 63.53 731 ASP A O 1
ATOM 5889 N N . TYR A 1 732 ? 5.872 27.247 16.537 1.00 69.38 732 TYR A N 1
ATOM 5890 C CA . TYR A 1 732 ? 5.592 27.557 17.935 1.00 69.38 732 TYR A CA 1
ATOM 5891 C C . TYR A 1 732 ? 4.487 26.626 18.456 1.00 69.38 732 TYR A C 1
ATOM 5893 O O . TYR A 1 732 ? 3.483 26.473 17.764 1.00 69.38 732 TYR A O 1
ATOM 5901 N N . PRO A 1 733 ? 4.638 25.960 19.614 1.00 64.75 733 PRO A N 1
ATOM 5902 C CA . PRO A 1 733 ? 3.572 25.134 20.170 1.00 64.75 733 PRO A CA 1
ATOM 5903 C C . PRO A 1 733 ? 2.428 26.030 20.653 1.00 64.75 733 PRO A C 1
ATOM 5905 O O . PRO A 1 733 ? 2.621 26.827 21.567 1.00 64.75 733 PRO A O 1
ATOM 5908 N N . ASP A 1 734 ? 1.245 25.874 20.059 1.00 60.72 734 ASP A N 1
ATOM 5909 C CA . ASP A 1 734 ? 0.113 26.778 20.299 1.00 60.72 734 ASP A CA 1
ATOM 5910 C C . ASP A 1 734 ? -0.423 26.691 21.733 1.00 60.72 734 ASP A C 1
ATOM 5912 O O . ASP A 1 734 ? -1.035 27.637 22.201 1.00 60.72 734 ASP A O 1
ATOM 5916 N N . LYS A 1 735 ? -0.163 25.598 22.472 1.00 65.56 735 LYS A N 1
ATOM 5917 C CA . LYS A 1 735 ? -0.635 25.368 23.859 1.00 65.56 735 LYS A CA 1
ATOM 5918 C C . LYS A 1 735 ? -2.130 25.709 24.086 1.00 65.56 735 LYS A C 1
ATOM 5920 O O . LYS A 1 735 ? -2.518 25.973 25.218 1.00 65.56 735 LYS A O 1
ATOM 5925 N N . GLY A 1 736 ? -2.960 25.670 23.038 1.00 59.81 736 GLY A N 1
ATOM 5926 C CA . GLY A 1 736 ? -4.379 26.045 23.088 1.00 59.81 736 GLY A CA 1
ATOM 5927 C C . GLY A 1 736 ? -4.681 27.545 22.925 1.00 59.81 736 GLY A C 1
ATOM 5928 O O . GLY A 1 736 ? -5.816 27.943 23.150 1.00 59.81 736 GLY A O 1
ATOM 5929 N N . ASP A 1 737 ? -3.705 28.379 22.549 1.00 71.44 737 ASP A N 1
ATOM 5930 C CA . ASP A 1 737 ? -3.891 29.806 22.248 1.00 71.44 737 ASP A CA 1
ATOM 5931 C C . ASP A 1 737 ? -4.490 29.982 20.841 1.00 71.44 737 ASP A C 1
ATOM 5933 O O . ASP A 1 737 ? -3.796 29.854 19.825 1.00 71.44 737 ASP A O 1
ATOM 5937 N N . THR A 1 738 ? -5.794 30.260 20.794 1.00 69.38 738 THR A N 1
ATOM 5938 C CA . THR A 1 738 ? -6.587 30.403 19.563 1.00 69.38 738 THR A CA 1
ATOM 5939 C C . THR A 1 738 ? -6.053 31.505 18.645 1.00 69.38 738 THR A C 1
ATOM 5941 O O . THR A 1 738 ? -5.981 31.309 17.433 1.00 69.38 738 THR A O 1
ATOM 5944 N N . GLU A 1 739 ? -5.567 32.624 19.191 1.00 75.25 739 GLU A N 1
ATOM 5945 C CA . GLU A 1 739 ? -5.010 33.730 18.398 1.00 75.25 739 GLU A CA 1
ATOM 5946 C C . GLU A 1 739 ? -3.728 33.332 17.655 1.00 75.25 739 GLU A C 1
ATOM 5948 O O . GLU A 1 739 ? -3.499 33.768 16.525 1.00 75.25 739 GLU A O 1
ATOM 5953 N N . ILE A 1 740 ? -2.870 32.508 18.272 1.00 78.31 740 ILE A N 1
ATOM 5954 C CA . ILE A 1 740 ? -1.639 32.031 17.625 1.00 78.31 740 ILE A CA 1
ATOM 5955 C C . ILE A 1 740 ? -1.995 31.103 16.457 1.00 78.31 740 ILE A C 1
ATOM 5957 O O . ILE A 1 740 ? -1.387 31.213 15.389 1.00 78.31 740 ILE A O 1
ATOM 5961 N N . SER A 1 741 ? -2.997 30.236 16.625 1.00 72.75 741 SER A N 1
ATOM 5962 C CA . SER A 1 741 ? -3.498 29.375 15.550 1.00 72.75 741 SER A CA 1
ATOM 5963 C C . SER A 1 741 ? -4.084 30.188 14.387 1.00 72.75 741 SER A C 1
ATOM 5965 O O . SER A 1 741 ? -3.687 29.956 13.244 1.00 72.75 741 SER A O 1
ATOM 5967 N N . ILE A 1 742 ? -4.911 31.203 14.670 1.00 75.88 742 ILE A N 1
ATOM 5968 C CA . ILE A 1 742 ? -5.475 32.115 13.656 1.00 75.88 742 ILE A CA 1
ATOM 5969 C C . ILE A 1 742 ? -4.361 32.865 12.908 1.00 75.88 742 ILE A C 1
ATOM 5971 O O . ILE A 1 742 ? -4.340 32.892 11.680 1.00 75.88 742 ILE A O 1
ATOM 5975 N N . LEU A 1 743 ? -3.382 33.437 13.619 1.00 80.75 743 LEU A N 1
ATOM 5976 C CA . LEU A 1 743 ? -2.283 34.188 12.992 1.00 80.75 743 LEU A CA 1
ATOM 5977 C C . LEU A 1 743 ? -1.483 33.341 12.010 1.00 80.75 743 LEU A C 1
ATOM 5979 O O . LEU A 1 743 ? -1.069 33.807 10.948 1.00 80.75 743 LEU A O 1
ATOM 5983 N N . LYS A 1 744 ? -1.225 32.093 12.375 1.00 78.19 744 LYS A N 1
ATOM 5984 C CA . LYS A 1 744 ? -0.471 31.203 11.515 1.00 78.19 744 LYS A CA 1
ATOM 5985 C C . LYS A 1 744 ? -1.312 30.698 10.324 1.00 78.19 744 LYS A C 1
ATOM 5987 O O . LYS A 1 744 ? -0.754 30.547 9.237 1.00 78.19 744 LYS A O 1
ATOM 5992 N N . TYR A 1 745 ? -2.624 30.499 10.499 1.00 76.06 745 TYR A N 1
ATOM 5993 C CA . TYR A 1 745 ? -3.570 30.253 9.400 1.00 76.06 745 TYR A CA 1
ATOM 5994 C C . TYR A 1 745 ? -3.528 31.392 8.374 1.00 76.06 745 TYR A C 1
ATOM 5996 O O . TYR A 1 745 ? -3.294 31.150 7.188 1.00 76.06 745 TYR A O 1
ATOM 6004 N N . GLU A 1 746 ? -3.642 32.637 8.839 1.00 80.69 746 GLU A N 1
ATOM 6005 C CA . GLU A 1 746 ? -3.613 33.816 7.971 1.00 80.69 746 GLU A CA 1
ATOM 6006 C C . GLU A 1 746 ? -2.271 33.962 7.248 1.00 80.69 746 GLU A C 1
ATOM 6008 O O . GLU A 1 746 ? -2.224 34.274 6.058 1.00 80.69 746 GLU A O 1
ATOM 6013 N N . LEU A 1 747 ? -1.164 33.639 7.925 1.00 83.25 747 LEU A N 1
ATOM 6014 C CA . LEU A 1 747 ? 0.149 33.579 7.285 1.00 83.25 747 LEU A CA 1
ATOM 6015 C C . LEU A 1 747 ? 0.178 32.577 6.128 1.00 83.25 747 LEU A C 1
ATOM 6017 O O . LEU A 1 747 ? 0.675 32.915 5.055 1.00 83.25 747 LEU A O 1
ATOM 6021 N N . ALA A 1 748 ? -0.365 31.371 6.304 1.00 79.25 748 ALA A N 1
ATOM 6022 C CA . ALA A 1 748 ? -0.427 30.390 5.225 1.00 79.25 748 ALA A CA 1
ATOM 6023 C C . ALA A 1 748 ? -1.314 30.845 4.061 1.00 79.25 748 ALA A C 1
ATOM 6025 O O . ALA A 1 748 ? -0.904 30.683 2.910 1.00 79.25 748 ALA A O 1
ATOM 6026 N N . ARG A 1 749 ? -2.464 31.477 4.341 1.00 83.06 749 ARG A N 1
ATOM 6027 C CA . ARG A 1 749 ? -3.349 32.057 3.315 1.00 83.06 749 ARG A CA 1
ATOM 6028 C C . ARG A 1 749 ? -2.613 33.110 2.484 1.00 83.06 749 ARG A C 1
ATOM 6030 O O . ARG A 1 749 ? -2.614 33.053 1.254 1.00 83.06 749 ARG A O 1
ATOM 6037 N N . VAL A 1 750 ? -1.900 34.018 3.149 1.00 84.94 750 VAL A N 1
ATOM 6038 C CA . VAL A 1 750 ? -1.103 35.055 2.483 1.00 84.94 750 VAL A CA 1
ATOM 6039 C C . VAL A 1 750 ? 0.048 34.453 1.666 1.00 84.94 750 VAL A C 1
ATOM 6041 O O . VAL A 1 750 ? 0.254 34.864 0.526 1.00 84.94 750 VAL A O 1
ATOM 6044 N N . PHE A 1 751 ? 0.753 33.435 2.176 1.00 83.12 751 PHE A N 1
ATOM 6045 C CA . PHE A 1 751 ? 1.786 32.720 1.411 1.00 83.12 751 PHE A CA 1
ATOM 6046 C C . PHE A 1 751 ? 1.228 32.062 0.143 1.00 83.12 751 PHE A C 1
ATOM 6048 O O . PHE A 1 751 ? 1.851 32.152 -0.916 1.00 83.12 751 PHE A O 1
ATOM 6055 N N . MET A 1 752 ? 0.031 31.468 0.206 1.00 77.75 752 MET A N 1
ATOM 6056 C CA . MET A 1 752 ? -0.625 30.925 -0.988 1.00 77.75 752 MET A CA 1
ATOM 6057 C C . MET A 1 752 ? -0.937 32.010 -2.015 1.00 77.75 752 MET A C 1
ATOM 6059 O O . MET A 1 752 ? -0.762 31.777 -3.212 1.00 77.75 752 MET A O 1
ATOM 6063 N N . ASN A 1 753 ? -1.376 33.191 -1.579 1.00 80.31 753 ASN A N 1
ATOM 6064 C CA . ASN A 1 753 ? -1.641 34.322 -2.472 1.00 80.31 753 ASN A CA 1
ATOM 6065 C C . ASN A 1 753 ? -0.364 34.902 -3.099 1.00 80.31 753 ASN A C 1
ATOM 6067 O O . ASN A 1 753 ? -0.425 35.400 -4.219 1.00 80.31 753 ASN A O 1
ATOM 6071 N N . MET A 1 754 ? 0.792 34.748 -2.446 1.00 77.25 754 MET A N 1
ATOM 6072 C CA . MET A 1 754 ? 2.114 35.075 -3.002 1.00 77.25 754 MET A CA 1
ATOM 6073 C C . MET A 1 754 ? 2.716 33.969 -3.888 1.00 77.25 754 MET A C 1
ATOM 6075 O O . MET A 1 754 ? 3.833 34.131 -4.371 1.00 77.25 754 MET A O 1
ATOM 6079 N N . ASN A 1 755 ? 2.010 32.849 -4.099 1.00 73.81 755 ASN A N 1
ATOM 6080 C CA . ASN A 1 755 ? 2.523 31.630 -4.744 1.00 73.81 755 ASN A CA 1
ATOM 6081 C C . ASN A 1 755 ? 3.757 31.020 -4.037 1.00 73.81 755 ASN A C 1
ATOM 6083 O O . ASN A 1 755 ? 4.505 30.241 -4.623 1.00 73.81 755 ASN A O 1
ATOM 6087 N N . GLU A 1 756 ? 3.944 31.309 -2.746 1.00 77.75 756 GLU A N 1
ATOM 6088 C CA . GLU A 1 756 ? 4.956 30.682 -1.893 1.00 77.75 756 GLU A CA 1
ATOM 6089 C C . GLU A 1 756 ? 4.391 29.381 -1.295 1.00 77.75 756 GLU A C 1
ATOM 6091 O O . GLU A 1 756 ? 4.066 29.280 -0.110 1.00 77.75 756 GLU A O 1
ATOM 6096 N N . TYR A 1 757 ? 4.240 28.354 -2.136 1.00 76.31 757 TYR A N 1
ATOM 6097 C CA . TYR A 1 757 ? 3.541 27.118 -1.760 1.00 76.31 757 TYR A CA 1
ATOM 6098 C C . TYR A 1 757 ? 4.224 26.358 -0.617 1.00 76.31 757 TYR A C 1
ATOM 6100 O O . TYR A 1 757 ? 3.565 25.851 0.290 1.00 76.31 757 TYR A O 1
ATOM 6108 N N . LYS A 1 758 ? 5.558 26.299 -0.622 1.00 72.88 758 LYS A N 1
ATOM 6109 C CA . LYS A 1 758 ? 6.334 25.543 0.368 1.00 72.88 758 LYS A CA 1
ATOM 6110 C C . LYS A 1 758 ? 6.036 25.962 1.821 1.00 72.88 758 LYS A C 1
ATOM 6112 O O . LYS A 1 758 ? 5.672 25.079 2.599 1.00 72.88 758 LYS A O 1
ATOM 6117 N N . PRO A 1 759 ? 6.161 27.239 2.235 1.00 75.31 759 PRO A N 1
ATOM 6118 C CA . PRO A 1 759 ? 5.812 27.648 3.597 1.00 75.31 759 PRO A CA 1
ATOM 6119 C C . PRO A 1 759 ? 4.312 27.510 3.897 1.00 75.31 759 PRO A C 1
ATOM 6121 O O . PRO A 1 759 ? 3.966 27.077 4.997 1.00 75.31 759 PRO A O 1
ATOM 6124 N N . ALA A 1 760 ? 3.435 27.790 2.925 1.00 77.81 760 ALA A N 1
ATOM 6125 C CA . ALA A 1 760 ? 1.987 27.680 3.099 1.00 77.81 760 ALA A CA 1
ATOM 6126 C C . ALA A 1 760 ? 1.537 26.255 3.460 1.00 77.81 760 ALA A C 1
ATOM 6128 O O . ALA A 1 760 ? 0.912 26.025 4.497 1.00 77.81 760 ALA A O 1
ATOM 6129 N N . PHE A 1 761 ? 1.905 25.277 2.635 1.00 80.94 761 PHE A N 1
ATOM 6130 C CA . PHE A 1 761 ? 1.523 23.883 2.845 1.00 80.94 761 PHE A CA 1
ATOM 6131 C C . PHE A 1 761 ? 2.250 23.252 4.033 1.00 80.94 761 PHE A C 1
ATOM 6133 O O . PHE A 1 761 ? 1.665 22.448 4.754 1.00 80.94 761 PHE A O 1
ATOM 6140 N N . ASN A 1 762 ? 3.491 23.662 4.317 1.00 77.50 762 ASN A N 1
ATOM 6141 C CA . ASN A 1 762 ? 4.191 23.227 5.529 1.00 77.50 762 ASN A CA 1
ATOM 6142 C C . ASN A 1 762 ? 3.438 23.619 6.802 1.00 77.50 762 ASN A C 1
ATOM 6144 O O . ASN A 1 762 ? 3.402 22.843 7.761 1.00 77.50 762 ASN A O 1
ATOM 6148 N N . TYR A 1 763 ? 2.862 24.819 6.820 1.00 75.44 763 TYR A N 1
ATOM 6149 C CA . TYR A 1 763 ? 2.043 25.256 7.934 1.00 75.44 763 TYR A CA 1
ATOM 6150 C C . TYR A 1 763 ? 0.758 24.427 8.034 1.00 75.44 763 TYR A C 1
ATOM 6152 O O . TYR A 1 763 ? 0.445 23.871 9.090 1.00 75.44 763 TYR A O 1
ATOM 6160 N N . PHE A 1 764 ? 0.074 24.268 6.904 1.00 76.81 764 PHE A N 1
ATOM 6161 C CA . PHE A 1 764 ? -1.193 23.560 6.848 1.00 76.81 764 PHE A CA 1
ATOM 6162 C C . PHE A 1 764 ? -1.080 22.077 7.224 1.00 76.81 764 PHE A C 1
ATOM 6164 O O . PHE A 1 764 ? -1.837 21.588 8.057 1.00 76.81 764 PHE A O 1
ATOM 6171 N N . HIS A 1 765 ? -0.074 21.361 6.717 1.00 84.00 765 HIS A N 1
ATOM 6172 C CA . HIS A 1 765 ? 0.151 19.959 7.078 1.00 84.00 765 HIS A CA 1
ATOM 6173 C C . HIS A 1 765 ? 0.361 19.769 8.578 1.00 84.00 765 HIS A C 1
ATOM 6175 O O . HIS A 1 765 ? -0.103 18.785 9.142 1.00 84.00 765 HIS A O 1
ATOM 6181 N N . LYS A 1 766 ? 1.040 20.702 9.254 1.00 77.50 766 LYS A N 1
ATOM 6182 C CA . LYS A 1 766 ? 1.215 20.631 10.710 1.00 77.50 766 LYS A CA 1
ATOM 6183 C C . LYS A 1 766 ? -0.090 20.849 11.462 1.00 77.50 766 LYS A C 1
ATOM 6185 O O . LYS A 1 766 ? -0.321 20.148 12.444 1.00 77.50 766 LYS A O 1
ATOM 6190 N N . LEU A 1 767 ? -0.932 21.777 11.003 1.00 72.75 767 LEU A N 1
ATOM 6191 C CA . LEU A 1 767 ? -2.286 21.920 11.536 1.00 72.75 767 LEU A CA 1
ATOM 6192 C C . LEU A 1 767 ? -3.066 20.612 11.393 1.00 72.75 767 LEU A C 1
ATOM 6194 O O . LEU A 1 767 ? -3.599 20.123 12.384 1.00 72.75 767 LEU A O 1
ATOM 6198 N N . ILE A 1 768 ? -3.038 19.995 10.207 1.00 76.75 768 ILE A N 1
ATOM 6199 C CA . ILE A 1 768 ? -3.699 18.706 9.957 1.00 76.75 768 ILE A CA 1
ATOM 6200 C C . ILE A 1 768 ? -3.130 17.593 10.849 1.00 76.75 768 ILE A C 1
ATOM 6202 O O . ILE A 1 768 ? -3.870 16.797 11.418 1.00 76.75 768 ILE A O 1
ATOM 6206 N N . LEU A 1 769 ? -1.811 17.510 11.021 1.00 78.12 769 LEU A N 1
ATOM 6207 C CA . LEU A 1 769 ? -1.203 16.478 11.868 1.00 78.12 769 LEU A CA 1
ATOM 6208 C C . LEU A 1 769 ? -1.578 16.644 13.346 1.00 78.12 769 LEU A C 1
ATOM 6210 O O . LEU A 1 769 ? -1.750 15.645 14.049 1.00 78.12 769 LEU A O 1
ATOM 6214 N N . ASN A 1 770 ? -1.750 17.887 13.800 1.00 69.62 770 ASN A N 1
ATOM 6215 C CA . ASN A 1 770 ? -2.179 18.206 15.159 1.00 69.62 770 ASN A CA 1
ATOM 6216 C C . ASN A 1 770 ? -3.713 18.193 15.332 1.00 69.62 770 ASN A C 1
ATOM 6218 O O . ASN A 1 770 ? -4.192 18.233 16.469 1.00 69.62 770 ASN A O 1
ATOM 6222 N N . TYR A 1 771 ? -4.471 18.072 14.236 1.00 62.31 771 TYR A N 1
ATOM 6223 C CA . TYR A 1 771 ? -5.938 18.061 14.173 1.00 62.31 771 TYR A CA 1
ATOM 6224 C C . TYR A 1 771 ? -6.565 17.074 15.167 1.00 62.31 771 TYR A C 1
ATOM 6226 O O . TYR A 1 771 ? -7.493 17.422 15.884 1.00 62.31 771 TYR A O 1
ATOM 6234 N N . SER A 1 772 ? -5.998 15.870 15.332 1.00 50.75 772 SER A N 1
ATOM 6235 C CA . SER A 1 772 ? -6.525 14.871 16.280 1.00 50.75 772 SER A CA 1
ATOM 6236 C C . SER A 1 772 ? -6.254 15.169 17.766 1.00 50.75 772 SER A C 1
ATOM 6238 O O . SER A 1 772 ? -6.826 14.505 18.622 1.00 50.75 772 SER A O 1
ATOM 6240 N N . SER A 1 773 ? -5.365 16.116 18.087 1.00 44.84 773 SER A N 1
ATOM 6241 C CA . SER A 1 773 ? -4.987 16.477 19.470 1.00 44.84 773 SER A CA 1
ATOM 6242 C C . SER A 1 773 ? -5.492 17.851 19.928 1.00 44.84 773 SER A C 1
ATOM 6244 O O . SER A 1 773 ? -5.487 18.120 21.125 1.00 44.84 773 SER A O 1
ATOM 6246 N N . ILE A 1 774 ? -5.908 18.715 18.994 1.00 40.16 774 ILE A N 1
ATOM 6247 C CA . ILE A 1 774 ? -6.291 20.116 19.255 1.00 40.16 774 ILE A CA 1
ATOM 6248 C C . ILE A 1 774 ? -7.806 20.280 19.489 1.00 40.16 774 ILE A C 1
ATOM 6250 O O . ILE A 1 774 ? -8.243 21.273 20.064 1.00 40.16 774 ILE A O 1
ATOM 6254 N N . LEU A 1 775 ? -8.623 19.292 19.131 1.00 42.47 775 LEU A N 1
ATOM 6255 C CA . LEU A 1 775 ? -10.079 19.418 19.171 1.00 42.47 775 LEU A CA 1
ATOM 6256 C C . LEU A 1 775 ? -10.665 19.040 20.533 1.00 42.47 775 LEU A C 1
ATOM 6258 O O . LEU A 1 775 ? -11.123 17.921 20.750 1.00 42.47 775 LEU A O 1
ATOM 6262 N N . LYS A 1 776 ? -10.669 20.011 21.448 1.00 41.88 776 LYS A N 1
ATOM 6263 C CA . LYS A 1 776 ? -11.636 20.056 22.554 1.00 41.88 776 LYS A CA 1
ATOM 6264 C C . LYS A 1 776 ? -12.780 21.045 22.297 1.00 41.88 776 LYS A C 1
ATOM 6266 O O . LYS A 1 776 ? -13.692 21.087 23.113 1.00 41.88 776 LYS A O 1
ATOM 6271 N N . THR A 1 777 ? -12.754 21.810 21.198 1.00 45.91 777 THR A N 1
ATOM 6272 C CA . THR A 1 777 ? -13.783 22.820 20.904 1.00 45.91 777 THR A CA 1
ATOM 6273 C C . THR A 1 777 ? -14.208 22.831 19.417 1.00 45.91 777 THR A C 1
ATOM 6275 O O . THR A 1 777 ? -13.361 22.601 18.545 1.00 45.91 777 THR A O 1
ATOM 6278 N N . PRO A 1 778 ? -15.502 23.053 19.102 1.00 50.34 778 PRO A N 1
ATOM 6279 C CA . PRO A 1 778 ? -16.038 23.081 17.731 1.00 50.34 778 PRO A CA 1
ATOM 6280 C C . PRO A 1 778 ? -15.435 24.164 16.821 1.00 50.34 778 PRO A C 1
ATOM 6282 O O . PRO A 1 778 ? -15.369 23.983 15.606 1.00 50.34 778 PRO A O 1
ATOM 6285 N N . GLU A 1 779 ? -14.961 25.277 17.382 1.00 52.56 779 GLU A N 1
ATOM 6286 C CA . GLU A 1 779 ? -14.477 26.430 16.612 1.00 52.56 779 GLU A CA 1
ATOM 6287 C C . GLU A 1 779 ? -13.175 26.115 15.856 1.00 52.56 779 GLU A C 1
ATOM 6289 O O . GLU A 1 779 ? -13.035 26.459 14.685 1.00 52.56 779 GLU A O 1
ATOM 6294 N N . ALA A 1 780 ? -12.263 25.353 16.470 1.00 49.81 780 ALA A N 1
ATOM 6295 C CA . ALA A 1 780 ? -10.993 24.964 15.851 1.00 49.81 780 ALA A CA 1
ATOM 6296 C C . ALA A 1 780 ? -11.162 23.976 14.676 1.00 49.81 780 ALA A C 1
ATOM 6298 O O . ALA A 1 780 ? -10.292 23.892 13.806 1.00 49.81 780 ALA A O 1
ATOM 6299 N N . VAL A 1 781 ? -12.275 23.228 14.628 1.00 56.81 781 VAL A N 1
ATOM 6300 C CA . VAL A 1 781 ? -12.628 22.365 13.484 1.00 56.81 781 VAL A CA 1
ATOM 6301 C C . VAL A 1 781 ? -12.965 23.227 12.270 1.00 56.81 781 VAL A C 1
ATOM 6303 O O . VAL A 1 781 ? -12.475 22.965 11.169 1.00 56.81 781 VAL A O 1
ATOM 6306 N N . ASN A 1 782 ? -13.769 24.270 12.488 1.00 61.28 782 ASN A N 1
ATOM 6307 C CA . ASN A 1 782 ? -14.231 25.168 11.437 1.00 61.28 782 ASN A CA 1
ATOM 6308 C C . ASN A 1 782 ? -13.071 25.944 10.802 1.00 61.28 782 ASN A C 1
ATOM 6310 O O . ASN A 1 782 ? -13.062 26.115 9.588 1.00 61.28 782 ASN A O 1
ATOM 6314 N N . ASP A 1 783 ? -12.056 26.341 11.571 1.00 58.59 783 ASP A N 1
ATOM 6315 C CA . ASP A 1 783 ? -10.911 27.093 11.038 1.00 58.59 783 ASP A CA 1
ATOM 6316 C C . ASP A 1 783 ? -10.039 26.271 10.069 1.00 58.59 783 ASP A C 1
ATOM 6318 O O . ASP A 1 783 ? -9.607 26.771 9.028 1.00 58.59 783 ASP A O 1
ATOM 6322 N N . VAL A 1 784 ? -9.803 24.985 10.357 1.00 63.03 784 VAL A N 1
ATOM 6323 C CA . VAL A 1 784 ? -9.021 24.109 9.460 1.00 63.03 784 VAL A CA 1
ATOM 6324 C C . VAL A 1 784 ? -9.835 23.721 8.217 1.00 63.03 784 VAL A C 1
ATOM 6326 O O . VAL A 1 784 ? -9.274 23.651 7.121 1.00 63.03 784 VAL A O 1
ATOM 6329 N N . LEU A 1 785 ? -11.150 23.509 8.364 1.00 67.94 785 LEU A N 1
ATOM 6330 C CA . LEU A 1 785 ? -12.048 23.233 7.236 1.00 67.94 785 LEU A CA 1
ATOM 6331 C C . LEU A 1 785 ? -12.196 24.447 6.307 1.00 67.94 785 LEU A C 1
ATOM 6333 O O . LEU A 1 785 ? -12.089 24.283 5.094 1.00 67.94 785 LEU A O 1
ATOM 6337 N N . ARG A 1 786 ? -12.303 25.668 6.853 1.00 67.62 786 ARG A N 1
ATOM 6338 C CA . ARG A 1 786 ? -12.270 26.911 6.061 1.00 67.62 786 ARG A CA 1
ATOM 6339 C C . ARG A 1 786 ? -11.013 26.992 5.201 1.00 67.62 786 ARG A C 1
ATOM 6341 O O . ARG A 1 786 ? -11.104 27.305 4.019 1.00 67.62 786 ARG A O 1
ATOM 6348 N N . PHE A 1 787 ? -9.837 26.650 5.741 1.00 66.06 787 PHE A N 1
ATOM 6349 C CA . PHE A 1 787 ? -8.605 26.665 4.939 1.00 66.06 787 PHE A CA 1
ATOM 6350 C C . PHE A 1 787 ? -8.728 25.762 3.710 1.00 66.06 787 PHE A C 1
ATOM 6352 O O . PHE A 1 787 ? -8.385 26.168 2.604 1.00 66.06 787 PHE A O 1
ATOM 6359 N N . LEU A 1 788 ? -9.232 24.540 3.907 1.00 72.56 788 LEU A N 1
ATOM 6360 C CA . LEU A 1 788 ? -9.419 23.555 2.846 1.00 72.56 788 LEU A CA 1
ATOM 6361 C C . LEU A 1 788 ? -10.350 24.080 1.736 1.00 72.56 788 LEU A C 1
ATOM 6363 O O . LEU A 1 788 ? -10.100 23.859 0.546 1.00 72.56 788 LEU A O 1
ATOM 6367 N N . GLU A 1 789 ? -11.398 24.815 2.107 1.00 73.88 789 GLU A N 1
ATOM 6368 C CA . GLU A 1 789 ? -12.306 25.472 1.164 1.00 73.88 789 GLU A CA 1
ATOM 6369 C C . GLU A 1 789 ? -11.582 26.532 0.322 1.00 73.88 789 GLU A C 1
ATOM 6371 O O . GLU A 1 789 ? -11.744 26.550 -0.901 1.00 73.88 789 GLU A O 1
ATOM 6376 N N . PHE A 1 790 ? -10.706 27.333 0.938 1.00 70.19 790 PHE A N 1
ATOM 6377 C CA . PHE A 1 790 ? -9.993 28.425 0.268 1.00 70.19 790 PHE A CA 1
ATOM 6378 C C . PHE A 1 790 ? -8.775 28.006 -0.562 1.00 70.19 790 PHE A C 1
ATOM 6380 O O . PHE A 1 790 ? -8.312 28.817 -1.365 1.00 70.19 790 PHE A O 1
ATOM 6387 N N . ILE A 1 791 ? -8.247 26.781 -0.423 1.00 76.12 791 ILE A N 1
ATOM 6388 C CA . ILE A 1 791 ? -7.156 26.300 -1.288 1.00 76.12 791 ILE A CA 1
ATOM 6389 C C . ILE A 1 791 ? -7.684 26.134 -2.722 1.00 76.12 791 ILE A C 1
ATOM 6391 O O . ILE A 1 791 ? -8.522 25.255 -2.961 1.00 76.12 791 ILE A O 1
ATOM 6395 N N . PRO A 1 792 ? -7.172 26.900 -3.709 1.00 80.44 792 PRO A N 1
ATOM 6396 C CA . PRO A 1 792 ? -7.501 26.661 -5.105 1.00 80.44 792 PRO A CA 1
ATOM 6397 C C . PRO A 1 792 ? -6.912 25.324 -5.533 1.00 80.44 792 PRO A C 1
ATOM 6399 O O . PRO A 1 792 ? -5.725 25.067 -5.324 1.00 80.44 792 PRO A O 1
ATOM 6402 N N . GLU A 1 793 ? -7.722 24.490 -6.172 1.00 80.88 793 GLU A N 1
ATOM 6403 C CA . GLU A 1 793 ? -7.332 23.123 -6.511 1.00 80.88 793 GLU A CA 1
ATOM 6404 C C . GLU A 1 793 ? -6.045 23.061 -7.348 1.00 80.88 793 GLU A C 1
ATOM 6406 O O . GLU A 1 793 ? -5.114 22.340 -7.000 1.00 80.88 793 GLU A O 1
ATOM 6411 N N . LYS A 1 794 ? -5.917 23.925 -8.361 1.00 80.38 794 LYS A N 1
ATOM 6412 C CA . LYS A 1 794 ? -4.704 24.036 -9.188 1.00 80.38 794 LYS A CA 1
ATOM 6413 C C . LYS A 1 794 ? -3.434 24.321 -8.368 1.00 80.38 794 LYS A C 1
ATOM 6415 O O . LYS A 1 794 ? -2.343 23.904 -8.747 1.00 80.38 794 LYS A O 1
ATOM 6420 N N . LYS A 1 795 ? -3.548 25.038 -7.240 1.00 82.12 795 LYS A N 1
ATOM 6421 C CA . LYS A 1 795 ? -2.413 25.311 -6.337 1.00 82.12 795 LYS A CA 1
ATOM 6422 C C . LYS A 1 795 ? -2.054 24.086 -5.495 1.00 82.12 795 LYS A C 1
ATOM 6424 O O . LYS A 1 795 ? -0.870 23.865 -5.254 1.00 82.12 795 LYS A O 1
ATOM 6429 N N . LEU A 1 796 ? -3.047 23.301 -5.071 1.00 83.88 796 LEU A N 1
ATOM 6430 C CA . LEU A 1 796 ? -2.826 22.012 -4.411 1.00 83.88 796 LEU A CA 1
ATOM 6431 C C . LEU A 1 796 ? -2.147 21.028 -5.363 1.00 83.88 796 LEU A C 1
ATOM 6433 O O . LEU A 1 796 ? -1.109 20.477 -5.011 1.00 83.88 796 LEU A O 1
ATOM 6437 N N . GLU A 1 797 ? -2.679 20.875 -6.574 1.00 82.50 797 GLU A N 1
ATOM 6438 C CA . GLU A 1 797 ? -2.106 20.024 -7.619 1.00 82.50 797 GLU A CA 1
ATOM 6439 C C . GLU A 1 797 ? -0.637 20.392 -7.884 1.00 82.50 797 GLU A C 1
ATOM 6441 O O . GLU A 1 797 ? 0.253 19.556 -7.732 1.00 82.50 797 GLU A O 1
ATOM 6446 N N . ASN A 1 798 ? -0.358 21.672 -8.164 1.00 79.31 798 ASN A N 1
ATOM 6447 C CA . ASN A 1 798 ? 1.006 22.161 -8.385 1.00 79.31 798 ASN A CA 1
ATOM 6448 C C . ASN A 1 798 ? 1.935 21.890 -7.198 1.00 79.31 798 ASN A C 1
ATOM 6450 O O . ASN A 1 798 ? 3.113 21.595 -7.389 1.00 79.31 798 ASN A O 1
ATOM 6454 N N . TYR A 1 799 ? 1.432 22.010 -5.968 1.00 84.00 799 TYR A N 1
ATOM 6455 C CA . TYR A 1 799 ? 2.230 21.721 -4.787 1.00 84.00 799 TYR A CA 1
ATOM 6456 C C . TYR A 1 799 ? 2.552 20.229 -4.660 1.00 84.00 799 TYR A C 1
ATOM 6458 O O . TYR A 1 799 ? 3.708 19.878 -4.418 1.00 84.00 799 TYR A O 1
ATOM 6466 N N . LEU A 1 800 ? 1.550 19.362 -4.822 1.00 81.88 800 LEU A N 1
ATOM 6467 C CA . LEU A 1 800 ? 1.718 17.914 -4.713 1.00 81.88 800 LEU A CA 1
ATOM 6468 C C . LEU A 1 800 ? 2.657 17.375 -5.800 1.00 81.88 800 LEU A C 1
ATOM 6470 O O . LEU A 1 800 ? 3.443 16.481 -5.502 1.00 81.88 800 LEU A O 1
ATOM 6474 N N . ILE A 1 801 ? 2.642 17.964 -7.003 1.00 74.56 801 ILE A N 1
ATOM 6475 C CA . ILE A 1 801 ? 3.612 17.677 -8.068 1.00 74.56 801 ILE A CA 1
ATOM 6476 C C . ILE A 1 801 ? 4.994 18.203 -7.657 1.00 74.56 801 ILE A C 1
ATOM 6478 O O . ILE A 1 801 ? 5.878 17.428 -7.320 1.00 74.56 801 ILE A O 1
ATOM 6482 N N . ASN A 1 802 ? 5.178 19.523 -7.573 1.00 73.44 802 ASN A N 1
ATOM 6483 C CA . ASN A 1 802 ? 6.515 20.128 -7.482 1.00 73.44 802 ASN A CA 1
ATOM 6484 C C . ASN A 1 802 ? 7.240 19.867 -6.151 1.00 73.44 802 ASN A C 1
ATOM 6486 O O . ASN A 1 802 ? 8.458 20.032 -6.052 1.00 73.44 802 ASN A O 1
ATOM 6490 N N . TYR A 1 803 ? 6.509 19.494 -5.098 1.00 74.75 803 TYR A N 1
ATOM 6491 C CA . TYR A 1 803 ? 7.059 19.285 -3.760 1.00 74.75 803 TYR A CA 1
ATOM 6492 C C . TYR A 1 803 ? 6.782 17.883 -3.203 1.00 74.75 803 TYR A C 1
ATOM 6494 O O . TYR A 1 803 ? 6.907 17.686 -1.989 1.00 74.75 803 TYR A O 1
ATOM 6502 N N . ARG A 1 804 ? 6.512 16.885 -4.060 1.00 82.06 804 ARG A N 1
ATOM 6503 C CA . ARG A 1 804 ? 6.276 15.480 -3.667 1.00 82.06 804 ARG A CA 1
ATOM 6504 C C . ARG A 1 804 ? 7.350 14.932 -2.720 1.00 82.06 804 ARG A C 1
ATOM 6506 O O . ARG A 1 804 ? 7.056 14.481 -1.614 1.00 82.06 804 ARG A O 1
ATOM 6513 N N . ARG A 1 805 ? 8.635 15.056 -3.077 1.00 77.00 805 ARG A N 1
ATOM 6514 C CA . ARG A 1 805 ? 9.758 14.622 -2.211 1.00 77.00 805 ARG A CA 1
ATOM 6515 C C . ARG A 1 805 ? 9.826 15.408 -0.896 1.00 77.00 805 ARG A C 1
ATOM 6517 O O . ARG A 1 805 ? 10.186 14.864 0.153 1.00 77.00 805 ARG A O 1
ATOM 6524 N N . HIS A 1 806 ? 9.475 16.696 -0.928 1.00 77.81 806 HIS A N 1
ATOM 6525 C CA . HIS A 1 806 ? 9.454 17.521 0.278 1.00 77.81 806 HIS A CA 1
ATOM 6526 C C . HIS A 1 806 ? 8.365 17.053 1.242 1.00 77.81 806 HIS A C 1
ATOM 6528 O O . HIS A 1 806 ? 8.631 16.956 2.439 1.00 77.81 806 HIS A O 1
ATOM 6534 N N . PHE A 1 807 ? 7.187 16.703 0.718 1.00 86.12 807 PHE A N 1
ATOM 6535 C CA . PHE A 1 807 ? 6.092 16.143 1.499 1.00 86.12 807 PHE A CA 1
ATOM 6536 C C . PHE A 1 807 ? 6.559 14.918 2.296 1.00 86.12 807 PHE A C 1
ATOM 6538 O O . PHE A 1 807 ? 6.512 14.953 3.526 1.00 86.12 807 PHE A O 1
ATOM 6545 N N . PHE A 1 808 ? 7.120 13.898 1.634 1.00 84.75 808 PHE A N 1
ATOM 6546 C CA . PHE A 1 808 ? 7.557 12.663 2.305 1.00 84.75 808 PHE A CA 1
ATOM 6547 C C . PHE A 1 808 ? 8.729 12.855 3.276 1.00 84.75 808 PHE A C 1
ATOM 6549 O O . PHE A 1 808 ? 8.797 12.178 4.302 1.00 84.75 808 PHE A O 1
ATOM 6556 N N . SER A 1 809 ? 9.648 13.788 2.999 1.00 80.12 809 SER A N 1
ATOM 6557 C CA . SER A 1 809 ? 10.754 14.085 3.927 1.00 80.12 809 SER A CA 1
ATOM 6558 C C . SER A 1 809 ? 10.299 14.836 5.188 1.00 80.12 809 SER A C 1
ATOM 6560 O O . SER A 1 809 ? 10.915 14.702 6.251 1.00 80.12 809 SER A O 1
ATOM 6562 N N . ARG A 1 810 ? 9.223 15.631 5.093 1.00 79.94 810 ARG A N 1
ATOM 6563 C CA . ARG A 1 810 ? 8.692 16.448 6.195 1.00 79.94 810 ARG A CA 1
ATOM 6564 C C . ARG A 1 810 ? 7.624 15.738 7.007 1.00 79.94 810 ARG A C 1
ATOM 6566 O O . ARG A 1 810 ? 7.702 15.740 8.236 1.00 79.94 810 ARG A O 1
ATOM 6573 N N . VAL A 1 811 ? 6.626 15.175 6.336 1.00 86.25 811 VAL A N 1
ATOM 6574 C CA . VAL A 1 811 ? 5.543 14.428 6.966 1.00 86.25 811 VAL A CA 1
ATOM 6575 C C . VAL A 1 811 ? 6.061 13.016 7.199 1.00 86.25 811 VAL A C 1
ATOM 6577 O O . VAL A 1 811 ? 6.061 12.169 6.309 1.00 86.25 811 VAL A O 1
ATOM 6580 N N . LYS A 1 812 ? 6.603 12.791 8.398 1.00 83.31 812 LYS A N 1
ATOM 6581 C CA . LYS A 1 812 ? 7.232 11.519 8.753 1.00 83.31 812 LYS A CA 1
ATOM 6582 C C . LYS A 1 812 ? 6.196 10.476 9.157 1.00 83.31 812 LYS A C 1
ATOM 6584 O O . LYS A 1 812 ? 5.281 10.764 9.926 1.00 83.31 812 LYS A O 1
ATOM 6589 N N . GLY A 1 813 ? 6.449 9.246 8.724 1.00 87.31 813 GLY A N 1
ATOM 6590 C CA . GLY A 1 813 ? 5.688 8.066 9.111 1.00 87.31 813 GLY A CA 1
ATOM 6591 C C . GLY A 1 813 ? 4.375 7.916 8.346 1.00 87.31 813 GLY A C 1
ATOM 6592 O O . GLY A 1 813 ? 3.686 8.892 8.049 1.00 87.31 813 GLY A O 1
ATOM 6593 N N . LEU A 1 814 ? 4.020 6.657 8.096 1.00 90.25 814 LEU A N 1
ATOM 6594 C CA . LEU A 1 814 ? 2.827 6.233 7.366 1.00 90.25 814 LEU A CA 1
ATOM 6595 C C . LEU A 1 814 ? 1.552 6.957 7.827 1.00 90.25 814 LEU A C 1
ATOM 6597 O O . LEU A 1 814 ? 0.851 7.568 7.025 1.00 90.25 814 LEU A O 1
ATOM 6601 N N . THR A 1 815 ? 1.268 6.941 9.133 1.00 88.81 815 THR A N 1
ATOM 6602 C CA . THR A 1 815 ? 0.048 7.546 9.685 1.00 88.81 815 THR A CA 1
ATOM 6603 C C . THR A 1 815 ? -0.022 9.044 9.407 1.00 88.81 815 THR A C 1
ATOM 6605 O O . THR A 1 815 ? -1.091 9.552 9.089 1.00 88.81 815 THR A O 1
ATOM 6608 N N . GLY A 1 816 ? 1.094 9.766 9.535 1.00 88.50 816 GLY A N 1
ATOM 6609 C CA . GLY A 1 816 ? 1.117 11.207 9.288 1.00 88.50 816 GLY A CA 1
ATOM 6610 C C . GLY A 1 816 ? 0.854 11.530 7.820 1.00 88.50 816 GLY A C 1
ATOM 6611 O O . GLY A 1 816 ? 0.063 12.420 7.517 1.00 88.50 816 GLY A O 1
ATOM 6612 N N . GLN A 1 817 ? 1.475 10.766 6.922 1.00 93.25 817 GLN A N 1
ATOM 6613 C CA . GLN A 1 817 ? 1.339 10.945 5.477 1.00 93.25 817 GLN A CA 1
ATOM 6614 C C . GLN A 1 817 ? -0.104 10.700 5.032 1.00 93.25 817 GLN A C 1
ATOM 6616 O O . GLN A 1 817 ? -0.728 11.588 4.454 1.00 93.25 817 GLN A O 1
ATOM 6621 N N . LEU A 1 818 ? -0.676 9.556 5.414 1.00 91.38 818 LEU A N 1
ATOM 6622 C CA . LEU A 1 818 ? -2.060 9.212 5.091 1.00 91.38 818 LEU A CA 1
ATOM 6623 C C . LEU A 1 818 ? -3.077 10.164 5.734 1.00 91.38 818 LEU A C 1
ATOM 6625 O O . LEU A 1 818 ? -4.081 10.478 5.102 1.00 91.38 818 LEU A O 1
ATOM 6629 N N . LYS A 1 819 ? -2.828 10.668 6.953 1.00 87.81 819 LYS A N 1
ATOM 6630 C CA . LYS A 1 819 ? -3.688 11.686 7.586 1.00 87.81 819 LYS A CA 1
ATOM 6631 C C . LYS A 1 819 ? -3.789 12.946 6.734 1.00 87.81 819 LYS A C 1
ATOM 6633 O O . LYS A 1 819 ? -4.892 13.416 6.491 1.00 87.81 819 LYS A O 1
ATOM 6638 N N . VAL A 1 820 ? -2.654 13.480 6.284 1.00 88.69 820 VAL A N 1
ATOM 6639 C CA . VAL A 1 820 ? -2.628 14.705 5.474 1.00 88.69 820 VAL A CA 1
ATOM 6640 C C . VAL A 1 820 ? -3.279 14.479 4.110 1.00 88.69 820 VAL A C 1
ATOM 6642 O O . VAL A 1 820 ? -4.109 15.280 3.694 1.00 88.69 820 VAL A O 1
ATOM 6645 N N . LEU A 1 821 ? -2.952 13.374 3.438 1.00 90.62 821 LEU A N 1
ATOM 6646 C CA . LEU A 1 821 ? -3.493 13.057 2.114 1.00 90.62 821 LEU A CA 1
ATOM 6647 C C . LEU A 1 821 ? -5.004 12.803 2.142 1.00 90.62 821 LEU A C 1
ATOM 6649 O O . LEU A 1 821 ? -5.728 13.322 1.297 1.00 90.62 821 LEU A O 1
ATOM 6653 N N . SER A 1 822 ? -5.494 12.071 3.145 1.00 85.69 822 SER A N 1
ATOM 6654 C CA . SER A 1 822 ? -6.932 11.820 3.311 1.00 85.69 822 SER A CA 1
ATOM 6655 C C . SER A 1 822 ? -7.686 13.092 3.693 1.00 85.69 822 SER A C 1
ATOM 6657 O O . SER A 1 822 ? -8.825 13.271 3.280 1.00 85.69 822 SER A O 1
ATOM 6659 N N . PHE A 1 823 ? -7.049 14.015 4.425 1.00 84.62 823 PHE A N 1
ATOM 6660 C CA . PHE A 1 823 ? -7.655 15.301 4.768 1.00 84.62 823 PHE A CA 1
ATOM 6661 C C . PHE A 1 823 ? -7.976 16.140 3.525 1.00 84.62 823 PHE A C 1
ATOM 6663 O O . PHE A 1 823 ? -9.034 16.760 3.464 1.00 84.62 823 PHE A O 1
ATOM 6670 N N . TYR A 1 824 ? -7.113 16.122 2.502 1.00 85.50 824 TYR A N 1
ATOM 6671 C CA . TYR A 1 824 ? -7.381 16.838 1.251 1.00 85.50 824 TYR A CA 1
ATOM 6672 C C . TYR A 1 824 ? -8.639 16.358 0.529 1.00 85.50 824 TYR A C 1
ATOM 6674 O O . TYR A 1 824 ? -9.298 17.154 -0.135 1.00 85.50 824 TYR A O 1
ATOM 6682 N N . ARG A 1 825 ? -9.012 15.089 0.715 1.00 81.19 825 ARG A N 1
ATOM 6683 C CA . ARG A 1 825 ? -10.204 14.490 0.105 1.00 81.19 825 ARG A CA 1
ATOM 6684 C C . ARG A 1 825 ? -11.521 14.940 0.730 1.00 81.19 825 ARG A C 1
ATOM 6686 O O . ARG A 1 825 ? -12.571 14.633 0.184 1.00 81.19 825 ARG A O 1
ATOM 6693 N N . LEU A 1 826 ? -11.486 15.672 1.846 1.00 77.12 826 LEU A N 1
ATOM 6694 C CA . LEU A 1 826 ? -12.684 16.332 2.375 1.00 77.12 826 LEU A CA 1
ATOM 6695 C C . LEU A 1 826 ? -13.183 17.442 1.431 1.00 77.12 826 LEU A C 1
ATOM 6697 O O . LEU A 1 826 ? -14.332 17.861 1.531 1.00 77.12 826 LEU A O 1
ATOM 6701 N N . LYS A 1 827 ? -12.331 17.917 0.512 1.00 81.31 827 LYS A N 1
ATOM 6702 C CA . LYS A 1 827 ? -12.705 18.840 -0.557 1.00 81.31 827 LYS A CA 1
ATOM 6703 C C . LYS A 1 827 ? -13.247 18.039 -1.738 1.00 81.31 827 LYS A C 1
ATOM 6705 O O . LYS A 1 827 ? -12.704 16.988 -2.067 1.00 81.31 827 LYS A O 1
ATOM 6710 N N . ASN A 1 828 ? -14.252 18.577 -2.423 1.00 80.31 828 ASN A N 1
ATOM 6711 C CA . ASN A 1 828 ? -14.651 18.054 -3.725 1.00 80.31 828 ASN A CA 1
ATOM 6712 C C . ASN A 1 828 ? -13.554 18.392 -4.753 1.00 80.31 828 ASN A C 1
ATOM 6714 O O . ASN A 1 828 ? -13.408 19.554 -5.139 1.00 80.31 828 ASN A O 1
ATOM 6718 N N . LEU A 1 829 ? -12.731 17.402 -5.093 1.00 82.38 829 LEU A N 1
ATOM 6719 C CA . LEU A 1 829 ? -11.581 17.516 -5.992 1.00 82.38 829 LEU A CA 1
ATOM 6720 C C . LEU A 1 829 ? -11.921 16.910 -7.358 1.00 82.38 829 LEU A C 1
ATOM 6722 O O . LEU A 1 829 ? -12.711 15.975 -7.452 1.00 82.38 829 LEU A O 1
ATOM 6726 N N . ASN A 1 830 ? -11.292 17.412 -8.413 1.00 80.00 830 ASN A N 1
ATOM 6727 C CA . ASN A 1 830 ? -11.322 16.811 -9.735 1.00 80.00 830 ASN A CA 1
ATOM 6728 C C . ASN A 1 830 ? -10.573 15.464 -9.761 1.00 80.00 830 ASN A C 1
ATOM 6730 O O . ASN A 1 830 ? -9.715 15.174 -8.916 1.00 80.00 830 ASN A O 1
ATOM 6734 N N . ASN A 1 831 ? -10.877 14.652 -10.776 1.00 74.00 831 ASN A N 1
ATOM 6735 C CA . ASN A 1 831 ? -10.316 13.308 -10.934 1.00 74.00 831 ASN A CA 1
ATOM 6736 C C . ASN A 1 831 ? -8.781 13.316 -10.945 1.00 74.00 831 ASN A C 1
ATOM 6738 O O . ASN A 1 831 ? -8.153 12.492 -10.284 1.00 74.00 831 ASN A O 1
ATOM 6742 N N . LYS A 1 832 ? -8.164 14.299 -11.608 1.00 74.50 832 LYS A N 1
ATOM 6743 C CA . LYS A 1 832 ? -6.706 14.407 -11.727 1.00 74.50 832 LYS A CA 1
ATOM 6744 C C . LYS A 1 832 ? -6.016 14.607 -10.372 1.00 74.50 832 LYS A C 1
ATOM 6746 O O . LYS A 1 832 ? -5.037 13.926 -10.066 1.00 74.50 832 LYS A O 1
ATOM 6751 N N . THR A 1 833 ? -6.523 15.509 -9.532 1.00 79.31 833 THR A N 1
ATOM 6752 C CA . THR A 1 833 ? -5.978 15.742 -8.186 1.00 79.31 833 THR A CA 1
ATOM 6753 C C . THR A 1 833 ? -6.199 14.522 -7.292 1.00 79.31 833 THR A C 1
ATOM 6755 O O . THR A 1 833 ? -5.315 14.163 -6.512 1.00 79.31 833 THR A O 1
ATOM 6758 N N . ILE A 1 834 ? -7.347 13.848 -7.423 1.00 79.06 834 ILE A N 1
ATOM 6759 C CA . ILE A 1 834 ? -7.638 12.605 -6.695 1.00 79.06 834 ILE A CA 1
ATOM 6760 C C . ILE A 1 834 ? -6.644 11.504 -7.080 1.00 79.06 834 ILE A C 1
ATOM 6762 O O . ILE A 1 834 ? -6.082 10.870 -6.187 1.00 79.06 834 ILE A O 1
ATOM 6766 N N . LEU A 1 835 ? -6.368 11.308 -8.373 1.00 76.44 835 LEU A N 1
ATOM 6767 C CA . LEU A 1 835 ? -5.379 10.337 -8.855 1.00 76.44 835 LEU A CA 1
ATOM 6768 C C . LEU A 1 835 ? -3.975 10.637 -8.311 1.00 76.44 835 LEU A C 1
ATOM 6770 O O . LEU A 1 835 ? -3.280 9.730 -7.849 1.00 76.44 835 LEU A O 1
ATOM 6774 N N . LEU A 1 836 ? -3.584 11.913 -8.259 1.00 79.38 836 LEU A N 1
ATOM 6775 C CA . LEU A 1 836 ? -2.312 12.321 -7.661 1.00 79.38 836 LEU A CA 1
ATOM 6776 C C . LEU A 1 836 ? -2.244 11.992 -6.161 1.00 79.38 836 LEU A C 1
ATOM 6778 O O . LEU A 1 836 ? -1.239 11.462 -5.684 1.00 79.38 836 LEU A O 1
ATOM 6782 N N . ILE A 1 837 ? -3.319 12.260 -5.413 1.00 86.19 837 ILE A N 1
ATOM 6783 C CA . ILE A 1 837 ? -3.418 11.891 -3.995 1.00 86.19 837 ILE A CA 1
ATOM 6784 C C . ILE A 1 837 ? -3.371 10.366 -3.829 1.00 86.19 837 ILE A C 1
ATOM 6786 O O . ILE A 1 837 ? -2.683 9.889 -2.928 1.00 86.19 837 ILE A O 1
ATOM 6790 N N . ASN A 1 838 ? -4.047 9.599 -4.691 1.00 84.50 838 ASN A N 1
ATOM 6791 C CA . ASN A 1 838 ? -4.011 8.133 -4.682 1.00 84.50 838 ASN A CA 1
ATOM 6792 C C . ASN A 1 838 ? -2.575 7.616 -4.851 1.00 84.50 838 ASN A C 1
ATOM 6794 O O . ASN A 1 838 ? -2.114 6.853 -4.004 1.00 84.50 838 ASN A O 1
ATOM 6798 N N . SER A 1 839 ? -1.839 8.117 -5.849 1.00 81.69 839 SER A N 1
ATOM 6799 C CA . SER A 1 839 ? -0.424 7.772 -6.071 1.00 81.69 839 SER A CA 1
ATOM 6800 C C . SER A 1 839 ? 0.452 8.105 -4.855 1.00 81.69 839 SER A C 1
ATOM 6802 O O . SER A 1 839 ? 1.328 7.334 -4.460 1.00 81.69 839 SER A O 1
ATOM 6804 N N . MET A 1 840 ? 0.209 9.241 -4.194 1.00 87.31 840 MET A N 1
ATOM 6805 C CA . MET A 1 840 ? 0.935 9.592 -2.970 1.00 87.31 840 MET A CA 1
ATOM 6806 C C . MET A 1 840 ? 0.544 8.716 -1.770 1.00 87.31 840 MET A C 1
ATOM 6808 O O . MET A 1 840 ? 1.387 8.446 -0.908 1.00 87.31 840 MET A O 1
ATOM 6812 N N . CYS A 1 841 ? -0.706 8.256 -1.686 1.00 88.38 841 CYS A N 1
ATOM 6813 C CA . CYS A 1 841 ? -1.140 7.293 -0.675 1.00 88.38 841 CYS A CA 1
ATOM 6814 C C . CYS A 1 841 ? -0.451 5.939 -0.880 1.00 88.38 841 CYS A C 1
ATOM 6816 O O . CYS A 1 841 ? 0.057 5.382 0.089 1.00 88.38 841 CYS A O 1
ATOM 6818 N N . GLU A 1 842 ? -0.359 5.445 -2.114 1.00 82.50 842 GLU A N 1
ATOM 6819 C CA . GLU A 1 842 ? 0.378 4.217 -2.450 1.00 82.50 842 GLU A CA 1
ATOM 6820 C C . GLU A 1 842 ? 1.857 4.328 -2.081 1.00 82.50 842 GLU A C 1
ATOM 6822 O O . GLU A 1 842 ? 2.396 3.462 -1.394 1.00 82.50 842 GLU A O 1
ATOM 6827 N N . GLU A 1 843 ? 2.506 5.444 -2.424 1.00 83.94 843 GLU A N 1
ATOM 6828 C CA . GLU A 1 843 ? 3.891 5.686 -2.017 1.00 83.94 843 GLU A CA 1
ATOM 6829 C C . GLU A 1 843 ? 4.029 5.762 -0.486 1.00 83.94 843 GLU A C 1
ATOM 6831 O O . GLU A 1 843 ? 5.022 5.291 0.073 1.00 83.94 843 GLU A O 1
ATOM 6836 N N . SER A 1 844 ? 3.026 6.299 0.219 1.00 90.19 844 SER A N 1
ATOM 6837 C CA . SER A 1 844 ? 2.988 6.281 1.688 1.00 90.19 844 SER A CA 1
ATOM 6838 C C . SER A 1 844 ? 2.915 4.851 2.229 1.00 90.19 844 SER A C 1
ATOM 6840 O O . SER A 1 844 ? 3.637 4.528 3.173 1.00 90.19 844 SER A O 1
ATOM 6842 N N . LEU A 1 845 ? 2.082 3.986 1.634 1.00 88.19 845 LEU A N 1
ATOM 6843 C CA . LEU A 1 845 ? 1.971 2.571 2.006 1.00 88.19 845 LEU A CA 1
ATOM 6844 C C . LEU A 1 845 ? 3.289 1.823 1.750 1.00 88.19 845 LEU A C 1
ATOM 6846 O O . LEU A 1 845 ? 3.773 1.107 2.628 1.00 88.19 845 LEU A O 1
ATOM 6850 N N . LEU A 1 846 ? 3.911 2.057 0.591 1.00 81.75 846 LEU A N 1
ATOM 6851 C CA . LEU A 1 846 ? 5.192 1.465 0.207 1.00 81.75 846 LEU A CA 1
ATOM 6852 C C . LEU A 1 846 ? 6.329 1.899 1.143 1.00 81.75 846 LEU A C 1
ATOM 6854 O O . LEU A 1 846 ? 7.075 1.060 1.646 1.00 81.75 846 LEU A O 1
ATOM 6858 N N . ARG A 1 847 ? 6.441 3.202 1.441 1.00 84.00 847 ARG A N 1
ATOM 6859 C CA . ARG A 1 847 ? 7.408 3.747 2.417 1.00 84.00 847 ARG A CA 1
ATOM 6860 C C . ARG A 1 847 ? 7.123 3.271 3.842 1.00 84.00 847 ARG A C 1
ATOM 6862 O O . ARG A 1 847 ? 8.043 3.174 4.650 1.00 84.00 847 ARG A O 1
ATOM 6869 N N . GLY A 1 848 ? 5.857 2.991 4.148 1.00 85.44 848 GLY A N 1
ATOM 6870 C CA . GLY A 1 848 ? 5.418 2.322 5.370 1.00 85.44 848 GLY A CA 1
ATOM 6871 C C . GLY A 1 848 ? 5.738 0.827 5.404 1.00 85.44 848 GLY A C 1
ATOM 6872 O O . GLY A 1 848 ? 5.488 0.201 6.432 1.00 85.44 848 GLY A O 1
ATOM 6873 N N . ALA A 1 849 ? 6.293 0.281 4.316 1.00 82.50 849 ALA A N 1
ATOM 6874 C CA . ALA A 1 849 ? 6.653 -1.116 4.126 1.00 82.50 849 ALA A CA 1
ATOM 6875 C C . ALA A 1 849 ? 5.485 -2.086 4.350 1.00 82.50 849 ALA A C 1
ATOM 6877 O O . ALA A 1 849 ? 5.697 -3.179 4.868 1.00 82.50 849 ALA A O 1
ATOM 6878 N N . LEU A 1 850 ? 4.259 -1.708 3.968 1.00 83.25 850 LEU A N 1
ATOM 6879 C CA . LEU A 1 850 ? 3.145 -2.661 3.898 1.00 83.25 850 LEU A CA 1
ATOM 6880 C C . LEU A 1 850 ? 3.385 -3.722 2.801 1.00 83.25 850 LEU A C 1
ATOM 6882 O O . LEU A 1 850 ? 4.213 -3.493 1.914 1.00 83.25 850 LEU A O 1
ATOM 6886 N N . PRO A 1 851 ? 2.682 -4.874 2.846 1.00 74.81 851 PRO A N 1
ATOM 6887 C CA . PRO A 1 851 ? 2.766 -5.899 1.803 1.00 74.81 851 PRO A CA 1
ATOM 6888 C C . PRO A 1 851 ? 2.504 -5.316 0.409 1.00 74.81 851 PRO A C 1
ATOM 6890 O O . PRO A 1 851 ? 1.647 -4.442 0.258 1.00 74.81 851 PRO A O 1
ATOM 6893 N N . ARG A 1 852 ? 3.219 -5.792 -0.620 1.00 69.00 852 ARG A N 1
ATOM 6894 C CA . ARG A 1 852 ? 3.116 -5.229 -1.982 1.00 69.00 852 ARG A CA 1
ATOM 6895 C C . ARG A 1 852 ? 1.695 -5.312 -2.536 1.00 69.00 852 ARG A C 1
ATOM 6897 O O . ARG A 1 852 ? 1.233 -4.338 -3.118 1.00 69.00 852 ARG A O 1
ATOM 6904 N N . VAL A 1 853 ? 0.987 -6.408 -2.257 1.00 65.75 853 VAL A N 1
ATOM 6905 C CA . VAL A 1 853 ? -0.425 -6.600 -2.631 1.00 65.75 853 VAL A CA 1
ATOM 6906 C C . VAL A 1 853 ? -1.328 -5.526 -2.011 1.00 65.75 853 VAL A C 1
ATOM 6908 O O . VAL A 1 853 ? -2.248 -5.030 -2.659 1.00 65.75 853 VAL A O 1
ATOM 6911 N N . ILE A 1 854 ? -1.034 -5.085 -0.778 1.00 80.19 854 ILE A N 1
ATOM 6912 C CA . ILE A 1 854 ? -1.758 -3.971 -0.150 1.00 80.19 854 ILE A CA 1
ATOM 6913 C C . ILE A 1 854 ? -1.532 -2.670 -0.925 1.00 80.19 854 ILE A C 1
ATOM 6915 O O . ILE A 1 854 ? -2.481 -1.935 -1.180 1.00 80.19 854 ILE A O 1
ATOM 6919 N N . VAL A 1 855 ? -0.284 -2.395 -1.314 1.00 77.06 855 VAL A N 1
ATOM 6920 C CA . VAL A 1 855 ? 0.081 -1.193 -2.080 1.00 77.06 855 VAL A CA 1
ATOM 6921 C C . VAL A 1 855 ? -0.564 -1.203 -3.472 1.00 77.06 855 VAL A C 1
ATOM 6923 O O . VAL A 1 855 ? -1.041 -0.167 -3.925 1.00 77.06 855 VAL A O 1
ATOM 6926 N N . SER A 1 856 ? -0.609 -2.359 -4.143 1.00 62.72 856 SER A N 1
ATOM 6927 C CA . SER A 1 856 ? -1.108 -2.478 -5.517 1.00 62.72 856 SER A CA 1
ATOM 6928 C C . SER A 1 856 ? -2.626 -2.582 -5.622 1.00 62.72 856 SER A C 1
ATOM 6930 O O . SER A 1 856 ? -3.186 -2.133 -6.615 1.00 62.72 856 SER A O 1
ATOM 6932 N N . ASN A 1 857 ? -3.331 -3.118 -4.625 1.00 71.25 857 ASN A N 1
ATOM 6933 C CA . ASN A 1 857 ? -4.756 -3.436 -4.801 1.00 71.25 857 ASN A CA 1
ATOM 6934 C C . ASN A 1 857 ? -5.687 -2.526 -3.998 1.00 71.25 857 ASN A C 1
ATOM 6936 O O . ASN A 1 857 ? -6.882 -2.468 -4.292 1.00 71.25 857 ASN A O 1
ATOM 6940 N N . TYR A 1 858 ? -5.157 -1.791 -3.017 1.00 82.31 858 TYR A N 1
ATOM 6941 C CA . TYR A 1 858 ? -5.970 -1.038 -2.070 1.00 82.31 858 TYR A CA 1
ATOM 6942 C C . TYR A 1 858 ? -5.575 0.434 -2.029 1.00 82.31 858 TYR A C 1
ATOM 6944 O O . TYR A 1 858 ? -4.439 0.798 -1.733 1.00 82.31 858 TYR A O 1
ATOM 6952 N N . THR A 1 859 ? -6.554 1.308 -2.247 1.00 87.44 859 THR A N 1
ATOM 6953 C CA . THR A 1 859 ? -6.362 2.756 -2.162 1.00 87.44 859 THR A CA 1
ATOM 6954 C C . THR A 1 859 ? -6.949 3.271 -0.848 1.00 87.44 859 THR A C 1
ATOM 6956 O O . THR A 1 859 ? -8.162 3.186 -0.668 1.00 87.44 859 THR A O 1
ATOM 6959 N N . PRO A 1 860 ? -6.153 3.834 0.080 1.00 92.25 860 PRO A N 1
ATOM 6960 C CA . PRO A 1 860 ? -6.679 4.477 1.284 1.00 92.25 860 PRO A CA 1
ATOM 6961 C C . PRO A 1 860 ? -7.685 5.574 0.924 1.00 92.25 860 PRO A C 1
ATOM 6963 O O . PRO A 1 860 ? -7.404 6.385 0.037 1.00 92.25 860 PRO A O 1
ATOM 6966 N N . VAL A 1 861 ? -8.839 5.604 1.596 1.00 86.50 861 VAL A N 1
ATOM 6967 C CA . VAL A 1 861 ? -9.922 6.575 1.327 1.00 86.50 861 VAL A CA 1
ATOM 6968 C C . VAL A 1 861 ? -10.274 7.468 2.513 1.00 86.50 861 VAL A C 1
ATOM 6970 O O . VAL A 1 861 ? -10.920 8.492 2.316 1.00 86.50 861 VAL A O 1
ATOM 6973 N N . ASP A 1 862 ? -9.841 7.122 3.726 1.00 83.25 862 ASP A N 1
ATOM 6974 C CA . ASP A 1 862 ? -10.174 7.865 4.945 1.00 83.25 862 ASP A CA 1
ATOM 6975 C C . ASP A 1 862 ? -8.962 8.000 5.878 1.00 83.25 862 ASP A C 1
ATOM 6977 O O . ASP A 1 862 ? -7.968 7.273 5.781 1.00 83.25 862 ASP A O 1
ATOM 6981 N N . VAL A 1 863 ? -9.072 8.932 6.822 1.00 83.38 863 VAL A N 1
ATOM 6982 C CA . VAL A 1 863 ? -8.062 9.234 7.830 1.00 83.38 863 VAL A CA 1
ATOM 6983 C C . VAL A 1 863 ? -7.764 7.981 8.665 1.00 83.38 863 VAL A C 1
ATOM 6985 O O . VAL A 1 863 ? -8.665 7.422 9.302 1.00 83.38 863 VAL A O 1
ATOM 6988 N N . PRO A 1 864 ? -6.494 7.545 8.744 1.00 88.31 864 PRO A N 1
ATOM 6989 C CA . PRO A 1 864 ? -6.158 6.323 9.454 1.00 88.31 864 PRO A CA 1
ATOM 6990 C C . PRO A 1 864 ? -6.277 6.502 10.974 1.00 88.31 864 PRO A C 1
ATOM 6992 O O . PRO A 1 864 ? -5.915 7.543 11.540 1.00 88.31 864 PRO A O 1
ATOM 6995 N N . ARG A 1 865 ? -6.727 5.449 11.662 1.00 84.12 865 ARG A N 1
ATOM 6996 C CA . ARG A 1 865 ? -6.911 5.420 13.123 1.00 84.12 865 ARG A CA 1
ATOM 6997 C C . ARG A 1 865 ? -5.851 4.549 13.785 1.00 84.12 865 ARG A C 1
ATOM 6999 O O . ARG A 1 865 ? -5.619 3.419 13.370 1.00 84.12 865 ARG A O 1
ATOM 7006 N N . VAL A 1 866 ? -5.205 5.069 14.827 1.00 81.81 866 VAL A N 1
ATOM 7007 C CA . VAL A 1 866 ? -4.166 4.350 15.582 1.00 81.81 866 VAL A CA 1
ATOM 7008 C C . VAL A 1 866 ? -4.772 3.813 16.871 1.00 81.81 866 VAL A C 1
ATOM 7010 O O . VAL A 1 866 ? -5.284 4.589 17.674 1.00 81.81 866 VAL A O 1
ATOM 7013 N N . HIS A 1 867 ? -4.671 2.504 17.087 1.00 76.06 867 HIS A N 1
ATOM 7014 C CA . HIS A 1 867 ? -5.229 1.807 18.252 1.00 76.06 867 HIS A CA 1
ATOM 7015 C C . HIS A 1 867 ? -4.136 1.265 19.191 1.00 76.06 867 HIS A C 1
ATOM 7017 O O . HIS A 1 867 ? -4.336 0.296 19.917 1.00 76.06 867 HIS A O 1
ATOM 7023 N N . GLY A 1 868 ? -2.946 1.871 19.160 1.00 70.81 868 GLY A N 1
ATOM 7024 C CA . GLY A 1 868 ? -1.779 1.439 19.931 1.00 70.81 868 GLY A CA 1
ATOM 7025 C C . GLY A 1 868 ? -1.043 0.274 19.271 1.00 70.81 868 GLY A C 1
ATOM 7026 O O . GLY A 1 868 ? 0.054 0.472 18.755 1.00 70.81 868 GLY A O 1
ATOM 7027 N N . ALA A 1 869 ? -1.645 -0.920 19.262 1.00 72.75 869 ALA A N 1
ATOM 7028 C CA . ALA A 1 869 ? -1.011 -2.129 18.720 1.00 72.75 869 ALA A CA 1
ATOM 7029 C C . ALA A 1 869 ? -1.165 -2.285 17.195 1.00 72.75 869 ALA A C 1
ATOM 7031 O O . ALA A 1 869 ? -0.344 -2.936 16.550 1.00 72.75 869 ALA A O 1
ATOM 7032 N N . PHE A 1 870 ? -2.192 -1.668 16.608 1.00 84.69 870 PHE A N 1
ATOM 7033 C CA . PHE A 1 870 ? -2.456 -1.730 15.173 1.00 84.69 870 PHE A CA 1
ATOM 7034 C C . PHE A 1 870 ? -3.011 -0.410 14.626 1.00 84.69 870 PHE A C 1
ATOM 7036 O O . PHE A 1 870 ? -3.516 0.449 15.362 1.00 84.69 870 PHE A O 1
ATOM 7043 N N . LEU A 1 871 ? -2.884 -0.253 13.314 1.00 89.44 871 LEU A N 1
ATOM 7044 C CA . LEU A 1 871 ? -3.409 0.840 12.508 1.00 89.44 871 LEU A CA 1
ATOM 7045 C C . LEU A 1 871 ? -4.665 0.354 11.781 1.00 89.44 871 LEU A C 1
ATOM 7047 O O . LEU A 1 871 ? -4.723 -0.777 11.318 1.00 89.44 871 LEU A O 1
ATOM 7051 N N . THR A 1 872 ? -5.682 1.198 11.685 1.00 91.75 872 THR A N 1
ATOM 7052 C CA . THR A 1 872 ? -6.875 0.953 10.872 1.00 91.75 872 THR A CA 1
ATOM 7053 C C . THR A 1 872 ? -6.906 1.946 9.725 1.00 91.75 872 THR A C 1
ATOM 7055 O O . THR A 1 872 ? -6.858 3.154 9.966 1.00 91.75 872 THR A O 1
ATOM 7058 N N . ILE A 1 873 ? -7.015 1.443 8.499 1.00 93.81 873 ILE A N 1
ATOM 7059 C CA . ILE A 1 873 ? -7.114 2.237 7.272 1.00 93.81 873 ILE A CA 1
ATOM 7060 C C . ILE A 1 873 ? -8.376 1.789 6.533 1.00 93.81 873 ILE A C 1
ATOM 7062 O O . ILE A 1 873 ? -8.492 0.618 6.192 1.00 93.81 873 ILE A O 1
ATOM 7066 N N . ARG A 1 874 ? -9.324 2.694 6.269 1.00 92.62 874 ARG A N 1
ATOM 7067 C CA . ARG A 1 874 ? -10.403 2.409 5.308 1.00 92.62 874 ARG A CA 1
ATOM 7068 C C . ARG A 1 874 ? -9.818 2.546 3.908 1.00 92.62 874 ARG A C 1
ATOM 7070 O O . ARG A 1 874 ? -9.161 3.550 3.622 1.00 92.62 874 ARG A O 1
ATOM 7077 N N . ALA A 1 875 ? -10.034 1.552 3.063 1.00 92.44 875 ALA A N 1
ATOM 7078 C CA . ALA A 1 875 ? -9.488 1.519 1.717 1.00 92.44 875 ALA A CA 1
ATOM 7079 C C . ALA A 1 875 ? -10.533 1.033 0.714 1.00 92.44 875 ALA A C 1
ATOM 7081 O O . ALA A 1 875 ? -11.469 0.326 1.071 1.00 92.44 875 ALA A O 1
ATOM 7082 N N . PHE A 1 876 ? -10.358 1.411 -0.544 1.00 85.81 876 PHE A N 1
ATOM 7083 C CA . PHE A 1 876 ? -11.113 0.877 -1.665 1.00 85.81 876 PHE A CA 1
ATOM 7084 C C . PHE A 1 876 ? -10.294 -0.231 -2.328 1.00 85.81 876 PHE A C 1
ATOM 7086 O O . PHE A 1 876 ? -9.140 0.003 -2.695 1.00 85.81 876 PHE A O 1
ATOM 7093 N N . ASN A 1 877 ? -10.866 -1.428 -2.446 1.00 77.44 877 ASN A N 1
ATOM 7094 C CA . ASN A 1 877 ? -10.284 -2.532 -3.198 1.00 77.44 877 ASN A CA 1
ATOM 7095 C C . ASN A 1 877 ? -10.562 -2.302 -4.688 1.00 77.44 877 ASN A C 1
ATOM 7097 O O . ASN A 1 877 ? -11.712 -2.346 -5.121 1.00 77.44 877 ASN A O 1
ATOM 7101 N N . ARG A 1 878 ? -9.506 -2.061 -5.470 1.00 69.00 878 ARG A N 1
ATOM 7102 C CA . ARG A 1 878 ? -9.618 -1.764 -6.905 1.00 69.00 878 ARG A CA 1
ATOM 7103 C C . ARG A 1 878 ? -10.143 -2.941 -7.721 1.00 69.00 878 ARG A C 1
ATOM 7105 O O . ARG A 1 878 ? -10.910 -2.722 -8.652 1.00 69.00 878 ARG A O 1
ATOM 7112 N N . LEU A 1 879 ? -9.769 -4.162 -7.339 1.00 58.00 879 LEU A N 1
ATOM 7113 C CA . LEU A 1 879 ? -10.156 -5.388 -8.037 1.00 58.00 879 LEU A CA 1
ATOM 7114 C C . LEU A 1 879 ? -11.624 -5.728 -7.775 1.00 58.00 879 LEU A C 1
ATOM 7116 O O . LEU A 1 879 ? -12.398 -5.888 -8.712 1.00 58.00 879 LEU A O 1
ATOM 7120 N N . LYS A 1 880 ? -12.023 -5.770 -6.497 1.00 61.28 880 LYS A N 1
ATOM 7121 C CA . LYS A 1 880 ? -13.400 -6.116 -6.096 1.00 61.28 880 LYS A CA 1
ATOM 7122 C C . LYS A 1 880 ? -14.376 -4.939 -6.196 1.00 61.28 880 LYS A C 1
ATOM 7124 O O . LYS A 1 880 ? -15.569 -5.127 -6.017 1.00 61.28 880 LYS A O 1
ATOM 7129 N N . ARG A 1 881 ? -13.882 -3.721 -6.454 1.00 68.81 881 ARG A N 1
ATOM 7130 C CA . ARG A 1 881 ? -14.653 -2.461 -6.493 1.00 68.81 881 ARG A CA 1
ATOM 7131 C C . ARG A 1 881 ? -15.501 -2.215 -5.240 1.00 68.81 881 ARG A C 1
ATOM 7133 O O . ARG A 1 881 ? -16.581 -1.632 -5.305 1.00 68.81 881 ARG A O 1
ATOM 7140 N N . THR A 1 882 ? -14.988 -2.631 -4.089 1.00 77.19 882 THR A N 1
ATOM 7141 C CA . THR A 1 882 ? -15.673 -2.549 -2.796 1.00 77.19 882 THR A CA 1
ATOM 7142 C C . THR A 1 882 ? -14.803 -1.866 -1.753 1.00 77.19 882 THR A C 1
ATOM 7144 O O . THR A 1 882 ? -13.572 -1.884 -1.811 1.00 77.19 882 THR A O 1
ATOM 7147 N N . GLU A 1 883 ? -15.442 -1.234 -0.773 1.00 87.31 883 GLU A N 1
ATOM 7148 C CA . GLU A 1 883 ? -14.728 -0.689 0.374 1.00 87.31 883 GLU A CA 1
ATOM 7149 C C . GLU A 1 883 ? -14.425 -1.766 1.413 1.00 87.31 883 GLU A C 1
ATOM 7151 O O . GLU A 1 883 ? -15.248 -2.623 1.733 1.00 87.31 883 GLU A O 1
ATOM 7156 N N . VAL A 1 884 ? -13.235 -1.666 1.992 1.00 91.62 884 VAL A N 1
ATOM 7157 C CA . VAL A 1 884 ? -12.718 -2.576 3.008 1.00 91.62 884 VAL A CA 1
ATOM 7158 C C . VAL A 1 884 ? -12.036 -1.796 4.128 1.00 91.62 884 VAL A C 1
ATOM 7160 O O . VAL A 1 884 ? -11.754 -0.595 4.029 1.00 91.62 884 VAL A O 1
ATOM 7163 N N . VAL A 1 885 ? -11.728 -2.496 5.213 1.00 94.38 885 VAL A N 1
ATOM 7164 C CA . VAL A 1 885 ? -10.948 -1.973 6.330 1.00 94.38 885 VAL A CA 1
ATOM 7165 C C . VAL A 1 885 ? -9.672 -2.790 6.480 1.00 94.38 885 VAL A C 1
ATOM 7167 O O . VAL A 1 885 ? -9.709 -3.979 6.763 1.00 94.38 885 VAL A O 1
ATOM 7170 N N . LEU A 1 886 ? -8.524 -2.134 6.342 1.00 93.44 886 LEU A N 1
ATOM 7171 C CA . LEU A 1 886 ? -7.211 -2.721 6.572 1.00 93.44 886 LEU A CA 1
ATOM 7172 C C . LEU A 1 886 ? -6.830 -2.553 8.047 1.00 93.44 886 LEU A C 1
ATOM 7174 O O . LEU A 1 886 ? -6.670 -1.431 8.539 1.00 93.44 886 LEU A O 1
ATOM 7178 N N . ARG A 1 887 ? -6.662 -3.666 8.759 1.00 91.44 887 ARG A N 1
ATOM 7179 C CA . ARG A 1 887 ? -6.132 -3.738 10.125 1.00 91.44 887 ARG A CA 1
ATOM 7180 C C . ARG A 1 887 ? -4.646 -4.076 10.053 1.00 91.44 887 ARG A C 1
ATOM 7182 O O . ARG A 1 887 ? -4.266 -5.240 10.020 1.00 91.44 887 ARG A O 1
ATOM 7189 N N . CYS A 1 888 ? -3.795 -3.056 10.008 1.00 91.06 888 CYS A N 1
ATOM 7190 C CA . CYS A 1 888 ? -2.346 -3.223 9.909 1.00 91.06 888 CYS A CA 1
ATOM 7191 C C . CYS A 1 888 ? -1.745 -3.400 11.309 1.00 91.06 888 CYS A C 1
ATOM 7193 O O . CYS A 1 888 ? -1.610 -2.444 12.079 1.00 91.06 888 CYS A O 1
ATOM 7195 N N . ILE A 1 889 ? -1.380 -4.628 11.643 1.00 86.38 889 ILE A N 1
ATOM 7196 C CA . ILE A 1 889 ? -0.789 -5.044 12.911 1.00 86.38 889 ILE A CA 1
ATOM 7197 C C . ILE A 1 889 ? 0.720 -5.141 12.710 1.00 86.38 889 ILE A C 1
ATOM 7199 O O . ILE A 1 889 ? 1.189 -5.794 11.785 1.00 86.38 889 ILE A O 1
ATOM 7203 N N . SER A 1 890 ? 1.503 -4.480 13.560 1.00 84.56 890 SER A N 1
ATOM 7204 C CA . SER A 1 890 ? 2.960 -4.592 13.462 1.00 84.56 890 SER A CA 1
ATOM 7205 C C . SER A 1 890 ? 3.425 -5.922 14.053 1.00 84.56 890 SER A C 1
ATOM 7207 O O . SER A 1 890 ? 3.087 -6.230 15.197 1.00 84.56 890 SER A O 1
ATOM 7209 N N . ASN A 1 891 ? 4.273 -6.659 13.335 1.00 76.88 891 ASN A N 1
ATOM 7210 C CA . ASN A 1 891 ? 4.773 -7.972 13.758 1.00 76.88 891 ASN A CA 1
ATOM 7211 C C . ASN A 1 891 ? 5.603 -7.935 15.045 1.00 76.88 891 ASN A C 1
ATOM 7213 O O . ASN A 1 891 ? 5.796 -8.965 15.678 1.00 76.88 891 ASN A O 1
ATOM 7217 N N . LYS A 1 892 ? 6.035 -6.754 15.511 1.00 74.56 892 LYS A N 1
ATOM 7218 C CA . LYS A 1 892 ? 6.600 -6.595 16.866 1.00 74.56 892 LYS A CA 1
ATOM 7219 C C . LYS A 1 892 ? 5.611 -6.992 17.974 1.00 74.56 892 LYS A C 1
ATOM 7221 O O . LYS A 1 892 ? 6.015 -7.212 19.112 1.00 74.56 892 LYS A O 1
ATOM 7226 N N . TYR A 1 893 ? 4.321 -7.073 17.654 1.00 71.44 893 TYR A N 1
ATOM 7227 C CA . TYR A 1 893 ? 3.256 -7.557 18.522 1.00 71.44 893 TYR A CA 1
ATOM 7228 C C . TYR A 1 893 ? 2.882 -9.012 18.176 1.00 71.44 893 TYR A C 1
ATOM 7230 O O . TYR A 1 893 ? 1.704 -9.316 18.019 1.00 71.44 893 TYR A O 1
ATOM 7238 N N . GLN A 1 894 ? 3.886 -9.903 18.090 1.00 54.78 894 GLN A N 1
ATOM 7239 C CA . GLN A 1 894 ? 3.804 -11.320 17.658 1.00 54.78 894 GLN A CA 1
ATOM 7240 C C . GLN A 1 894 ? 2.641 -12.140 18.260 1.00 54.78 894 GLN A C 1
ATOM 7242 O O . GLN A 1 894 ? 2.212 -13.123 17.670 1.00 54.78 894 GLN A O 1
ATOM 7247 N N . ALA A 1 895 ? 2.089 -11.730 19.405 1.00 50.94 895 ALA A N 1
ATOM 7248 C CA . ALA A 1 895 ? 0.947 -12.377 20.055 1.00 50.94 895 ALA A CA 1
ATOM 7249 C C . ALA A 1 895 ? -0.428 -12.123 19.388 1.00 50.94 895 ALA A C 1
ATOM 7251 O O . ALA A 1 895 ? -1.445 -12.562 19.921 1.00 50.94 895 ALA A O 1
ATOM 7252 N N . LEU A 1 896 ? -0.474 -11.378 18.279 1.00 53.75 896 LEU A N 1
ATOM 7253 C CA . LEU A 1 896 ? -1.678 -11.053 17.500 1.00 53.75 896 LEU A CA 1
ATOM 7254 C C . LEU A 1 896 ? -1.631 -11.663 16.084 1.00 53.75 896 LEU A C 1
ATOM 7256 O O . LEU A 1 896 ? -2.194 -11.089 15.156 1.00 53.75 896 LEU A O 1
ATOM 7260 N N . SER A 1 897 ? -0.931 -12.786 15.890 1.00 51.22 897 SER A N 1
ATOM 7261 C CA . SER A 1 897 ? -0.974 -13.528 14.622 1.00 51.22 897 SER A CA 1
ATOM 7262 C C . SER A 1 897 ? -2.387 -14.075 14.396 1.00 51.22 897 SER A C 1
ATOM 7264 O O . SER A 1 897 ? -2.840 -14.938 15.141 1.00 51.22 897 SER A O 1
ATOM 7266 N N . ILE A 1 898 ? -3.096 -13.520 13.413 1.00 59.06 898 ILE A N 1
ATOM 7267 C CA . ILE A 1 898 ? -4.524 -13.777 13.129 1.00 59.06 898 ILE A CA 1
ATOM 7268 C C . ILE A 1 898 ? -4.693 -14.497 11.776 1.00 59.06 898 ILE A C 1
ATOM 7270 O O . ILE A 1 898 ? -5.796 -14.821 11.358 1.00 59.06 898 ILE A O 1
ATOM 7274 N N . GLY A 1 899 ? -3.589 -14.762 11.072 1.00 47.84 899 GLY A N 1
ATOM 7275 C CA . GLY A 1 899 ? -3.597 -14.950 9.622 1.00 47.84 899 GLY A CA 1
ATOM 7276 C C . GLY A 1 899 ? -4.026 -16.299 9.054 1.00 47.84 899 GLY A C 1
ATOM 7277 O O . GLY A 1 899 ? -4.077 -16.392 7.8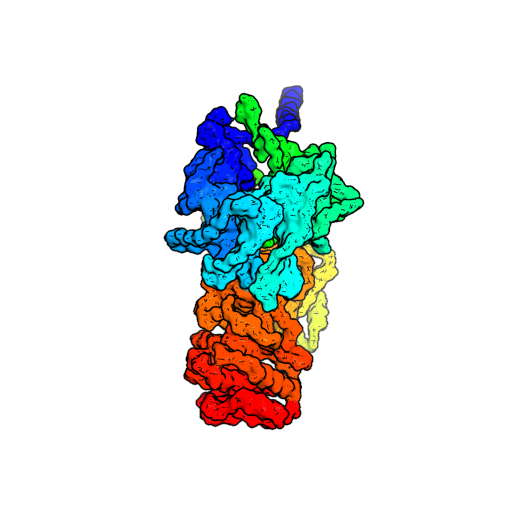38 1.00 47.84 899 GLY A O 1
ATOM 7278 N N . LEU A 1 900 ? -4.313 -17.334 9.849 1.00 50.69 900 LEU A N 1
ATOM 7279 C CA . LEU A 1 900 ? -4.483 -18.692 9.296 1.00 50.69 900 LEU A CA 1
ATOM 7280 C C . LEU A 1 900 ? -5.532 -19.559 10.006 1.00 50.69 900 LEU A C 1
ATOM 7282 O O . LEU A 1 900 ? -5.612 -20.752 9.728 1.00 50.69 900 LEU A O 1
ATOM 7286 N N . ASP A 1 901 ? -6.322 -19.006 10.929 1.00 57.50 901 ASP A N 1
ATOM 7287 C CA . ASP A 1 901 ? -7.233 -19.844 11.710 1.00 57.50 901 ASP A CA 1
ATOM 7288 C C . ASP A 1 901 ? -8.578 -20.016 10.995 1.00 57.50 901 ASP A C 1
ATOM 7290 O O . ASP A 1 901 ? -9.345 -19.057 10.844 1.00 57.50 901 ASP A O 1
ATOM 7294 N N . ALA A 1 902 ? -8.880 -21.243 10.563 1.00 61.25 902 ALA A N 1
ATOM 7295 C CA . ALA A 1 902 ? -10.195 -21.609 10.038 1.00 61.25 902 ALA A CA 1
ATOM 7296 C C . ALA A 1 902 ? -11.312 -21.223 11.027 1.00 61.25 902 ALA A C 1
ATOM 7298 O O . ALA A 1 902 ? -12.403 -20.836 10.611 1.00 61.25 902 ALA A O 1
ATOM 7299 N N . GLU A 1 903 ? -11.011 -21.211 12.333 1.00 68.94 903 GLU A N 1
ATOM 7300 C CA . GLU A 1 903 ? -11.932 -20.777 13.38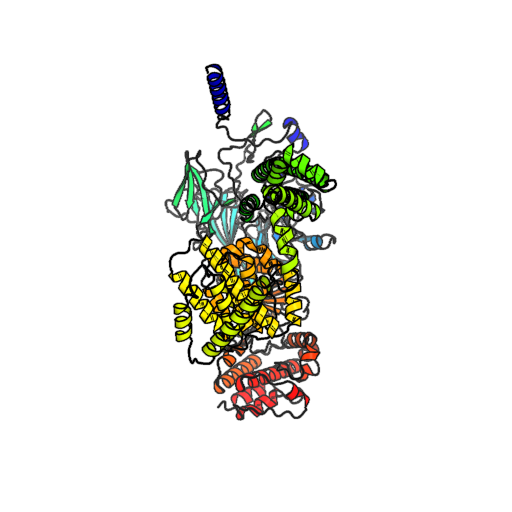4 1.00 68.94 903 GLU A CA 1
ATOM 7301 C C . GLU A 1 903 ? -12.350 -19.301 13.264 1.00 68.94 903 GLU A C 1
ATOM 7303 O O . GLU A 1 903 ? -13.481 -18.967 13.610 1.00 68.94 903 GLU A O 1
ATOM 7308 N N . ILE A 1 904 ? -11.488 -18.412 12.745 1.00 73.31 904 ILE A N 1
ATOM 7309 C CA . ILE A 1 904 ? -11.826 -16.995 12.509 1.00 73.31 904 ILE A CA 1
ATOM 7310 C C . ILE A 1 904 ? -12.742 -16.853 11.298 1.00 73.31 904 ILE A C 1
ATOM 7312 O O . ILE A 1 904 ? -13.713 -16.096 11.348 1.00 73.31 904 ILE A O 1
ATOM 7316 N N . LYS A 1 905 ? -12.433 -17.566 10.207 1.00 68.81 905 LYS A N 1
ATOM 7317 C CA . LYS A 1 905 ? -13.254 -17.552 8.987 1.00 68.81 905 LYS A CA 1
ATOM 7318 C C . LYS A 1 905 ? -14.638 -18.165 9.235 1.00 68.81 905 LYS A C 1
ATOM 7320 O O . LYS A 1 905 ? -15.607 -17.706 8.642 1.00 68.81 905 LYS A O 1
ATOM 7325 N N . ALA A 1 906 ? -14.733 -19.129 10.152 1.00 70.56 906 ALA A N 1
ATOM 7326 C CA . ALA A 1 906 ? -15.979 -19.766 10.575 1.00 70.56 906 ALA A CA 1
ATOM 7327 C C . ALA A 1 906 ? -16.818 -18.929 11.563 1.00 70.56 906 ALA A C 1
ATOM 7329 O O . ALA A 1 906 ? -17.874 -19.389 12.007 1.00 70.56 906 ALA A O 1
ATOM 7330 N N . LEU A 1 907 ? -16.376 -17.721 11.945 1.00 76.50 907 LEU A N 1
ATOM 7331 C CA . LEU A 1 907 ? -17.144 -16.893 12.869 1.00 76.50 907 LEU A CA 1
ATOM 7332 C C . LEU A 1 907 ? -18.498 -16.462 12.259 1.00 76.50 907 LEU A C 1
ATOM 7334 O O . LEU A 1 907 ? -18.585 -16.139 11.075 1.00 76.50 907 LEU A O 1
ATOM 7338 N N . PRO A 1 908 ? -19.562 -16.417 13.077 1.00 76.44 908 PRO A N 1
ATOM 7339 C CA . PRO A 1 908 ? -20.923 -16.143 12.623 1.00 76.44 908 PRO A CA 1
ATOM 7340 C C . PRO A 1 908 ? -21.102 -14.699 12.132 1.00 76.44 908 PRO A C 1
ATOM 7342 O O . PRO A 1 908 ? -20.377 -13.794 12.545 1.00 76.44 908 PRO A O 1
ATOM 7345 N N . GLY A 1 909 ? -22.115 -14.473 11.288 1.00 78.12 909 GLY A N 1
ATOM 7346 C CA . GLY A 1 909 ? -22.249 -13.277 10.440 1.00 78.12 909 GLY A CA 1
ATOM 7347 C C . GLY A 1 909 ? -22.347 -11.905 11.124 1.00 78.12 909 GLY A C 1
ATOM 7348 O O . GLY A 1 909 ? -22.259 -10.896 10.431 1.00 78.12 909 GLY A O 1
ATOM 7349 N N . ALA A 1 910 ? -22.501 -11.816 12.452 1.00 86.62 910 ALA A N 1
ATOM 7350 C CA . ALA A 1 910 ? -22.384 -10.523 13.133 1.00 86.62 910 ALA A CA 1
ATOM 7351 C C . ALA A 1 910 ? -20.924 -10.099 13.376 1.00 86.62 910 ALA A C 1
ATOM 7353 O O . ALA A 1 910 ? -20.667 -8.929 13.660 1.00 86.62 910 ALA A O 1
ATOM 7354 N N . PHE A 1 911 ? -19.955 -11.010 13.262 1.00 88.12 911 PHE A N 1
ATOM 7355 C CA . PHE A 1 911 ? -18.547 -10.635 13.152 1.00 88.12 911 PHE A CA 1
ATOM 7356 C C . PHE A 1 911 ? -18.270 -10.153 11.730 1.00 88.12 911 PHE A C 1
ATOM 7358 O O . PHE A 1 911 ? -18.640 -10.808 10.759 1.00 88.12 911 PHE A O 1
ATOM 7365 N N . ALA A 1 912 ? -17.613 -9.003 11.599 1.00 89.12 912 ALA A N 1
ATOM 7366 C CA . ALA A 1 912 ? -17.211 -8.481 10.307 1.00 89.12 912 ALA A CA 1
ATOM 7367 C C . ALA A 1 912 ? -16.303 -9.505 9.624 1.00 89.12 912 ALA A C 1
ATOM 7369 O O . ALA A 1 912 ? -15.307 -9.957 10.203 1.00 89.12 912 ALA A O 1
ATOM 7370 N N . ARG A 1 913 ? -16.675 -9.879 8.399 1.00 82.69 913 ARG A N 1
ATOM 7371 C CA . ARG A 1 913 ? -15.997 -10.935 7.656 1.00 82.69 913 ARG A CA 1
ATOM 7372 C C . ARG A 1 913 ? -14.554 -10.531 7.379 1.00 82.69 913 ARG A C 1
ATOM 7374 O O . ARG A 1 913 ? -14.289 -9.443 6.861 1.00 82.69 913 ARG A O 1
ATOM 7381 N N . VAL A 1 914 ? -13.626 -11.426 7.695 1.00 80.06 914 VAL A N 1
ATOM 7382 C CA . VAL A 1 914 ? -12.235 -11.315 7.258 1.00 80.06 914 VAL A CA 1
ATOM 7383 C C . VAL A 1 914 ? -12.182 -11.788 5.812 1.00 80.06 914 VAL A C 1
ATOM 7385 O O . VAL A 1 914 ? -12.415 -12.960 5.532 1.00 80.06 914 VAL A O 1
ATOM 7388 N N . ILE A 1 915 ? -11.947 -10.854 4.896 1.00 74.38 915 ILE A N 1
ATOM 7389 C CA . ILE A 1 915 ? -11.878 -11.117 3.458 1.00 74.38 915 ILE A CA 1
ATOM 7390 C C . ILE A 1 915 ? -10.541 -11.775 3.135 1.00 74.38 915 ILE A C 1
ATOM 7392 O O . ILE A 1 915 ? -10.504 -12.735 2.379 1.00 74.38 915 ILE A O 1
ATOM 7396 N N . ASN A 1 916 ? -9.450 -11.237 3.687 1.00 71.81 916 ASN A N 1
ATOM 7397 C CA . ASN A 1 916 ? -8.098 -11.655 3.339 1.00 71.81 916 ASN A CA 1
ATOM 7398 C C . ASN A 1 916 ? -7.093 -11.263 4.446 1.00 71.81 916 ASN A C 1
ATOM 7400 O O . ASN A 1 916 ? -7.381 -10.370 5.250 1.00 71.81 916 ASN A O 1
ATOM 7404 N N . VAL A 1 917 ? -5.919 -11.896 4.506 1.00 75.12 917 VAL A N 1
ATOM 7405 C CA . VAL A 1 917 ? -4.809 -11.494 5.378 1.00 75.12 917 VAL A CA 1
ATOM 7406 C C . VAL A 1 917 ? -3.503 -11.488 4.590 1.00 75.12 917 VAL A C 1
ATOM 7408 O O . VAL A 1 917 ? -3.005 -12.526 4.182 1.00 75.12 917 VAL A O 1
ATOM 7411 N N . HIS A 1 918 ? -2.893 -10.312 4.463 1.00 74.56 918 HIS A N 1
ATOM 7412 C CA . HIS A 1 918 ? -1.589 -10.160 3.822 1.00 74.56 918 HIS A CA 1
ATOM 7413 C C . HIS A 1 918 ? -0.521 -9.902 4.878 1.00 74.56 918 HIS A C 1
ATOM 7415 O O . HIS A 1 918 ? -0.678 -9.006 5.709 1.00 74.56 918 HIS A O 1
ATOM 7421 N N . ALA A 1 919 ? 0.585 -10.633 4.844 1.00 72.88 919 ALA A N 1
ATOM 7422 C CA . ALA A 1 919 ? 1.697 -10.435 5.766 1.00 72.88 919 ALA A CA 1
ATOM 7423 C C . ALA A 1 919 ? 2.975 -10.030 5.022 1.00 72.88 919 ALA A C 1
ATOM 7425 O O . ALA A 1 919 ? 3.043 -10.081 3.802 1.00 72.88 919 ALA A O 1
ATOM 7426 N N . ASN A 1 920 ? 3.941 -9.510 5.771 1.00 70.75 920 ASN A N 1
ATOM 7427 C CA . ASN A 1 920 ? 5.358 -9.420 5.428 1.00 70.75 920 ASN A CA 1
ATOM 7428 C C . ASN A 1 920 ? 6.169 -9.384 6.725 1.00 70.75 920 ASN A C 1
ATOM 7430 O O . ASN A 1 920 ? 5.591 -9.439 7.809 1.00 70.75 920 ASN A O 1
ATOM 7434 N N . LYS A 1 921 ? 7.498 -9.228 6.665 1.00 71.31 921 LYS A N 1
ATOM 7435 C CA . LYS A 1 921 ? 8.352 -9.174 7.874 1.00 71.31 921 LYS A CA 1
ATOM 7436 C C . LYS A 1 921 ? 7.935 -8.120 8.916 1.00 71.31 921 LYS A C 1
ATOM 7438 O O . LYS A 1 921 ? 8.176 -8.321 10.108 1.00 71.31 921 LYS A O 1
ATOM 7443 N N . GLN A 1 922 ? 7.319 -7.007 8.513 1.00 78.50 922 GLN A N 1
ATOM 7444 C CA . GLN A 1 922 ? 6.976 -5.892 9.409 1.00 78.50 922 GLN A CA 1
ATOM 7445 C C . GLN A 1 922 ? 5.504 -5.840 9.823 1.00 78.50 922 GLN A C 1
ATOM 7447 O O . GLN A 1 922 ? 5.205 -5.400 10.942 1.00 78.50 922 GLN A O 1
ATOM 7452 N N . TRP A 1 923 ? 4.601 -6.254 8.940 1.00 83.38 923 TRP A N 1
ATOM 7453 C CA . TRP A 1 923 ? 3.166 -6.066 9.079 1.00 83.38 923 TRP A CA 1
ATOM 7454 C C . TRP A 1 923 ? 2.404 -7.352 8.799 1.00 83.38 923 TRP A C 1
ATOM 7456 O O . TRP A 1 923 ? 2.681 -8.049 7.834 1.00 83.38 923 TRP A O 1
ATOM 7466 N N . THR A 1 924 ? 1.367 -7.579 9.591 1.00 82.06 924 THR A N 1
ATOM 7467 C CA . THR A 1 924 ? 0.237 -8.442 9.255 1.00 82.06 924 THR A CA 1
ATOM 7468 C C . THR A 1 924 ? -0.959 -7.529 9.019 1.00 82.06 924 THR A C 1
ATOM 7470 O O . THR A 1 924 ? -1.331 -6.751 9.895 1.00 82.06 924 THR A O 1
ATOM 7473 N N . VAL A 1 925 ? -1.537 -7.556 7.826 1.00 85.50 925 VAL A N 1
ATOM 7474 C CA . VAL A 1 925 ? -2.632 -6.687 7.394 1.00 85.50 925 VAL A CA 1
ATOM 7475 C C . VAL A 1 925 ? -3.863 -7.537 7.149 1.00 85.50 925 VAL A C 1
ATOM 7477 O O . VAL A 1 925 ? -3.975 -8.208 6.129 1.00 85.50 925 VAL A O 1
ATOM 7480 N N . LEU A 1 926 ? -4.800 -7.479 8.088 1.00 84.75 926 LEU A N 1
ATOM 7481 C CA . LEU A 1 926 ? -6.087 -8.144 7.955 1.00 84.75 926 LEU A CA 1
ATOM 7482 C C . LEU A 1 926 ? -7.063 -7.238 7.199 1.00 84.75 926 LEU A C 1
ATOM 7484 O O . LEU A 1 926 ? -7.295 -6.095 7.595 1.00 84.75 926 LEU A O 1
ATOM 7488 N N . VAL A 1 927 ? -7.603 -7.742 6.096 1.00 85.62 927 VAL A N 1
ATOM 7489 C CA . VAL A 1 927 ? -8.592 -7.078 5.250 1.00 85.62 927 VAL A CA 1
ATOM 7490 C C . VAL A 1 927 ? -9.970 -7.514 5.722 1.00 85.62 927 VAL A C 1
ATOM 7492 O O . VAL A 1 927 ? -10.383 -8.653 5.537 1.00 85.62 927 VAL A O 1
ATOM 7495 N N . GLU A 1 928 ? -10.673 -6.604 6.374 1.00 88.38 928 GLU A N 1
ATOM 7496 C CA . GLU A 1 928 ? -11.992 -6.818 6.958 1.00 88.38 928 GLU A CA 1
ATOM 7497 C C . GLU A 1 928 ? -13.062 -6.132 6.104 1.00 88.38 928 GLU A C 1
ATOM 7499 O O . GLU A 1 928 ? -12.815 -5.083 5.498 1.00 88.38 928 GLU A O 1
ATOM 7504 N N . GLN A 1 929 ? -14.266 -6.696 6.075 1.00 87.69 929 GLN A N 1
ATOM 7505 C CA . GLN A 1 929 ? -15.428 -6.053 5.473 1.00 87.69 929 GLN A CA 1
ATOM 7506 C C . GLN A 1 929 ? -15.655 -4.662 6.081 1.00 87.69 929 GLN A C 1
ATOM 7508 O O . GLN A 1 929 ? -15.610 -4.472 7.301 1.00 87.69 929 GLN A O 1
ATOM 7513 N N . PHE A 1 930 ? -15.937 -3.673 5.232 1.00 91.44 930 PHE A N 1
ATOM 7514 C CA . PHE A 1 930 ? -16.383 -2.374 5.713 1.00 91.44 930 PHE A CA 1
ATOM 7515 C C . PHE A 1 930 ? -17.827 -2.461 6.222 1.00 91.44 930 PHE A C 1
ATOM 7517 O O . PHE A 1 930 ? -18.738 -2.828 5.486 1.00 91.44 930 PHE A O 1
ATOM 7524 N N . LEU A 1 931 ? -18.033 -2.100 7.491 1.00 91.06 931 LEU A N 1
ATOM 7525 C CA . LEU A 1 931 ? -19.360 -1.981 8.089 1.00 91.06 931 LEU A CA 1
ATOM 7526 C C . LEU A 1 931 ? -19.857 -0.532 7.942 1.00 91.06 931 LEU A C 1
ATOM 7528 O O . LEU A 1 931 ? -19.313 0.352 8.613 1.00 91.06 931 LEU A O 1
ATOM 7532 N N . PRO A 1 932 ? -20.903 -0.259 7.138 1.00 90.06 932 PRO A N 1
ATOM 7533 C CA . PRO A 1 932 ? -21.414 1.094 6.894 1.00 90.06 932 PRO A CA 1
ATOM 7534 C C . PRO A 1 932 ? -22.311 1.613 8.036 1.00 90.06 932 PRO A C 1
ATOM 7536 O O . PRO A 1 932 ? -23.217 2.413 7.821 1.00 90.06 932 PRO A O 1
ATOM 7539 N N . TYR A 1 933 ? -22.075 1.156 9.265 1.00 92.62 933 TYR A N 1
ATOM 7540 C CA . TYR A 1 933 ? -22.881 1.474 10.442 1.00 92.62 933 TYR A CA 1
ATOM 7541 C C . TYR A 1 933 ? -22.132 2.414 11.393 1.00 92.62 933 TYR A C 1
ATOM 7543 O O . TYR A 1 933 ? -20.912 2.591 11.311 1.00 92.62 933 TYR A O 1
ATOM 7551 N N . LYS A 1 934 ? -22.847 3.026 12.343 1.00 89.25 934 LYS A N 1
ATOM 7552 C CA . LYS A 1 934 ? -22.214 3.835 13.395 1.00 89.25 934 LYS A CA 1
ATOM 7553 C C . LYS A 1 934 ? -21.622 2.919 14.466 1.00 89.25 934 LYS A C 1
ATOM 7555 O O . LYS A 1 934 ? -22.248 1.944 14.879 1.00 89.25 934 LYS A O 1
ATOM 7560 N N . SER A 1 935 ? -20.417 3.245 14.935 1.00 93.00 935 SER A N 1
ATOM 7561 C CA . SER A 1 935 ? -19.856 2.580 16.113 1.00 93.00 935 SER A CA 1
ATOM 7562 C C . SER A 1 935 ? -20.546 3.069 17.384 1.00 93.00 935 SER A C 1
ATOM 7564 O O . SER A 1 935 ? -20.974 4.224 17.449 1.00 93.00 935 SER A O 1
ATOM 7566 N N . LEU A 1 936 ? -20.589 2.237 18.427 1.00 93.88 936 LEU A N 1
ATOM 7567 C CA . LEU A 1 936 ? -21.196 2.609 19.710 1.00 93.88 936 LEU A CA 1
ATOM 7568 C C . LEU A 1 936 ? -20.566 3.870 20.312 1.00 93.88 936 LEU A C 1
ATOM 7570 O O . LEU A 1 936 ? -21.266 4.709 20.863 1.00 93.88 936 LEU A O 1
ATOM 7574 N N . LYS A 1 937 ? -19.252 4.065 20.146 1.00 91.00 937 LYS A N 1
ATOM 7575 C CA . LYS A 1 937 ? -18.558 5.285 20.584 1.00 91.00 937 LYS A CA 1
ATOM 7576 C C . LYS A 1 937 ? -19.128 6.542 19.921 1.00 91.00 937 LYS A C 1
ATOM 7578 O O . LYS A 1 937 ? -19.226 7.578 20.569 1.00 91.00 937 LYS A O 1
ATOM 7583 N N . LYS A 1 938 ? -19.449 6.466 18.625 1.00 88.75 938 LYS A N 1
ATOM 7584 C CA . LYS A 1 938 ? -20.025 7.592 17.882 1.00 88.75 938 LYS A CA 1
ATOM 7585 C C . LYS A 1 938 ? -21.495 7.790 18.252 1.00 88.75 938 LYS A C 1
ATOM 7587 O O . LYS A 1 938 ? -21.888 8.925 18.469 1.00 88.75 938 LYS A O 1
ATOM 7592 N N . ALA A 1 939 ? -22.254 6.703 18.403 1.00 90.06 939 ALA A N 1
ATOM 7593 C CA . ALA A 1 939 ? -23.645 6.756 18.851 1.00 90.06 939 ALA A CA 1
ATOM 7594 C C . ALA A 1 939 ? -23.774 7.444 20.222 1.00 90.06 939 ALA A C 1
ATOM 7596 O O . ALA A 1 939 ? -24.503 8.418 20.347 1.00 90.06 939 ALA A O 1
ATOM 7597 N N . VAL A 1 940 ? -22.983 7.033 21.221 1.00 91.19 940 VAL A N 1
ATOM 7598 C CA . VAL A 1 940 ? -22.984 7.664 22.556 1.00 91.19 940 VAL A CA 1
ATOM 7599 C C . VAL A 1 940 ? -22.621 9.150 22.491 1.00 91.19 940 VAL A C 1
ATOM 7601 O O . VAL A 1 940 ? -23.217 9.954 23.200 1.00 91.19 940 VAL A O 1
ATOM 7604 N N . ALA A 1 941 ? -21.667 9.532 21.635 1.00 86.62 941 ALA A N 1
ATOM 7605 C CA . ALA A 1 941 ? -21.276 10.933 21.464 1.00 86.62 941 ALA A CA 1
ATOM 7606 C C . ALA A 1 941 ? -22.374 11.801 20.818 1.00 86.62 941 ALA A C 1
ATOM 7608 O O . ALA A 1 941 ? -22.413 13.002 21.067 1.00 86.62 941 ALA A O 1
ATOM 7609 N N . GLU A 1 942 ? -23.244 11.206 19.999 1.00 86.06 942 GLU A N 1
ATOM 7610 C CA . GLU A 1 942 ? -24.410 11.864 19.389 1.00 86.06 942 GLU A CA 1
ATOM 7611 C C . GLU A 1 942 ? -25.649 11.841 20.307 1.00 86.06 942 GLU A C 1
ATOM 7613 O O . GLU A 1 942 ? -26.605 12.569 20.056 1.00 86.06 942 GLU A O 1
ATOM 7618 N N . GLY A 1 943 ? -25.597 11.066 21.395 1.00 88.00 943 GLY A N 1
ATOM 7619 C CA . GLY A 1 943 ? -26.682 10.868 22.352 1.00 88.00 943 GLY A CA 1
ATOM 7620 C C . GLY A 1 943 ? -27.464 9.586 22.067 1.00 88.00 943 GLY A C 1
ATOM 7621 O O . GLY A 1 943 ? -27.987 9.402 20.973 1.00 88.00 943 GLY A O 1
ATOM 7622 N N . ILE A 1 944 ? -27.553 8.710 23.072 1.00 91.12 944 ILE A N 1
ATOM 7623 C CA . ILE A 1 944 ? -28.416 7.519 23.067 1.00 91.12 944 ILE A CA 1
ATOM 7624 C C . ILE A 1 944 ? -29.321 7.532 24.296 1.00 91.12 944 ILE A C 1
ATOM 7626 O O . ILE A 1 944 ? -28.949 8.065 25.346 1.00 91.12 944 ILE A O 1
ATOM 7630 N N . THR A 1 945 ? -30.502 6.942 24.168 1.00 93.06 945 THR A N 1
ATOM 7631 C CA . THR A 1 945 ? -31.446 6.766 25.276 1.00 93.06 945 THR A CA 1
ATOM 7632 C C . THR A 1 945 ? -31.071 5.561 26.142 1.00 93.06 945 THR A C 1
ATOM 7634 O O . THR A 1 945 ? -30.395 4.631 25.698 1.00 93.06 945 THR A O 1
ATOM 7637 N N . VAL A 1 946 ? -31.538 5.550 27.395 1.00 92.88 946 VAL A N 1
ATOM 7638 C CA . VAL A 1 946 ? -31.347 4.416 28.320 1.00 92.88 946 VAL A CA 1
ATOM 7639 C C . VAL A 1 946 ? -31.994 3.141 27.770 1.00 92.88 946 VAL A C 1
ATOM 7641 O O . VAL A 1 946 ? -31.409 2.063 27.857 1.00 92.88 946 VAL A O 1
ATOM 7644 N N . LYS A 1 947 ? -33.157 3.273 27.124 1.00 92.81 947 LYS A N 1
ATOM 7645 C CA . LYS A 1 947 ? -33.841 2.166 26.454 1.00 92.81 947 LYS A CA 1
ATOM 7646 C C . LYS A 1 947 ? -32.994 1.552 25.337 1.00 92.81 947 LYS A C 1
ATOM 7648 O O . LYS A 1 947 ? -32.781 0.343 25.329 1.00 92.81 947 LYS A O 1
ATOM 7653 N N . GLU A 1 948 ? -32.453 2.377 24.440 1.00 92.38 948 GLU A N 1
ATOM 7654 C CA . GLU A 1 948 ? -31.555 1.909 23.374 1.00 92.38 948 GLU A CA 1
ATOM 7655 C C . GLU A 1 948 ? -30.285 1.263 23.944 1.00 92.38 948 GLU A C 1
ATOM 7657 O O . GLU A 1 948 ? -29.821 0.247 23.426 1.00 92.38 948 GLU A O 1
ATOM 7662 N N . ALA A 1 949 ? -29.726 1.818 25.027 1.00 93.50 949 ALA A N 1
ATOM 7663 C CA . ALA A 1 949 ? -28.588 1.221 25.724 1.00 93.50 949 ALA A CA 1
ATOM 7664 C C . ALA A 1 949 ? -28.909 -0.196 26.230 1.00 93.50 949 ALA A C 1
ATOM 7666 O O . ALA A 1 949 ? -28.090 -1.104 26.062 1.00 93.50 949 ALA A O 1
ATOM 7667 N N . GLY A 1 950 ? -30.106 -0.394 26.788 1.00 94.12 950 GLY A N 1
ATOM 7668 C CA . GLY A 1 950 ? -30.605 -1.696 27.221 1.00 94.12 950 GLY A CA 1
ATOM 7669 C C . GLY A 1 950 ? -30.753 -2.701 26.089 1.00 94.12 950 GLY A C 1
ATOM 7670 O O . GLY A 1 950 ? -30.214 -3.805 26.167 1.00 94.12 950 GLY A O 1
ATOM 7671 N N . GLU A 1 951 ? -31.412 -2.298 25.002 1.00 93.75 951 GLU A N 1
ATOM 7672 C CA . GLU A 1 951 ? -31.576 -3.125 23.799 1.00 93.75 951 GLU A CA 1
ATOM 7673 C C . GLU A 1 951 ? -30.218 -3.576 23.237 1.00 93.75 951 GLU A C 1
ATOM 7675 O O . GLU A 1 951 ? -30.018 -4.755 22.939 1.00 93.75 951 GLU A O 1
ATOM 7680 N N . ILE A 1 952 ? -29.246 -2.659 23.157 1.00 94.81 952 ILE A N 1
ATOM 7681 C CA . ILE A 1 952 ? -27.883 -2.960 22.697 1.00 94.81 952 ILE A CA 1
ATOM 7682 C C . ILE A 1 952 ? -27.199 -3.976 23.620 1.00 94.81 952 ILE A C 1
ATOM 7684 O O . ILE A 1 952 ? -26.564 -4.911 23.129 1.00 94.81 952 ILE A O 1
ATOM 7688 N N . LEU A 1 953 ? -27.305 -3.811 24.941 1.00 94.88 953 LEU A N 1
ATOM 7689 C CA . LEU A 1 953 ? -26.671 -4.715 25.906 1.00 94.88 953 LEU A CA 1
ATOM 7690 C C . LEU A 1 953 ? -27.250 -6.124 25.855 1.00 94.88 953 LEU A C 1
ATOM 7692 O O . LEU A 1 953 ? -26.483 -7.088 25.894 1.00 94.88 953 LEU A O 1
ATOM 7696 N N . VAL A 1 954 ? -28.574 -6.240 25.736 1.00 94.62 954 VAL A N 1
ATOM 7697 C CA . VAL A 1 954 ? -29.255 -7.530 25.590 1.00 94.62 954 VAL A CA 1
ATOM 7698 C C . VAL A 1 954 ? -28.782 -8.228 24.314 1.00 94.62 954 VAL A C 1
ATOM 7700 O O . VAL A 1 954 ? -28.318 -9.364 24.389 1.00 94.62 954 VAL A O 1
ATOM 7703 N N . LEU A 1 955 ? -28.781 -7.532 23.170 1.00 93.88 955 LEU A N 1
ATOM 7704 C CA . LEU A 1 955 ? -28.330 -8.102 21.893 1.00 93.88 955 LEU A CA 1
ATOM 7705 C C . LEU A 1 955 ? -26.864 -8.555 21.935 1.00 93.88 955 LEU A C 1
ATOM 7707 O O . LEU A 1 955 ? -26.535 -9.637 21.448 1.00 93.88 955 LEU A O 1
ATOM 7711 N N . LEU A 1 956 ? -25.974 -7.753 22.532 1.00 93.56 956 LEU A N 1
ATOM 7712 C CA . LEU A 1 956 ? -24.562 -8.118 22.679 1.00 93.56 956 LEU A CA 1
ATOM 7713 C C . LEU A 1 956 ? -24.390 -9.382 23.521 1.00 93.56 956 LEU A C 1
ATOM 7715 O O . LEU A 1 956 ? -23.638 -10.280 23.136 1.00 93.56 956 LEU A O 1
ATOM 7719 N N . ALA A 1 957 ? -25.066 -9.444 24.666 1.00 93.00 957 ALA A N 1
ATOM 7720 C CA . ALA A 1 957 ? -24.938 -10.554 25.595 1.00 93.00 957 ALA A CA 1
ATOM 7721 C C . ALA A 1 957 ? -25.500 -11.852 24.998 1.00 93.00 957 ALA A C 1
ATOM 7723 O O . ALA A 1 957 ? -24.813 -12.874 25.016 1.00 93.00 957 ALA A O 1
ATOM 7724 N N . GLU A 1 958 ? -26.688 -11.801 24.391 1.00 91.94 958 GLU A N 1
ATOM 7725 C CA . GLU A 1 958 ? -27.317 -12.950 23.730 1.00 91.94 958 GLU A CA 1
ATOM 7726 C C . GLU A 1 958 ? -26.468 -13.483 22.581 1.00 91.94 958 GLU A C 1
ATOM 7728 O O . GLU A 1 958 ? -26.266 -14.693 22.454 1.00 91.94 958 GLU A O 1
ATOM 7733 N N . TYR A 1 959 ? -25.916 -12.587 21.763 1.00 90.81 959 TYR A N 1
ATOM 7734 C CA . TYR A 1 959 ? -25.076 -13.000 20.651 1.00 90.81 959 TYR A CA 1
ATOM 7735 C C . TYR A 1 959 ? -23.808 -13.714 21.133 1.00 90.81 959 TYR A C 1
ATOM 7737 O O . TYR A 1 959 ? -23.437 -14.763 20.599 1.00 90.81 959 TYR A O 1
ATOM 7745 N N . LEU A 1 960 ? -23.147 -13.180 22.162 1.00 90.25 960 LEU A N 1
ATOM 7746 C CA . LEU A 1 960 ? -21.966 -13.812 22.751 1.00 90.25 960 LEU A CA 1
ATOM 7747 C C . LEU A 1 960 ? -22.315 -15.140 23.440 1.00 90.25 960 LEU A C 1
ATOM 7749 O O . LEU A 1 960 ? -21.533 -16.087 23.356 1.00 90.25 960 LEU A O 1
ATOM 7753 N N . LEU A 1 961 ? -23.491 -15.236 24.070 1.00 90.50 961 LEU A N 1
ATOM 7754 C CA . LEU A 1 961 ? -23.976 -16.454 24.720 1.00 90.50 961 LEU A CA 1
ATOM 7755 C C . LEU A 1 961 ? -24.273 -17.573 23.716 1.00 90.50 961 LEU A C 1
ATOM 7757 O O . LEU A 1 961 ? -23.987 -18.731 24.010 1.00 90.50 961 LEU A O 1
ATOM 7761 N N . ASN A 1 962 ? -24.812 -17.239 22.544 1.00 88.38 962 ASN A N 1
ATOM 7762 C CA . ASN A 1 962 ? -25.168 -18.224 21.522 1.00 88.38 962 ASN A CA 1
ATOM 7763 C C . ASN A 1 962 ? -23.948 -18.738 20.746 1.00 88.38 962 ASN A C 1
ATOM 7765 O O . ASN A 1 962 ? -23.932 -19.894 20.335 1.00 88.38 962 ASN A O 1
ATOM 7769 N N . ASN A 1 963 ? -22.920 -17.901 20.562 1.00 82.31 963 ASN A N 1
ATOM 7770 C CA . ASN A 1 963 ? -21.784 -18.223 19.691 1.00 82.31 963 ASN A CA 1
ATOM 7771 C C . ASN A 1 963 ? -20.489 -18.592 20.442 1.00 82.31 963 ASN A C 1
ATOM 7773 O O . ASN A 1 963 ? -19.616 -19.213 19.845 1.00 82.31 963 ASN A O 1
ATOM 7777 N N . LYS A 1 964 ? -20.348 -18.216 21.727 1.00 69.25 964 LYS A N 1
ATOM 7778 C CA . LYS A 1 964 ? -19.243 -18.548 22.661 1.00 69.25 964 LYS A CA 1
ATOM 7779 C C . LYS A 1 964 ? -17.883 -18.842 21.995 1.00 69.25 964 LYS A C 1
ATOM 7781 O O . LYS A 1 964 ? -17.439 -19.994 22.031 1.00 69.25 964 LYS A O 1
ATOM 7786 N N . PRO A 1 965 ? -17.171 -17.837 21.452 1.00 66.44 965 PRO A N 1
ATOM 7787 C CA . PRO A 1 965 ? -15.802 -18.040 20.985 1.00 66.44 965 PRO A CA 1
ATOM 7788 C C . PRO A 1 965 ? -14.918 -18.465 22.170 1.00 66.44 965 PRO A C 1
ATOM 7790 O O . PRO A 1 965 ? -14.553 -17.665 23.025 1.00 66.44 965 PRO A O 1
ATOM 7793 N N . GLY A 1 966 ? -14.643 -19.767 22.278 1.00 71.25 966 GLY A N 1
ATOM 7794 C CA . GLY A 1 966 ? -14.037 -20.386 23.464 1.00 71.25 966 GLY A CA 1
ATOM 7795 C C . GLY A 1 966 ? -12.511 -20.319 23.518 1.00 71.25 966 GLY A C 1
ATOM 7796 O O . GLY A 1 966 ? -11.923 -20.890 24.433 1.00 71.25 966 GLY A O 1
ATOM 7797 N N . TRP A 1 967 ? -11.890 -19.666 22.537 1.00 78.00 967 TRP A N 1
ATOM 7798 C CA . TRP A 1 967 ? -10.443 -19.615 22.316 1.00 78.00 967 TRP A CA 1
ATOM 7799 C C . TRP A 1 967 ? -9.882 -18.179 22.336 1.00 78.00 967 TRP A C 1
ATOM 7801 O O . TRP A 1 967 ? -8.674 -17.988 22.470 1.00 78.00 967 TRP A O 1
ATOM 7811 N N . PHE A 1 968 ? -10.739 -17.148 22.284 1.00 84.25 968 PHE A N 1
ATOM 7812 C CA . PHE A 1 968 ? -10.343 -15.744 22.438 1.00 84.25 968 PHE A CA 1
ATOM 7813 C C . PHE A 1 968 ? -11.448 -14.884 23.054 1.00 84.25 968 PHE A C 1
ATOM 7815 O O . PHE A 1 968 ? -12.626 -15.216 22.998 1.00 84.25 968 PHE A O 1
ATOM 7822 N N . VAL A 1 969 ? -11.060 -13.731 23.605 1.00 87.12 969 VAL A N 1
ATOM 7823 C CA . VAL A 1 969 ? -12.004 -12.687 24.025 1.00 87.12 969 VAL A CA 1
ATOM 7824 C C . VAL A 1 969 ? -12.209 -11.717 22.852 1.00 87.12 969 VAL A C 1
ATOM 7826 O O . VAL A 1 969 ? -11.230 -11.067 22.458 1.00 87.12 969 VAL A O 1
ATOM 7829 N N . PRO A 1 970 ? -13.433 -11.573 22.303 1.00 86.56 970 PRO A N 1
ATOM 7830 C CA . PRO A 1 970 ? -13.731 -10.606 21.246 1.00 86.56 970 PRO A CA 1
ATOM 7831 C C . PRO A 1 970 ? -13.317 -9.187 21.622 1.00 86.56 970 PRO A C 1
ATOM 7833 O O . PRO A 1 970 ? -13.296 -8.842 22.803 1.00 86.56 970 PRO A O 1
ATOM 7836 N N . ASN A 1 971 ? -13.023 -8.338 20.633 1.00 87.44 971 ASN A N 1
ATOM 7837 C CA . ASN A 1 971 ? -12.592 -6.955 20.857 1.00 87.44 971 ASN A CA 1
ATOM 7838 C C . ASN A 1 971 ? -13.743 -6.046 21.335 1.00 87.44 971 ASN A C 1
ATOM 7840 O O . ASN A 1 971 ? -14.182 -5.134 20.633 1.00 87.44 971 ASN A O 1
ATOM 7844 N N . LEU A 1 972 ? -14.237 -6.306 22.548 1.00 91.31 972 LEU A N 1
ATOM 7845 C CA . LEU A 1 972 ? -15.323 -5.585 23.201 1.00 91.31 972 LEU A CA 1
ATOM 7846 C C . LEU A 1 972 ? -14.854 -4.193 23.631 1.00 91.31 972 LEU A C 1
ATOM 7848 O O . LEU A 1 972 ? -14.479 -3.939 24.775 1.00 91.31 972 LEU A O 1
ATOM 7852 N N . HIS A 1 973 ? -14.852 -3.278 22.670 1.00 91.81 973 HIS A N 1
ATOM 7853 C CA . HIS A 1 973 ? -14.629 -1.856 22.868 1.00 91.81 973 HIS A CA 1
ATOM 7854 C C . HIS A 1 973 ? -15.660 -1.092 22.030 1.00 91.81 973 HIS A C 1
ATOM 7856 O O . HIS A 1 973 ? -15.826 -1.415 20.851 1.00 91.81 973 HIS A O 1
ATOM 7862 N N . PRO A 1 974 ? -16.258 0.009 22.523 1.00 92.12 974 PRO A N 1
ATOM 7863 C CA . PRO A 1 974 ? -17.261 0.776 21.767 1.00 92.12 974 PRO A CA 1
ATOM 7864 C C . PRO A 1 974 ? -16.813 1.317 20.394 1.00 92.12 974 PRO A C 1
ATOM 7866 O O . PRO A 1 974 ? -17.620 1.822 19.625 1.00 92.12 974 PRO A O 1
ATOM 7869 N N . SER A 1 975 ? -15.520 1.242 20.068 1.00 89.69 975 SER A N 1
ATOM 7870 C CA . SER A 1 975 ? -14.970 1.696 18.781 1.00 89.69 975 SER A CA 1
ATOM 7871 C C . SER A 1 975 ? -15.053 0.616 17.702 1.00 89.69 975 SER A C 1
ATOM 7873 O O . SER A 1 975 ? -14.922 0.948 16.526 1.00 89.69 975 SER A O 1
ATOM 7875 N N . PHE A 1 976 ? -15.213 -0.647 18.106 1.00 92.00 976 PHE A N 1
ATOM 7876 C CA . PHE A 1 976 ? -15.238 -1.824 17.238 1.00 92.00 976 PHE A CA 1
ATOM 7877 C C . PHE A 1 976 ? -16.581 -2.552 17.284 1.00 92.00 976 PHE A C 1
ATOM 7879 O O . PHE A 1 976 ? -16.739 -3.566 16.622 1.00 92.00 976 PHE A O 1
ATOM 7886 N N . ILE A 1 977 ? -17.548 -2.031 18.038 1.00 94.88 977 ILE A N 1
ATOM 7887 C CA . ILE A 1 977 ? -18.921 -2.523 18.038 1.00 94.88 977 ILE A CA 1
ATOM 7888 C C . ILE A 1 977 ? -19.767 -1.522 17.268 1.00 94.88 977 ILE A C 1
ATOM 7890 O O . ILE A 1 977 ? -19.677 -0.314 17.511 1.00 94.88 977 ILE A O 1
ATOM 7894 N N . PHE A 1 978 ? -20.566 -2.032 16.345 1.00 94.81 978 PHE A N 1
ATOM 7895 C CA . PHE A 1 978 ? -21.393 -1.265 15.430 1.00 94.81 978 PHE A CA 1
ATOM 7896 C C . PHE A 1 978 ? -22.858 -1.647 15.595 1.00 94.81 978 PHE A C 1
ATOM 7898 O O . PHE A 1 978 ? -23.170 -2.790 15.915 1.00 94.81 978 PHE A O 1
ATOM 7905 N N . ARG A 1 979 ? -23.756 -0.689 15.377 1.00 90.06 979 ARG A N 1
ATOM 7906 C CA . ARG A 1 979 ? -25.201 -0.866 15.557 1.00 90.06 979 ARG A CA 1
ATOM 7907 C C . ARG A 1 979 ? -25.925 -0.491 14.262 1.00 90.06 979 ARG A C 1
ATOM 7909 O O . ARG A 1 979 ? -25.729 0.609 13.749 1.00 90.06 979 ARG A O 1
ATOM 7916 N N . SER A 1 980 ? -26.717 -1.428 13.742 1.00 88.50 980 SER A N 1
ATOM 7917 C CA . SER A 1 980 ? -27.770 -1.175 12.735 1.00 88.50 980 SER A CA 1
ATOM 7918 C C . SER A 1 980 ? -29.098 -0.864 13.436 1.00 88.50 980 SER A C 1
ATOM 7920 O O . SER A 1 980 ? -29.066 -0.641 14.637 1.00 88.50 980 SER A O 1
ATOM 7922 N N . ASP A 1 981 ? -30.250 -0.910 12.762 1.00 81.44 981 ASP A N 1
ATOM 7923 C CA . ASP A 1 981 ? -31.563 -0.700 13.403 1.00 81.44 981 ASP A CA 1
ATOM 7924 C C . ASP A 1 981 ? -32.063 -1.934 14.173 1.00 81.44 981 ASP A C 1
ATOM 7926 O O . ASP A 1 981 ? -32.701 -1.803 15.215 1.00 81.44 981 ASP A O 1
ATOM 7930 N N . SER A 1 982 ? -31.649 -3.151 13.791 1.00 83.19 982 SER A N 1
ATOM 7931 C CA . SER A 1 982 ? -32.062 -4.408 14.454 1.00 83.19 982 SER A CA 1
ATOM 7932 C C . SER A 1 982 ? -30.933 -5.246 15.072 1.00 83.19 982 SER A C 1
ATOM 7934 O O . SER A 1 982 ? -31.195 -6.000 15.998 1.00 83.19 982 SER A O 1
ATOM 7936 N N . ASN A 1 983 ? -29.685 -5.091 14.616 1.00 89.44 983 ASN A N 1
ATOM 7937 C CA . ASN A 1 983 ? -28.556 -5.933 15.034 1.00 89.44 983 ASN A CA 1
ATOM 7938 C C . ASN A 1 983 ? -27.317 -5.145 15.482 1.00 89.44 983 ASN A C 1
ATOM 7940 O O . ASN A 1 983 ? -27.126 -3.975 15.116 1.00 89.44 983 ASN A O 1
ATOM 7944 N N . VAL A 1 984 ? -26.437 -5.840 16.209 1.00 92.44 984 VAL A N 1
ATOM 7945 C CA . VAL A 1 984 ? -25.084 -5.405 16.584 1.00 92.44 984 VAL A CA 1
ATOM 7946 C C . VAL A 1 984 ? -24.034 -6.198 15.811 1.00 92.44 984 VAL A C 1
ATOM 7948 O O . VAL A 1 984 ? -24.215 -7.386 15.578 1.00 92.44 984 VAL A O 1
ATOM 7951 N N . TYR A 1 985 ? -22.936 -5.546 15.436 1.00 93.75 985 TYR A N 1
ATOM 7952 C CA . TYR A 1 985 ? -21.829 -6.152 14.699 1.00 93.75 985 TYR A CA 1
ATOM 7953 C C . TYR A 1 985 ? -20.500 -5.916 15.413 1.00 93.75 985 TYR A C 1
ATOM 7955 O O . TYR A 1 985 ? -20.269 -4.847 15.987 1.00 93.75 985 TYR A O 1
ATOM 7963 N N . PHE A 1 986 ? -19.607 -6.896 15.335 1.00 92.00 986 PHE A N 1
ATOM 7964 C CA . PHE A 1 986 ? -18.275 -6.870 15.930 1.00 92.00 986 PHE A CA 1
ATOM 7965 C C . PHE A 1 986 ? -17.234 -6.724 14.826 1.00 92.00 986 PHE A C 1
ATOM 7967 O O . PHE A 1 986 ? -17.226 -7.499 13.881 1.00 92.00 986 PHE A O 1
ATOM 7974 N N . ALA A 1 987 ? -16.346 -5.748 14.949 1.00 91.94 987 ALA A N 1
ATOM 7975 C CA . ALA A 1 987 ? -15.213 -5.555 14.053 1.00 91.94 987 ALA A CA 1
ATOM 7976 C C . ALA A 1 987 ? -13.891 -5.837 14.773 1.00 91.94 987 ALA A C 1
ATOM 7978 O O . ALA A 1 987 ? -13.865 -6.101 15.978 1.00 91.94 987 ALA A O 1
ATOM 7979 N N . ALA A 1 988 ? -12.782 -5.707 14.039 1.00 88.25 988 ALA A N 1
ATOM 7980 C CA . ALA A 1 988 ? -11.478 -6.194 14.469 1.00 88.25 988 ALA A CA 1
ATOM 7981 C C . ALA A 1 988 ? -11.534 -7.703 14.783 1.00 88.25 988 ALA A C 1
ATOM 7983 O O . ALA A 1 988 ? -10.971 -8.161 15.780 1.00 88.25 988 ALA A O 1
ATOM 7984 N N . THR A 1 989 ? -12.243 -8.455 13.935 1.00 85.69 989 THR A N 1
ATOM 7985 C CA . THR A 1 989 ? -12.437 -9.902 14.062 1.00 85.69 989 THR A CA 1
ATOM 7986 C C . THR A 1 989 ? -11.086 -10.626 14.157 1.00 85.69 989 THR A C 1
ATOM 7988 O O . THR A 1 989 ? -10.138 -10.300 13.444 1.00 85.69 989 THR A O 1
ATOM 7991 N N . GLY A 1 990 ? -10.967 -11.563 15.104 1.00 79.38 990 GLY A N 1
ATOM 7992 C CA . GLY A 1 990 ? -9.722 -12.282 15.408 1.00 79.38 990 GLY A CA 1
ATOM 7993 C C . GLY A 1 990 ? -8.719 -11.529 16.304 1.00 79.38 990 GLY A C 1
ATOM 7994 O O . GLY A 1 990 ? -7.832 -12.149 16.885 1.00 79.38 990 GLY A O 1
ATOM 7995 N N . ILE A 1 991 ? -8.862 -10.213 16.517 1.00 83.81 991 ILE A N 1
ATOM 7996 C CA . ILE A 1 991 ? -7.992 -9.452 17.435 1.00 83.81 991 ILE A CA 1
ATOM 7997 C C . ILE A 1 991 ? -8.482 -9.628 18.882 1.00 83.81 991 ILE A C 1
ATOM 7999 O O . ILE A 1 991 ? -9.446 -8.995 19.310 1.00 83.81 991 ILE A O 1
ATOM 8003 N N . SER A 1 992 ? -7.782 -10.452 19.668 1.00 84.75 992 SER A N 1
ATOM 8004 C CA . SER A 1 992 ? -8.133 -10.708 21.075 1.00 84.75 992 SER A CA 1
ATOM 8005 C C . SER A 1 992 ? -7.990 -9.470 21.972 1.00 84.75 992 SER A C 1
ATOM 8007 O O . SER A 1 992 ? -6.917 -8.853 22.048 1.00 84.75 992 SER A O 1
ATOM 8009 N N . LYS A 1 993 ? -9.051 -9.140 22.723 1.00 88.19 993 LYS A N 1
ATOM 8010 C CA . LYS A 1 993 ? -9.087 -7.975 23.623 1.00 88.19 993 LYS A CA 1
ATOM 8011 C C . LYS A 1 993 ? -8.046 -8.048 24.734 1.00 88.19 993 LYS A C 1
ATOM 8013 O O . LYS A 1 993 ? -7.372 -7.060 25.006 1.00 88.19 993 LYS A O 1
ATOM 8018 N N . VAL A 1 994 ? -7.852 -9.219 25.335 1.00 87.94 994 VAL A N 1
ATOM 8019 C CA . VAL A 1 994 ? -6.884 -9.395 26.431 1.00 87.94 994 VAL A CA 1
ATOM 8020 C C . VAL A 1 994 ? -5.437 -9.250 25.959 1.00 87.94 994 VAL A C 1
ATOM 8022 O O . VAL A 1 994 ? -4.590 -8.716 26.678 1.00 87.94 994 VAL A O 1
ATOM 8025 N N . ASN A 1 995 ? -5.144 -9.644 24.716 1.00 85.06 995 ASN A N 1
ATOM 8026 C CA . ASN A 1 995 ? -3.838 -9.398 24.106 1.00 85.06 995 ASN A CA 1
ATOM 8027 C C . ASN A 1 995 ? -3.614 -7.904 23.846 1.00 85.06 995 ASN A C 1
ATOM 8029 O O . ASN A 1 995 ? -2.533 -7.390 24.148 1.00 85.06 995 ASN A O 1
ATOM 8033 N N . MET A 1 996 ? -4.641 -7.200 23.361 1.00 84.50 996 MET A N 1
ATOM 8034 C CA . MET A 1 996 ? -4.616 -5.743 23.205 1.00 84.50 996 MET A CA 1
ATOM 8035 C C . MET A 1 996 ? -4.380 -5.029 24.537 1.00 84.50 996 MET A C 1
ATOM 8037 O O . MET A 1 996 ? -3.501 -4.171 24.631 1.00 84.50 996 MET A O 1
ATOM 8041 N N . ASP A 1 997 ? -5.102 -5.427 25.580 1.00 86.69 997 ASP A N 1
ATOM 8042 C CA . ASP A 1 997 ? -5.006 -4.819 26.906 1.00 86.69 997 ASP A CA 1
ATOM 8043 C C . ASP A 1 997 ? -3.642 -5.058 27.539 1.00 86.69 997 ASP A C 1
ATOM 8045 O O . ASP A 1 997 ? -3.061 -4.146 28.124 1.00 86.69 997 ASP A O 1
ATOM 8049 N N . ARG A 1 998 ? -3.060 -6.246 27.344 1.00 86.00 998 ARG A N 1
ATOM 8050 C CA . ARG A 1 998 ? -1.687 -6.539 27.767 1.00 86.00 998 ARG A CA 1
ATOM 8051 C C . ARG A 1 998 ? -0.678 -5.601 27.108 1.00 86.00 998 ARG A C 1
ATOM 8053 O O . ARG A 1 998 ? 0.215 -5.090 27.786 1.00 86.00 998 ARG A O 1
ATOM 8060 N N . ILE A 1 999 ? -0.794 -5.379 25.796 1.00 81.50 999 ILE A N 1
ATOM 8061 C CA . ILE A 1 999 ? 0.095 -4.472 25.054 1.00 81.50 999 ILE A CA 1
ATOM 8062 C C . ILE A 1 999 ? -0.085 -3.035 25.552 1.00 81.50 999 ILE A C 1
ATOM 8064 O O . ILE A 1 999 ? 0.907 -2.349 25.814 1.00 81.50 999 ILE A O 1
ATOM 8068 N N . TYR A 1 1000 ? -1.333 -2.601 25.737 1.00 80.88 1000 TYR A N 1
ATOM 8069 C CA . TYR A 1 1000 ? -1.661 -1.278 26.260 1.00 80.88 1000 TYR A CA 1
ATOM 8070 C C . TYR A 1 1000 ? -1.077 -1.060 27.664 1.00 80.88 1000 TYR A C 1
ATOM 8072 O O . TYR A 1 1000 ? -0.354 -0.090 27.893 1.00 80.88 1000 TYR A O 1
ATOM 8080 N N . LEU A 1 1001 ? -1.293 -2.003 28.585 1.00 82.38 1001 LEU A N 1
ATOM 8081 C CA . LEU A 1 1001 ? -0.775 -1.943 29.953 1.00 82.38 1001 LEU A CA 1
ATOM 8082 C C . LEU A 1 1001 ? 0.757 -1.955 29.989 1.00 82.38 1001 LEU A C 1
ATOM 8084 O O . LEU A 1 1001 ? 1.346 -1.220 30.779 1.00 82.38 1001 LEU A O 1
ATOM 8088 N N . ARG A 1 1002 ? 1.431 -2.722 29.120 1.00 79.38 1002 ARG A N 1
ATOM 8089 C CA . ARG A 1 1002 ? 2.902 -2.680 29.002 1.00 79.38 1002 ARG A CA 1
ATOM 8090 C C . ARG A 1 1002 ? 3.402 -1.316 28.526 1.00 79.38 1002 ARG A C 1
ATOM 8092 O O . ARG A 1 1002 ? 4.391 -0.822 29.061 1.00 79.38 1002 ARG A O 1
ATOM 8099 N N . ALA A 1 1003 ? 2.728 -0.707 27.552 1.00 73.38 1003 ALA A N 1
ATOM 8100 C CA . ALA A 1 1003 ? 3.125 0.582 26.990 1.00 73.38 1003 ALA A CA 1
ATOM 8101 C C . ALA A 1 1003 ? 2.838 1.772 27.928 1.00 73.38 1003 ALA A C 1
ATOM 8103 O O . ALA A 1 1003 ? 3.592 2.745 27.925 1.00 73.38 1003 ALA A O 1
ATOM 8104 N N . PHE A 1 1004 ? 1.780 1.697 28.744 1.00 69.50 1004 PHE A N 1
ATOM 8105 C CA . PHE A 1 1004 ? 1.261 2.842 29.504 1.00 69.50 1004 PHE A CA 1
ATOM 8106 C C . PHE A 1 1004 ? 1.154 2.621 31.024 1.00 69.50 1004 PHE A C 1
ATOM 8108 O O . PHE A 1 1004 ? 0.565 3.451 31.710 1.00 69.50 1004 PHE A O 1
ATOM 8115 N N . LYS A 1 1005 ? 1.787 1.579 31.588 1.00 64.12 1005 LYS A N 1
ATOM 8116 C CA . LYS A 1 1005 ? 1.678 1.158 33.007 1.00 64.12 1005 LYS A CA 1
ATOM 8117 C C . LYS A 1 1005 ? 1.738 2.285 34.055 1.00 64.12 1005 LYS A C 1
ATOM 8119 O O . LYS A 1 1005 ? 1.088 2.188 35.086 1.00 64.12 1005 LYS A O 1
ATOM 8124 N N . LYS A 1 1006 ? 2.519 3.348 33.811 1.00 56.47 1006 LYS A N 1
ATOM 8125 C CA . LYS A 1 1006 ? 2.688 4.492 34.734 1.00 56.47 1006 LYS A CA 1
ATOM 8126 C C . LYS A 1 1006 ? 1.605 5.581 34.628 1.00 56.47 1006 LYS A C 1
ATOM 8128 O O . LYS A 1 1006 ? 1.537 6.411 35.524 1.00 56.47 1006 LYS A O 1
ATOM 8133 N N . LYS A 1 1007 ? 0.804 5.613 33.555 1.00 58.09 1007 LYS A N 1
ATOM 8134 C CA . LYS A 1 1007 ? -0.213 6.656 33.287 1.00 58.09 1007 LYS A CA 1
ATOM 8135 C C . LYS A 1 1007 ? -1.644 6.256 33.639 1.00 58.09 1007 LYS A C 1
ATOM 8137 O O . LYS A 1 1007 ? -2.524 7.092 33.630 1.00 58.09 1007 LYS A O 1
ATOM 8142 N N . ILE A 1 1008 ? -1.866 4.987 33.948 1.00 62.16 1008 ILE A N 1
ATOM 8143 C CA . ILE A 1 1008 ? -3.206 4.396 33.964 1.00 62.16 1008 ILE A CA 1
ATOM 8144 C C . ILE A 1 1008 ? -4.002 4.712 35.250 1.00 62.16 1008 ILE A C 1
ATOM 8146 O O . ILE A 1 1008 ? -5.228 4.669 35.247 1.00 62.16 1008 ILE A O 1
ATOM 8150 N N . LYS A 1 1009 ? -3.324 5.092 36.340 1.00 61.94 1009 LYS A N 1
ATOM 8151 C CA . LYS A 1 1009 ? -3.976 5.440 37.611 1.00 61.94 1009 LYS A CA 1
ATOM 8152 C C . LYS A 1 1009 ? -4.784 6.740 37.460 1.00 61.94 1009 LYS A C 1
ATOM 8154 O O . LYS A 1 1009 ? -4.214 7.750 37.055 1.00 61.94 1009 LYS A O 1
ATOM 8159 N N . GLY A 1 1010 ? -6.079 6.703 37.775 1.00 63.34 1010 GLY A N 1
ATOM 8160 C CA . GLY A 1 1010 ? -7.002 7.830 37.584 1.00 63.34 1010 GLY A CA 1
ATOM 8161 C C . GLY A 1 1010 ? -7.446 8.099 36.138 1.00 63.34 1010 GLY A C 1
ATOM 8162 O O . GLY A 1 1010 ? -8.117 9.101 35.898 1.00 63.34 1010 GLY A O 1
ATOM 8163 N N . GLU A 1 1011 ? -7.111 7.238 35.168 1.00 67.12 1011 GLU A N 1
ATOM 8164 C CA . GLU A 1 1011 ? -7.586 7.368 33.782 1.00 67.12 1011 GLU A CA 1
ATOM 8165 C C . GLU A 1 1011 ? -8.760 6.408 33.493 1.00 67.12 1011 GLU A C 1
ATOM 8167 O O . GLU A 1 1011 ? -8.810 5.299 34.030 1.00 67.12 1011 GLU A O 1
ATOM 8172 N N . PRO A 1 1012 ? -9.726 6.804 32.648 1.00 71.50 1012 PRO A N 1
ATOM 8173 C CA . PRO A 1 1012 ? -10.794 5.915 32.204 1.00 71.50 1012 PRO A CA 1
ATOM 8174 C C . PRO A 1 1012 ? -10.267 4.798 31.283 1.00 71.50 1012 PRO A C 1
ATOM 8176 O O . PRO A 1 1012 ? -9.399 5.035 30.439 1.00 71.50 1012 PRO A O 1
ATOM 8179 N N . SER A 1 1013 ? -10.794 3.573 31.415 1.00 79.69 1013 SER A N 1
ATOM 8180 C CA . SER A 1 1013 ? -10.384 2.446 30.559 1.00 79.69 1013 SER A CA 1
ATOM 8181 C C . SER A 1 1013 ? -11.462 1.374 30.381 1.00 79.69 1013 SER A C 1
ATOM 8183 O O . SER A 1 1013 ? -12.158 1.036 31.334 1.00 79.69 1013 SER A O 1
ATOM 8185 N N . PHE A 1 1014 ? -11.504 0.742 29.206 1.00 88.19 1014 PHE A N 1
ATOM 8186 C CA . PHE A 1 1014 ? -12.281 -0.479 28.952 1.00 88.19 1014 PHE A CA 1
ATOM 8187 C C . PHE A 1 1014 ? -11.426 -1.736 29.161 1.00 88.19 1014 PHE A C 1
ATOM 8189 O O . PHE A 1 1014 ? -11.175 -2.466 28.205 1.00 88.19 1014 PHE A O 1
ATOM 8196 N N . ILE A 1 1015 ? -10.910 -1.957 30.369 1.00 88.81 1015 ILE A N 1
ATOM 8197 C CA . ILE A 1 1015 ? -10.105 -3.140 30.718 1.00 88.81 1015 ILE A CA 1
ATOM 8198 C C . ILE A 1 1015 ? -10.725 -3.793 31.953 1.00 88.81 1015 ILE A C 1
ATOM 8200 O O . ILE A 1 1015 ? -11.100 -3.083 32.882 1.00 88.81 1015 ILE A O 1
ATOM 8204 N N . ASP A 1 1016 ? -10.814 -5.126 31.968 1.00 89.31 1016 ASP A N 1
ATOM 8205 C CA . ASP A 1 1016 ? -11.273 -5.881 33.141 1.00 89.31 1016 ASP A CA 1
ATOM 8206 C C . ASP A 1 1016 ? -10.454 -5.486 34.393 1.00 89.31 1016 ASP A C 1
ATOM 8208 O O . ASP A 1 1016 ? -9.219 -5.585 34.364 1.00 89.31 1016 ASP A O 1
ATOM 8212 N N . PRO A 1 1017 ? -11.110 -5.063 35.492 1.00 84.44 1017 PRO A N 1
ATOM 8213 C CA . PRO A 1 1017 ? -10.454 -4.703 36.748 1.00 84.44 1017 PRO A CA 1
ATOM 8214 C C . PRO A 1 1017 ? -9.454 -5.745 37.267 1.00 84.44 1017 PRO A C 1
ATOM 8216 O O . PRO A 1 1017 ? -8.378 -5.388 37.752 1.00 84.44 1017 PRO A O 1
ATOM 8219 N N . ASP A 1 1018 ? -9.755 -7.036 37.126 1.00 85.25 1018 ASP A N 1
ATOM 8220 C CA . ASP A 1 1018 ? -8.859 -8.098 37.596 1.00 85.25 1018 ASP A CA 1
ATOM 8221 C C . ASP A 1 1018 ? -7.664 -8.305 36.663 1.00 85.25 1018 ASP A C 1
ATOM 8223 O O . ASP A 1 1018 ? -6.559 -8.633 37.111 1.00 85.25 1018 ASP A O 1
ATOM 8227 N N . PHE A 1 1019 ? -7.847 -8.029 35.370 1.00 88.50 1019 PHE A N 1
ATOM 8228 C CA . PHE A 1 1019 ? -6.760 -8.045 34.398 1.00 88.50 1019 PHE A CA 1
ATOM 8229 C C . PHE A 1 1019 ? -5.775 -6.891 34.618 1.00 88.50 1019 PHE A C 1
ATOM 8231 O O . PHE A 1 1019 ? -4.574 -7.061 34.420 1.00 88.50 1019 PHE A O 1
ATOM 8238 N N . ILE A 1 1020 ? -6.246 -5.727 35.084 1.00 84.38 1020 ILE A N 1
ATOM 8239 C CA . ILE A 1 1020 ? -5.368 -4.608 35.469 1.00 84.38 1020 ILE A CA 1
ATOM 8240 C C . ILE A 1 1020 ? -4.449 -5.024 36.626 1.00 84.38 1020 ILE A C 1
ATOM 8242 O O . ILE A 1 1020 ? -3.247 -4.748 36.586 1.00 84.38 1020 ILE A O 1
ATOM 8246 N N . LYS A 1 1021 ? -5.000 -5.719 37.634 1.00 81.62 1021 LYS A N 1
ATOM 8247 C CA . LYS A 1 1021 ? -4.240 -6.230 38.788 1.00 81.62 1021 LYS A CA 1
ATOM 8248 C C . LYS A 1 1021 ? -3.205 -7.271 38.352 1.00 81.62 1021 LYS A C 1
ATOM 8250 O O . LYS A 1 1021 ? -2.054 -7.208 38.780 1.00 81.62 1021 LYS A O 1
ATOM 8255 N N . THR A 1 1022 ? -3.601 -8.207 37.484 1.00 84.62 1022 THR A N 1
ATOM 8256 C CA . THR A 1 1022 ? -2.736 -9.286 36.980 1.00 84.62 1022 THR A CA 1
ATOM 8257 C C . THR A 1 1022 ? -2.803 -9.385 35.446 1.00 84.62 1022 THR A C 1
ATOM 8259 O O . THR A 1 1022 ? -3.595 -10.168 34.919 1.00 84.62 1022 THR A O 1
ATOM 8262 N N . PRO A 1 1023 ? -1.958 -8.641 34.702 1.00 85.44 1023 PRO A N 1
ATOM 8263 C CA . PRO A 1 1023 ? -2.036 -8.547 33.240 1.00 85.44 1023 PRO A CA 1
ATOM 8264 C C . PRO A 1 1023 ? -1.390 -9.747 32.528 1.00 85.44 1023 PRO A C 1
ATOM 8266 O O . PRO A 1 1023 ? -0.373 -9.616 31.837 1.00 85.44 1023 PRO A O 1
ATOM 8269 N N . ALA A 1 1024 ? -1.982 -10.928 32.711 1.00 86.19 1024 ALA A N 1
ATOM 8270 C CA . ALA A 1 1024 ? -1.563 -12.196 32.118 1.00 86.19 1024 ALA A CA 1
ATOM 8271 C C . ALA A 1 1024 ? -2.647 -12.715 31.159 1.00 86.19 1024 ALA A C 1
ATOM 8273 O O . ALA A 1 1024 ? -3.623 -13.333 31.585 1.00 86.19 1024 ALA A O 1
ATOM 8274 N N . ALA A 1 1025 ? -2.479 -12.454 29.858 1.00 86.19 1025 ALA A N 1
ATOM 8275 C CA . ALA A 1 1025 ? -3.432 -12.874 28.823 1.00 86.19 1025 ALA A CA 1
ATOM 8276 C C . ALA A 1 1025 ? -3.576 -14.402 28.780 1.00 86.19 1025 ALA A C 1
ATOM 8278 O O . ALA A 1 1025 ? -4.685 -14.913 28.667 1.00 86.19 1025 ALA A O 1
ATOM 8279 N N . GLU A 1 1026 ? -2.473 -15.121 28.980 1.00 87.69 1026 GLU A N 1
ATOM 8280 C CA . GLU A 1 1026 ? -2.417 -16.582 29.023 1.00 87.69 1026 GLU A CA 1
ATOM 8281 C C . GLU A 1 1026 ? -3.314 -17.158 30.127 1.00 87.69 1026 GLU A C 1
ATOM 8283 O O . GLU A 1 1026 ? -3.958 -18.182 29.932 1.00 87.69 1026 GLU A O 1
ATOM 8288 N N . LYS A 1 1027 ? -3.419 -16.471 31.275 1.00 88.06 1027 LYS A N 1
ATOM 8289 C CA . LYS A 1 1027 ? -4.276 -16.901 32.386 1.00 88.06 1027 LYS A CA 1
ATOM 8290 C C . LYS A 1 1027 ? -5.755 -16.782 32.026 1.00 88.06 1027 LYS A C 1
ATOM 8292 O O . LYS A 1 1027 ? -6.522 -17.687 32.338 1.00 88.06 1027 LYS A O 1
ATOM 8297 N N . VAL A 1 1028 ? -6.155 -15.701 31.353 1.00 88.38 1028 VAL A N 1
ATOM 8298 C CA . VAL A 1 1028 ? -7.551 -15.522 30.919 1.00 88.38 1028 VAL A CA 1
ATOM 8299 C C . VAL A 1 1028 ? -7.912 -16.522 29.826 1.00 88.38 1028 VAL A C 1
ATOM 8301 O O . VAL A 1 1028 ? -8.978 -17.120 29.879 1.00 88.38 1028 VAL A O 1
ATOM 8304 N N . LEU A 1 1029 ? -7.005 -16.755 28.877 1.00 86.94 1029 LEU A N 1
ATOM 8305 C CA . LEU A 1 1029 ? -7.218 -17.674 27.756 1.00 86.94 1029 LEU A CA 1
ATOM 8306 C C . LEU A 1 1029 ? -7.067 -19.160 28.137 1.00 86.94 1029 LEU A C 1
ATOM 8308 O O . LEU A 1 1029 ? -7.297 -20.026 27.303 1.00 86.94 1029 LEU A O 1
ATOM 8312 N N . SER A 1 1030 ? -6.702 -19.473 29.386 1.00 86.38 1030 SER A N 1
ATOM 8313 C CA . SER A 1 1030 ? -6.455 -20.852 29.838 1.00 86.38 1030 SER A CA 1
ATOM 8314 C C . SER A 1 1030 ? -7.713 -21.712 29.995 1.00 86.38 1030 SER A C 1
ATOM 8316 O O . SER A 1 1030 ? -7.614 -22.937 30.011 1.00 86.38 1030 SER A O 1
ATOM 8318 N N . SER A 1 1031 ? -8.897 -21.106 30.143 1.00 89.50 1031 SER A N 1
ATOM 8319 C CA . SER A 1 1031 ? -10.156 -21.842 30.308 1.00 89.50 1031 SER A CA 1
ATOM 8320 C C . SER A 1 1031 ? -11.357 -21.056 29.786 1.00 89.50 1031 SER A C 1
ATOM 8322 O O . SER A 1 1031 ? -11.400 -19.828 29.880 1.00 89.50 1031 SER A O 1
ATOM 8324 N N . LYS A 1 1032 ? -12.386 -21.772 29.311 1.00 87.56 1032 LYS A N 1
ATOM 8325 C CA . LYS A 1 1032 ? -13.652 -21.167 28.854 1.00 87.56 1032 LYS A CA 1
ATOM 8326 C C . LYS A 1 1032 ? -14.310 -20.308 29.939 1.00 87.56 1032 LYS A C 1
ATOM 8328 O O . LYS A 1 1032 ? -14.812 -19.233 29.638 1.00 87.56 1032 LYS A O 1
ATOM 8333 N N . GLN A 1 1033 ? -14.245 -20.745 31.198 1.00 90.50 1033 GLN A N 1
ATOM 8334 C CA . GLN A 1 1033 ? -14.797 -20.002 32.331 1.00 90.50 1033 GLN A CA 1
ATOM 8335 C C . GLN A 1 1033 ? -14.074 -18.663 32.540 1.00 90.50 1033 GLN A C 1
ATOM 8337 O O . GLN A 1 1033 ? -14.725 -17.646 32.755 1.00 90.50 1033 GLN A O 1
ATOM 8342 N N . ALA A 1 1034 ? -12.741 -18.625 32.443 1.00 89.75 1034 ALA A N 1
ATOM 8343 C CA . ALA A 1 1034 ? -11.989 -17.379 32.585 1.00 89.75 1034 ALA A CA 1
ATOM 8344 C C . ALA A 1 1034 ? -12.260 -16.398 31.426 1.00 89.75 1034 ALA A C 1
ATOM 8346 O O . ALA A 1 1034 ? -12.436 -15.201 31.668 1.00 89.75 1034 ALA A O 1
ATOM 8347 N N . ILE A 1 1035 ? -12.368 -16.901 30.189 1.00 90.50 1035 ILE A N 1
ATOM 8348 C CA . ILE A 1 1035 ? -12.776 -16.118 29.007 1.00 90.50 1035 ILE A CA 1
ATOM 8349 C C . ILE A 1 1035 ? -14.172 -15.522 29.216 1.00 90.50 1035 ILE A C 1
ATOM 8351 O O . ILE A 1 1035 ? -14.380 -14.327 28.995 1.00 90.50 1035 ILE A O 1
ATOM 8355 N N . GLU A 1 1036 ? -15.120 -16.333 29.685 1.00 91.94 1036 GLU A N 1
ATOM 8356 C CA . GLU A 1 1036 ? -16.493 -15.909 29.952 1.00 91.94 1036 GLU A CA 1
ATOM 8357 C C . GLU A 1 1036 ? -16.545 -14.810 31.020 1.00 91.94 1036 GLU A C 1
ATOM 8359 O O . GLU A 1 1036 ? -17.127 -13.751 30.786 1.00 91.94 1036 GLU A O 1
ATOM 8364 N N . LYS A 1 1037 ? -15.872 -14.999 32.163 1.00 92.19 1037 LYS A N 1
ATOM 8365 C CA . LYS A 1 1037 ? -15.836 -13.990 33.234 1.00 92.19 1037 LYS A CA 1
ATOM 8366 C C . LYS A 1 1037 ? -15.211 -12.681 32.758 1.00 92.19 1037 LYS A C 1
ATOM 8368 O O . LYS A 1 1037 ? -15.708 -11.612 33.112 1.00 92.19 1037 LYS A O 1
ATOM 8373 N N . ASN A 1 1038 ? -14.153 -12.726 31.950 1.00 93.12 1038 ASN A N 1
ATOM 8374 C CA . ASN A 1 1038 ? -13.556 -11.516 31.380 1.00 93.12 1038 ASN A CA 1
ATOM 8375 C C . ASN A 1 1038 ? -14.517 -10.805 30.409 1.00 93.12 1038 ASN A C 1
ATOM 8377 O O . ASN A 1 1038 ? -14.672 -9.586 30.467 1.00 93.12 1038 ASN A O 1
ATOM 8381 N N . THR A 1 1039 ? -15.221 -11.577 29.580 1.00 93.25 1039 THR A N 1
ATOM 8382 C CA . THR A 1 1039 ? -16.244 -11.077 28.650 1.00 93.25 1039 THR A CA 1
ATOM 8383 C C . THR A 1 1039 ? -17.370 -10.356 29.397 1.00 93.25 1039 THR A C 1
ATOM 8385 O O . THR A 1 1039 ? -17.737 -9.244 29.022 1.00 93.25 1039 THR A O 1
ATOM 8388 N N . VAL A 1 1040 ? -17.863 -10.930 30.501 1.00 94.50 1040 VAL A N 1
ATOM 8389 C CA . VAL A 1 1040 ? -18.900 -10.320 31.353 1.00 94.50 1040 VAL A CA 1
ATOM 8390 C C . VAL A 1 1040 ? -18.433 -8.993 31.963 1.00 94.50 1040 VAL A C 1
ATOM 8392 O O . VAL A 1 1040 ? -19.188 -8.022 31.946 1.00 94.50 1040 VAL A O 1
ATOM 8395 N N . ALA A 1 1041 ? -17.181 -8.894 32.421 1.00 93.44 1041 ALA A N 1
ATOM 8396 C CA . ALA A 1 1041 ? -16.649 -7.621 32.919 1.00 93.44 1041 ALA A CA 1
ATOM 8397 C C . ALA A 1 1041 ? -16.614 -6.537 31.839 1.00 93.44 1041 ALA A C 1
ATOM 8399 O O . ALA A 1 1041 ? -16.989 -5.392 32.094 1.00 93.44 1041 ALA A O 1
ATOM 8400 N N . LEU A 1 1042 ? -16.202 -6.890 30.620 1.00 94.38 1042 LEU A N 1
ATOM 8401 C CA . LEU A 1 1042 ? -16.189 -5.957 29.495 1.00 94.38 1042 LEU A CA 1
ATOM 8402 C C . LEU A 1 1042 ? -17.609 -5.514 29.108 1.00 94.38 1042 LEU A C 1
ATOM 8404 O O . LEU A 1 1042 ? -17.808 -4.331 28.828 1.00 94.38 1042 LEU A O 1
ATOM 8408 N N . LEU A 1 1043 ? -18.599 -6.414 29.153 1.00 95.00 1043 LEU A N 1
ATOM 8409 C CA . LEU A 1 1043 ? -20.014 -6.069 28.963 1.00 95.00 1043 LEU A CA 1
ATOM 8410 C C . LEU A 1 1043 ? -20.522 -5.113 30.048 1.00 95.00 1043 LEU A C 1
ATOM 8412 O O . LEU A 1 1043 ? -21.184 -4.133 29.718 1.00 95.00 1043 LEU A O 1
ATOM 8416 N N . GLY A 1 1044 ? -20.158 -5.331 31.315 1.00 93.94 1044 GLY A N 1
ATOM 8417 C CA . GLY A 1 1044 ? -20.481 -4.412 32.412 1.00 93.94 1044 GLY A CA 1
ATOM 8418 C C . GLY A 1 1044 ? -19.904 -3.007 32.199 1.00 93.94 1044 GLY A C 1
ATOM 8419 O O . GLY A 1 1044 ? -20.613 -2.012 32.345 1.00 93.94 1044 GLY A O 1
ATOM 8420 N N . LEU A 1 1045 ? -18.641 -2.907 31.769 1.00 93.94 1045 LEU A N 1
ATOM 8421 C CA . LEU A 1 1045 ? -18.000 -1.621 31.454 1.00 93.94 1045 LEU A CA 1
ATOM 8422 C C . LEU A 1 1045 ? -18.638 -0.922 30.245 1.00 93.94 1045 LEU A C 1
ATOM 8424 O O . LEU A 1 1045 ? -18.792 0.301 30.249 1.00 93.94 1045 LEU A O 1
ATOM 8428 N N . ILE A 1 1046 ? -19.013 -1.680 29.209 1.00 95.38 1046 ILE A N 1
ATOM 8429 C CA . ILE A 1 1046 ? -19.764 -1.151 28.063 1.00 95.38 1046 ILE A CA 1
ATOM 8430 C C . ILE A 1 1046 ? -21.135 -0.658 28.521 1.00 95.38 1046 ILE A C 1
ATOM 8432 O O . ILE A 1 1046 ? -21.535 0.432 28.123 1.00 95.38 1046 ILE A O 1
ATOM 8436 N N . GLY A 1 1047 ? -21.826 -1.407 29.381 1.00 94.69 1047 GLY A N 1
ATOM 8437 C CA . GLY A 1 1047 ? -23.142 -1.023 29.875 1.00 94.69 1047 GLY A CA 1
ATOM 8438 C C . GLY A 1 1047 ? -23.111 0.259 30.689 1.00 94.69 1047 GLY A C 1
ATOM 8439 O O . GLY A 1 1047 ? -23.879 1.173 30.404 1.00 94.69 1047 GLY A O 1
ATOM 8440 N N . TYR A 1 1048 ? -22.141 0.392 31.597 1.00 93.88 1048 TYR A N 1
ATOM 8441 C CA . TYR A 1 1048 ? -21.893 1.656 32.291 1.00 93.88 1048 TYR A CA 1
ATOM 8442 C C . TYR A 1 1048 ? -21.684 2.814 31.304 1.00 93.88 1048 TYR A C 1
ATOM 8444 O O . TYR A 1 1048 ? -22.303 3.866 31.438 1.00 93.88 1048 TYR A O 1
ATOM 8452 N N . TYR A 1 1049 ? -20.845 2.616 30.279 1.00 95.00 1049 TYR A N 1
ATOM 8453 C CA . TYR A 1 1049 ? -20.557 3.653 29.287 1.00 95.00 1049 TYR A CA 1
ATOM 8454 C C . TYR A 1 1049 ? -21.781 4.059 28.459 1.00 95.00 1049 TYR A C 1
ATOM 8456 O O . TYR A 1 1049 ? -21.957 5.247 28.193 1.00 95.00 1049 TYR A O 1
ATOM 8464 N N . LEU A 1 1050 ? -22.617 3.099 28.055 1.00 94.44 1050 LEU A N 1
ATOM 8465 C CA . LEU A 1 1050 ? -23.836 3.372 27.292 1.00 94.44 1050 LEU A CA 1
ATOM 8466 C C . LEU A 1 1050 ? -24.849 4.175 28.124 1.00 94.44 1050 LEU A C 1
ATOM 8468 O O . LEU A 1 1050 ? -25.444 5.116 27.608 1.00 94.44 1050 LEU A O 1
ATOM 8472 N N . ILE A 1 1051 ? -24.997 3.852 29.411 1.00 94.06 1051 ILE A N 1
ATOM 8473 C CA . ILE A 1 1051 ? -25.929 4.532 30.322 1.00 94.06 1051 ILE A CA 1
ATOM 8474 C C . ILE A 1 1051 ? -25.405 5.932 30.676 1.00 94.06 1051 ILE A C 1
ATOM 8476 O O . ILE A 1 1051 ? -26.050 6.952 30.429 1.00 94.06 1051 ILE A O 1
ATOM 8480 N N . GLU A 1 1052 ? -24.196 6.019 31.227 1.00 92.44 1052 GLU A N 1
ATOM 8481 C CA . GLU A 1 1052 ? -23.666 7.270 31.778 1.00 92.44 1052 GLU A CA 1
ATOM 8482 C C . GLU A 1 1052 ? -23.131 8.213 30.690 1.00 92.44 1052 GLU A C 1
ATOM 8484 O O . GLU A 1 1052 ? -23.072 9.427 30.884 1.00 92.44 1052 GLU A O 1
ATOM 8489 N N . GLY A 1 1053 ? -22.797 7.696 29.505 1.00 90.12 1053 GLY A N 1
ATOM 8490 C CA . GLY A 1 1053 ? -22.174 8.459 28.416 1.00 90.12 1053 GLY A CA 1
ATOM 8491 C C . GLY A 1 1053 ? -20.695 8.786 28.657 1.00 90.12 1053 GLY A C 1
ATOM 8492 O O . GLY A 1 1053 ? -20.047 9.439 27.838 1.00 90.12 1053 GLY A O 1
ATOM 8493 N N . GLN A 1 1054 ? -20.140 8.314 29.772 1.00 88.88 1054 GLN A N 1
ATOM 8494 C CA . GLN A 1 1054 ? -18.755 8.507 30.184 1.00 88.88 1054 GLN A CA 1
ATOM 8495 C C . GLN A 1 1054 ? -18.153 7.193 30.673 1.00 88.88 1054 GLN A C 1
ATOM 8497 O O . GLN A 1 1054 ? -18.852 6.271 31.082 1.00 88.88 1054 GLN A O 1
ATOM 8502 N N . GLN A 1 1055 ? -16.833 7.082 30.576 1.00 87.31 1055 GLN A N 1
ATOM 8503 C CA . GLN A 1 1055 ? -16.119 5.880 30.996 1.00 87.31 1055 GLN A CA 1
ATOM 8504 C C . GLN A 1 1055 ? -15.900 5.882 32.508 1.00 87.31 1055 GLN A C 1
ATOM 8506 O O . GLN A 1 1055 ? -15.693 6.931 33.114 1.00 87.31 1055 GLN A O 1
ATOM 8511 N N . LEU A 1 1056 ? -15.902 4.691 33.099 1.00 83.75 1056 LEU A N 1
ATOM 8512 C CA . LEU A 1 1056 ? -15.642 4.513 34.519 1.00 83.75 1056 LEU A CA 1
ATOM 8513 C C . LEU A 1 1056 ? -14.152 4.729 34.830 1.00 83.75 1056 LEU A C 1
ATOM 8515 O O . LEU A 1 1056 ? -13.279 4.233 34.111 1.00 83.75 1056 LEU A O 1
ATOM 8519 N N . LEU A 1 1057 ? -13.867 5.476 35.899 1.00 81.00 1057 LEU A N 1
ATOM 8520 C CA . LEU A 1 1057 ? -12.503 5.745 36.355 1.00 81.00 1057 LEU A CA 1
ATOM 8521 C C . LEU A 1 1057 ? -11.917 4.526 37.060 1.00 81.00 1057 LEU A C 1
ATOM 8523 O O . LEU A 1 1057 ? -12.594 3.870 37.850 1.00 81.00 1057 LEU A O 1
ATOM 8527 N N . GLN A 1 1058 ? -10.634 4.255 36.821 1.00 72.12 1058 GLN A N 1
ATOM 8528 C CA . GLN A 1 1058 ? -9.979 3.095 37.420 1.00 72.12 1058 GLN A CA 1
ATOM 8529 C C . GLN A 1 1058 ? -9.847 3.150 38.945 1.00 72.12 1058 GLN A C 1
ATOM 8531 O O . GLN A 1 1058 ? -9.831 2.097 39.577 1.00 72.12 1058 GLN A O 1
ATOM 8536 N N . ASP A 1 1059 ? -9.777 4.339 39.551 1.00 67.38 1059 ASP A N 1
ATOM 8537 C CA . ASP A 1 1059 ? -9.640 4.473 41.009 1.00 67.38 1059 ASP A CA 1
ATOM 8538 C C . ASP A 1 1059 ? -10.847 3.887 41.760 1.00 67.38 1059 ASP A C 1
ATOM 8540 O O . ASP A 1 1059 ? -10.681 3.359 42.860 1.00 67.38 1059 ASP A O 1
ATOM 8544 N N . ASN A 1 1060 ? -12.016 3.837 41.109 1.00 64.06 1060 ASN A N 1
ATOM 8545 C CA . ASN A 1 1060 ? -13.222 3.184 41.627 1.00 64.06 1060 ASN A CA 1
ATOM 8546 C C . ASN A 1 1060 ? -13.039 1.669 41.831 1.00 64.06 1060 ASN A C 1
ATOM 8548 O O . ASN A 1 1060 ? -13.843 1.033 42.506 1.00 64.06 1060 ASN A O 1
ATOM 8552 N N . PHE A 1 1061 ? -11.991 1.072 41.252 1.00 66.81 1061 PHE A N 1
ATOM 8553 C CA . PHE A 1 1061 ? -11.691 -0.351 41.389 1.00 66.81 1061 PHE A CA 1
ATOM 8554 C C . PHE A 1 1061 ? -10.557 -0.668 42.374 1.00 66.81 1061 PHE A C 1
ATOM 8556 O O . PHE A 1 1061 ? -10.303 -1.841 42.658 1.00 66.81 1061 PHE A O 1
ATOM 8563 N N . VAL A 1 1062 ? -9.848 0.345 42.880 1.00 56.59 1062 VAL A N 1
ATOM 8564 C CA . VAL A 1 1062 ? -8.653 0.167 43.724 1.00 56.59 1062 VAL A CA 1
ATOM 8565 C C . VAL A 1 1062 ? -8.997 0.198 45.221 1.00 56.59 1062 VAL A C 1
ATOM 8567 O O . VAL A 1 1062 ? -8.242 -0.348 46.021 1.00 56.59 1062 VAL A O 1
ATOM 8570 N N . SER A 1 1063 ? -10.134 0.787 45.608 1.00 51.97 1063 SER A N 1
ATOM 8571 C CA . SER A 1 1063 ? -10.524 1.023 47.008 1.00 51.97 1063 SER A CA 1
ATOM 8572 C C . SER A 1 1063 ? -11.268 -0.127 47.703 1.00 51.97 1063 SER A C 1
ATOM 8574 O O . SER A 1 1063 ? -11.471 -0.050 48.909 1.00 51.97 1063 SER A O 1
ATOM 8576 N N . GLY A 1 1064 ? -11.664 -1.194 47.001 1.00 52.31 1064 GLY A N 1
ATOM 8577 C CA . GLY A 1 1064 ? -12.325 -2.364 47.608 1.00 52.31 1064 GLY A CA 1
ATOM 8578 C C . GLY A 1 1064 ? -13.796 -2.173 48.017 1.00 52.31 1064 GLY A C 1
ATOM 8579 O O . GLY A 1 1064 ? -14.453 -3.156 48.347 1.00 52.31 1064 GLY A O 1
ATOM 8580 N N . GLU A 1 1065 ? -14.345 -0.959 47.937 1.00 52.84 1065 GLU A N 1
ATOM 8581 C CA . GLU A 1 1065 ? -15.770 -0.662 48.149 1.00 52.84 1065 GLU A CA 1
ATOM 8582 C C . GLU A 1 1065 ? -16.491 -0.596 46.790 1.00 52.84 1065 GLU A C 1
ATOM 8584 O O . GLU A 1 1065 ? -16.555 0.446 46.141 1.00 52.84 1065 GLU A O 1
ATOM 8589 N N . HIS A 1 1066 ? -16.972 -1.738 46.296 1.00 59.28 1066 HIS A N 1
ATOM 8590 C CA . HIS A 1 1066 ? -17.458 -1.875 44.918 1.00 59.28 1066 HIS A CA 1
ATOM 8591 C C . HIS A 1 1066 ? -18.984 -1.762 44.805 1.00 59.28 1066 HIS A C 1
ATOM 8593 O O . HIS A 1 1066 ? -19.666 -2.749 44.537 1.00 59.28 1066 HIS A O 1
ATOM 8599 N N . ILE A 1 1067 ? -19.524 -0.553 44.972 1.00 67.69 1067 ILE A N 1
ATOM 8600 C CA . ILE A 1 1067 ? -20.888 -0.245 44.522 1.00 67.69 1067 ILE A CA 1
ATOM 8601 C C . ILE A 1 1067 ? -20.815 0.925 43.544 1.00 67.69 1067 ILE A C 1
ATOM 8603 O O . ILE A 1 1067 ? -20.687 2.083 43.934 1.00 67.69 1067 ILE A O 1
ATOM 8607 N N . ILE A 1 1068 ? -20.888 0.611 42.252 1.00 81.38 1068 ILE A N 1
ATOM 8608 C CA . ILE A 1 1068 ? -21.139 1.590 41.198 1.00 81.38 1068 ILE A CA 1
ATOM 8609 C C . ILE A 1 1068 ? -22.577 2.073 41.358 1.00 81.38 1068 ILE A C 1
ATOM 8611 O O . ILE A 1 1068 ? -23.513 1.273 41.294 1.00 81.38 1068 ILE A O 1
ATOM 8615 N N . GLN A 1 1069 ? -22.733 3.381 41.532 1.00 83.81 1069 GLN A N 1
ATOM 8616 C CA . GLN A 1 1069 ? -24.025 4.059 41.506 1.00 83.81 1069 GLN A CA 1
ATOM 8617 C C . GLN A 1 1069 ? -24.243 4.659 40.117 1.00 83.81 1069 GLN A C 1
ATOM 8619 O O . GLN A 1 1069 ? -23.366 5.355 39.597 1.00 83.81 1069 GLN A O 1
ATOM 8624 N N . LEU A 1 1070 ? -25.394 4.374 39.512 1.00 88.50 1070 LEU A N 1
ATOM 8625 C CA . LEU A 1 1070 ? -25.775 4.902 38.204 1.00 88.50 1070 LEU A CA 1
ATOM 8626 C C . LEU A 1 1070 ? -26.649 6.138 38.400 1.00 88.50 1070 LEU A C 1
ATOM 8628 O O . LEU A 1 1070 ? -27.626 6.130 39.150 1.00 88.50 1070 LEU A O 1
ATOM 8632 N N . THR A 1 1071 ? -26.316 7.214 37.695 1.00 88.94 1071 THR A N 1
ATOM 8633 C CA . THR A 1 1071 ? -27.069 8.467 37.766 1.00 88.94 1071 THR A CA 1
ATOM 8634 C C . THR A 1 1071 ? -28.286 8.447 36.852 1.00 88.94 1071 THR A C 1
ATOM 8636 O O . THR A 1 1071 ? -29.297 9.061 37.191 1.00 88.94 1071 THR A O 1
ATOM 8639 N N . LYS A 1 1072 ? -28.217 7.721 35.724 1.00 90.44 1072 LYS A N 1
ATOM 8640 C CA . LYS A 1 1072 ? -29.286 7.735 34.711 1.00 90.44 1072 LYS A CA 1
ATOM 8641 C C . LYS A 1 1072 ? -30.253 6.554 34.754 1.00 90.44 1072 LYS A C 1
ATOM 8643 O O . LYS A 1 1072 ? -31.377 6.723 34.316 1.00 90.44 1072 LYS A O 1
ATOM 8648 N N . CYS A 1 1073 ? -29.848 5.386 35.262 1.00 91.50 1073 CYS A N 1
ATOM 8649 C CA . CYS A 1 1073 ? -30.681 4.172 35.253 1.00 91.50 1073 CYS A CA 1
ATOM 8650 C C . CYS A 1 1073 ? -30.422 3.304 36.495 1.00 91.50 1073 CYS A C 1
ATOM 8652 O O . CYS A 1 1073 ? -29.621 2.369 36.461 1.00 91.50 1073 CYS A O 1
ATOM 8654 N N . LYS A 1 1074 ? -31.097 3.596 37.613 1.00 91.62 1074 LYS A N 1
ATOM 8655 C CA . LYS A 1 1074 ? -30.860 2.899 38.897 1.00 91.62 1074 LYS A CA 1
ATOM 8656 C C . LYS A 1 1074 ? -31.197 1.407 38.863 1.00 91.62 1074 LYS A C 1
ATOM 8658 O O . LYS A 1 1074 ? -30.509 0.597 39.473 1.00 91.62 1074 LYS A O 1
ATOM 8663 N N . SER A 1 1075 ? -32.232 1.026 38.120 1.00 92.25 1075 SER A N 1
ATOM 8664 C CA . SER A 1 1075 ? -32.641 -0.371 37.899 1.00 92.25 1075 SER A CA 1
ATOM 8665 C C . SER A 1 1075 ? -31.513 -1.256 37.347 1.00 92.25 1075 SER A C 1
ATOM 8667 O O . SER A 1 1075 ? -31.473 -2.447 37.650 1.00 92.25 1075 SER A O 1
ATOM 8669 N N . ALA A 1 1076 ? -30.569 -0.683 36.590 1.00 93.38 1076 ALA A N 1
ATOM 8670 C CA . ALA A 1 1076 ? -29.442 -1.399 35.998 1.00 93.38 1076 ALA A CA 1
ATOM 8671 C C . ALA A 1 1076 ? -28.242 -1.568 36.953 1.00 93.38 1076 ALA A C 1
ATOM 8673 O O . ALA A 1 1076 ? -27.310 -2.306 36.633 1.00 93.38 1076 ALA A O 1
ATOM 8674 N N . GLU A 1 1077 ? -28.240 -0.943 38.140 1.00 92.88 1077 GLU A N 1
ATOM 8675 C CA . GLU A 1 1077 ? -27.099 -0.990 39.071 1.00 92.88 1077 GLU A CA 1
ATOM 8676 C C . GLU A 1 1077 ? -26.748 -2.418 39.481 1.00 92.88 1077 GLU A C 1
ATOM 8678 O O . GLU A 1 1077 ? -25.572 -2.780 39.523 1.00 92.88 1077 GLU A O 1
ATOM 8683 N N . LYS A 1 1078 ? -27.759 -3.257 39.742 1.00 92.38 1078 LYS A N 1
ATOM 8684 C CA . LYS A 1 1078 ? -27.546 -4.660 40.117 1.00 92.38 1078 LYS A CA 1
ATOM 8685 C C . LYS A 1 1078 ? -26.834 -5.431 39.005 1.00 92.38 1078 LYS A C 1
ATOM 8687 O O . LYS A 1 1078 ? -25.896 -6.173 39.294 1.00 92.38 1078 LYS A O 1
ATOM 8692 N N . LEU A 1 1079 ? -27.259 -5.245 37.754 1.00 94.62 1079 LEU A N 1
ATOM 8693 C CA . LEU A 1 1079 ? -26.660 -5.882 36.580 1.00 94.62 1079 LEU A CA 1
ATOM 8694 C C . LEU A 1 1079 ? -25.194 -5.461 36.423 1.00 94.62 1079 LEU A C 1
ATOM 8696 O O . LEU A 1 1079 ? -24.314 -6.318 36.351 1.00 94.62 1079 LEU A O 1
ATOM 8700 N N . ILE A 1 1080 ? -24.931 -4.150 36.407 1.00 93.56 1080 ILE A N 1
ATOM 8701 C CA . ILE A 1 1080 ? -23.584 -3.612 36.183 1.00 93.56 1080 ILE A CA 1
ATOM 8702 C C . ILE A 1 1080 ? -22.639 -4.013 37.318 1.00 93.56 1080 ILE A C 1
ATOM 8704 O O . ILE A 1 1080 ? -21.552 -4.518 37.037 1.00 93.56 1080 ILE A O 1
ATOM 8708 N N . ASN A 1 1081 ? -23.056 -3.867 38.580 1.00 91.00 1081 ASN A N 1
ATOM 8709 C CA . ASN A 1 1081 ? -22.229 -4.238 39.731 1.00 91.00 1081 ASN A CA 1
ATOM 8710 C C . ASN A 1 1081 ? -21.869 -5.724 39.725 1.00 91.00 1081 ASN A C 1
ATOM 8712 O O . ASN A 1 1081 ? -20.700 -6.053 39.899 1.00 91.00 1081 ASN A O 1
ATOM 8716 N N . SER A 1 1082 ? -22.836 -6.601 39.438 1.00 92.31 1082 SER A N 1
ATOM 8717 C CA . SER A 1 1082 ? -22.610 -8.054 39.365 1.00 92.31 1082 SER A CA 1
ATOM 8718 C C . SER A 1 1082 ? -21.661 -8.451 38.225 1.00 92.31 1082 SER A C 1
ATOM 8720 O O . SER A 1 1082 ? -20.962 -9.464 38.304 1.00 92.31 1082 SER A O 1
ATOM 8722 N N . ALA A 1 1083 ? -21.626 -7.659 37.149 1.00 92.81 1083 ALA A N 1
ATOM 8723 C CA . ALA A 1 1083 ? -20.775 -7.901 35.990 1.00 92.81 1083 ALA A CA 1
ATOM 8724 C C . ALA A 1 1083 ? -19.318 -7.470 36.209 1.00 92.81 1083 ALA A C 1
ATOM 8726 O O . ALA A 1 1083 ? -18.405 -8.107 35.687 1.00 92.81 1083 ALA A O 1
ATOM 8727 N N . VAL A 1 1084 ? -19.086 -6.406 36.984 1.00 89.00 1084 VAL A N 1
ATOM 8728 C CA . VAL A 1 1084 ? -17.735 -5.894 37.274 1.00 89.00 1084 VAL A CA 1
ATOM 8729 C C . VAL A 1 1084 ? -17.158 -6.378 38.611 1.00 89.00 1084 VAL A C 1
ATOM 8731 O O . VAL A 1 1084 ? -16.055 -5.969 38.974 1.00 89.00 1084 VAL A O 1
ATOM 8734 N N . SER A 1 1085 ? -17.867 -7.253 39.335 1.00 88.31 1085 SER A N 1
ATOM 8735 C CA . SER A 1 1085 ? -17.376 -7.887 40.566 1.00 88.31 1085 SER A CA 1
ATOM 8736 C C . SER A 1 1085 ? -16.055 -8.647 40.344 1.00 88.31 1085 SER A C 1
ATOM 8738 O O . SER A 1 1085 ? -15.729 -9.018 39.203 1.00 88.31 1085 SER A O 1
ATOM 8740 N N . PRO A 1 1086 ? -15.290 -8.929 41.419 1.00 87.19 1086 PRO A N 1
ATOM 8741 C CA . PRO A 1 1086 ? -14.125 -9.807 41.346 1.00 87.19 1086 PRO A CA 1
ATOM 8742 C C . PRO A 1 1086 ? -14.462 -11.145 40.675 1.00 87.19 1086 PRO A C 1
ATOM 8744 O O . PRO A 1 1086 ? -15.538 -11.702 40.878 1.00 87.19 1086 PRO A O 1
ATOM 8747 N N . SER A 1 1087 ? -13.535 -11.691 39.891 1.00 84.88 1087 SER A N 1
ATOM 8748 C CA . SER A 1 1087 ? -13.756 -12.835 38.996 1.00 84.88 1087 SER A CA 1
ATOM 8749 C C . SER A 1 1087 ? -14.307 -14.092 39.679 1.00 84.88 1087 SER A C 1
ATOM 8751 O O . SER A 1 1087 ? -14.893 -14.921 38.983 1.00 84.88 1087 SER A O 1
ATOM 8753 N N . GLY A 1 1088 ? -14.102 -14.264 40.989 1.00 84.81 1088 GLY A N 1
ATOM 8754 C CA . GLY A 1 1088 ? -14.660 -15.383 41.758 1.00 84.81 1088 GLY A CA 1
ATOM 8755 C C . GLY A 1 1088 ? -16.157 -15.249 42.065 1.00 84.81 1088 GLY A C 1
ATOM 8756 O O . GLY A 1 1088 ? -16.837 -16.261 42.177 1.00 84.81 1088 GLY A O 1
ATOM 8757 N N . GLU A 1 1089 ? -16.667 -14.020 42.155 1.00 88.25 1089 GLU A N 1
ATOM 8758 C CA . GLU A 1 1089 ? -18.058 -13.690 42.519 1.00 88.25 1089 GLU A CA 1
ATOM 8759 C C . GLU A 1 1089 ? -18.872 -13.162 41.330 1.00 88.25 1089 GLU A C 1
ATOM 8761 O O . GLU A 1 1089 ? -20.099 -13.135 41.363 1.00 88.25 1089 GLU A O 1
ATOM 8766 N N . ARG A 1 1090 ? -18.185 -12.740 40.263 1.00 93.31 1090 ARG A N 1
ATOM 8767 C CA . ARG A 1 1090 ? -18.781 -12.238 39.024 1.00 93.31 1090 ARG A CA 1
ATOM 8768 C C . ARG A 1 1090 ? -19.762 -13.250 38.450 1.00 93.31 1090 ARG A C 1
ATOM 8770 O O . ARG A 1 1090 ? -19.450 -14.438 38.399 1.00 93.31 1090 ARG A O 1
ATOM 8777 N N . ILE A 1 1091 ? -20.906 -12.788 37.959 1.00 94.75 1091 ILE A N 1
ATOM 8778 C CA . ILE A 1 1091 ? -21.947 -13.645 37.367 1.00 94.75 1091 ILE A CA 1
ATOM 8779 C C . ILE A 1 1091 ? -21.487 -14.325 36.067 1.00 94.75 1091 ILE A C 1
ATOM 8781 O O . ILE A 1 1091 ? -20.448 -13.992 35.487 1.00 94.75 1091 ILE A O 1
ATOM 8785 N N . SER A 1 1092 ? -22.189 -15.373 35.648 1.00 94.31 1092 SER A N 1
ATOM 8786 C CA . SER A 1 1092 ? -22.010 -15.993 34.323 1.00 94.31 1092 SER A CA 1
ATOM 8787 C C . SER A 1 1092 ? -22.579 -15.109 33.205 1.00 94.31 1092 SER A C 1
ATOM 8789 O O . SER A 1 1092 ? -23.345 -14.177 33.455 1.00 94.31 1092 SER A O 1
ATOM 8791 N N . LEU A 1 1093 ? -22.217 -15.397 31.954 1.00 93.75 1093 LEU A N 1
ATOM 8792 C CA . LEU A 1 1093 ? -22.774 -14.706 30.790 1.00 93.75 1093 LEU A CA 1
ATOM 8793 C C . LEU A 1 1093 ? -24.272 -15.005 30.622 1.00 93.75 1093 LEU A C 1
ATOM 8795 O O . LEU A 1 1093 ? -25.029 -14.138 30.193 1.00 93.75 1093 LEU A O 1
ATOM 8799 N N . GLU A 1 1094 ? -24.708 -16.206 31.002 1.00 94.44 1094 GLU A N 1
ATOM 8800 C CA . GLU A 1 1094 ? -26.120 -16.600 31.004 1.00 94.44 1094 GLU A CA 1
ATOM 8801 C C . GLU A 1 1094 ? -26.932 -15.798 32.032 1.00 94.44 1094 GLU A C 1
ATOM 8803 O O . GLU A 1 1094 ? -27.966 -15.216 31.701 1.00 94.44 1094 GLU A O 1
ATOM 8808 N N . GLU A 1 1095 ? -26.422 -15.679 33.260 1.00 95.38 1095 GLU A N 1
ATOM 8809 C CA . GLU A 1 1095 ? -27.025 -14.835 34.297 1.00 95.38 1095 GLU A CA 1
ATOM 8810 C C . GLU A 1 1095 ? -27.022 -13.354 33.908 1.00 95.38 1095 GLU A C 1
ATOM 8812 O O . GLU A 1 1095 ? -28.004 -12.658 34.165 1.00 95.38 1095 GLU A O 1
ATOM 8817 N N . PHE A 1 1096 ? -25.958 -12.871 33.254 1.00 96.12 1096 PHE A N 1
ATOM 8818 C CA . PHE A 1 1096 ? -25.911 -11.507 32.726 1.00 96.12 1096 PHE A CA 1
ATOM 8819 C C . PHE A 1 1096 ? -27.032 -11.275 31.704 1.00 96.12 1096 PHE A C 1
ATOM 8821 O O . PHE A 1 1096 ? -27.750 -10.284 31.810 1.00 96.12 1096 PHE A O 1
ATOM 8828 N N . CYS A 1 1097 ? -27.230 -12.199 30.754 1.00 95.12 1097 CYS A N 1
ATOM 8829 C CA . CYS A 1 1097 ? -28.320 -12.113 29.776 1.00 95.12 1097 CYS A CA 1
ATOM 8830 C C . CYS A 1 1097 ? -29.690 -12.074 30.459 1.00 95.12 1097 CYS A C 1
ATOM 8832 O O . CYS A 1 1097 ? -30.535 -11.247 30.114 1.00 95.12 1097 CYS A O 1
ATOM 8834 N N . LYS A 1 1098 ? -29.905 -12.950 31.449 1.00 95.94 1098 LYS A N 1
ATOM 8835 C CA . LYS A 1 1098 ? -31.154 -13.000 32.212 1.00 95.94 1098 LYS A CA 1
ATOM 8836 C C . LYS A 1 1098 ? -31.428 -11.672 32.923 1.00 95.94 1098 LYS A C 1
ATOM 8838 O O . LYS A 1 1098 ? -32.487 -11.084 32.726 1.00 95.94 1098 LYS A O 1
ATOM 8843 N N . LEU A 1 1099 ? -30.458 -11.170 33.688 1.00 95.62 1099 LEU A N 1
ATOM 8844 C CA . LEU A 1 1099 ? -30.591 -9.906 34.415 1.00 95.62 1099 LEU A CA 1
ATOM 8845 C C . LEU A 1 1099 ? -30.780 -8.712 33.469 1.00 95.62 1099 LEU A C 1
ATOM 8847 O O . LEU A 1 1099 ? -31.562 -7.818 33.778 1.00 95.62 1099 LEU A O 1
ATOM 8851 N N . ALA A 1 1100 ? -30.116 -8.691 32.309 1.00 94.44 1100 ALA A N 1
ATOM 8852 C CA . ALA A 1 1100 ? -30.263 -7.616 31.329 1.00 94.44 1100 ALA A CA 1
ATOM 8853 C C . ALA A 1 1100 ? -31.684 -7.532 30.745 1.00 94.44 1100 ALA A C 1
ATOM 8855 O O . ALA A 1 1100 ? -32.186 -6.428 30.536 1.00 94.44 1100 ALA A O 1
ATOM 8856 N N . ARG A 1 1101 ? -32.351 -8.679 30.539 1.00 94.19 1101 ARG A N 1
ATOM 8857 C CA . ARG A 1 1101 ? -33.760 -8.741 30.107 1.00 94.19 1101 ARG A CA 1
ATOM 8858 C C . ARG A 1 1101 ? -34.741 -8.333 31.205 1.00 94.19 1101 ARG A C 1
ATOM 8860 O O . ARG A 1 1101 ? -35.764 -7.730 30.910 1.00 94.19 1101 ARG A O 1
ATOM 8867 N N . GLU A 1 1102 ? -34.445 -8.687 32.454 1.00 94.31 1102 GLU A N 1
ATOM 8868 C CA . GLU A 1 1102 ? -35.282 -8.350 33.616 1.00 94.31 1102 GLU A CA 1
ATOM 8869 C C . GLU A 1 1102 ? -35.121 -6.883 34.056 1.00 94.31 1102 GLU A C 1
ATOM 8871 O O . GLU A 1 1102 ? -35.955 -6.357 34.792 1.00 94.31 1102 GLU A O 1
ATOM 8876 N N . THR A 1 1103 ? -34.052 -6.213 33.618 1.00 94.06 1103 THR A N 1
ATOM 8877 C CA . THR A 1 1103 ? -33.793 -4.806 33.938 1.00 94.06 1103 THR A CA 1
ATOM 8878 C C . THR A 1 1103 ? -34.792 -3.900 33.216 1.00 94.06 1103 THR A C 1
ATOM 8880 O O . THR A 1 1103 ? -34.980 -3.997 32.006 1.00 94.06 1103 THR A O 1
ATOM 8883 N N . VAL A 1 1104 ? -35.410 -2.980 33.959 1.00 91.75 1104 VAL A N 1
ATOM 8884 C CA . VAL A 1 1104 ? -36.275 -1.930 33.401 1.00 91.75 1104 VAL A CA 1
ATOM 8885 C C . VAL A 1 1104 ? -35.399 -0.778 32.905 1.00 91.75 1104 VAL A C 1
ATOM 8887 O O . VAL A 1 1104 ? -34.678 -0.187 33.703 1.00 91.75 1104 VAL A O 1
ATOM 8890 N N . TRP A 1 1105 ? -35.441 -0.467 31.610 1.00 90.31 1105 TRP A N 1
ATOM 8891 C CA . TRP A 1 1105 ? -34.582 0.535 30.958 1.00 90.31 1105 TRP A CA 1
ATOM 8892 C C . TRP A 1 1105 ? -35.321 1.863 30.730 1.00 90.31 1105 TRP A C 1
ATOM 8894 O O . TRP A 1 1105 ? -35.618 2.220 29.587 1.00 90.31 1105 TRP A O 1
ATOM 8904 N N . GLU A 1 1106 ? -35.643 2.559 31.822 1.00 79.69 1106 GLU A N 1
ATOM 8905 C CA . GLU A 1 1106 ? -36.358 3.850 31.833 1.00 79.69 1106 GLU A CA 1
ATOM 8906 C C . GLU A 1 1106 ? -35.458 5.031 32.200 1.00 79.69 1106 GLU A C 1
ATOM 8908 O O . GLU A 1 1106 ? -34.632 4.883 33.135 1.00 79.69 1106 GLU A O 1
#

Secondary structure (DSSP, 8-state):
-HHHHHHHHHHHHHHHTTS---S-------SS-GGGHHHHH--B-S--EEE-TTSSSSPEEEEEBTTSEEEEE-TTSS-EEEEE-SSEE-SPPEEE-SSSSSS-EEEEEEESS-TTS--SEEEEEEE-TTT--EEEEEEEES---SPPEEE-SSSSSS-EEEEESSSEEEE-SHHHHHTPPPPEEEE--SSB--S--EEE-TTSSSS-EEEEEEEETTEEEEEEEEE-SSTT-EEEEEEEESS--SSPPEEEEEEETTEEEEEEEEE-TTS-EEEEEEEEETTTTEEEEEEEEEE-SSEE--TTSPPPEE--TTS--EEEEEETTSSEEEEE-TTT-PBP-SS--EE--S---EEEEE-TT--EEEEEEEEETTEEEEEETTEEEEEEETTSPPP---EEEPPP----SS---SS-EE-TT-PEE--GGG----------STTS--------THHHHHHHHHHT---GGGHHHHHHHHHHHHHS--S-HHHHHHHHHHHHHHHHHHHHHHHHHHHHHHHHHHHTS--HHHHHHHHHHS-HHHHHHHHHHH-GGGGGSHHHHHHHHHHHHHHHHHHHHHHHHHHHHHHHHHHTTS---HHHHHHHHHHHHHHHHHHHHHHHHHT-S-SHHHHHHHHHTTTT-SSPPHHHHHHHHHHHHHHTTSSS-HHHHHHHHHHHHHHHT----HHHHHHHHHHHHHHHHHHHHHHHHHH-HHHHHHHHHHHHHSTT------TT-HHHHHHHHHHHHHHHHTT-HHHHHHHHHHHHHHHHHH-SSHHHHHHHHHHHHHS-HHHHHHHHHHTHHHHHHHS-SHHHHHHHHHHHTTS---HHHHHHHHHHHHHHHHHTT--HHHHHHEEE-S--EE-SSEEEEEEEETTTTEEEEEEEEEGGGGGG--TT-HHHHT--TTBPPEEEEEE-SSEEEEEEE---SEEHHHHHHH---HHHHHHHHHHHHHHHHHH--SSS----STTTEEE-SS-EEE-STT--HHHHHHHHHHHHTTT-TT-B--S-HHHHHS--HHHHTT-HHHHHHHHHHHHHHHHHHHHHSSPPBGGGGTSS---PPPSS-GGGHHHHHHHHS-TTTPPPHHHHHHHHHHS---